Protein AF-A0A927Y9H2-F1 (afdb_monomer_lite)

Sequence (1113 aa):
MIDKRGEKRILAMLLTFVLLVSTLYVDALGSVAAELYHTDSFDGTDLGYEAEIQYNALVESADAGSNDGSDVGSNDGNDVSGSDISGNNQPLQEEAFLVKDSKGEVFGAYDNWDALVADFAVKGKVSKEYIISVLPSAVIGKTMPSQTAGLTLTAADKRQSVLNFAAATFNMTTPLVVDAGTLCVADTESAVNINTKGKQLTLIGVQKLGTLKGTSKGSLVVKGNVALQGHLQTFRNLTVAGTLQVGGNVSGITNLVMEKGTVYLTPGKKFTVTNVNTVAGGVLGFPTDGTTPVVKINGNVSGVLALKQFVQTKGNYVEREFAAGSKLLTASKATAEQFSLAGDKQVCYKKGSVFYVGAEVLELYKGEKHLGTYAQWNDLKTKINNLKDKTAGYRVVLLEDYVVNGALSMPAKGRYASLLLQNGKGSPVSLKATGNLSLTANLMLEPGIALEAKQISGAAWNLNLGDNGSVVATGNLTVKNLTLGKGAQVKAGGKLTVKSVLEAVGENELTLTYKKAAAIKDTIATDKINIKLVDKSGRRVKALTNTTVMSVTGSSYATQYCLLDDKDSELALYRKGSAIKVKGTVATPITLCYRDGEEKVSLGDYATLTDVKNEIARRKIGKGEYEVHVGEQVFVKGAFPLPKTGTYKSITFTGEKIRITGAMALTGDITVSNEIERIKSEQDVTSLPLTVKLSKYTLSLSQRGIKNLSIVTGVAGSGLTIGEGVQQNIEGNLKADALTLAGALQVKGDIAVIDIYPQAGNRLDYDLTRNITIKGSVYGAKNKLLLNPLRNGKSISYVEDMKVLPDAPKVVVSGLKLVQETEWVLYRESGAVRLGKALLTVFENTSDYSAVQGAEIKDNQRFARVSDAVEYVNALEGTDYVIRLDANISSTDSLKTPAKSKNVVICGATGERKELKFTGNIVVDEGSLHIRDIVLDNGKANGPGVILINGAQIHLCDVNVNTITAPAKTSVTLEGEVDINGSIAGACDMTLKENAVIRADNTITINSMTLHGASKGTAQLRLQVDKKMTINNAVSTPEEGQFIINRVDKNNELAELSKGTVMLTASCAQASQFKTNNIMPGTFREWFLIKNGSDIQTAEATQGDGEWSGDFL

Foldseek 3Di:
DDDDPPPPPVVVVVVVVVVVVVVVVPVPPPDDDDDDDDDDDDDDDDDDDDDDDDDDDDDDDDDDDDDDDDDDDDDDDDDDDDDDDDDDDDPPQPQFKWKAWPVRHTPDTHNAQVVVLVSLVPPAAQDIEMEIAGEPVYEHEQDDNQRYQEYEYAHNDQVQQEYEYCDLEHEDNHEYEYAGQEYAHPPPRAAHEYEDALHEYEYANHDGHEHYEYALNYEYHYHAAHEYCYEDYAYAEYEFPYEYEYNAEYDNYAEYEYNVGEYEDHAPHEYEYAEYEYDDEYEYEWEPDHHTYAAEHNYYYHAAYEYWYWYQDPNDTDTDFDDFFDWDYFAQHDAQRSYDYDDDFWGWHDDHRTIGIAGFFKWKDFVPDTDDTDRDPVSVLVSLQVQQDLDTEMEMEGAAAAEAEEEDDHRAASSYAEYEYHYPPPAAYEYEYAEEYEDRHEYEYAARYEYYHCEYHALPYEYEYAACYEYAHLEEYHHAEYEAHENYEYHHVYEAEYAEDEEHPYAYEYEYEPPHAYEYAYYPYPAAHEYFYAHNVRQGAADDFFDFRYFYNAQAAQRSYFYAHNVRDTFFWEDDHRTITTHDPPDFFKWKWKDDPPDIHTRGGYRAVLNVLVNLQRVQPLAIEMEIEDADEHEDEEERRHHAASSYAEYEYDYEEYEYAYEYEDRHEYEYQYEYFYDNDPPDPDGDAHEYEQEQYEYAYAHEEYPNDAYYHYDHNGEYHYHAPYEYEHNEEAAGAEYEFNEEYEYEYEYHYAEYEYDAPYEYEYAQVYEYHHNHEYDDQPHEYHYHYPDADHDYDYDDDYDYDPRHDPHDDPHDDDDDDDDDDDDDDDDDDDDDDDDDDDDDDDPQPPFDPDDPDDPPEDEAEDAEDVSVLVQQPDAHYEYEYAAAYADADEAERPPHHAEYEYEYRPPAAHEHEYCHEHEYAEHEYEYESYEYHNPDPPDDRENHYHQYEYEYENYEEAEYEYEANYEYEYYAEYEHAEEYHYAYEYEYEFNYEYEYPEEYEYAEYEYDYDDDGADEYEYEAPYAYEHAEYYAYPDDYAYEYDYAYPVRDPDDDDDDEHEYEHDDDDPVRDDVVRYDYDPDPDYDHDYDDDDDDPPDPDDDDDDDDDDDD

pLDDT: mean 71.73, std 22.63, range [20.62, 97.19]

Structure (mmCIF, N/CA/C/O backbone):
data_AF-A0A927Y9H2-F1
#
_entry.id   AF-A0A927Y9H2-F1
#
loop_
_atom_site.group_PDB
_atom_site.id
_atom_site.type_symbol
_atom_site.label_atom_id
_atom_site.label_alt_id
_atom_site.label_comp_id
_atom_site.label_asym_id
_atom_site.label_entity_id
_atom_site.label_seq_id
_atom_site.pdbx_PDB_ins_code
_atom_site.Cartn_x
_atom_site.Cartn_y
_atom_site.Cartn_z
_atom_site.occupancy
_atom_site.B_iso_or_equiv
_atom_site.auth_seq_id
_atom_site.auth_comp_id
_atom_site.auth_asym_id
_atom_site.auth_atom_id
_atom_site.pdbx_PDB_model_num
ATOM 1 N N . MET A 1 1 ? -25.005 22.738 8.902 1.00 36.84 1 MET A N 1
ATOM 2 C CA . MET A 1 1 ? -25.697 23.803 8.147 1.00 36.84 1 MET A CA 1
ATOM 3 C C . MET A 1 1 ? -24.711 24.443 7.181 1.00 36.84 1 MET A C 1
ATOM 5 O O . MET A 1 1 ? -23.699 24.947 7.645 1.00 36.84 1 MET A O 1
ATOM 9 N N . ILE A 1 2 ? -25.024 24.338 5.884 1.00 26.27 2 ILE A N 1
ATOM 10 C CA . ILE A 1 2 ? -24.558 25.041 4.666 1.00 26.27 2 ILE A CA 1
ATOM 11 C C . ILE A 1 2 ? -24.379 23.995 3.550 1.00 26.27 2 ILE A C 1
ATOM 13 O O . ILE A 1 2 ? -23.548 23.093 3.627 1.00 26.27 2 ILE A O 1
ATOM 17 N N . ASP A 1 3 ? -25.276 24.109 2.575 1.00 32.53 3 ASP A N 1
ATOM 18 C CA . ASP A 1 3 ? -25.591 23.217 1.461 1.00 32.53 3 ASP A CA 1
ATOM 19 C C . ASP A 1 3 ? -24.650 23.458 0.258 1.00 32.53 3 ASP A C 1
ATOM 21 O O . ASP A 1 3 ? -24.336 24.602 -0.067 1.00 32.53 3 ASP A O 1
ATOM 25 N N . LYS A 1 4 ? -24.205 22.384 -0.413 1.00 30.19 4 LYS A N 1
ATOM 26 C CA . LYS A 1 4 ? -23.385 22.396 -1.646 1.00 30.19 4 LYS A CA 1
ATOM 27 C C . LYS A 1 4 ? -24.053 21.603 -2.784 1.00 30.19 4 LYS A C 1
ATOM 29 O O . LYS A 1 4 ? -23.428 20.772 -3.440 1.00 30.19 4 LYS A O 1
ATOM 34 N N . ARG A 1 5 ? -25.338 21.852 -3.053 1.00 33.84 5 ARG A N 1
ATOM 35 C CA . ARG A 1 5 ? -26.066 21.272 -4.207 1.00 33.84 5 ARG A CA 1
ATOM 36 C C . ARG A 1 5 ? -25.983 22.079 -5.518 1.00 33.84 5 ARG A C 1
ATOM 38 O O . ARG A 1 5 ? -26.632 21.705 -6.490 1.00 33.84 5 ARG A O 1
ATOM 45 N N . GLY A 1 6 ? -25.161 23.131 -5.596 1.00 31.02 6 GLY A N 1
ATOM 46 C CA . GLY A 1 6 ? -25.098 24.029 -6.765 1.00 31.02 6 GLY A CA 1
ATOM 47 C C . GLY A 1 6 ? -24.154 23.639 -7.917 1.00 31.02 6 GLY A C 1
ATOM 48 O O . GLY A 1 6 ? -24.419 24.000 -9.058 1.00 31.02 6 GLY A O 1
ATOM 49 N N . GLU A 1 7 ? -23.075 22.883 -7.682 1.00 39.00 7 GLU A N 1
ATOM 50 C CA . GLU A 1 7 ? -21.991 22.755 -8.686 1.00 39.00 7 GLU A CA 1
ATOM 51 C C . GLU A 1 7 ? -22.162 21.601 -9.694 1.00 39.00 7 GLU A C 1
ATOM 53 O O . GLU A 1 7 ? -21.552 21.610 -10.762 1.00 39.00 7 GLU A O 1
ATOM 58 N N . LYS A 1 8 ? -23.041 20.622 -9.431 1.00 37.59 8 LYS A N 1
ATOM 59 C CA . LYS A 1 8 ? -23.188 19.441 -10.311 1.00 37.59 8 LYS A CA 1
ATOM 60 C C . LYS A 1 8 ? -23.998 19.678 -11.592 1.00 37.59 8 LYS A C 1
ATOM 62 O O . LYS A 1 8 ? -23.889 18.878 -12.516 1.00 37.59 8 LYS A O 1
ATOM 67 N N . ARG A 1 9 ? -24.788 20.756 -11.692 1.00 39.62 9 ARG A N 1
ATOM 68 C CA . ARG A 1 9 ? -25.607 21.026 -12.894 1.00 39.62 9 ARG A CA 1
ATOM 69 C C . ARG A 1 9 ? -24.862 21.790 -13.993 1.00 39.62 9 ARG A C 1
ATOM 71 O O . ARG A 1 9 ? -25.154 21.575 -15.162 1.00 39.62 9 ARG A O 1
ATOM 78 N N . ILE A 1 10 ? -23.854 22.591 -13.642 1.00 40.62 10 ILE A N 1
ATOM 79 C CA . ILE A 1 10 ? -23.069 23.363 -14.622 1.00 40.62 10 ILE A CA 1
ATOM 80 C C . ILE A 1 10 ? -22.034 22.468 -15.326 1.00 40.62 10 ILE A C 1
ATOM 82 O O . ILE A 1 10 ? -21.845 22.581 -16.535 1.00 40.62 10 ILE A O 1
ATOM 86 N N . LEU A 1 11 ? -21.443 21.498 -14.614 1.00 38.59 11 LEU A N 1
ATOM 87 C CA . LEU A 1 11 ? -20.470 20.568 -15.201 1.00 38.59 11 LEU A CA 1
ATOM 88 C C . LEU A 1 11 ? -21.120 19.553 -16.162 1.00 38.59 11 LEU A C 1
ATOM 90 O O . LEU A 1 11 ? -20.528 19.205 -17.179 1.00 38.59 11 LEU A O 1
ATOM 94 N N . ALA A 1 12 ? -22.360 19.130 -15.888 1.00 39.66 12 ALA A N 1
ATOM 95 C CA . ALA A 1 12 ? -23.117 18.250 -16.781 1.00 39.66 12 ALA A CA 1
ATOM 96 C C . ALA A 1 12 ? -23.566 18.968 -18.070 1.00 39.66 12 ALA A C 1
ATOM 98 O O . ALA A 1 12 ? -23.536 18.368 -19.144 1.00 39.66 12 ALA A O 1
ATOM 99 N N . MET A 1 13 ? -23.914 20.260 -17.998 1.00 38.69 13 MET A N 1
ATOM 100 C CA . MET A 1 13 ? -24.241 21.057 -19.190 1.00 38.69 13 MET A CA 1
ATOM 101 C C . MET A 1 13 ? -23.013 21.330 -20.071 1.00 38.69 13 MET A C 1
ATOM 103 O O . MET A 1 13 ? -23.125 21.217 -21.290 1.00 38.69 13 MET A O 1
ATOM 107 N N . LEU A 1 14 ? -21.834 21.596 -19.489 1.00 38.66 14 LEU A N 1
ATOM 108 C CA . LEU A 1 14 ? -20.603 21.783 -20.272 1.00 38.66 14 LEU A CA 1
ATOM 109 C C . LEU A 1 14 ? -20.135 20.487 -20.954 1.00 38.66 14 LEU A C 1
ATOM 111 O O . LEU A 1 14 ? -19.710 20.524 -22.106 1.00 38.66 14 LEU A O 1
ATOM 115 N N . LEU A 1 15 ? -20.256 19.339 -20.279 1.00 38.66 15 LEU A N 1
ATOM 116 C CA . LEU A 1 15 ? -19.861 18.048 -20.851 1.00 38.66 15 LEU A CA 1
ATOM 117 C C . LEU A 1 15 ? -20.797 17.618 -21.993 1.00 38.66 15 LEU A C 1
ATOM 119 O O . LEU A 1 15 ? -20.340 17.055 -22.984 1.00 38.66 15 LEU A O 1
ATOM 123 N N . THR A 1 16 ? -22.087 17.956 -21.895 1.00 46.56 16 THR A N 1
ATOM 124 C CA . THR A 1 16 ? -23.072 17.678 -22.953 1.00 46.56 16 THR A CA 1
ATOM 125 C C . THR A 1 16 ? -22.865 18.588 -24.170 1.00 46.56 16 THR A C 1
ATOM 127 O O . THR A 1 16 ? -23.016 18.130 -25.297 1.00 46.56 16 THR A O 1
ATOM 130 N N . PHE A 1 17 ? -22.442 19.844 -23.976 1.00 42.09 17 PHE A N 1
ATOM 131 C CA . PHE A 1 17 ? -22.153 20.770 -25.080 1.00 42.09 17 PHE A CA 1
ATOM 132 C C . PHE A 1 17 ? -20.857 20.407 -25.831 1.00 42.09 17 PHE A C 1
ATOM 134 O O . PHE A 1 17 ? -20.809 20.497 -27.054 1.00 42.09 17 PHE A O 1
ATOM 141 N N . VAL A 1 18 ? -19.826 19.919 -25.127 1.00 44.91 18 VAL A N 1
ATOM 142 C CA . VAL A 1 18 ? -18.568 19.457 -25.749 1.00 44.91 18 VAL A CA 1
ATOM 143 C C . VAL A 1 18 ? -18.756 18.135 -26.504 1.00 44.91 18 VAL A C 1
ATOM 145 O O . VAL A 1 18 ? -18.180 17.967 -27.580 1.00 44.91 18 VAL A O 1
ATOM 148 N N . LEU A 1 19 ? -19.606 17.232 -26.001 1.00 40.00 19 LEU A N 1
ATOM 149 C CA . LEU A 1 19 ? -19.974 15.999 -26.707 1.00 40.00 19 LEU A CA 1
ATOM 150 C C . LEU A 1 19 ? -20.841 16.271 -27.948 1.00 40.00 19 LEU A C 1
ATOM 152 O O . LEU A 1 19 ? -20.621 15.630 -28.969 1.00 40.00 19 LEU A O 1
ATOM 156 N N . LEU A 1 20 ? -21.741 17.265 -27.918 1.00 37.44 20 LEU A N 1
ATOM 157 C CA . LEU A 1 20 ? -22.569 17.609 -29.085 1.00 37.44 20 LEU A CA 1
ATOM 158 C C . LEU A 1 20 ? -21.749 18.209 -30.244 1.00 37.44 20 LEU A C 1
ATOM 160 O O . LEU A 1 20 ? -22.023 17.923 -31.408 1.00 37.44 20 LEU A O 1
ATOM 164 N N . VAL A 1 21 ? -20.727 19.018 -29.933 1.00 41.31 21 VAL A N 1
ATOM 165 C CA . VAL A 1 21 ? -19.861 19.664 -30.941 1.00 41.31 21 VAL A CA 1
ATOM 166 C C . VAL A 1 21 ? -18.861 18.677 -31.558 1.00 41.31 21 VAL A C 1
ATOM 168 O O . VAL A 1 21 ? -18.471 18.846 -32.710 1.00 41.31 21 VAL A O 1
ATOM 171 N N . SER A 1 22 ? -18.487 17.610 -30.845 1.00 37.72 22 SER A N 1
ATOM 172 C CA . SER A 1 22 ? -17.569 16.586 -31.366 1.00 37.72 22 SER A CA 1
ATOM 173 C C . SER A 1 22 ? -18.262 15.527 -32.233 1.00 37.72 22 SER A C 1
ATOM 175 O O . SER A 1 22 ? -17.639 15.021 -33.161 1.00 37.72 22 SER A O 1
ATOM 177 N N . THR A 1 23 ? -19.558 15.261 -32.034 1.00 37.62 23 THR A N 1
ATOM 178 C CA . THR A 1 23 ? -20.344 14.401 -32.943 1.00 37.62 23 THR A CA 1
ATOM 179 C C . THR A 1 23 ? -20.756 15.091 -34.248 1.00 37.62 23 THR A C 1
ATOM 181 O O . THR A 1 23 ? -20.861 14.427 -35.270 1.00 37.62 23 THR A O 1
ATOM 184 N N . LEU A 1 24 ? -20.912 16.421 -34.268 1.00 34.28 24 LEU A N 1
ATOM 185 C CA . LEU A 1 24 ? -21.293 17.168 -35.481 1.00 34.28 24 LEU A CA 1
ATOM 186 C C . LEU A 1 24 ? -20.142 17.387 -36.483 1.00 34.28 24 LEU A C 1
ATOM 188 O O . LEU A 1 24 ? -20.400 17.775 -37.618 1.00 34.28 24 LEU A O 1
ATOM 192 N N . TYR A 1 25 ? -18.889 17.120 -36.098 1.00 32.78 25 TYR A N 1
ATOM 193 C CA . TYR A 1 25 ? -17.721 17.279 -36.979 1.00 32.78 25 TYR A CA 1
ATOM 194 C C . TYR A 1 25 ? -17.286 15.974 -37.670 1.00 32.78 25 TYR A C 1
ATOM 196 O O . TYR A 1 25 ? -16.453 16.006 -38.572 1.00 32.78 25 TYR A O 1
ATOM 204 N N . VAL A 1 26 ? -17.846 14.826 -37.266 1.00 35.38 26 VAL A N 1
ATOM 205 C CA . VAL A 1 26 ? -17.457 13.500 -37.784 1.00 35.38 26 VAL A CA 1
ATOM 206 C C . VAL A 1 26 ? -18.399 12.999 -38.892 1.00 35.38 26 VAL A C 1
ATOM 208 O O . VAL A 1 26 ? -17.961 12.237 -39.747 1.00 35.38 26 VAL A O 1
ATOM 211 N N . ASP A 1 27 ? -19.627 13.517 -38.989 1.00 31.12 27 ASP A N 1
ATOM 212 C CA . ASP A 1 27 ? -20.599 13.092 -40.014 1.00 31.12 27 ASP A CA 1
ATOM 213 C C . ASP A 1 27 ? -20.517 13.864 -41.352 1.00 31.12 27 ASP A C 1
ATOM 215 O O . ASP A 1 27 ? -21.240 13.546 -42.292 1.00 31.12 27 ASP A O 1
ATOM 219 N N . ALA A 1 28 ? -19.614 14.845 -41.494 1.00 33.25 28 ALA A N 1
ATOM 220 C CA . ALA A 1 28 ? -19.503 15.667 -42.711 1.00 33.25 28 ALA A CA 1
ATOM 221 C C . ALA A 1 28 ? -18.365 15.273 -43.682 1.00 33.25 28 ALA A C 1
ATOM 223 O O . ALA A 1 28 ? -18.209 15.918 -44.715 1.00 33.25 28 ALA A O 1
ATOM 224 N N . LEU A 1 29 ? -17.569 14.233 -43.396 1.00 30.78 29 LEU A N 1
ATOM 225 C CA . LEU A 1 29 ? -16.436 13.827 -44.258 1.00 30.78 29 LEU A CA 1
ATOM 226 C C . LEU A 1 29 ? -16.431 12.336 -44.642 1.00 30.78 29 LEU A C 1
ATOM 228 O O . LEU A 1 29 ? -15.417 11.805 -45.086 1.00 30.78 29 LEU A O 1
ATOM 232 N N . GLY A 1 30 ? -17.570 11.659 -44.497 1.00 33.06 30 GLY A N 1
ATOM 233 C CA . GLY A 1 30 ? -17.701 10.215 -44.694 1.00 33.06 30 GLY A CA 1
ATOM 234 C C . GLY A 1 30 ? -18.578 9.784 -45.870 1.00 33.06 30 GLY A C 1
ATOM 235 O O . GLY A 1 30 ? -19.312 8.818 -45.718 1.00 33.06 30 GLY A O 1
ATOM 236 N N . SER A 1 31 ? -18.553 10.455 -47.026 1.00 34.91 31 SER A N 1
ATOM 237 C CA . SER A 1 31 ? -19.076 9.868 -48.274 1.00 34.91 31 SER A CA 1
ATOM 238 C C . SER A 1 31 ? -18.602 10.641 -49.504 1.00 34.91 31 SER A C 1
ATOM 240 O O . SER A 1 31 ? -18.616 11.867 -49.467 1.00 34.91 31 SER A O 1
ATOM 242 N N . VAL A 1 32 ? -18.314 9.913 -50.595 1.00 28.62 32 VAL A N 1
ATOM 243 C CA . VAL A 1 32 ? -17.767 10.350 -51.903 1.00 28.62 32 VAL A CA 1
ATOM 244 C C . VAL A 1 32 ? -16.226 10.451 -51.859 1.00 28.62 32 VAL A C 1
ATOM 246 O O . VAL A 1 32 ? -15.690 11.302 -51.174 1.00 28.62 32 VAL A O 1
ATOM 249 N N . ALA A 1 33 ? -15.407 9.608 -52.491 1.00 26.55 33 ALA A N 1
ATOM 250 C CA . ALA A 1 33 ? -15.571 8.845 -53.718 1.00 26.55 33 ALA A CA 1
ATOM 251 C C . ALA A 1 33 ? -14.697 7.575 -53.709 1.00 26.55 33 ALA A C 1
ATOM 253 O O . ALA A 1 33 ? -13.504 7.622 -53.413 1.00 26.55 33 ALA A O 1
ATOM 254 N N . ALA A 1 34 ? -15.289 6.459 -54.123 1.00 30.33 34 ALA A N 1
ATOM 255 C CA . ALA A 1 34 ? -14.589 5.396 -54.823 1.00 30.33 34 ALA A CA 1
ATOM 256 C C . ALA A 1 34 ? -15.122 5.427 -56.256 1.00 30.33 34 ALA A C 1
ATOM 258 O O . ALA A 1 34 ? -16.246 4.998 -56.469 1.00 30.33 34 ALA A O 1
ATOM 259 N N . GLU A 1 35 ? -14.363 6.028 -57.171 1.00 33.25 35 GLU A N 1
ATOM 260 C CA . GLU A 1 35 ? -14.368 5.811 -58.627 1.00 33.25 35 GLU A CA 1
ATOM 261 C C . GLU A 1 35 ? -13.618 6.972 -59.282 1.00 33.25 35 GLU A C 1
ATOM 263 O O . GLU A 1 35 ? -14.121 8.088 -59.313 1.00 33.25 35 GLU A O 1
ATOM 268 N N . LEU A 1 36 ? -12.399 6.707 -59.759 1.00 25.34 36 LEU A N 1
ATOM 269 C CA . LEU A 1 36 ? -11.876 7.159 -61.055 1.00 25.34 36 LEU A CA 1
ATOM 270 C C . LEU A 1 36 ? -10.395 6.776 -61.157 1.00 25.34 36 LEU A C 1
ATOM 272 O O . LEU A 1 36 ? -9.512 7.372 -60.546 1.00 25.34 36 LEU A O 1
ATOM 276 N N . TYR A 1 37 ? -10.147 5.737 -61.951 1.00 29.45 37 TYR A N 1
ATOM 277 C CA . TYR A 1 37 ? -8.882 5.546 -62.645 1.00 29.45 37 TYR A CA 1
ATOM 278 C C . TYR A 1 37 ? -8.672 6.737 -63.587 1.00 29.45 37 TYR A C 1
ATOM 280 O O . TYR A 1 37 ? -9.511 6.953 -64.455 1.00 29.45 37 TYR A O 1
ATOM 288 N N . HIS A 1 38 ? -7.560 7.458 -63.464 1.00 24.91 38 HIS A N 1
ATOM 289 C CA . HIS A 1 38 ? -6.623 7.661 -64.570 1.00 24.91 38 HIS A CA 1
ATOM 290 C C . HIS A 1 38 ? -5.370 8.415 -64.109 1.00 24.91 38 HIS A C 1
ATOM 292 O O . HIS A 1 38 ? -5.404 9.277 -63.238 1.00 24.91 38 HIS A O 1
ATOM 298 N N . THR A 1 39 ? -4.266 7.984 -64.707 1.00 36.88 39 THR A N 1
ATOM 299 C CA . THR A 1 39 ? -2.958 8.625 -64.847 1.00 36.88 39 THR A CA 1
ATOM 300 C C . THR A 1 39 ? -3.011 10.150 -64.895 1.00 36.88 39 THR A C 1
ATOM 302 O O . THR A 1 39 ? -3.759 10.682 -65.702 1.00 36.88 39 THR A O 1
ATOM 305 N N . ASP A 1 40 ? -2.175 10.822 -64.101 1.00 25.27 40 ASP A N 1
ATOM 306 C CA . ASP A 1 40 ? -1.190 11.769 -64.631 1.00 25.27 40 ASP A CA 1
ATOM 307 C C . ASP A 1 40 ? -0.178 12.190 -63.557 1.00 25.27 40 ASP A C 1
ATOM 309 O O . ASP A 1 40 ? -0.492 12.436 -62.392 1.00 25.27 40 ASP A O 1
ATOM 313 N N . SER A 1 41 ? 1.078 12.196 -63.988 1.00 35.88 41 SER A N 1
ATOM 314 C CA . SER A 1 41 ? 2.240 12.800 -63.348 1.00 35.88 41 SER A CA 1
ATOM 315 C C . SER A 1 41 ? 2.042 14.302 -63.179 1.00 35.88 41 SER A C 1
ATOM 317 O O . SER A 1 41 ? 1.680 14.932 -64.162 1.00 35.88 41 SER A O 1
ATOM 319 N N . PHE A 1 42 ? 2.374 14.891 -62.027 1.00 24.55 42 PHE A N 1
ATOM 320 C CA . PHE A 1 42 ? 2.952 16.239 -61.986 1.00 24.55 42 PHE A CA 1
ATOM 321 C C . PHE A 1 42 ? 3.619 16.551 -60.637 1.00 24.55 42 PHE A C 1
ATOM 323 O O . PHE A 1 42 ? 3.271 15.995 -59.595 1.00 24.55 42 PHE A O 1
ATOM 330 N N . ASP A 1 43 ? 4.619 17.421 -60.753 1.00 31.64 43 ASP A N 1
ATOM 331 C CA . ASP A 1 43 ? 5.633 17.884 -59.811 1.00 31.64 43 ASP A CA 1
ATOM 332 C C . ASP A 1 43 ? 5.168 18.346 -58.426 1.00 31.64 43 ASP A C 1
ATOM 334 O O . ASP A 1 43 ? 4.136 18.991 -58.252 1.00 31.64 43 ASP A O 1
ATOM 338 N N . GLY A 1 44 ? 6.046 18.108 -57.446 1.00 24.95 44 GLY A N 1
ATOM 339 C CA . GLY A 1 44 ? 5.993 18.697 -56.112 1.00 24.95 44 GLY A CA 1
ATOM 340 C C . GLY A 1 44 ? 7.277 19.462 -55.799 1.00 24.95 44 GLY A C 1
ATOM 341 O O . GLY A 1 44 ? 8.243 18.888 -55.297 1.00 24.95 44 GLY A O 1
ATOM 342 N N . THR A 1 45 ? 7.265 20.762 -56.075 1.00 27.03 45 THR A N 1
ATOM 343 C CA . THR A 1 45 ? 8.171 21.756 -55.491 1.00 27.03 45 THR A CA 1
ATOM 344 C C . THR A 1 45 ? 7.741 22.148 -54.073 1.00 27.03 45 THR A C 1
ATOM 346 O O . THR A 1 45 ? 6.558 22.379 -53.830 1.00 27.03 45 THR A O 1
ATOM 349 N N . ASP A 1 46 ? 8.765 22.359 -53.232 1.00 29.12 46 ASP A N 1
ATOM 350 C CA . ASP A 1 46 ? 8.871 23.329 -52.121 1.00 29.12 46 ASP A CA 1
ATOM 351 C C . ASP A 1 46 ? 8.234 22.973 -50.748 1.00 29.12 46 ASP A C 1
ATOM 353 O O . ASP A 1 46 ? 7.127 22.461 -50.667 1.00 29.12 46 ASP A O 1
ATOM 357 N N . LEU A 1 47 ? 8.868 23.161 -49.573 1.00 27.56 47 LEU A N 1
ATOM 358 C CA . LEU A 1 47 ? 9.834 24.179 -49.120 1.00 27.56 47 LEU A CA 1
ATOM 359 C C . LEU A 1 47 ? 10.817 23.644 -48.054 1.00 27.56 47 LEU A C 1
ATOM 361 O O . LEU A 1 47 ? 10.434 22.895 -47.152 1.00 27.56 47 LEU A O 1
ATOM 365 N N . GLY A 1 48 ? 12.053 24.154 -48.063 1.00 24.55 48 GLY A N 1
ATOM 366 C CA . GLY A 1 48 ? 13.012 23.989 -46.965 1.00 24.55 48 GLY A CA 1
ATOM 367 C C . GLY A 1 48 ? 14.323 24.750 -47.171 1.00 24.55 48 GLY A C 1
ATOM 368 O O . GLY A 1 48 ? 15.335 24.139 -47.486 1.00 24.55 48 GLY A O 1
ATOM 369 N N . TYR A 1 49 ? 14.274 26.073 -46.985 1.00 27.52 49 TYR A N 1
ATOM 370 C CA . TYR A 1 49 ? 15.378 27.045 -46.996 1.00 27.52 49 TYR A CA 1
ATOM 371 C C . TYR A 1 49 ? 16.739 26.534 -46.479 1.00 27.52 49 TYR A C 1
ATOM 373 O O . TYR A 1 49 ? 16.890 26.315 -45.279 1.00 27.52 49 TYR A O 1
ATOM 381 N N . GLU A 1 50 ? 17.759 26.551 -47.340 1.00 27.12 50 GLU A N 1
ATOM 382 C CA . GLU A 1 50 ? 19.114 27.003 -46.996 1.00 27.12 50 GLU A CA 1
ATOM 383 C C . GLU A 1 50 ? 19.657 27.841 -48.162 1.00 27.12 50 GLU A C 1
ATOM 385 O O . GLU A 1 50 ? 19.499 27.499 -49.331 1.00 27.12 50 GLU A O 1
ATOM 390 N N . ALA A 1 51 ? 20.221 29.003 -47.833 1.00 29.58 51 ALA A N 1
ATOM 391 C CA . ALA A 1 51 ? 20.746 29.959 -48.793 1.00 29.58 51 ALA A CA 1
ATOM 392 C C . ALA A 1 51 ? 22.061 29.440 -49.389 1.00 29.58 51 ALA A C 1
ATOM 394 O O . ALA A 1 51 ? 23.089 29.438 -48.712 1.00 29.58 51 ALA A O 1
ATOM 395 N N . GLU A 1 52 ? 22.031 29.047 -50.660 1.00 26.55 52 GLU A N 1
ATOM 396 C CA . GLU A 1 52 ? 23.223 28.743 -51.444 1.00 26.55 52 GLU A CA 1
ATOM 397 C C . GLU A 1 52 ? 23.382 29.798 -52.548 1.00 26.55 52 GLU A C 1
ATOM 399 O O . GLU A 1 52 ? 22.447 30.144 -53.272 1.00 26.55 52 GLU A O 1
ATOM 404 N N . ILE A 1 53 ? 24.574 30.386 -52.599 1.00 28.52 53 ILE A N 1
ATOM 405 C CA . ILE A 1 53 ? 24.959 31.471 -53.499 1.00 28.52 53 ILE A CA 1
ATOM 406 C C . ILE A 1 53 ? 24.958 30.928 -54.935 1.00 28.52 53 ILE A C 1
ATOM 408 O O . ILE A 1 53 ? 25.803 30.109 -55.289 1.00 28.52 53 ILE A O 1
ATOM 412 N N . GLN A 1 54 ? 24.018 31.389 -55.765 1.00 24.98 54 GLN A N 1
ATOM 413 C CA . GLN A 1 54 ? 23.970 31.067 -57.191 1.00 24.98 54 GLN A CA 1
ATOM 414 C C . GLN A 1 54 ? 25.107 31.763 -57.952 1.00 24.98 54 GLN A C 1
ATOM 416 O O . GLN A 1 54 ? 25.225 32.989 -57.935 1.00 24.98 54 GLN A O 1
ATOM 421 N N . TYR A 1 55 ? 25.900 30.974 -58.676 1.00 25.78 55 TYR A N 1
ATOM 422 C CA . TYR A 1 55 ? 26.690 31.439 -59.813 1.00 25.78 55 TYR A CA 1
ATOM 423 C C . TYR A 1 55 ? 26.009 30.914 -61.082 1.00 25.78 55 TYR A C 1
ATOM 425 O O . TYR A 1 55 ? 25.892 29.704 -61.275 1.00 25.78 55 TYR A O 1
ATOM 433 N N . ASN A 1 56 ? 25.509 31.832 -61.908 1.00 28.33 56 ASN A N 1
ATOM 434 C CA . ASN A 1 56 ? 24.861 31.538 -63.183 1.00 28.33 56 ASN A CA 1
ATOM 435 C C . ASN A 1 56 ? 25.856 30.943 -64.187 1.00 28.33 56 ASN A C 1
ATOM 437 O O . ASN A 1 56 ? 26.903 31.535 -64.445 1.00 28.33 56 ASN A O 1
ATOM 441 N N . ALA A 1 57 ? 25.467 29.848 -64.837 1.00 29.22 57 ALA A N 1
ATOM 442 C CA . ALA A 1 57 ? 25.927 29.509 -66.179 1.00 29.22 57 ALA A CA 1
ATOM 443 C C . ALA A 1 57 ? 24.801 28.766 -66.912 1.00 29.22 57 ALA A C 1
ATOM 445 O O . ALA A 1 57 ? 24.495 27.613 -66.613 1.00 29.22 57 ALA A O 1
ATOM 446 N N . LEU A 1 58 ? 24.169 29.483 -67.841 1.00 28.05 58 LEU A N 1
ATOM 447 C CA . LEU A 1 58 ? 23.271 28.960 -68.865 1.00 28.05 58 LEU A CA 1
ATOM 448 C C . LEU A 1 58 ? 24.018 27.961 -69.755 1.00 28.05 58 LEU A C 1
ATOM 450 O O . LEU A 1 58 ? 25.038 28.323 -70.337 1.00 28.05 58 LEU A O 1
ATOM 454 N N . VAL A 1 59 ? 23.459 26.764 -69.927 1.00 26.95 59 VAL A N 1
ATOM 455 C CA . VAL A 1 59 ? 23.631 25.958 -71.142 1.00 26.95 59 VAL A CA 1
ATOM 456 C C . VAL A 1 59 ? 22.289 25.290 -71.434 1.00 26.95 59 VAL A C 1
ATOM 458 O O . VAL A 1 59 ? 21.871 24.378 -70.724 1.00 26.95 59 VAL A O 1
ATOM 461 N N . GLU A 1 60 ? 21.606 25.782 -72.464 1.00 28.17 60 GLU A N 1
ATOM 462 C CA . GLU A 1 60 ? 20.500 25.090 -73.123 1.00 28.17 60 GLU A CA 1
ATOM 463 C C . GLU A 1 60 ? 21.061 23.889 -73.897 1.00 28.17 60 GLU A C 1
ATOM 465 O O . GLU A 1 60 ? 22.002 24.026 -74.679 1.00 28.17 60 GLU A O 1
ATOM 470 N N . SER A 1 61 ? 20.476 22.707 -73.705 1.00 28.28 61 SER A N 1
ATOM 471 C CA . SER A 1 61 ? 20.596 21.596 -74.648 1.00 28.28 61 SER A CA 1
ATOM 472 C C . SER A 1 61 ? 19.195 21.227 -75.115 1.00 28.28 61 SER A C 1
ATOM 474 O O . SER A 1 61 ? 18.411 20.684 -74.336 1.00 28.28 61 SER A O 1
ATOM 476 N N . ALA A 1 62 ? 18.891 21.565 -76.367 1.00 30.12 62 ALA A N 1
ATOM 477 C CA . ALA A 1 62 ? 17.697 21.126 -77.070 1.00 30.12 62 ALA A CA 1
ATOM 478 C C . ALA A 1 62 ? 17.810 19.628 -77.384 1.00 30.12 62 ALA A C 1
ATOM 480 O O . ALA A 1 62 ? 18.806 19.185 -77.960 1.00 30.12 62 ALA A O 1
ATOM 481 N N . ASP A 1 63 ? 16.786 18.877 -76.990 1.00 30.14 63 ASP A N 1
ATOM 482 C CA . ASP A 1 63 ? 16.593 17.478 -77.354 1.00 30.14 63 ASP A CA 1
ATOM 483 C C . ASP A 1 63 ? 15.683 17.380 -78.584 1.00 30.14 63 ASP A C 1
ATOM 485 O O . ASP A 1 63 ? 14.784 18.197 -78.798 1.00 30.14 63 ASP A O 1
ATOM 489 N N . ALA A 1 64 ? 15.959 16.369 -79.401 1.00 33.06 64 ALA A N 1
ATOM 490 C CA . ALA A 1 64 ? 15.299 16.089 -80.664 1.00 33.06 64 ALA A CA 1
ATOM 491 C C . ALA A 1 64 ? 13.842 15.625 -80.483 1.00 33.06 64 ALA A C 1
ATOM 493 O O . ALA A 1 64 ? 13.539 14.791 -79.632 1.00 33.06 64 ALA A O 1
ATOM 494 N N . GLY A 1 65 ? 12.957 16.095 -81.364 1.00 29.20 65 GLY A N 1
ATOM 495 C CA . GLY A 1 65 ? 11.580 15.624 -81.477 1.00 29.20 65 GLY A CA 1
ATOM 496 C C . GLY A 1 65 ? 11.019 15.877 -82.875 1.00 29.20 65 GLY A C 1
ATOM 497 O O . GLY A 1 65 ? 10.915 17.012 -83.322 1.00 29.20 65 GLY A O 1
ATOM 498 N N . SER A 1 66 ? 10.694 14.784 -83.556 1.00 31.05 66 SER A N 1
ATOM 499 C CA . SER A 1 66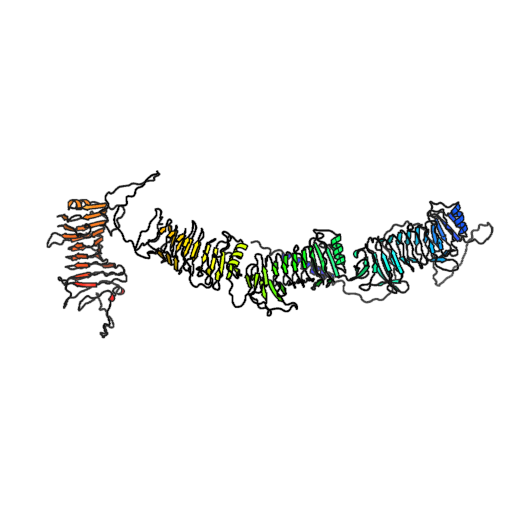 ? 10.048 14.658 -84.864 1.00 31.05 66 SER A CA 1
ATOM 500 C C . SER A 1 66 ? 8.660 15.311 -84.954 1.00 31.05 66 SER A C 1
ATOM 502 O O . SER A 1 66 ? 7.848 15.088 -84.059 1.00 31.05 66 SER A O 1
ATOM 504 N N . ASN A 1 67 ? 8.322 15.972 -86.068 1.00 29.81 67 ASN A N 1
ATOM 505 C CA . ASN A 1 67 ? 7.412 15.436 -87.100 1.00 29.81 67 ASN A CA 1
ATOM 506 C C . ASN A 1 67 ? 7.097 16.466 -88.200 1.00 29.81 67 ASN A C 1
ATOM 508 O O . ASN A 1 67 ? 6.969 17.654 -87.934 1.00 29.81 67 ASN A O 1
ATOM 512 N N . ASP A 1 68 ? 6.969 15.922 -89.413 1.00 32.59 68 ASP A N 1
ATOM 513 C CA . ASP A 1 68 ? 6.178 16.325 -90.583 1.00 32.59 68 ASP A CA 1
ATOM 514 C C . ASP A 1 68 ? 5.606 17.747 -90.704 1.00 32.59 68 ASP A C 1
ATOM 516 O O . ASP A 1 68 ? 4.798 18.197 -89.897 1.00 32.59 68 ASP A O 1
ATOM 520 N N . GLY A 1 69 ? 5.812 18.312 -91.900 1.00 29.58 69 GLY A N 1
ATOM 521 C CA . GLY A 1 69 ? 4.670 18.811 -92.666 1.00 29.58 69 GLY A CA 1
ATOM 522 C C . GLY A 1 69 ? 4.772 20.227 -93.227 1.00 29.58 69 GLY A C 1
ATOM 523 O O . GLY A 1 69 ? 4.394 21.190 -92.575 1.00 29.58 69 GLY A O 1
ATOM 524 N N . SER A 1 70 ? 5.080 20.278 -94.524 1.00 31.12 70 SER A N 1
ATOM 525 C CA . SER A 1 70 ? 4.638 21.258 -95.533 1.00 31.12 70 SER A CA 1
ATOM 526 C C . SER A 1 70 ? 5.305 22.640 -95.669 1.00 31.12 70 SER A C 1
ATOM 528 O O . SER A 1 70 ? 5.392 23.441 -94.749 1.00 31.12 70 SER A O 1
ATOM 530 N N . ASP A 1 71 ? 5.629 22.873 -96.945 1.00 32.19 71 ASP A N 1
ATOM 531 C CA . ASP A 1 71 ? 5.640 24.108 -97.731 1.00 32.19 71 ASP A CA 1
ATOM 532 C C . ASP A 1 71 ? 6.858 25.052 -97.782 1.00 32.19 71 ASP A C 1
ATOM 534 O O . ASP A 1 71 ? 7.083 25.917 -96.947 1.00 32.19 71 ASP A O 1
ATOM 538 N N . VAL A 1 72 ? 7.594 24.871 -98.893 1.00 35.81 72 VAL A N 1
ATOM 539 C CA . VAL A 1 72 ? 7.920 25.850 -99.952 1.00 35.81 72 VAL A CA 1
ATOM 540 C C . VAL A 1 72 ? 8.247 27.282 -99.510 1.00 35.81 72 VAL A C 1
ATOM 542 O O . VAL A 1 72 ? 7.368 28.066 -99.169 1.00 35.81 72 VAL A O 1
ATOM 545 N N . GLY A 1 73 ? 9.500 27.689 -99.729 1.00 30.62 73 GLY A N 1
ATOM 546 C CA . GLY A 1 73 ? 9.863 29.105 -99.749 1.00 30.62 73 GLY A CA 1
ATOM 547 C C . GLY A 1 73 ? 11.363 29.336 -99.823 1.00 30.62 73 GLY A C 1
ATOM 548 O O . GLY A 1 73 ? 12.062 29.258 -98.825 1.00 30.62 73 GLY A O 1
ATOM 549 N N . SER A 1 74 ? 11.839 29.592 -101.032 1.00 36.12 74 SER A N 1
ATOM 550 C CA . SER A 1 74 ? 13.208 29.909 -101.421 1.00 36.12 74 SER A CA 1
ATOM 551 C C . SER A 1 74 ? 13.727 31.265 -100.915 1.00 36.12 74 SER A C 1
ATOM 553 O O . SER A 1 74 ? 12.943 32.165 -100.627 1.00 36.12 74 SER A O 1
ATOM 555 N N . ASN A 1 75 ? 15.052 31.401 -101.034 1.00 32.66 75 ASN A N 1
ATOM 556 C CA . ASN A 1 75 ? 15.856 32.602 -101.302 1.00 32.66 75 ASN A CA 1
ATOM 557 C C . ASN A 1 75 ? 16.697 33.221 -100.172 1.00 32.66 75 ASN A C 1
ATOM 559 O O . ASN A 1 75 ? 16.203 33.829 -99.230 1.00 32.66 75 ASN A O 1
ATOM 563 N N . ASP A 1 76 ? 18.001 33.122 -100.448 1.00 33.09 76 ASP A N 1
ATOM 564 C CA . ASP A 1 76 ? 18.978 34.206 -100.551 1.00 33.09 76 ASP A CA 1
ATOM 565 C C . ASP A 1 76 ? 19.408 34.967 -99.295 1.00 33.09 76 ASP A C 1
ATOM 567 O O . ASP A 1 76 ? 18.684 35.784 -98.737 1.00 33.09 76 ASP A O 1
ATOM 571 N N . GLY A 1 77 ? 20.718 34.891 -99.048 1.00 30.36 77 GLY A N 1
ATOM 572 C CA . GLY A 1 77 ? 21.515 36.098 -99.257 1.00 30.36 77 GLY A CA 1
ATOM 573 C C . GLY A 1 77 ? 22.456 36.500 -98.125 1.00 30.36 77 GLY A C 1
ATOM 574 O O . GLY A 1 77 ? 22.018 36.807 -97.024 1.00 30.36 77 GLY A O 1
ATOM 575 N N . ASN A 1 78 ? 23.728 36.641 -98.515 1.00 35.56 78 ASN A N 1
ATOM 576 C CA . ASN A 1 78 ? 24.817 37.420 -97.909 1.00 35.56 78 ASN A CA 1
ATOM 577 C C . ASN A 1 78 ? 25.405 36.886 -96.594 1.00 35.56 78 ASN A C 1
ATOM 579 O O . ASN A 1 78 ? 24.780 36.942 -95.545 1.00 35.56 78 ASN A O 1
ATOM 583 N N . ASP A 1 79 ? 26.612 36.319 -96.555 1.00 35.72 79 ASP A N 1
ATOM 584 C CA . ASP A 1 79 ? 27.900 36.729 -97.149 1.00 35.72 79 ASP A CA 1
ATOM 585 C C . ASP A 1 79 ? 28.400 38.092 -96.638 1.00 35.72 79 ASP A C 1
ATOM 587 O O . ASP A 1 79 ? 27.989 39.140 -97.130 1.00 35.72 79 ASP A O 1
ATOM 591 N N . VAL A 1 80 ? 29.305 38.047 -95.649 1.00 37.31 80 VAL A N 1
ATOM 592 C CA . VAL A 1 80 ? 30.378 39.033 -95.427 1.00 37.31 80 VAL A CA 1
ATOM 593 C C . VAL A 1 80 ? 31.620 38.291 -94.908 1.00 37.31 80 VAL A C 1
ATOM 595 O O . VAL A 1 80 ? 31.811 38.081 -93.714 1.00 37.31 80 VAL A O 1
ATOM 598 N N . SER A 1 81 ? 32.419 37.832 -95.870 1.00 34.69 81 SER A N 1
ATOM 599 C CA . SER A 1 81 ? 33.873 38.020 -96.030 1.00 34.69 81 SER A CA 1
ATOM 600 C C . SER A 1 81 ? 34.745 38.525 -94.861 1.00 34.69 81 SER A C 1
ATOM 602 O O . SER A 1 81 ? 34.487 39.585 -94.290 1.00 34.69 81 SER A O 1
ATOM 604 N N . GLY A 1 82 ? 35.916 37.887 -94.709 1.00 31.59 82 GLY A N 1
ATOM 605 C CA . GLY A 1 82 ? 37.140 38.484 -94.142 1.00 31.59 82 GLY A CA 1
ATOM 606 C C . GLY A 1 82 ? 38.020 37.473 -93.392 1.00 31.59 82 GLY A C 1
ATOM 607 O O . GLY A 1 82 ? 37.969 37.413 -92.173 1.00 31.59 82 GLY A O 1
ATOM 608 N N . SER A 1 83 ? 38.634 36.501 -94.076 1.00 30.95 83 SER A N 1
ATOM 609 C CA . SER A 1 83 ? 40.022 36.523 -94.597 1.00 30.95 83 SER A CA 1
ATOM 610 C C . SER A 1 83 ? 41.132 36.233 -93.565 1.00 30.95 83 SER A C 1
ATOM 612 O O . SER A 1 83 ? 41.479 37.086 -92.754 1.00 30.95 83 SER A O 1
ATOM 614 N N . ASP A 1 84 ? 41.703 35.031 -93.719 1.00 32.50 84 ASP A N 1
ATOM 615 C CA . ASP A 1 84 ? 43.107 34.612 -93.566 1.00 32.50 84 ASP A CA 1
ATOM 616 C C . ASP A 1 84 ? 43.907 34.937 -92.296 1.00 32.50 84 ASP A C 1
ATOM 618 O O . ASP A 1 84 ? 44.467 36.021 -92.174 1.00 32.50 84 ASP A O 1
ATOM 622 N N . ILE A 1 85 ? 44.175 33.889 -91.495 1.00 36.19 85 ILE A N 1
ATOM 623 C CA . ILE A 1 85 ? 45.553 33.425 -91.228 1.00 36.19 85 ILE A CA 1
ATOM 624 C C . ILE A 1 85 ? 45.571 31.886 -91.241 1.00 36.19 85 ILE A C 1
ATOM 626 O O . ILE A 1 85 ? 45.041 31.223 -90.352 1.00 36.19 85 ILE A O 1
ATOM 630 N N . SER A 1 86 ? 46.224 31.319 -92.253 1.00 40.31 86 SER A N 1
ATOM 631 C CA . SER A 1 86 ? 46.636 29.918 -92.321 1.00 40.31 86 SER A CA 1
ATOM 632 C C . SER A 1 86 ? 47.745 29.618 -91.304 1.00 40.31 86 SER A C 1
ATOM 634 O O . SER A 1 86 ? 48.777 30.293 -91.313 1.00 40.31 86 SER A O 1
ATOM 636 N N . GLY A 1 87 ? 47.597 28.563 -90.500 1.00 31.80 87 GLY A N 1
ATOM 637 C CA . GLY A 1 87 ? 48.687 28.061 -89.661 1.00 31.80 87 GLY A CA 1
ATOM 638 C C . GLY A 1 87 ? 48.358 26.757 -88.935 1.00 31.80 87 GLY A C 1
ATOM 639 O O . GLY A 1 87 ? 47.739 26.783 -87.884 1.00 31.80 87 GLY A O 1
ATOM 640 N N . ASN A 1 88 ? 48.833 25.638 -89.491 1.00 33.38 88 ASN A N 1
ATOM 641 C CA . ASN A 1 88 ? 49.022 24.322 -88.862 1.00 33.38 88 ASN A CA 1
ATOM 642 C C . ASN A 1 88 ? 47.832 23.671 -88.128 1.00 33.38 88 ASN A C 1
ATOM 644 O O . ASN A 1 88 ? 47.705 23.746 -86.910 1.00 33.38 88 ASN A O 1
ATOM 648 N N . ASN A 1 89 ? 47.091 22.836 -88.864 1.00 36.91 89 ASN A N 1
ATOM 649 C CA . ASN A 1 89 ? 46.390 21.687 -88.288 1.00 36.91 89 ASN A CA 1
ATOM 650 C C . ASN A 1 89 ? 47.414 20.671 -87.741 1.00 36.91 89 ASN A C 1
ATOM 652 O O . ASN A 1 89 ? 47.886 19.797 -88.469 1.00 36.91 89 ASN A O 1
ATOM 656 N N . GLN A 1 90 ? 47.737 20.766 -86.452 1.00 36.50 90 GLN A N 1
ATOM 657 C CA . GLN A 1 90 ? 47.944 19.573 -85.629 1.00 36.50 90 GLN A CA 1
ATOM 658 C C . GLN A 1 90 ? 46.624 19.265 -84.912 1.00 36.50 90 GLN A C 1
ATOM 660 O O . GLN A 1 90 ? 45.918 20.204 -84.544 1.00 36.50 90 GLN A O 1
ATOM 665 N N . PRO A 1 91 ? 46.245 17.987 -84.733 1.00 34.44 91 PRO A N 1
ATOM 666 C CA . PRO A 1 91 ? 45.051 17.664 -83.966 1.00 34.44 91 PRO A CA 1
ATOM 667 C C . PRO A 1 91 ? 45.233 18.210 -82.545 1.00 34.44 91 PRO A C 1
ATOM 669 O O . PRO A 1 91 ? 46.246 17.925 -81.907 1.00 34.44 91 PRO A O 1
ATOM 672 N N . LEU A 1 92 ? 44.280 19.019 -82.076 1.00 38.09 92 LEU A N 1
ATOM 673 C CA . LEU A 1 92 ? 44.198 19.451 -80.682 1.00 38.09 92 LEU A CA 1
ATOM 674 C C . LEU A 1 92 ? 44.239 18.193 -79.801 1.00 38.09 92 LEU A C 1
ATOM 676 O O . LEU A 1 92 ? 43.329 17.367 -79.863 1.00 38.09 92 LEU A O 1
ATOM 680 N N . GLN A 1 93 ? 45.316 18.012 -79.033 1.00 46.12 93 GLN A N 1
ATOM 681 C CA . GLN A 1 93 ? 45.328 17.053 -77.933 1.00 46.12 93 GLN A CA 1
ATOM 682 C C . GLN A 1 93 ? 44.275 17.527 -76.928 1.00 46.12 93 GLN A C 1
ATOM 684 O O . GLN A 1 93 ? 44.364 18.641 -76.421 1.00 46.12 93 GLN A O 1
ATOM 689 N N . GLU A 1 94 ? 43.243 16.722 -76.680 1.00 57.66 94 GLU A N 1
ATOM 690 C CA . GLU A 1 94 ? 42.321 16.980 -75.574 1.00 57.66 94 GLU A CA 1
ATOM 691 C C . GLU A 1 94 ? 43.097 16.833 -74.254 1.00 57.66 94 GLU A C 1
ATOM 693 O O . GLU A 1 94 ? 43.511 15.733 -73.884 1.00 57.66 94 GLU A O 1
ATOM 698 N N . GLU A 1 95 ? 43.338 17.949 -73.561 1.00 73.50 95 GLU A N 1
ATOM 699 C CA . GLU A 1 95 ? 44.087 17.995 -72.300 1.00 73.50 95 GLU A CA 1
ATOM 700 C C . GLU A 1 95 ? 43.355 17.197 -71.204 1.00 73.50 95 GLU A C 1
ATOM 702 O O . GLU A 1 95 ? 42.287 17.589 -70.737 1.00 73.50 95 GLU A O 1
ATOM 707 N N . ALA A 1 96 ? 43.943 16.085 -70.756 1.00 82.00 96 ALA A N 1
ATOM 708 C CA . ALA A 1 96 ? 43.308 15.085 -69.887 1.00 82.00 96 ALA A CA 1
ATOM 709 C C . ALA A 1 96 ? 42.833 15.595 -68.502 1.00 82.00 96 ALA A C 1
ATOM 711 O O . ALA A 1 96 ? 41.910 15.019 -67.909 1.00 82.00 96 ALA A O 1
ATOM 712 N N . PHE A 1 97 ? 43.457 16.650 -67.966 1.00 89.50 97 PHE A N 1
ATOM 713 C CA . PHE A 1 97 ? 43.163 17.217 -66.646 1.00 89.50 97 PHE A CA 1
ATOM 714 C C . PHE A 1 97 ? 43.087 18.743 -66.689 1.00 89.50 97 PHE A C 1
ATOM 716 O O . PHE A 1 97 ? 44.078 19.399 -67.004 1.00 89.50 97 PHE A O 1
ATOM 723 N N . LEU A 1 98 ? 41.965 19.312 -66.243 1.00 89.81 98 LEU A N 1
ATOM 724 C CA . LEU A 1 98 ? 41.796 20.757 -66.077 1.00 89.81 98 LEU A CA 1
ATOM 725 C C . LEU A 1 98 ? 41.827 21.132 -64.593 1.00 89.81 98 LEU A C 1
ATOM 727 O O . LEU A 1 98 ? 41.005 20.650 -63.811 1.00 89.81 98 LEU A O 1
ATOM 731 N N . VAL A 1 99 ? 42.740 22.024 -64.202 1.00 91.69 99 VAL A N 1
ATOM 732 C CA . VAL A 1 99 ? 42.917 22.441 -62.806 1.00 91.69 99 VAL A CA 1
ATOM 733 C C . VAL A 1 99 ? 42.532 23.901 -62.626 1.00 91.69 99 VAL A C 1
ATOM 735 O O . VAL A 1 99 ? 43.079 24.796 -63.272 1.00 91.69 99 VAL A O 1
ATOM 738 N N . LYS A 1 100 ? 41.629 24.152 -61.682 1.00 90.88 100 LYS A N 1
ATOM 739 C CA . LYS A 1 100 ? 41.265 25.491 -61.210 1.00 90.88 100 LYS A CA 1
ATOM 740 C C . LYS A 1 100 ? 41.528 25.594 -59.718 1.00 90.88 100 LYS A C 1
ATOM 742 O O . LYS A 1 100 ? 41.504 24.587 -59.015 1.00 90.88 100 LYS A O 1
ATOM 747 N N . ASP A 1 101 ? 41.785 26.785 -59.206 1.00 88.38 101 ASP A N 1
ATOM 748 C CA . ASP A 1 101 ? 41.727 26.997 -57.765 1.00 88.38 101 ASP A CA 1
ATOM 749 C C . ASP A 1 101 ? 40.269 27.106 -57.277 1.00 88.38 101 ASP A C 1
ATOM 751 O O . ASP A 1 101 ? 39.325 27.180 -58.065 1.00 88.38 101 ASP A O 1
ATOM 755 N N . SER A 1 102 ? 40.074 27.101 -55.959 1.00 79.62 102 SER A N 1
ATOM 756 C CA . SER A 1 102 ? 38.748 27.248 -55.328 1.00 79.62 102 SER A CA 1
ATOM 757 C C . SER A 1 102 ? 37.959 28.514 -55.716 1.00 79.62 102 SER A C 1
ATOM 759 O O . SER A 1 102 ? 36.760 28.570 -55.454 1.00 79.62 102 SER A O 1
ATOM 761 N N . LYS A 1 103 ? 38.590 29.522 -56.335 1.00 84.31 103 LYS A N 1
ATOM 762 C CA . LYS A 1 103 ? 37.930 30.740 -56.839 1.00 84.31 103 LYS A CA 1
ATOM 763 C C . LYS A 1 103 ? 37.604 30.663 -58.333 1.00 84.31 103 LYS A C 1
ATOM 765 O O . LYS A 1 103 ? 37.037 31.607 -58.874 1.00 84.31 103 LYS A O 1
ATOM 770 N N . GLY A 1 104 ? 37.950 29.557 -58.990 1.00 81.31 104 GLY A N 1
ATOM 771 C CA . GLY A 1 104 ? 37.742 29.343 -60.418 1.00 81.31 104 GLY A CA 1
ATOM 772 C C . GLY A 1 104 ? 38.885 29.843 -61.305 1.00 81.31 104 GLY A C 1
ATOM 773 O O . GLY A 1 104 ? 38.771 29.718 -62.525 1.00 81.31 104 GLY A O 1
ATOM 774 N N . GLU A 1 105 ? 39.984 30.361 -60.738 1.00 87.31 105 GLU A N 1
ATOM 775 C CA . GLU A 1 105 ? 41.157 30.770 -61.521 1.00 87.31 105 GLU A CA 1
ATOM 776 C C . GLU A 1 105 ? 41.857 29.528 -62.086 1.00 87.31 105 GLU A C 1
ATOM 778 O O . GLU A 1 105 ? 42.154 28.586 -61.349 1.00 87.31 105 GLU A O 1
ATOM 783 N N . VAL A 1 106 ? 42.131 29.515 -63.393 1.00 87.62 106 VAL A N 1
ATOM 784 C CA . VAL A 1 106 ? 42.816 28.392 -64.048 1.00 87.62 106 VAL A CA 1
ATOM 785 C C . VAL A 1 106 ? 44.256 28.305 -63.538 1.00 87.62 106 VAL A C 1
ATOM 787 O O . VAL A 1 106 ? 45.029 29.252 -63.657 1.00 87.62 106 VAL A O 1
ATOM 790 N N . PHE A 1 107 ? 44.610 27.157 -62.961 1.00 87.75 107 PHE A N 1
ATOM 791 C CA . PHE A 1 107 ? 45.972 26.835 -62.531 1.00 87.75 107 PHE A CA 1
ATOM 792 C C . PHE A 1 107 ? 46.794 26.258 -63.688 1.00 87.75 107 PHE A C 1
ATOM 794 O O . PHE A 1 107 ? 47.969 26.583 -63.832 1.00 87.75 107 PHE A O 1
ATOM 801 N N . GLY A 1 108 ? 46.155 25.439 -64.523 1.00 89.19 108 GLY A N 1
ATOM 802 C CA . GLY A 1 108 ? 46.756 24.833 -65.702 1.00 89.19 108 GLY A CA 1
ATOM 803 C C . GLY A 1 108 ? 45.890 23.707 -66.251 1.00 89.19 108 GLY A C 1
ATOM 804 O O . GLY A 1 108 ? 44.922 23.281 -65.611 1.00 89.19 108 GLY A O 1
ATOM 805 N N . ALA A 1 109 ? 46.264 23.224 -67.426 1.00 89.12 109 ALA A N 1
ATOM 806 C CA . ALA A 1 109 ? 45.713 22.028 -68.028 1.00 89.12 109 ALA A CA 1
ATOM 807 C C . ALA A 1 109 ? 46.859 21.111 -68.469 1.00 89.12 109 ALA A C 1
ATOM 809 O O . ALA A 1 109 ? 47.963 21.583 -68.755 1.00 89.12 109 ALA A O 1
ATOM 810 N N . TYR A 1 110 ? 46.641 19.800 -68.379 1.00 91.50 110 TYR A N 1
ATOM 811 C CA . TYR A 1 110 ? 47.721 18.817 -68.446 1.00 91.50 110 TYR A CA 1
ATOM 812 C C . TYR A 1 110 ? 47.279 17.545 -69.170 1.00 91.50 110 TYR A C 1
ATOM 814 O O . TYR A 1 110 ? 46.235 16.979 -68.850 1.00 91.50 110 TYR A O 1
ATOM 822 N N . ASP A 1 111 ? 48.135 17.031 -70.054 1.00 86.75 111 ASP A N 1
ATOM 823 C CA . ASP A 1 111 ? 47.880 15.794 -70.813 1.00 86.75 111 ASP A CA 1
ATOM 824 C C . ASP A 1 111 ? 48.018 14.520 -69.972 1.00 86.75 111 ASP A C 1
ATOM 826 O O . ASP A 1 111 ? 47.494 13.464 -70.320 1.00 86.75 111 ASP A O 1
ATOM 830 N N . ASN A 1 112 ? 48.763 14.581 -68.866 1.00 89.12 112 ASN A N 1
ATOM 831 C CA . ASN A 1 112 ? 48.981 13.440 -67.983 1.00 89.12 112 ASN A CA 1
ATOM 832 C C . ASN A 1 112 ? 49.168 13.863 -66.519 1.00 89.12 112 ASN A C 1
ATOM 834 O O . ASN A 1 112 ? 49.533 14.998 -66.205 1.00 89.12 112 ASN A O 1
ATOM 838 N N . TRP A 1 113 ? 48.927 12.915 -65.612 1.00 91.44 113 TRP A N 1
ATOM 839 C CA . TRP A 1 113 ? 48.937 13.159 -64.170 1.00 91.44 113 TRP A CA 1
ATOM 840 C C . TRP A 1 113 ? 50.321 13.527 -63.618 1.00 91.44 113 TRP A C 1
ATOM 842 O O . TRP A 1 113 ? 50.419 14.344 -62.705 1.00 91.44 113 TRP A O 1
ATOM 852 N N . ASP A 1 114 ? 51.398 12.955 -64.160 1.00 90.12 114 ASP A N 1
ATOM 853 C CA . ASP A 1 114 ? 52.753 13.212 -63.659 1.00 90.12 114 ASP A CA 1
ATOM 854 C C . ASP A 1 114 ? 53.206 14.648 -63.970 1.00 90.12 114 ASP A C 1
ATOM 856 O O . ASP A 1 114 ? 53.825 15.290 -63.117 1.00 90.12 114 ASP A O 1
ATOM 860 N N . ALA A 1 115 ? 52.822 15.191 -65.132 1.00 90.25 115 ALA A N 1
ATOM 861 C CA . ALA A 1 115 ? 53.034 16.597 -65.479 1.00 90.25 115 ALA A CA 1
ATOM 862 C C . ALA A 1 115 ? 52.286 17.543 -64.524 1.00 90.25 115 ALA A C 1
ATOM 864 O O . ALA A 1 115 ? 52.876 18.501 -64.020 1.00 90.25 115 ALA A O 1
ATOM 865 N N . LEU A 1 116 ? 51.025 17.226 -64.200 1.00 92.06 116 LEU A N 1
ATOM 866 C CA . LEU A 1 116 ? 50.242 17.960 -63.200 1.00 92.06 116 LEU A CA 1
ATOM 867 C C . LEU A 1 116 ? 50.942 17.944 -61.834 1.00 92.06 116 LEU A C 1
ATOM 869 O O . LEU A 1 116 ? 51.126 18.989 -61.210 1.00 92.06 116 LEU A O 1
ATOM 873 N N . VAL A 1 117 ? 51.365 16.770 -61.356 1.00 90.81 117 VAL A N 1
ATOM 874 C CA . VAL A 1 117 ? 52.034 16.626 -60.050 1.00 90.81 117 VAL A CA 1
ATOM 875 C C . VAL A 1 117 ? 53.354 17.400 -60.007 1.00 90.81 117 VAL A C 1
ATOM 877 O O . VAL A 1 117 ? 53.643 18.044 -58.993 1.00 90.81 117 VAL A O 1
ATOM 880 N N . ALA A 1 118 ? 54.141 17.363 -61.087 1.00 90.19 118 ALA A N 1
ATOM 881 C CA . ALA A 1 118 ? 55.389 18.112 -61.198 1.00 90.19 118 ALA A CA 1
ATOM 882 C C . ALA A 1 118 ? 55.150 19.629 -61.128 1.00 90.19 118 ALA A C 1
ATOM 884 O O . ALA A 1 118 ? 55.863 20.324 -60.402 1.00 90.19 118 ALA A O 1
ATOM 885 N N . ASP A 1 119 ? 54.114 20.142 -61.798 1.00 89.62 119 ASP A N 1
ATOM 886 C CA . ASP A 1 119 ? 53.805 21.574 -61.773 1.00 89.62 119 ASP A CA 1
ATOM 887 C C . ASP A 1 119 ? 53.271 22.024 -60.404 1.00 89.62 119 ASP A C 1
ATOM 889 O O . ASP A 1 119 ? 53.657 23.078 -59.899 1.00 89.62 119 ASP A O 1
ATOM 893 N N . PHE A 1 120 ? 52.491 21.185 -59.712 1.00 90.75 120 PHE A N 1
ATOM 894 C CA . PHE A 1 120 ? 52.131 21.426 -58.309 1.00 90.75 120 PHE A CA 1
ATOM 895 C C . PHE A 1 120 ? 53.350 21.467 -57.381 1.00 90.75 120 PHE A C 1
ATOM 897 O O . PHE A 1 120 ? 53.342 22.229 -56.417 1.00 90.75 120 PHE A O 1
ATOM 904 N N . ALA A 1 121 ? 54.399 20.681 -57.639 1.00 88.25 121 ALA A N 1
ATOM 905 C CA . ALA A 1 121 ? 55.614 20.708 -56.824 1.00 88.25 121 ALA A CA 1
ATOM 906 C C . ALA A 1 121 ? 56.401 22.027 -56.958 1.00 88.25 121 ALA A C 1
ATOM 908 O O . ALA A 1 121 ? 57.142 22.379 -56.039 1.00 88.25 121 ALA A O 1
ATOM 909 N N . VAL A 1 122 ? 56.229 22.750 -58.071 1.00 87.50 122 VAL A N 1
ATOM 910 C CA . VAL A 1 122 ? 56.928 24.013 -58.364 1.00 87.50 122 VAL A CA 1
ATOM 911 C C . VAL A 1 122 ? 56.050 25.237 -58.088 1.00 87.50 122 VAL A C 1
ATOM 913 O O . VAL A 1 122 ? 56.513 26.202 -57.483 1.00 87.50 122 VAL A O 1
ATOM 916 N N . LYS A 1 123 ? 54.790 25.216 -58.537 1.00 87.19 123 LYS A N 1
ATOM 917 C CA . LYS A 1 123 ? 53.866 26.365 -58.534 1.00 87.19 123 LYS A CA 1
ATOM 918 C C . LYS A 1 123 ? 52.723 26.247 -57.522 1.00 87.19 123 LYS A C 1
ATOM 920 O O . LYS A 1 123 ? 51.987 27.218 -57.321 1.00 87.19 123 LYS A O 1
ATOM 925 N N . GLY A 1 124 ? 52.537 25.076 -56.910 1.00 84.19 124 GLY A N 1
ATOM 926 C CA . GLY A 1 124 ? 51.481 24.842 -55.928 1.00 84.19 124 GLY A CA 1
ATOM 927 C C . GLY A 1 124 ? 51.614 25.746 -54.701 1.00 84.19 124 GLY A C 1
ATOM 928 O O . GLY A 1 124 ? 52.701 26.190 -54.332 1.00 84.19 124 GLY A O 1
ATOM 929 N N . LYS A 1 125 ? 50.487 26.046 -54.049 1.00 85.75 125 LYS A N 1
ATOM 930 C CA . LYS A 1 125 ? 50.461 26.821 -52.802 1.00 85.75 125 LYS A CA 1
ATOM 931 C C . LYS A 1 125 ? 49.755 26.033 -51.711 1.00 85.75 125 LYS A C 1
ATOM 933 O O . LYS A 1 125 ? 48.559 25.777 -51.798 1.00 85.75 125 LYS A O 1
ATOM 938 N N . VAL A 1 126 ? 50.469 25.749 -50.620 1.00 83.56 126 VAL A N 1
ATOM 939 C CA . VAL A 1 126 ? 49.956 25.029 -49.434 1.00 83.56 126 VAL A CA 1
ATOM 940 C C . VAL A 1 126 ? 48.764 25.699 -48.739 1.00 83.56 126 VAL A C 1
ATOM 942 O O . VAL A 1 126 ? 48.118 25.065 -47.915 1.00 83.56 126 VAL A O 1
ATOM 945 N N . SER A 1 127 ? 48.467 26.964 -49.053 1.00 84.69 127 SER A N 1
ATOM 946 C CA . SER A 1 127 ? 47.309 27.712 -48.549 1.00 84.69 127 SER A CA 1
ATOM 947 C C . SER A 1 127 ? 46.101 27.719 -49.491 1.00 84.69 127 SER A C 1
ATOM 949 O O . SER A 1 127 ? 45.052 28.224 -49.102 1.00 84.69 127 SER A O 1
ATOM 951 N N . LYS A 1 128 ? 46.230 27.199 -50.720 1.00 87.38 128 LYS A N 1
ATOM 952 C CA . LYS A 1 128 ? 45.152 27.164 -51.718 1.00 87.38 128 LYS A CA 1
ATOM 953 C C . LYS A 1 128 ? 44.594 25.752 -51.888 1.00 87.38 128 LYS A C 1
ATOM 955 O O . LYS A 1 128 ? 45.346 24.773 -51.893 1.00 87.38 128 LYS A O 1
ATOM 960 N N . GLU A 1 129 ? 43.282 25.674 -52.072 1.00 91.50 129 GLU A N 1
ATOM 961 C CA . GLU A 1 129 ? 42.568 24.478 -52.521 1.00 91.50 129 GLU A CA 1
ATOM 962 C C . GLU A 1 129 ? 42.375 24.517 -54.039 1.00 91.50 129 GLU A C 1
ATOM 964 O O . GLU A 1 129 ? 42.192 25.597 -54.614 1.00 91.50 129 GLU A O 1
ATOM 969 N N . TYR A 1 130 ? 42.400 23.346 -54.674 1.00 92.12 130 TYR A N 1
ATOM 970 C CA . TYR A 1 130 ? 42.273 23.212 -56.125 1.00 92.12 130 TYR A CA 1
ATOM 971 C C . TYR A 1 130 ? 41.225 22.169 -56.511 1.00 92.12 130 TYR A C 1
ATOM 973 O O . TYR A 1 130 ? 41.047 21.163 -55.826 1.00 92.12 130 TYR A O 1
ATOM 981 N N . ILE A 1 131 ? 40.556 22.407 -57.633 1.00 91.81 131 ILE A N 1
ATOM 982 C CA . ILE A 1 131 ? 39.572 21.536 -58.266 1.00 91.81 131 ILE A CA 1
ATOM 983 C C . ILE A 1 131 ? 40.193 21.000 -59.554 1.00 91.81 131 ILE A C 1
ATOM 985 O O . ILE A 1 131 ? 40.596 21.773 -60.421 1.00 91.81 131 ILE A O 1
ATOM 989 N N . ILE A 1 132 ? 40.265 19.680 -59.674 1.00 92.19 132 ILE A N 1
ATOM 990 C CA . ILE A 1 132 ? 40.768 18.961 -60.840 1.00 92.19 132 ILE A CA 1
ATOM 991 C C . ILE A 1 132 ? 39.569 18.291 -61.507 1.00 92.19 132 ILE A C 1
ATOM 993 O O . ILE A 1 132 ? 38.974 17.367 -60.946 1.00 92.19 132 ILE A O 1
ATOM 997 N N . SER A 1 133 ? 39.220 18.773 -62.695 1.00 89.75 133 SER A N 1
ATOM 998 C CA . SER A 1 133 ? 38.241 18.135 -63.574 1.00 89.75 133 SER A CA 1
ATOM 999 C C . SER A 1 133 ? 38.962 17.108 -64.445 1.00 89.75 133 SER A C 1
ATOM 1001 O O . SER A 1 133 ? 39.951 17.439 -65.100 1.00 89.75 133 SER A O 1
ATOM 1003 N N . VAL A 1 134 ? 38.495 15.863 -64.410 1.00 89.31 134 VAL A N 1
ATOM 1004 C CA . VAL A 1 134 ? 39.152 14.698 -65.021 1.00 89.31 134 VAL A CA 1
ATOM 1005 C C . VAL A 1 134 ? 38.327 14.215 -66.215 1.00 89.31 134 VAL A C 1
ATOM 1007 O O . VAL A 1 134 ? 37.145 13.913 -66.045 1.00 89.31 134 VAL A O 1
ATOM 1010 N N . LEU A 1 135 ? 38.922 14.147 -67.410 1.00 85.12 135 LEU A N 1
ATOM 1011 C CA . LEU A 1 135 ? 38.230 13.681 -68.622 1.00 85.12 135 LEU A CA 1
ATOM 1012 C C . LEU A 1 135 ? 38.062 12.142 -68.661 1.00 85.12 135 LEU A C 1
ATOM 1014 O O . LEU A 1 135 ? 38.846 11.432 -68.028 1.00 85.12 135 LEU A O 1
ATOM 1018 N N . PRO A 1 136 ? 37.085 11.598 -69.424 1.00 74.75 136 PRO A N 1
ATOM 1019 C CA . PRO A 1 136 ? 36.702 10.173 -69.405 1.00 74.75 136 PRO A CA 1
ATOM 1020 C C . PRO A 1 136 ? 37.777 9.117 -69.737 1.00 74.75 136 PRO A C 1
ATOM 1022 O O . PRO A 1 136 ? 37.580 7.933 -69.467 1.00 74.75 136 PRO A O 1
ATOM 1025 N N . SER A 1 137 ? 38.928 9.510 -70.279 1.00 77.88 137 SER A N 1
ATOM 1026 C CA . SER A 1 137 ? 40.066 8.631 -70.604 1.00 77.88 137 SER A CA 1
ATOM 1027 C C . SER A 1 137 ? 41.292 8.859 -69.709 1.00 77.88 137 SER A C 1
ATOM 1029 O O . SER A 1 137 ? 42.282 8.130 -69.800 1.00 77.88 137 SER A O 1
ATOM 1031 N N . ALA A 1 138 ? 41.239 9.860 -68.831 1.00 87.06 138 ALA A N 1
ATOM 1032 C CA . ALA A 1 138 ? 42.372 10.287 -68.032 1.00 87.06 138 ALA A CA 1
ATOM 1033 C C . ALA A 1 138 ? 42.634 9.321 -66.863 1.00 87.06 138 ALA A C 1
ATOM 1035 O O . ALA A 1 138 ? 41.719 8.901 -66.150 1.00 87.06 138 ALA A O 1
ATOM 1036 N N . VAL A 1 139 ? 43.909 8.983 -66.643 1.00 88.81 139 VAL A N 1
ATOM 1037 C CA . VAL A 1 139 ? 44.333 8.066 -65.574 1.00 88.81 139 VAL A CA 1
ATOM 1038 C C . VAL A 1 139 ? 45.045 8.834 -64.465 1.00 88.81 139 VAL A C 1
ATOM 1040 O O . VAL A 1 139 ? 46.119 9.400 -64.663 1.00 88.81 139 VAL A O 1
ATOM 1043 N N . ILE A 1 140 ? 44.467 8.813 -63.265 1.00 90.50 140 ILE A N 1
ATOM 1044 C CA . ILE A 1 140 ? 45.042 9.387 -62.048 1.00 90.50 140 ILE A CA 1
ATOM 1045 C C . ILE A 1 140 ? 46.222 8.520 -61.598 1.00 90.50 140 ILE A C 1
ATOM 1047 O O . ILE A 1 140 ? 46.078 7.327 -61.317 1.00 90.50 140 ILE A O 1
ATOM 1051 N N . GLY A 1 141 ? 47.404 9.123 -61.516 1.00 86.94 141 GLY A N 1
ATOM 1052 C CA . GLY A 1 141 ? 48.644 8.448 -61.152 1.00 86.94 141 GLY A CA 1
ATOM 1053 C C . GLY A 1 141 ? 48.747 8.068 -59.670 1.00 86.94 141 GLY A C 1
ATOM 1054 O O . GLY A 1 141 ? 47.849 8.270 -58.852 1.00 86.94 141 GLY A O 1
ATOM 1055 N N . LYS A 1 142 ? 49.893 7.482 -59.303 1.00 82.56 142 LYS A N 1
ATOM 1056 C CA . LYS A 1 142 ? 50.134 6.926 -57.955 1.00 82.56 142 LYS A CA 1
ATOM 1057 C C . LYS A 1 142 ? 50.471 7.985 -56.903 1.00 82.56 142 LYS A C 1
ATOM 1059 O O . LYS A 1 142 ? 50.249 7.755 -55.713 1.00 82.56 142 LYS A O 1
ATOM 1064 N N . THR A 1 143 ? 51.038 9.110 -57.333 1.00 85.62 143 THR A N 1
ATOM 1065 C CA . THR A 1 143 ? 51.554 10.170 -56.459 1.00 85.62 143 THR A CA 1
ATOM 1066 C C . THR A 1 143 ? 50.593 11.348 -56.451 1.00 85.62 143 THR A C 1
ATOM 1068 O O . THR A 1 143 ? 50.252 11.864 -57.505 1.00 85.62 143 THR A O 1
ATOM 1071 N N . MET A 1 144 ? 50.164 11.793 -55.270 1.00 85.81 144 MET A N 1
ATOM 1072 C CA . MET A 1 144 ? 49.281 12.954 -55.133 1.00 85.81 144 MET A CA 1
ATOM 1073 C C . MET A 1 144 ? 50.055 14.276 -55.118 1.00 85.81 144 MET A C 1
ATOM 1075 O O . MET A 1 144 ? 51.109 14.335 -54.470 1.00 85.81 144 MET A O 1
ATOM 1079 N N . PRO A 1 145 ? 49.504 15.357 -55.703 1.00 87.31 145 PRO A N 1
ATOM 1080 C CA . PRO A 1 145 ? 50.021 16.700 -55.485 1.00 87.31 145 PRO A CA 1
ATOM 1081 C C . PRO A 1 145 ? 50.083 17.022 -53.986 1.00 87.31 145 PRO A C 1
ATOM 1083 O O . PRO A 1 145 ? 49.136 16.772 -53.238 1.00 87.31 145 PRO A O 1
ATOM 1086 N N . SER A 1 146 ? 51.227 17.527 -53.525 1.00 78.88 146 SER A N 1
ATOM 1087 C CA . SER A 1 146 ? 51.521 17.693 -52.094 1.00 78.88 146 SER A CA 1
ATOM 1088 C C . SER A 1 146 ? 51.586 19.152 -51.629 1.00 78.88 146 SER A C 1
ATOM 1090 O O . SER A 1 146 ? 51.373 19.406 -50.444 1.00 78.88 146 SER A O 1
ATOM 1092 N N . GLN A 1 147 ? 51.817 20.120 -52.525 1.00 86.25 147 GLN A N 1
ATOM 1093 C CA . GLN A 1 147 ? 51.847 21.553 -52.196 1.00 86.25 147 GLN A CA 1
ATOM 1094 C C . GLN A 1 147 ? 50.473 22.221 -52.359 1.00 86.25 147 GLN A C 1
ATOM 1096 O O . GLN A 1 147 ? 50.268 23.085 -53.209 1.00 86.25 147 GLN A O 1
ATOM 1101 N N . THR A 1 148 ? 49.505 21.810 -51.542 1.00 86.62 148 THR A N 1
ATOM 1102 C CA . THR A 1 148 ? 48.136 22.352 -51.560 1.00 86.62 148 THR A CA 1
ATOM 1103 C C . THR A 1 148 ? 47.442 22.166 -50.212 1.00 86.62 148 THR A C 1
ATOM 1105 O O . THR A 1 148 ? 47.735 21.203 -49.499 1.00 86.62 148 THR A O 1
ATOM 1108 N N . ALA A 1 149 ? 46.519 23.073 -49.876 1.00 86.19 149 ALA A N 1
ATOM 1109 C CA . ALA A 1 149 ? 45.643 22.953 -48.712 1.00 86.19 149 ALA A CA 1
ATOM 1110 C C . ALA A 1 149 ? 44.622 21.807 -48.853 1.00 86.19 149 ALA A C 1
ATOM 1112 O O . ALA A 1 149 ? 44.209 21.238 -47.842 1.00 86.19 149 ALA A O 1
ATOM 1113 N N . GLY A 1 150 ? 44.253 21.441 -50.086 1.00 91.00 150 GLY A N 1
ATOM 1114 C CA . GLY A 1 150 ? 43.275 20.398 -50.375 1.00 91.00 150 GLY A CA 1
ATOM 1115 C C . GLY A 1 150 ? 42.962 20.282 -51.867 1.00 91.00 150 GLY A C 1
ATOM 1116 O O . GLY A 1 150 ? 43.141 21.228 -52.635 1.00 91.00 150 GLY A O 1
ATOM 1117 N N . LEU A 1 151 ? 42.494 19.107 -52.277 1.00 93.31 151 LEU A N 1
ATOM 1118 C CA . LEU A 1 151 ? 42.147 18.806 -53.664 1.00 93.31 151 LEU A CA 1
ATOM 1119 C C . LEU A 1 151 ? 40.695 18.358 -53.776 1.00 93.31 151 LEU A C 1
ATOM 1121 O O . LEU A 1 151 ? 40.219 17.599 -52.936 1.00 93.31 151 LEU A O 1
ATOM 1125 N N . THR A 1 152 ? 40.029 18.756 -54.851 1.00 92.31 152 THR A N 1
ATOM 1126 C CA . THR A 1 152 ? 38.748 18.196 -55.283 1.00 92.31 152 THR A CA 1
ATOM 1127 C C . THR A 1 152 ? 38.953 17.489 -56.611 1.00 92.31 152 THR A C 1
ATOM 1129 O O . THR A 1 152 ? 39.429 18.106 -57.557 1.00 92.31 152 THR A O 1
ATOM 1132 N N . LEU A 1 153 ? 38.610 16.207 -56.687 1.00 91.81 153 LEU A N 1
ATOM 1133 C CA . LEU A 1 153 ? 38.566 15.448 -57.933 1.00 91.81 153 LEU A CA 1
ATOM 1134 C C . LEU A 1 153 ? 37.114 15.341 -58.376 1.00 91.81 153 LEU A C 1
ATOM 1136 O O . LEU A 1 153 ? 36.283 14.833 -57.619 1.00 91.81 153 LEU A O 1
ATOM 1140 N N . THR A 1 154 ? 36.827 15.795 -59.590 1.00 88.88 154 THR A N 1
ATOM 1141 C CA . THR A 1 154 ? 35.498 15.702 -60.193 1.00 88.88 154 THR A CA 1
ATOM 1142 C C . THR A 1 154 ? 35.603 15.187 -61.624 1.00 88.88 154 THR A C 1
ATOM 1144 O O . THR A 1 154 ? 36.584 15.466 -62.316 1.00 88.88 154 THR A O 1
ATOM 1147 N N . ALA A 1 155 ? 34.628 14.397 -62.067 1.00 83.06 155 ALA A N 1
ATOM 1148 C CA . ALA A 1 155 ? 34.542 14.006 -63.470 1.00 83.06 155 ALA A CA 1
ATOM 1149 C C . ALA A 1 155 ? 34.149 15.231 -64.312 1.00 83.06 155 ALA A C 1
ATOM 1151 O O . ALA A 1 155 ? 33.230 15.965 -63.950 1.00 83.06 155 ALA A O 1
ATOM 1152 N N . ALA A 1 156 ? 34.849 15.461 -65.423 1.00 77.62 156 ALA A N 1
ATOM 1153 C CA . ALA A 1 156 ? 34.579 16.592 -66.309 1.00 77.62 156 ALA A CA 1
ATOM 1154 C C . ALA A 1 156 ? 33.189 16.487 -66.965 1.00 77.62 156 ALA A C 1
ATOM 1156 O O . ALA A 1 156 ? 32.503 17.497 -67.109 1.00 77.62 156 ALA A O 1
ATOM 1157 N N . ASP A 1 157 ? 32.752 15.266 -67.292 1.00 71.94 157 ASP A N 1
ATOM 1158 C CA . ASP A 1 157 ? 31.377 14.972 -67.692 1.00 71.94 157 ASP A CA 1
ATOM 1159 C C . ASP A 1 157 ? 30.608 14.337 -66.526 1.00 71.94 157 ASP A C 1
ATOM 1161 O O . ASP A 1 157 ? 30.873 13.208 -66.112 1.00 71.94 157 ASP A O 1
ATOM 1165 N N . LYS A 1 158 ? 29.595 15.043 -66.016 1.00 65.31 158 LYS A N 1
ATOM 1166 C CA . LYS A 1 158 ? 28.724 14.528 -64.949 1.00 65.31 158 LYS A CA 1
ATOM 1167 C C . LYS A 1 158 ? 27.876 13.324 -65.393 1.00 65.31 158 LYS A C 1
ATOM 1169 O O . LYS A 1 158 ? 27.374 12.606 -64.528 1.00 65.31 158 LYS A O 1
ATOM 1174 N N . ARG A 1 159 ? 27.722 13.081 -66.704 1.00 56.69 159 ARG A N 1
ATOM 1175 C CA . ARG A 1 159 ? 27.034 11.905 -67.273 1.00 56.69 159 ARG A CA 1
ATOM 1176 C C . ARG A 1 159 ? 27.924 10.654 -67.264 1.00 56.69 159 ARG A C 1
ATOM 1178 O O . ARG A 1 159 ? 27.396 9.548 -67.169 1.00 56.69 159 ARG A O 1
ATOM 1185 N N . GLN A 1 160 ? 29.252 10.812 -67.280 1.00 58.41 160 GLN A N 1
ATOM 1186 C CA . GLN A 1 160 ? 30.237 9.729 -67.164 1.00 58.41 160 GLN A CA 1
ATOM 1187 C C . GLN A 1 160 ? 31.029 9.856 -65.859 1.00 58.41 160 GLN A C 1
ATOM 1189 O O . GLN A 1 160 ? 32.099 10.446 -65.773 1.00 58.41 160 GLN A O 1
ATOM 1194 N N . SER A 1 161 ? 30.488 9.263 -64.802 1.00 72.62 161 SER A N 1
ATOM 1195 C CA . SER A 1 161 ? 30.909 9.505 -63.422 1.00 72.62 161 SER A CA 1
ATOM 1196 C C . SER A 1 161 ? 32.103 8.649 -62.947 1.00 72.62 161 SER A C 1
ATOM 1198 O O . SER A 1 161 ? 32.232 8.394 -61.748 1.00 72.62 161 SER A O 1
ATOM 1200 N N . VAL A 1 162 ? 32.972 8.179 -63.853 1.00 83.00 162 VAL A N 1
ATOM 1201 C CA . VAL A 1 162 ? 34.071 7.238 -63.546 1.00 83.00 162 VAL A CA 1
ATOM 1202 C C . VAL A 1 162 ? 35.421 7.956 -63.461 1.00 83.00 162 VAL A C 1
ATOM 1204 O O . VAL A 1 162 ? 35.828 8.625 -64.402 1.00 83.00 162 VAL A O 1
ATOM 1207 N N . LEU A 1 163 ? 36.156 7.765 -62.361 1.00 88.94 163 LEU A N 1
ATOM 1208 C CA . LEU A 1 163 ? 37.562 8.166 -62.237 1.00 88.94 163 LEU A CA 1
ATOM 1209 C C . LEU A 1 163 ? 38.472 6.931 -62.263 1.00 88.94 163 LEU A C 1
ATOM 1211 O O . LEU A 1 163 ? 38.332 6.034 -61.422 1.00 88.94 163 LEU A O 1
ATOM 1215 N N . ASN A 1 164 ? 39.422 6.910 -63.200 1.00 88.50 164 ASN A N 1
ATOM 1216 C CA . ASN A 1 164 ? 40.370 5.811 -63.388 1.00 88.50 164 ASN A CA 1
ATOM 1217 C C . ASN A 1 164 ? 41.690 6.088 -62.661 1.00 88.50 164 ASN A C 1
ATOM 1219 O O . ASN A 1 164 ? 42.292 7.142 -62.834 1.00 88.50 164 ASN A O 1
ATOM 1223 N N . PHE A 1 165 ? 42.166 5.131 -61.867 1.00 91.00 165 PHE A N 1
ATOM 1224 C CA . PHE A 1 165 ? 43.413 5.216 -61.107 1.00 91.00 165 PHE A CA 1
ATOM 1225 C C . PHE A 1 165 ? 44.429 4.181 -61.598 1.00 91.00 165 PHE A C 1
ATOM 1227 O O . PHE A 1 165 ? 44.102 3.010 -61.780 1.00 91.00 165 PHE A O 1
ATOM 1234 N N . ALA A 1 166 ? 45.698 4.573 -61.701 1.00 89.31 166 ALA A N 1
ATOM 1235 C CA . ALA A 1 166 ? 46.808 3.702 -62.103 1.00 89.31 166 ALA A CA 1
ATOM 1236 C C . ALA A 1 166 ? 47.184 2.634 -61.051 1.00 89.31 166 ALA A C 1
ATOM 1238 O O . ALA A 1 166 ? 48.084 1.821 -61.273 1.00 89.31 166 ALA A O 1
ATOM 1239 N N . ALA A 1 167 ? 46.581 2.662 -59.857 1.00 86.75 167 ALA A N 1
ATOM 1240 C CA . ALA A 1 167 ? 46.884 1.722 -58.784 1.00 86.75 167 ALA A CA 1
ATOM 1241 C C . ALA A 1 167 ? 45.648 1.304 -57.989 1.00 86.75 167 ALA A C 1
ATOM 1243 O O . ALA A 1 167 ? 44.783 2.110 -57.661 1.00 86.75 167 ALA A O 1
ATOM 1244 N N . ALA A 1 168 ? 45.657 0.042 -57.553 1.00 86.94 168 ALA A N 1
ATOM 1245 C CA . ALA A 1 168 ? 44.645 -0.531 -56.669 1.00 86.94 168 ALA A CA 1
ATOM 1246 C C . ALA A 1 168 ? 44.625 0.062 -55.256 1.00 86.94 168 ALA A C 1
ATOM 1248 O O . ALA A 1 168 ? 43.682 -0.178 -54.504 1.00 86.94 168 ALA A O 1
ATOM 1249 N N . THR A 1 169 ? 45.662 0.796 -54.850 1.00 88.81 169 THR A N 1
ATOM 1250 C CA . THR A 1 169 ? 45.681 1.536 -53.586 1.00 88.81 169 THR A CA 1
ATOM 1251 C C . THR A 1 169 ? 46.229 2.931 -53.806 1.00 88.81 169 THR A C 1
ATOM 1253 O O . THR A 1 169 ? 47.323 3.103 -54.337 1.00 88.81 169 THR A O 1
ATOM 1256 N N . PHE A 1 170 ? 45.490 3.908 -53.307 1.00 88.38 170 PHE A N 1
ATOM 1257 C CA . PHE A 1 170 ? 45.783 5.320 -53.412 1.00 88.38 170 PHE A CA 1
ATOM 1258 C C . PHE A 1 170 ? 46.104 5.905 -52.033 1.00 88.38 170 PHE A C 1
ATOM 1260 O O . PHE A 1 170 ? 45.335 5.733 -51.086 1.00 88.38 170 PHE A O 1
ATOM 1267 N N . ASN A 1 171 ? 47.254 6.571 -51.891 1.00 90.81 171 ASN A N 1
ATOM 1268 C CA . ASN A 1 171 ? 47.684 7.174 -50.625 1.00 90.81 171 ASN A CA 1
ATOM 1269 C C . ASN A 1 171 ? 47.556 8.700 -50.688 1.00 90.81 171 ASN A C 1
ATOM 1271 O O . ASN A 1 171 ? 48.169 9.340 -51.537 1.00 90.81 171 ASN A O 1
ATOM 1275 N N . MET A 1 172 ? 46.818 9.285 -49.747 1.00 91.38 172 MET A N 1
ATOM 1276 C CA . MET A 1 172 ? 46.626 10.735 -49.683 1.00 91.38 172 MET A CA 1
ATOM 1277 C C . MET A 1 172 ? 47.816 11.434 -49.014 1.00 91.38 172 MET A C 1
ATOM 1279 O O . MET A 1 172 ? 48.302 11.002 -47.966 1.00 91.38 172 MET A O 1
ATOM 1283 N N . THR A 1 173 ? 48.245 12.557 -49.589 1.00 89.12 173 THR A N 1
ATOM 1284 C CA . THR A 1 173 ? 49.257 13.476 -49.031 1.00 89.12 173 THR A CA 1
ATOM 1285 C C . THR A 1 173 ? 48.628 14.768 -48.489 1.00 89.12 173 THR A C 1
ATOM 1287 O O . THR A 1 173 ? 49.168 15.385 -47.566 1.00 89.12 173 THR A O 1
ATOM 1290 N N . THR A 1 174 ? 47.442 15.125 -48.984 1.00 90.25 174 THR A N 1
ATOM 1291 C CA . THR A 1 174 ? 46.659 16.326 -48.655 1.00 90.25 174 THR A CA 1
ATOM 1292 C C . THR A 1 174 ? 45.168 15.961 -48.478 1.00 90.25 174 THR A C 1
ATO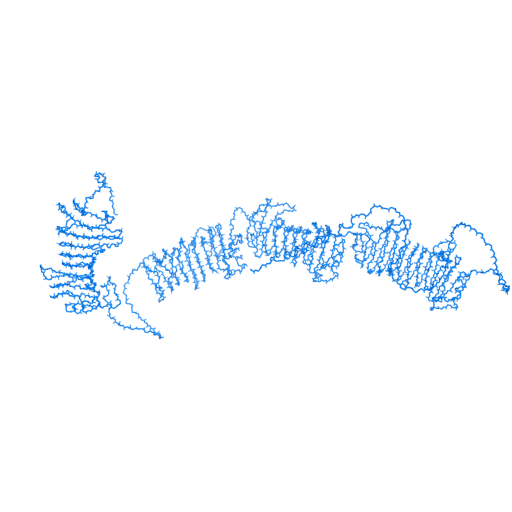M 1294 O O . THR A 1 174 ? 44.789 14.847 -48.862 1.00 90.25 174 THR A O 1
ATOM 1297 N N . PRO A 1 175 ? 44.319 16.787 -47.829 1.00 94.00 175 PRO A N 1
ATOM 1298 C CA . PRO A 1 175 ? 42.871 16.578 -47.815 1.00 94.00 175 PRO A CA 1
ATOM 1299 C C . PRO A 1 175 ? 42.273 16.434 -49.220 1.00 94.00 175 PRO A C 1
ATOM 1301 O O . PRO A 1 175 ? 42.747 17.060 -50.165 1.00 94.00 175 PRO A O 1
ATOM 1304 N N . LEU A 1 176 ? 41.238 15.604 -49.351 1.00 93.88 176 LEU A N 1
ATOM 1305 C CA . LEU A 1 176 ? 40.642 15.260 -50.641 1.00 93.88 176 LEU A CA 1
ATOM 1306 C C . LEU A 1 176 ? 39.117 15.294 -50.584 1.00 93.88 176 LEU A C 1
ATOM 1308 O O . LEU A 1 176 ? 38.519 14.709 -49.682 1.00 93.88 176 LEU A O 1
ATOM 1312 N N . VAL A 1 177 ? 38.502 15.899 -51.590 1.00 94.31 177 VAL A N 1
ATOM 1313 C CA . VAL A 1 177 ? 37.094 15.739 -51.946 1.00 94.31 177 VAL A CA 1
ATOM 1314 C C . VAL A 1 177 ? 37.038 14.925 -53.233 1.00 94.31 177 VAL A C 1
ATOM 1316 O O . VAL A 1 177 ? 37.757 15.219 -54.184 1.00 94.31 177 VAL A O 1
ATOM 1319 N N . VAL A 1 178 ? 36.214 13.885 -53.261 1.00 92.44 178 VAL A N 1
ATOM 1320 C CA . VAL A 1 178 ? 35.942 13.109 -54.472 1.00 92.44 178 VAL A CA 1
ATOM 1321 C C . VAL A 1 178 ? 34.462 13.224 -54.773 1.00 92.44 178 VAL A C 1
ATOM 1323 O O . VAL A 1 178 ? 33.636 12.758 -53.985 1.00 92.44 178 VAL A O 1
ATOM 1326 N N . ASP A 1 179 ? 34.163 13.848 -55.902 1.00 88.62 179 ASP A N 1
ATOM 1327 C CA . ASP A 1 179 ? 32.821 14.001 -56.446 1.00 88.62 179 ASP A CA 1
ATOM 1328 C C . ASP A 1 179 ? 32.743 13.247 -57.774 1.00 88.62 179 ASP A C 1
ATOM 1330 O O . ASP A 1 179 ? 33.017 13.777 -58.853 1.00 88.62 179 ASP A O 1
ATOM 1334 N N . ALA A 1 180 ? 32.491 11.946 -57.657 1.00 79.12 180 ALA A N 1
ATOM 1335 C CA . ALA A 1 180 ? 32.421 11.016 -58.772 1.00 79.12 180 ALA A CA 1
ATOM 1336 C C . ALA A 1 180 ? 31.499 9.856 -58.404 1.00 79.12 180 ALA A C 1
ATOM 1338 O O . ALA A 1 180 ? 31.389 9.478 -57.242 1.00 79.12 180 ALA A O 1
ATOM 1339 N N . GLY A 1 181 ? 30.869 9.243 -59.398 1.00 74.50 181 GLY A N 1
ATOM 1340 C CA . GLY A 1 181 ? 29.980 8.103 -59.191 1.00 74.50 181 GLY A CA 1
ATOM 1341 C C . GLY A 1 181 ? 30.735 6.793 -58.980 1.00 74.50 181 GLY A C 1
ATOM 1342 O O . GLY A 1 181 ? 30.302 5.956 -58.197 1.00 74.50 181 GLY A O 1
ATOM 1343 N N . THR A 1 182 ? 31.887 6.596 -59.621 1.00 83.44 182 THR A N 1
ATOM 1344 C CA . THR A 1 182 ? 32.609 5.314 -59.644 1.00 83.44 182 THR A CA 1
ATOM 1345 C C . THR A 1 182 ? 34.122 5.538 -59.613 1.00 83.44 182 THR A C 1
ATOM 1347 O O . THR A 1 182 ? 34.639 6.331 -60.391 1.00 83.44 182 THR A O 1
ATOM 1350 N N . LEU A 1 183 ? 34.856 4.808 -58.763 1.00 87.62 183 LEU A N 1
ATOM 1351 C CA . LEU A 1 183 ? 36.327 4.820 -58.736 1.00 87.62 183 LEU A CA 1
ATOM 1352 C C . LEU A 1 183 ? 36.868 3.446 -59.136 1.00 87.62 183 LEU A C 1
ATOM 1354 O O . LEU A 1 183 ? 36.633 2.453 -58.437 1.00 87.62 183 LEU A O 1
ATOM 1358 N N . CYS A 1 184 ? 37.609 3.385 -60.240 1.00 86.81 184 CYS A N 1
ATOM 1359 C CA . CYS A 1 184 ? 38.142 2.136 -60.781 1.00 86.81 184 CYS A CA 1
ATOM 1360 C C . CYS A 1 184 ? 39.657 2.176 -60.950 1.00 86.81 184 CYS A C 1
ATOM 1362 O O . CYS A 1 184 ? 40.261 3.224 -61.156 1.00 86.81 184 CYS A O 1
ATOM 1364 N N . VAL A 1 185 ? 40.275 1.006 -60.862 1.00 86.31 185 VAL A N 1
ATOM 1365 C CA . VAL A 1 185 ? 41.647 0.789 -61.308 1.00 86.31 185 VAL A CA 1
ATOM 1366 C C . VAL A 1 185 ? 41.619 0.644 -62.824 1.00 86.31 185 VAL A C 1
ATOM 1368 O O . VAL A 1 185 ? 40.833 -0.157 -63.339 1.00 86.31 185 VAL A O 1
ATOM 1371 N N . ALA A 1 186 ? 42.472 1.399 -63.516 1.00 81.75 186 ALA A N 1
ATOM 1372 C CA . ALA A 1 186 ? 42.638 1.295 -64.962 1.00 81.75 186 ALA A CA 1
ATOM 1373 C C . ALA A 1 186 ? 42.882 -0.171 -65.377 1.00 81.75 186 ALA A C 1
ATOM 1375 O O . ALA A 1 186 ? 43.443 -0.959 -64.609 1.00 81.75 186 ALA A O 1
ATOM 1376 N N . ASP A 1 187 ? 42.392 -0.547 -66.557 1.00 80.19 187 ASP A N 1
ATOM 1377 C CA . ASP A 1 187 ? 42.555 -1.863 -67.201 1.00 80.19 187 ASP A CA 1
ATOM 1378 C C . ASP A 1 187 ? 41.899 -3.074 -66.506 1.00 80.19 187 ASP A C 1
ATOM 1380 O O . ASP A 1 187 ? 41.776 -4.137 -67.109 1.00 80.19 187 ASP A O 1
ATOM 1384 N N . THR A 1 188 ? 41.459 -2.949 -65.249 1.00 81.12 188 THR A N 1
ATOM 1385 C CA . THR A 1 188 ? 40.878 -4.068 -64.473 1.00 81.12 188 THR A CA 1
ATOM 1386 C C . THR A 1 188 ? 39.468 -3.801 -63.966 1.00 81.12 188 THR A C 1
ATOM 1388 O O . THR A 1 188 ? 38.850 -4.701 -63.396 1.00 81.12 188 THR A O 1
ATOM 1391 N N . GLU A 1 189 ? 38.997 -2.554 -64.072 1.00 78.00 189 GLU A N 1
ATOM 1392 C CA . GLU A 1 189 ? 37.723 -2.065 -63.526 1.00 78.00 189 GLU A CA 1
ATOM 1393 C C . GLU A 1 189 ? 37.495 -2.419 -62.041 1.00 78.00 189 GLU A C 1
ATOM 1395 O O . GLU A 1 189 ? 36.372 -2.386 -61.528 1.00 78.00 189 GLU A O 1
ATOM 1400 N N . SER A 1 190 ? 38.553 -2.769 -61.309 1.00 86.44 190 SER A N 1
ATOM 1401 C CA . SER A 1 190 ? 38.473 -3.148 -59.900 1.00 86.44 190 SER A CA 1
ATOM 1402 C C . SER A 1 190 ? 38.301 -1.910 -59.025 1.00 86.44 190 SER A C 1
ATOM 1404 O O . SER A 1 190 ? 38.759 -0.827 -59.375 1.00 86.44 190 SER A O 1
ATOM 1406 N N . ALA A 1 191 ? 37.652 -2.040 -57.867 1.00 88.06 191 ALA A N 1
ATOM 1407 C CA . ALA A 1 191 ? 37.463 -0.900 -56.975 1.00 88.06 191 ALA A CA 1
ATOM 1408 C C . ALA A 1 191 ? 38.788 -0.442 -56.334 1.00 88.06 191 ALA A C 1
ATOM 1410 O O . ALA A 1 191 ? 39.599 -1.255 -55.884 1.00 88.06 191 ALA A O 1
ATOM 1411 N N . VAL A 1 192 ? 38.991 0.873 -56.250 1.00 90.81 192 VAL A N 1
ATOM 1412 C CA . VAL A 1 192 ? 40.217 1.478 -55.699 1.00 90.81 192 VAL A CA 1
ATOM 1413 C C . VAL A 1 192 ? 40.202 1.439 -54.170 1.00 90.81 192 VAL A C 1
ATOM 1415 O O . VAL A 1 192 ? 39.196 1.767 -53.554 1.00 90.81 192 VAL A O 1
ATOM 1418 N N . ASN A 1 193 ? 41.307 1.082 -53.515 1.00 91.62 193 ASN A N 1
ATOM 1419 C CA . ASN A 1 193 ? 41.454 1.262 -52.066 1.00 91.62 193 ASN A CA 1
ATOM 1420 C C . ASN A 1 193 ? 42.041 2.647 -51.765 1.00 91.62 193 ASN A C 1
ATOM 1422 O O . ASN A 1 193 ? 42.979 3.068 -52.436 1.00 91.62 193 ASN A O 1
ATOM 1426 N N . ILE A 1 194 ? 41.576 3.333 -50.721 1.00 92.31 194 ILE A N 1
ATOM 1427 C CA . ILE A 1 194 ? 42.135 4.632 -50.311 1.00 92.31 194 ILE A CA 1
ATOM 1428 C C . ILE A 1 194 ? 42.735 4.523 -48.910 1.00 92.31 194 ILE A C 1
ATOM 1430 O O . ILE A 1 194 ? 42.105 4.033 -47.972 1.00 92.31 194 ILE A O 1
ATOM 1434 N N . ASN A 1 195 ? 43.956 5.026 -48.756 1.00 93.25 195 ASN A N 1
ATOM 1435 C CA . ASN A 1 195 ? 44.603 5.245 -47.474 1.00 93.25 195 ASN A CA 1
ATOM 1436 C C . ASN A 1 195 ? 44.756 6.746 -47.222 1.00 93.25 195 ASN A C 1
ATOM 1438 O O . ASN A 1 195 ? 45.575 7.409 -47.860 1.00 93.25 195 ASN A O 1
ATOM 1442 N N . THR A 1 196 ? 44.004 7.282 -46.261 1.00 93.25 196 THR A N 1
ATOM 1443 C CA . THR A 1 196 ? 43.977 8.733 -46.033 1.00 93.25 196 THR A CA 1
ATOM 1444 C C . THR A 1 196 ? 45.210 9.257 -45.311 1.00 93.25 196 THR A C 1
ATOM 1446 O O . THR A 1 196 ? 45.405 10.467 -45.241 1.00 93.25 196 THR A O 1
ATOM 1449 N N . LYS A 1 197 ? 46.029 8.376 -44.712 1.00 91.31 197 LYS A N 1
ATOM 1450 C CA . LYS A 1 197 ? 47.217 8.753 -43.919 1.00 91.31 197 LYS A CA 1
ATOM 1451 C C . LYS A 1 197 ? 46.931 9.837 -42.860 1.00 91.31 197 LYS A C 1
ATOM 1453 O O . LYS A 1 197 ? 47.820 10.581 -42.458 1.00 91.31 197 LYS A O 1
ATOM 1458 N N . GLY A 1 198 ? 45.692 9.901 -42.362 1.00 89.31 198 GLY A N 1
ATOM 1459 C CA . GLY A 1 198 ? 45.249 10.869 -41.353 1.00 89.31 198 GLY A CA 1
ATOM 1460 C C . GLY A 1 198 ? 44.777 12.214 -41.899 1.00 89.31 198 GLY A C 1
ATOM 1461 O O . GLY A 1 198 ? 44.460 13.092 -41.103 1.00 89.31 198 GLY A O 1
ATOM 1462 N N . LYS A 1 199 ? 44.705 12.375 -43.222 1.00 92.81 199 LYS A N 1
ATOM 1463 C CA . LYS A 1 199 ? 44.081 13.521 -43.887 1.00 92.81 199 LYS A CA 1
ATOM 1464 C C . LYS A 1 199 ? 42.558 13.359 -43.929 1.00 92.81 199 LYS A C 1
ATOM 1466 O O . LYS A 1 199 ? 42.036 12.258 -43.723 1.00 92.81 199 LYS A O 1
ATOM 1471 N N . GLN A 1 200 ? 41.856 14.468 -44.152 1.00 94.62 200 GLN A N 1
ATOM 1472 C CA . GLN A 1 200 ? 40.406 14.471 -44.323 1.00 94.62 200 GLN A CA 1
ATOM 1473 C C . GLN A 1 200 ? 40.037 13.993 -45.728 1.00 94.62 200 GLN A C 1
ATOM 1475 O O . GLN A 1 200 ? 40.642 14.438 -46.700 1.00 94.62 200 GLN A O 1
ATOM 1480 N N . LEU A 1 201 ? 39.045 13.109 -45.815 1.00 95.88 201 LEU A N 1
ATOM 1481 C CA . LEU A 1 201 ? 38.437 12.668 -47.066 1.00 95.88 201 LEU A CA 1
ATOM 1482 C C . LEU A 1 201 ? 36.947 13.018 -47.052 1.00 95.88 201 LEU A C 1
ATOM 1484 O O . LEU A 1 201 ? 36.254 12.686 -46.091 1.00 95.88 201 LEU A O 1
ATOM 1488 N N . THR A 1 202 ? 36.460 13.634 -48.120 1.00 95.94 202 THR A N 1
ATOM 1489 C CA . THR A 1 202 ? 35.035 13.843 -48.380 1.00 95.94 202 THR A CA 1
ATOM 1490 C C . THR A 1 202 ? 34.652 13.056 -49.625 1.00 95.94 202 THR A C 1
ATOM 1492 O O . THR A 1 202 ? 35.285 13.206 -50.664 1.00 95.94 202 THR A O 1
ATOM 1495 N N . LEU A 1 203 ? 33.631 12.212 -49.520 1.00 94.69 203 LEU A N 1
ATOM 1496 C CA . LEU A 1 203 ? 33.079 11.448 -50.637 1.00 94.69 203 LEU A CA 1
ATOM 1497 C C . LEU A 1 203 ? 31.681 11.971 -50.944 1.00 94.69 203 LEU A C 1
ATOM 1499 O O . LEU A 1 203 ? 30.856 12.069 -50.032 1.00 94.69 203 LEU A O 1
ATOM 1503 N N . ILE A 1 204 ? 31.431 12.283 -52.211 1.00 91.88 204 ILE A N 1
ATOM 1504 C CA . ILE A 1 204 ? 30.149 12.771 -52.711 1.00 91.88 204 ILE A CA 1
ATOM 1505 C C . ILE A 1 204 ? 29.682 11.801 -53.799 1.00 91.88 204 ILE A C 1
ATOM 1507 O O . ILE A 1 204 ? 30.335 11.664 -54.826 1.00 91.88 204 ILE A O 1
ATOM 1511 N N . GLY A 1 205 ? 28.605 11.055 -53.533 1.00 87.12 205 GLY A N 1
ATOM 1512 C CA . GLY A 1 205 ? 27.960 10.197 -54.542 1.00 87.12 205 GLY A CA 1
ATOM 1513 C C . GLY A 1 205 ? 28.758 8.978 -55.042 1.00 87.12 205 GLY A C 1
ATOM 1514 O O . GLY A 1 205 ? 28.369 8.381 -56.041 1.00 87.12 205 GLY A O 1
ATOM 1515 N N . VAL A 1 206 ? 29.846 8.587 -54.368 1.00 89.88 206 VAL A N 1
ATOM 1516 C CA . VAL A 1 206 ? 30.752 7.502 -54.798 1.00 89.88 206 VAL A CA 1
ATOM 1517 C C . VAL A 1 206 ? 30.167 6.103 -54.555 1.00 89.88 206 VAL A C 1
ATOM 1519 O O . VAL A 1 206 ? 30.227 5.578 -53.446 1.00 89.88 206 VAL A O 1
ATOM 1522 N N . GLN A 1 207 ? 29.684 5.437 -55.600 1.00 86.25 207 GLN A N 1
ATOM 1523 C CA . GLN A 1 207 ? 28.993 4.139 -55.542 1.00 86.25 207 GLN A CA 1
ATOM 1524 C C . GLN A 1 207 ? 29.903 2.907 -55.704 1.00 86.25 207 GLN A C 1
ATOM 1526 O O . GLN A 1 207 ? 29.476 1.782 -55.438 1.00 86.25 207 GLN A O 1
ATOM 1531 N N . LYS A 1 208 ? 31.161 3.083 -56.122 1.00 88.12 208 LYS A N 1
ATOM 1532 C CA . LYS A 1 208 ? 32.138 1.987 -56.239 1.00 88.12 208 LYS A CA 1
ATOM 1533 C C . LYS A 1 208 ? 33.492 2.418 -55.695 1.00 88.12 208 LYS A C 1
ATOM 1535 O O . LYS A 1 208 ? 34.230 3.147 -56.350 1.00 88.12 208 LYS A O 1
ATOM 1540 N N . LEU A 1 209 ? 33.814 1.949 -54.493 1.00 89.50 209 LEU A N 1
ATOM 1541 C CA . LEU A 1 209 ? 35.098 2.169 -53.829 1.00 89.50 209 LEU A CA 1
ATOM 1542 C C . LEU A 1 209 ? 35.485 0.913 -53.032 1.00 89.50 209 LEU A C 1
ATOM 1544 O O . LEU A 1 209 ? 34.624 0.200 -52.529 1.00 89.50 209 LEU A O 1
ATOM 1548 N N . GLY A 1 210 ? 36.776 0.600 -52.955 1.00 90.81 210 GLY A N 1
ATOM 1549 C CA . GLY A 1 210 ? 37.307 -0.579 -52.271 1.00 90.81 210 GLY A CA 1
ATOM 1550 C C . GLY A 1 210 ? 37.345 -0.410 -50.750 1.00 90.81 210 GLY A C 1
ATOM 1551 O O . GLY A 1 210 ? 36.400 0.054 -50.115 1.00 90.81 210 GLY A O 1
ATOM 1552 N N . THR A 1 211 ? 38.445 -0.827 -50.129 1.00 93.38 211 THR A N 1
ATOM 1553 C CA . THR A 1 211 ? 38.721 -0.600 -48.706 1.00 93.38 211 THR A CA 1
ATOM 1554 C C . THR A 1 211 ? 39.189 0.830 -48.474 1.00 93.38 211 THR A C 1
ATOM 1556 O O . THR A 1 211 ? 40.105 1.319 -49.136 1.00 93.38 211 THR A O 1
ATOM 1559 N N . LEU A 1 212 ? 38.611 1.471 -47.463 1.00 94.88 212 LEU A N 1
ATOM 1560 C CA . LEU A 1 212 ? 38.999 2.792 -47.002 1.00 94.88 212 LEU A CA 1
ATOM 1561 C C . LEU A 1 212 ? 39.657 2.694 -45.622 1.00 94.88 212 LEU A C 1
ATOM 1563 O O . LEU A 1 212 ? 39.048 2.250 -44.643 1.00 94.88 212 LEU A O 1
ATOM 1567 N N . LYS A 1 213 ? 40.915 3.128 -45.543 1.00 94.38 213 LYS A N 1
ATOM 1568 C CA . LYS A 1 213 ? 41.734 3.086 -44.331 1.00 94.38 213 LYS A CA 1
ATOM 1569 C C . LYS A 1 213 ? 42.206 4.484 -43.951 1.00 94.38 213 LYS A C 1
ATOM 1571 O O . LYS A 1 213 ? 42.882 5.150 -44.728 1.00 94.38 213 LYS A O 1
ATOM 1576 N N . GLY A 1 214 ? 41.891 4.915 -42.740 1.00 92.56 214 GLY A N 1
ATOM 1577 C CA . GLY A 1 214 ? 42.378 6.164 -42.175 1.00 92.56 214 GLY A CA 1
ATOM 1578 C C . GLY A 1 214 ? 43.371 5.953 -41.036 1.00 92.56 214 GLY A C 1
ATOM 1579 O O . GLY A 1 214 ? 44.081 4.947 -40.944 1.00 92.56 214 GLY A O 1
ATOM 1580 N N . THR A 1 215 ? 43.417 6.941 -40.146 1.00 91.12 215 THR A N 1
ATOM 1581 C CA . THR A 1 215 ? 44.138 6.882 -38.871 1.00 91.12 215 THR A CA 1
ATOM 1582 C C . THR A 1 215 ? 43.264 7.462 -37.762 1.00 91.12 215 THR A C 1
ATOM 1584 O O . THR A 1 215 ? 42.252 8.113 -38.021 1.00 91.12 215 THR A O 1
ATOM 1587 N N . SER A 1 216 ? 43.675 7.294 -36.504 1.00 89.62 216 SER A N 1
ATOM 1588 C CA . SER A 1 216 ? 42.972 7.850 -35.337 1.00 89.62 216 SER A CA 1
ATOM 1589 C C . SER A 1 216 ? 42.933 9.385 -35.289 1.00 89.62 216 SER A C 1
ATOM 1591 O O . SER A 1 216 ? 42.324 9.944 -34.378 1.00 89.62 216 SER A O 1
ATOM 1593 N N . LYS A 1 217 ? 43.574 10.068 -36.248 1.00 88.19 217 LYS A N 1
ATOM 1594 C CA . LYS A 1 217 ? 43.535 11.525 -36.435 1.00 88.19 217 LYS A CA 1
ATOM 1595 C C . LYS A 1 217 ? 42.724 11.959 -37.665 1.00 88.19 217 LYS A C 1
ATOM 1597 O O . LYS A 1 217 ? 42.379 13.130 -37.745 1.00 88.19 217 LYS A O 1
ATOM 1602 N N . GLY A 1 218 ? 42.433 11.042 -38.592 1.00 89.94 218 GLY A N 1
ATOM 1603 C CA . GLY A 1 218 ? 41.746 11.347 -39.850 1.00 89.94 218 GLY A CA 1
ATOM 1604 C C . GLY A 1 218 ? 40.234 11.510 -39.697 1.00 89.94 218 GLY A C 1
ATOM 1605 O O . GLY A 1 218 ? 39.637 10.991 -38.748 1.00 89.94 218 GLY A O 1
ATOM 1606 N N . SER A 1 219 ? 39.625 12.184 -40.671 1.00 95.31 219 SER A N 1
ATOM 1607 C CA . SER A 1 219 ? 38.177 12.403 -40.758 1.00 95.31 219 SER A CA 1
ATOM 1608 C C . SER A 1 219 ? 37.647 11.927 -42.110 1.00 95.31 219 SER A C 1
ATOM 1610 O O . SER A 1 219 ? 38.294 12.153 -43.131 1.00 95.31 219 SER A O 1
ATOM 1612 N N . LEU A 1 220 ? 36.479 11.291 -42.107 1.00 97.00 220 LEU A N 1
ATOM 1613 C CA . LEU A 1 220 ? 35.721 10.934 -43.305 1.00 97.00 220 LEU A CA 1
ATOM 1614 C C . LEU A 1 220 ? 34.376 11.657 -43.277 1.00 97.00 220 LEU A C 1
ATOM 1616 O O . LEU A 1 220 ? 33.669 11.580 -42.275 1.00 97.00 220 LEU A O 1
ATOM 1620 N N . VAL A 1 221 ? 34.024 12.320 -44.373 1.00 96.25 221 VAL A N 1
ATOM 1621 C CA . VAL A 1 221 ? 32.715 12.940 -44.587 1.00 96.25 221 VAL A CA 1
ATOM 1622 C C . VAL A 1 221 ? 32.050 12.263 -45.781 1.00 96.25 221 VAL A C 1
ATOM 1624 O O . VAL A 1 221 ? 32.647 12.159 -46.848 1.00 96.25 221 VAL A O 1
ATOM 1627 N N . VAL A 1 222 ? 30.824 11.788 -45.598 1.00 95.50 222 VAL A N 1
ATOM 1628 C CA . VAL A 1 222 ? 30.021 11.129 -46.632 1.00 95.50 222 VAL A CA 1
ATOM 1629 C C . VAL A 1 222 ? 28.813 12.000 -46.946 1.00 95.50 222 VAL A C 1
ATOM 1631 O O . VAL A 1 222 ? 28.002 12.264 -46.057 1.00 95.50 222 VAL A O 1
ATOM 1634 N N . LYS A 1 223 ? 28.695 12.421 -48.207 1.00 92.00 223 LYS A N 1
ATOM 1635 C CA . LYS A 1 223 ? 27.558 13.165 -48.759 1.00 92.00 223 LYS A CA 1
ATOM 1636 C C . LYS A 1 223 ? 26.978 12.398 -49.955 1.00 92.00 223 LYS A C 1
ATOM 1638 O O . LYS A 1 223 ? 27.710 11.747 -50.698 1.00 92.00 223 LYS A O 1
ATOM 1643 N N . GLY A 1 224 ? 25.662 12.459 -50.146 1.00 87.69 224 GLY A N 1
ATOM 1644 C CA . GLY A 1 224 ? 24.984 11.661 -51.177 1.00 87.69 224 GLY A CA 1
ATOM 1645 C C . GLY A 1 224 ? 25.091 10.148 -50.931 1.00 87.69 224 GLY A C 1
ATOM 1646 O O . GLY A 1 224 ? 25.325 9.710 -49.805 1.00 87.69 224 GLY A O 1
ATOM 1647 N N . ASN A 1 225 ? 24.897 9.342 -51.976 1.00 88.88 225 ASN A N 1
ATOM 1648 C CA . ASN A 1 225 ? 24.926 7.880 -51.877 1.00 88.88 225 ASN A CA 1
ATOM 1649 C C . ASN A 1 225 ? 26.345 7.340 -52.078 1.00 88.88 225 ASN A C 1
ATOM 1651 O O . ASN A 1 225 ? 26.858 7.368 -53.193 1.00 88.88 225 ASN A O 1
ATOM 1655 N N . VAL A 1 226 ? 26.958 6.826 -51.010 1.00 91.38 226 VAL A N 1
ATOM 1656 C CA . VAL A 1 226 ? 28.303 6.244 -51.034 1.00 91.38 226 VAL A CA 1
ATOM 1657 C C . VAL A 1 226 ? 28.270 4.753 -50.704 1.00 91.38 226 VAL A C 1
ATOM 1659 O O . VAL A 1 226 ? 27.708 4.342 -49.685 1.00 91.38 226 VAL A O 1
ATOM 1662 N N . ALA A 1 227 ? 28.931 3.937 -51.526 1.00 90.50 227 ALA A N 1
ATOM 1663 C CA . ALA A 1 227 ? 29.054 2.498 -51.327 1.00 90.50 227 ALA A CA 1
ATOM 1664 C C . ALA A 1 227 ? 30.517 2.024 -51.404 1.00 90.50 227 ALA A C 1
ATOM 1666 O O . ALA A 1 227 ? 31.224 2.187 -52.400 1.00 90.50 227 ALA A O 1
ATOM 1667 N N . LEU A 1 228 ? 30.959 1.399 -50.313 1.00 91.75 228 LEU A N 1
ATOM 1668 C CA . LEU A 1 228 ? 32.247 0.727 -50.176 1.00 91.75 228 LEU A CA 1
ATOM 1669 C C . LEU A 1 228 ? 32.047 -0.777 -50.382 1.00 91.75 228 LEU A C 1
ATOM 1671 O O . LEU A 1 228 ? 31.247 -1.391 -49.683 1.00 91.75 228 LEU A O 1
ATOM 1675 N N . GLN A 1 229 ? 32.809 -1.407 -51.267 1.00 89.69 229 GLN A N 1
ATOM 1676 C CA . GLN A 1 229 ? 32.852 -2.864 -51.431 1.00 89.69 229 GLN A CA 1
ATOM 1677 C C . GLN A 1 229 ? 33.735 -3.530 -50.361 1.00 89.69 229 GLN A C 1
ATOM 1679 O O . GLN A 1 229 ? 33.511 -4.680 -49.985 1.00 89.69 229 GLN A O 1
ATOM 1684 N N . GLY A 1 230 ? 34.737 -2.799 -49.856 1.00 90.06 230 GLY A N 1
ATOM 1685 C CA . GLY A 1 230 ? 35.718 -3.282 -48.885 1.00 90.06 230 GLY A CA 1
ATOM 1686 C C . GLY A 1 230 ? 35.424 -2.892 -47.434 1.00 90.06 230 GLY A C 1
ATOM 1687 O O . GLY A 1 230 ? 34.284 -2.673 -47.025 1.00 90.06 230 GLY A O 1
ATOM 1688 N N . HIS A 1 231 ? 36.481 -2.832 -46.621 1.00 94.00 231 HIS A N 1
ATOM 1689 C CA . HIS A 1 231 ? 36.394 -2.449 -45.209 1.00 94.00 231 HIS A CA 1
ATOM 1690 C C . HIS A 1 231 ? 36.416 -0.930 -45.010 1.00 94.00 231 HIS A C 1
ATOM 1692 O O . HIS A 1 231 ? 37.054 -0.212 -45.775 1.00 94.00 231 HIS A O 1
ATOM 1698 N N . LEU A 1 232 ? 35.820 -0.460 -43.911 1.00 96.12 232 LEU A N 1
ATOM 1699 C CA . LEU A 1 232 ? 36.015 0.901 -43.410 1.00 96.12 232 LEU A CA 1
ATOM 1700 C C . LEU A 1 232 ? 36.782 0.853 -42.086 1.00 96.12 232 LEU A C 1
ATOM 1702 O O . LEU A 1 232 ? 36.288 0.325 -41.083 1.00 96.12 232 LEU A O 1
ATOM 1706 N N . GLN A 1 233 ? 38.010 1.368 -42.088 1.00 93.75 233 GLN A N 1
ATOM 1707 C CA . GLN A 1 233 ? 38.953 1.176 -40.988 1.00 93.75 233 GLN A CA 1
ATOM 1708 C C . GLN A 1 233 ? 39.546 2.491 -40.487 1.00 93.75 233 GLN A C 1
ATOM 1710 O O . GLN A 1 233 ? 40.189 3.216 -41.238 1.00 93.75 233 GLN A O 1
ATOM 1715 N N . THR A 1 234 ? 39.423 2.710 -39.178 1.00 92.06 234 THR A N 1
ATOM 1716 C CA . THR A 1 234 ? 40.176 3.690 -38.382 1.00 92.06 234 THR A CA 1
ATOM 1717 C C . THR A 1 234 ? 39.989 5.149 -38.803 1.00 92.06 234 THR A C 1
ATOM 1719 O O . THR A 1 234 ? 40.739 5.669 -39.620 1.00 92.06 234 THR A O 1
ATOM 1722 N N . PHE A 1 235 ? 39.057 5.845 -38.154 1.00 95.69 235 PHE A N 1
ATOM 1723 C CA . PHE A 1 235 ? 38.864 7.291 -38.299 1.00 95.69 235 PHE A CA 1
ATOM 1724 C C . PHE A 1 235 ? 38.557 7.912 -36.940 1.00 95.69 235 PHE A C 1
ATOM 1726 O O . PHE A 1 235 ? 37.855 7.313 -36.120 1.00 95.69 235 PHE A O 1
ATOM 1733 N N . ARG A 1 236 ? 39.042 9.134 -36.696 1.00 94.75 236 ARG A N 1
ATOM 1734 C CA . ARG A 1 236 ? 38.598 9.909 -35.533 1.00 94.75 236 ARG A CA 1
ATOM 1735 C C . ARG A 1 236 ? 37.121 10.243 -35.676 1.00 94.75 236 ARG A C 1
ATOM 1737 O O . ARG A 1 236 ? 36.348 9.972 -34.765 1.00 94.75 236 ARG A O 1
ATOM 1744 N N . ASN A 1 237 ? 36.757 10.817 -36.815 1.00 94.94 237 ASN A N 1
ATOM 1745 C CA . ASN A 1 237 ? 35.404 11.264 -37.098 1.00 94.94 237 ASN A CA 1
ATOM 1746 C C . ASN A 1 237 ? 34.932 10.651 -38.416 1.00 94.94 237 ASN A C 1
ATOM 1748 O O . ASN A 1 237 ? 35.646 10.700 -39.417 1.00 94.94 237 ASN A O 1
ATOM 1752 N N . LEU A 1 238 ? 33.736 10.084 -38.391 1.00 96.50 238 LEU A N 1
ATOM 1753 C CA . LEU A 1 238 ? 32.967 9.681 -39.556 1.00 96.50 238 LEU A CA 1
ATOM 1754 C C . LEU A 1 238 ? 31.676 10.491 -39.538 1.00 96.50 238 LEU A C 1
ATOM 1756 O O . LEU A 1 238 ? 30.815 10.216 -38.707 1.00 96.50 238 LEU A O 1
ATOM 1760 N N . THR A 1 239 ? 31.556 11.473 -40.421 1.00 96.25 239 THR A N 1
ATOM 1761 C CA . THR A 1 239 ? 30.334 12.258 -40.601 1.00 96.25 239 THR A CA 1
ATOM 1762 C C . THR A 1 239 ? 29.550 11.700 -41.778 1.00 96.25 239 THR A C 1
ATOM 1764 O O . THR A 1 239 ? 30.093 11.571 -42.874 1.00 96.25 239 THR A O 1
ATOM 1767 N N . VAL A 1 240 ? 28.281 11.364 -41.559 1.00 96.38 240 VAL A N 1
ATOM 1768 C CA . VAL A 1 240 ? 27.377 10.846 -42.590 1.00 96.38 240 VAL A CA 1
ATOM 1769 C C . VAL A 1 240 ? 26.206 11.813 -42.739 1.00 96.38 240 VAL A C 1
ATOM 1771 O O . VAL A 1 240 ? 25.367 11.916 -41.842 1.00 96.38 240 VAL A O 1
ATOM 1774 N N . ALA A 1 241 ? 26.172 12.498 -43.880 1.00 92.62 241 ALA A N 1
ATOM 1775 C CA . ALA A 1 241 ? 25.134 13.442 -44.298 1.00 92.62 241 ALA A CA 1
ATOM 1776 C C . ALA A 1 241 ? 24.365 12.950 -45.546 1.00 92.62 241 ALA A C 1
ATOM 1778 O O . ALA A 1 241 ? 23.709 13.717 -46.241 1.00 92.62 241 ALA A O 1
ATOM 1779 N N . GLY A 1 242 ? 24.482 11.659 -45.862 1.00 90.31 242 GLY A N 1
ATOM 1780 C CA . GLY A 1 242 ? 23.812 10.985 -46.972 1.00 90.31 242 GLY A CA 1
ATOM 1781 C C . GLY A 1 242 ? 23.639 9.500 -46.661 1.00 90.31 242 GLY A C 1
ATOM 1782 O O . GLY A 1 242 ? 23.410 9.136 -45.508 1.00 90.31 242 GLY A O 1
ATOM 1783 N N . THR A 1 243 ? 23.806 8.633 -47.652 1.00 91.31 243 THR A N 1
ATOM 1784 C CA . THR A 1 243 ? 23.762 7.179 -47.462 1.00 91.31 243 THR A CA 1
ATOM 1785 C C . THR A 1 243 ? 25.168 6.597 -47.473 1.00 91.31 243 THR A C 1
ATOM 1787 O O . THR A 1 243 ? 25.951 6.888 -48.372 1.00 91.31 243 THR A O 1
ATOM 1790 N N . LEU A 1 244 ? 25.480 5.725 -46.515 1.00 94.19 244 LEU A N 1
ATOM 1791 C CA . LEU A 1 244 ? 26.710 4.936 -46.504 1.00 94.19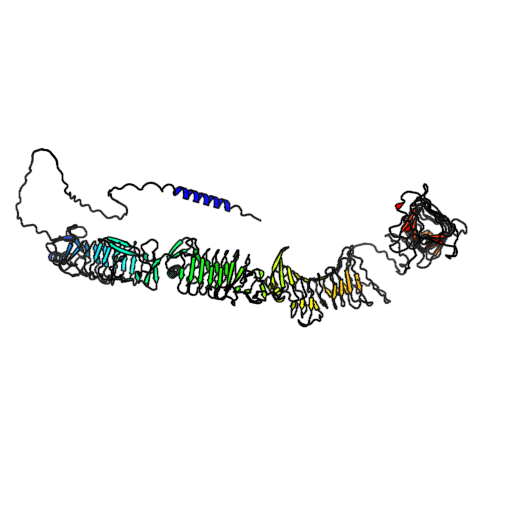 244 LEU A CA 1
ATOM 1792 C C . LEU A 1 244 ? 26.392 3.440 -46.458 1.00 94.19 244 LEU A C 1
ATOM 1794 O O . LEU A 1 244 ? 25.786 2.961 -45.498 1.00 94.19 244 LEU A O 1
ATOM 1798 N N . GLN A 1 245 ? 26.882 2.691 -47.442 1.00 92.00 245 GLN A N 1
ATOM 1799 C CA . GLN A 1 245 ? 26.885 1.229 -47.442 1.00 92.00 245 GLN A CA 1
ATOM 1800 C C . GLN A 1 245 ? 28.324 0.706 -47.398 1.00 92.00 245 GLN A C 1
ATOM 1802 O O . GLN A 1 245 ? 29.194 1.206 -48.108 1.00 92.00 245 GLN A O 1
ATOM 1807 N N . VAL A 1 246 ? 28.592 -0.305 -46.564 1.00 91.81 246 VAL A N 1
ATOM 1808 C CA . VAL A 1 246 ? 29.935 -0.899 -46.426 1.00 91.81 246 VAL A CA 1
ATOM 1809 C C . VAL A 1 246 ? 29.866 -2.416 -46.535 1.00 91.81 246 VAL A C 1
ATOM 1811 O O . VAL A 1 246 ? 29.399 -3.078 -45.613 1.00 91.81 246 VAL A O 1
ATOM 1814 N N . GLY A 1 247 ? 30.356 -2.980 -47.636 1.00 87.25 247 GLY A N 1
ATOM 1815 C CA . GLY A 1 247 ? 30.366 -4.419 -47.913 1.00 87.25 247 GLY A CA 1
ATOM 1816 C C . GLY A 1 247 ? 31.240 -5.231 -46.948 1.00 87.25 247 GLY A C 1
ATOM 1817 O O . GLY A 1 247 ? 30.980 -6.411 -46.703 1.00 87.25 247 GLY A O 1
ATOM 1818 N N . GLY A 1 248 ? 32.258 -4.610 -46.348 1.00 90.81 248 GLY A N 1
ATOM 1819 C CA . GLY A 1 248 ? 33.111 -5.200 -45.319 1.00 90.81 248 GLY A CA 1
ATOM 1820 C C . GLY A 1 248 ? 32.777 -4.768 -43.883 1.00 90.81 248 GLY A C 1
ATOM 1821 O O . GLY A 1 248 ? 31.790 -4.107 -43.590 1.00 90.81 248 GLY A O 1
ATOM 1822 N N . ASN A 1 249 ? 33.642 -5.156 -42.943 1.00 95.62 249 ASN A N 1
ATOM 1823 C CA . ASN A 1 249 ? 33.576 -4.689 -41.551 1.00 95.62 249 ASN A CA 1
ATOM 1824 C C . ASN A 1 249 ? 33.860 -3.180 -41.415 1.00 95.62 249 ASN A C 1
ATOM 1826 O O . ASN A 1 249 ? 34.783 -2.667 -42.055 1.00 95.62 249 ASN A O 1
ATOM 1830 N N . VAL A 1 250 ? 33.159 -2.531 -40.480 1.00 96.75 250 VAL A N 1
ATOM 1831 C CA . VAL A 1 250 ? 33.429 -1.169 -39.993 1.00 96.75 250 VAL A CA 1
ATOM 1832 C C . VAL A 1 250 ? 34.067 -1.254 -38.607 1.00 96.75 250 VAL A C 1
ATOM 1834 O O . VAL A 1 250 ? 33.489 -1.838 -37.685 1.00 96.75 250 VAL A O 1
ATOM 1837 N N . SER A 1 251 ? 35.267 -0.694 -38.438 1.00 94.88 251 SER A N 1
ATOM 1838 C CA . SER A 1 251 ? 35.993 -0.751 -37.159 1.00 94.88 251 SER A CA 1
ATOM 1839 C C . SER A 1 251 ? 36.960 0.417 -36.962 1.00 94.88 251 SER A C 1
ATOM 1841 O O . SER A 1 251 ? 37.406 1.044 -37.919 1.00 94.88 251 SER A O 1
ATOM 1843 N N . GLY A 1 252 ? 37.302 0.711 -35.704 1.00 92.19 252 GLY A N 1
ATOM 1844 C CA . GLY A 1 252 ? 38.260 1.771 -35.364 1.00 92.19 252 GLY A CA 1
ATOM 1845 C C . GLY A 1 252 ? 37.716 3.197 -35.517 1.00 92.19 252 GLY A C 1
ATOM 1846 O O . GLY A 1 252 ? 38.500 4.140 -35.544 1.00 92.19 252 GLY A O 1
ATOM 1847 N N . ILE A 1 253 ? 36.396 3.368 -35.629 1.00 96.88 253 ILE A N 1
ATOM 1848 C CA . ILE A 1 253 ? 35.756 4.686 -35.698 1.00 96.88 253 ILE A CA 1
ATOM 1849 C C . ILE A 1 253 ? 35.547 5.224 -34.278 1.00 96.88 253 ILE A C 1
ATOM 1851 O O . ILE A 1 253 ? 34.860 4.595 -33.465 1.00 96.88 253 ILE A O 1
ATOM 1855 N N . THR A 1 254 ? 36.132 6.381 -33.963 1.00 96.56 254 THR A N 1
ATOM 1856 C CA . THR A 1 254 ? 35.985 6.999 -32.635 1.00 96.56 254 THR A CA 1
ATOM 1857 C C . THR A 1 254 ? 34.647 7.721 -32.503 1.00 96.56 254 THR A C 1
ATOM 1859 O O . THR A 1 254 ? 33.912 7.443 -31.562 1.00 96.56 254 THR A O 1
ATOM 1862 N N . ASN A 1 255 ? 34.288 8.594 -33.440 1.00 96.19 255 ASN A N 1
ATOM 1863 C CA . ASN A 1 255 ? 33.025 9.327 -33.423 1.00 96.19 255 ASN A CA 1
ATOM 1864 C C . ASN A 1 255 ? 32.289 9.117 -34.746 1.00 96.19 255 ASN A C 1
ATOM 1866 O O . ASN A 1 255 ? 32.776 9.538 -35.793 1.00 96.19 255 ASN A O 1
ATOM 1870 N N . LEU A 1 256 ? 31.121 8.485 -34.688 1.00 96.69 256 LEU A N 1
ATOM 1871 C CA . LEU A 1 256 ? 30.144 8.500 -35.769 1.00 96.69 256 LEU A CA 1
ATOM 1872 C C . LEU A 1 256 ? 29.212 9.694 -35.553 1.00 96.69 256 LEU A C 1
ATOM 1874 O O . LEU A 1 256 ? 28.535 9.760 -34.529 1.00 96.69 256 LEU A O 1
ATOM 1878 N N . VAL A 1 257 ? 29.184 10.624 -36.497 1.00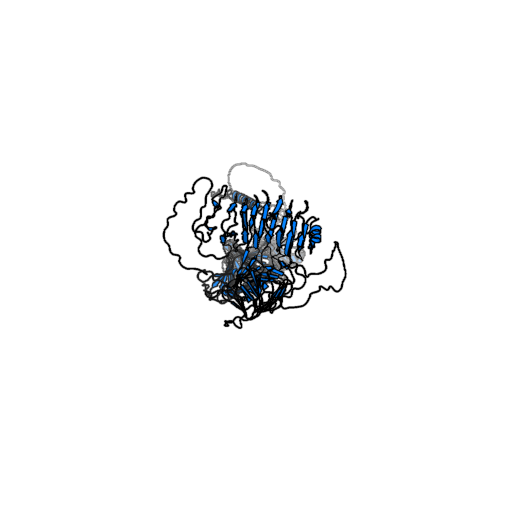 95.31 257 VAL A N 1
ATOM 1879 C CA . VAL A 1 257 ? 28.315 11.801 -36.496 1.00 95.31 257 VAL A CA 1
ATOM 1880 C C . VAL A 1 257 ? 27.290 11.629 -37.612 1.00 95.31 257 VAL A C 1
ATOM 1882 O O . VAL A 1 257 ? 27.657 11.463 -38.771 1.00 95.31 257 VAL A O 1
ATOM 1885 N N . MET A 1 258 ? 26.009 11.630 -37.256 1.00 93.69 258 MET A N 1
ATOM 1886 C CA . MET A 1 258 ? 24.900 11.445 -38.190 1.00 93.69 258 MET A CA 1
ATOM 1887 C C . MET A 1 258 ? 24.145 12.769 -38.352 1.00 93.69 258 MET A C 1
ATOM 1889 O O . MET A 1 258 ? 23.470 13.229 -37.423 1.00 93.69 258 MET A O 1
ATOM 1893 N N . GLU A 1 259 ? 24.242 13.355 -39.542 1.00 91.31 259 GLU A N 1
ATOM 1894 C CA . GLU A 1 259 ? 23.611 14.618 -39.940 1.00 91.31 259 GLU A CA 1
ATOM 1895 C C . GLU A 1 259 ? 22.498 14.306 -40.950 1.00 91.31 259 GLU A C 1
ATOM 1897 O O . GLU A 1 259 ? 22.681 14.457 -42.149 1.00 91.31 259 GLU A O 1
ATOM 1902 N N . LYS A 1 260 ? 21.368 13.753 -40.477 1.00 86.50 260 LYS A N 1
ATOM 1903 C CA . LYS A 1 260 ? 20.294 13.162 -41.318 1.00 86.50 260 LYS A CA 1
ATOM 1904 C C . LYS A 1 260 ? 20.737 11.968 -42.187 1.00 86.50 260 LYS A C 1
ATOM 1906 O O . LYS A 1 260 ? 19.980 11.492 -43.025 1.00 86.50 260 LYS A O 1
ATOM 1911 N N . GLY A 1 261 ? 21.955 11.465 -41.981 1.00 91.12 261 GLY A N 1
ATOM 1912 C CA . GLY A 1 261 ? 22.501 10.349 -42.744 1.00 91.12 261 GLY A CA 1
ATOM 1913 C C . GLY A 1 261 ? 21.958 8.974 -42.348 1.00 91.12 261 GLY A C 1
ATOM 1914 O O . GLY A 1 261 ? 21.544 8.740 -41.207 1.00 91.12 261 GLY A O 1
ATOM 1915 N N . THR A 1 262 ? 22.038 8.042 -43.298 1.00 93.00 262 THR A N 1
ATOM 1916 C CA . THR A 1 262 ? 21.687 6.626 -43.138 1.00 93.00 262 THR A CA 1
ATOM 1917 C C . THR A 1 262 ? 22.910 5.745 -43.366 1.00 93.00 262 THR A C 1
ATOM 1919 O O . THR A 1 262 ? 23.613 5.882 -44.366 1.00 93.00 262 THR A O 1
ATOM 1922 N N . VAL A 1 263 ? 23.158 4.802 -42.458 1.00 94.56 263 VAL A N 1
ATOM 1923 C CA . VAL A 1 263 ? 24.187 3.766 -42.627 1.00 94.56 263 VAL A CA 1
ATOM 1924 C C . VAL A 1 263 ? 23.507 2.410 -42.779 1.00 94.56 263 VAL A C 1
ATOM 1926 O O . VAL A 1 263 ? 22.887 1.927 -41.831 1.00 94.56 263 VAL A O 1
ATOM 1929 N N . TYR A 1 264 ? 23.648 1.780 -43.945 1.00 91.69 264 TYR A N 1
ATOM 1930 C CA . TYR A 1 264 ? 23.147 0.427 -44.191 1.00 91.69 264 TYR A CA 1
ATOM 1931 C C . TYR A 1 264 ? 24.189 -0.612 -43.776 1.00 91.69 264 TYR A C 1
ATOM 1933 O O . TYR A 1 264 ? 25.332 -0.617 -44.244 1.00 91.69 264 TYR A O 1
ATOM 1941 N N . LEU A 1 265 ? 23.786 -1.498 -42.870 1.00 92.31 265 LEU A N 1
ATOM 1942 C CA . LEU A 1 265 ? 24.610 -2.587 -42.373 1.00 92.31 265 LEU A CA 1
ATOM 1943 C C . LEU A 1 265 ? 24.591 -3.767 -43.343 1.00 92.31 265 LEU A C 1
ATOM 1945 O O . LEU A 1 265 ? 23.539 -4.181 -43.822 1.00 92.31 265 LEU A O 1
ATOM 1949 N N . THR A 1 266 ? 25.757 -4.370 -43.560 1.00 89.81 266 THR A N 1
ATOM 1950 C CA . THR A 1 266 ? 25.883 -5.543 -44.431 1.00 89.81 266 THR A CA 1
ATOM 1951 C C . THR A 1 266 ? 25.699 -6.846 -43.642 1.00 89.81 266 THR A C 1
ATOM 1953 O O . THR A 1 266 ? 26.315 -6.995 -42.576 1.00 89.81 266 THR A O 1
ATOM 1956 N N . PRO A 1 267 ? 24.911 -7.817 -44.153 1.00 90.12 267 PRO A N 1
ATOM 1957 C CA . PRO A 1 267 ? 24.713 -9.115 -43.510 1.00 90.12 267 PRO A CA 1
ATOM 1958 C C . PRO A 1 267 ? 26.028 -9.812 -43.128 1.00 90.12 267 PRO A C 1
ATOM 1960 O O . PRO A 1 267 ? 26.994 -9.857 -43.892 1.00 90.12 267 PRO A O 1
ATOM 1963 N N . GLY A 1 268 ? 26.080 -10.353 -41.911 1.00 88.69 268 GLY A N 1
ATOM 1964 C CA . GLY A 1 268 ? 27.211 -11.110 -41.368 1.00 88.69 268 GLY A CA 1
ATOM 1965 C C . GLY A 1 268 ? 28.466 -10.286 -41.058 1.00 88.69 268 GLY A C 1
ATOM 1966 O O . GLY A 1 268 ? 29.471 -10.855 -40.623 1.00 88.69 268 GLY A O 1
ATOM 1967 N N . LYS A 1 269 ? 28.449 -8.962 -41.261 1.00 93.88 269 LYS A N 1
ATOM 1968 C CA . LYS A 1 269 ? 29.604 -8.088 -41.003 1.00 93.88 269 LYS A CA 1
ATOM 1969 C C . LYS A 1 269 ? 29.541 -7.438 -39.621 1.00 93.88 269 LYS A C 1
ATOM 1971 O O . LYS A 1 269 ? 28.490 -7.330 -38.984 1.00 93.88 269 LYS A O 1
ATOM 1976 N N . LYS A 1 270 ? 30.712 -7.024 -39.130 1.00 95.62 270 LYS A N 1
ATOM 1977 C CA . LYS A 1 270 ? 30.866 -6.309 -37.857 1.00 95.62 270 LYS A CA 1
ATOM 1978 C C . LYS A 1 270 ? 30.781 -4.806 -38.085 1.00 95.62 270 LYS A C 1
ATOM 1980 O O . LYS A 1 270 ? 31.485 -4.274 -38.941 1.00 95.62 270 LYS A O 1
ATOM 1985 N N . PHE A 1 271 ? 30.009 -4.132 -37.242 1.00 97.06 271 PHE A N 1
ATOM 1986 C CA . PHE A 1 271 ? 29.952 -2.678 -37.164 1.00 97.06 271 PHE A CA 1
ATOM 1987 C C . PHE A 1 271 ? 30.335 -2.236 -35.755 1.00 97.06 271 PHE A C 1
ATOM 1989 O O . PHE A 1 271 ? 29.611 -2.495 -34.793 1.00 97.06 271 PHE A O 1
ATOM 1996 N N . THR A 1 272 ? 31.513 -1.631 -35.598 1.00 96.69 272 THR A N 1
ATOM 1997 C CA . THR A 1 272 ? 32.018 -1.188 -34.294 1.00 96.69 272 THR A CA 1
ATOM 1998 C C . THR A 1 272 ? 32.463 0.265 -34.328 1.00 96.69 272 THR A C 1
ATOM 2000 O O . THR A 1 272 ? 33.405 0.622 -35.037 1.00 96.69 272 THR A O 1
ATOM 2003 N N . VAL A 1 273 ? 31.830 1.071 -33.478 1.00 97.00 273 VAL A N 1
ATOM 2004 C CA . VAL A 1 273 ? 32.149 2.488 -33.262 1.00 97.00 273 VAL A CA 1
ATOM 2005 C C . VAL A 1 273 ? 32.313 2.768 -31.765 1.00 97.00 273 VAL A C 1
ATOM 2007 O O . VAL A 1 273 ? 31.846 1.996 -30.919 1.00 97.00 273 VAL A O 1
ATOM 2010 N N . THR A 1 274 ? 33.005 3.850 -31.407 1.00 96.94 274 THR A N 1
ATOM 2011 C CA . THR A 1 274 ? 33.113 4.262 -30.000 1.00 96.94 274 THR A CA 1
ATOM 2012 C C . THR A 1 274 ? 31.920 5.123 -29.609 1.00 96.94 274 THR A C 1
ATOM 2014 O O . THR A 1 274 ? 31.075 4.640 -28.867 1.00 96.94 274 THR A O 1
ATOM 2017 N N . ASN A 1 275 ? 31.789 6.338 -30.130 1.00 96.81 275 ASN A N 1
ATOM 2018 C CA . ASN A 1 275 ? 30.672 7.231 -29.834 1.00 96.81 275 ASN A CA 1
ATOM 2019 C C . ASN A 1 275 ? 29.766 7.399 -31.055 1.00 96.81 275 ASN A C 1
ATOM 2021 O O . ASN A 1 275 ? 30.248 7.375 -32.189 1.00 96.81 275 ASN A O 1
ATOM 2025 N N . VAL A 1 276 ? 28.477 7.619 -30.810 1.00 96.69 276 VAL A N 1
ATOM 2026 C CA . VAL A 1 276 ? 27.502 8.016 -31.832 1.00 96.69 276 VAL A CA 1
ATOM 2027 C C . VAL A 1 276 ? 26.882 9.344 -31.425 1.00 96.69 276 VAL A C 1
ATOM 2029 O O . VAL A 1 276 ? 26.371 9.463 -30.315 1.00 96.69 276 VAL A O 1
ATOM 2032 N N . ASN A 1 277 ? 26.909 10.323 -32.321 1.00 94.88 277 ASN A N 1
ATOM 2033 C CA . ASN A 1 277 ? 26.240 11.602 -32.155 1.00 94.88 277 ASN A CA 1
ATOM 2034 C C . ASN A 1 277 ? 25.227 11.801 -33.281 1.00 94.88 277 ASN A C 1
ATOM 2036 O O . ASN A 1 277 ? 25.591 11.764 -34.454 1.00 94.88 277 ASN A O 1
ATOM 2040 N N . THR A 1 278 ? 23.964 12.005 -32.926 1.00 91.94 278 THR A N 1
ATOM 2041 C CA . THR A 1 278 ? 22.872 12.239 -33.876 1.00 91.94 278 THR A CA 1
ATOM 2042 C C . THR A 1 278 ? 22.399 13.682 -33.736 1.00 91.94 278 THR A C 1
ATOM 2044 O O . THR A 1 278 ? 21.945 14.083 -32.667 1.00 91.94 278 THR A O 1
ATOM 2047 N N . VAL A 1 279 ? 22.552 14.477 -34.800 1.00 78.69 279 VAL A N 1
ATOM 2048 C CA . VAL A 1 279 ? 22.283 15.929 -34.757 1.00 78.69 279 VAL A CA 1
ATOM 2049 C C . VAL A 1 279 ? 20.913 16.276 -35.360 1.00 78.69 279 VAL A C 1
ATOM 2051 O O . VAL A 1 279 ? 20.349 17.308 -35.022 1.00 78.69 279 VAL A O 1
ATOM 2054 N N . ALA A 1 280 ? 20.323 15.394 -36.181 1.00 68.94 280 ALA A N 1
ATOM 2055 C CA . ALA A 1 280 ? 19.022 15.631 -36.821 1.00 68.94 280 ALA A CA 1
ATOM 2056 C C . ALA A 1 280 ? 18.332 14.343 -37.342 1.00 68.94 280 ALA A C 1
ATOM 2058 O O . ALA A 1 280 ? 17.824 14.326 -38.454 1.00 68.94 280 ALA A O 1
ATOM 2059 N N . GLY A 1 281 ? 18.326 13.245 -36.574 1.00 75.06 281 GLY A N 1
ATOM 2060 C CA . GLY A 1 281 ? 17.605 12.012 -36.958 1.00 75.06 281 GLY A CA 1
ATOM 2061 C C . GLY A 1 281 ? 18.402 11.044 -37.845 1.00 75.06 281 GLY A C 1
ATOM 2062 O O . GLY A 1 281 ? 18.014 10.749 -38.968 1.00 75.06 281 GLY A O 1
ATOM 2063 N N . GLY A 1 282 ? 19.527 10.535 -37.334 1.00 91.19 282 GLY A N 1
ATOM 2064 C CA . GLY A 1 282 ? 20.333 9.527 -38.034 1.00 91.19 282 GLY A CA 1
ATOM 2065 C C . GLY A 1 282 ? 19.704 8.133 -38.020 1.00 91.19 282 GLY A C 1
ATOM 2066 O O . GLY A 1 282 ? 19.077 7.753 -37.028 1.00 91.19 282 GLY A O 1
ATOM 2067 N N . VAL A 1 283 ? 19.935 7.355 -39.081 1.00 92.94 283 VAL A N 1
ATOM 2068 C CA . VAL A 1 283 ? 19.390 5.997 -39.242 1.00 92.94 283 VAL A CA 1
ATOM 2069 C C . VAL A 1 283 ? 20.504 4.955 -39.327 1.00 92.94 283 VAL A C 1
ATOM 2071 O O . VAL A 1 283 ? 21.462 5.097 -40.089 1.00 92.94 283 VAL A O 1
ATOM 2074 N N . LEU A 1 284 ? 20.347 3.861 -38.584 1.00 94.00 284 LEU A N 1
ATOM 2075 C CA . LEU A 1 284 ? 21.097 2.624 -38.775 1.00 94.00 284 LEU A CA 1
ATOM 2076 C C . LEU A 1 284 ? 20.166 1.557 -39.367 1.00 94.00 284 LEU A C 1
ATOM 2078 O O . LEU A 1 284 ? 19.232 1.101 -38.705 1.00 94.00 284 LEU A O 1
ATOM 2082 N N . GLY A 1 285 ? 20.419 1.181 -40.619 1.00 92.38 285 GLY A N 1
ATOM 2083 C CA . GLY A 1 285 ? 19.612 0.223 -41.366 1.00 92.38 285 GLY A CA 1
ATOM 2084 C C . GLY A 1 285 ? 20.115 -1.207 -41.212 1.00 92.38 285 GLY A C 1
ATOM 2085 O O . GLY A 1 285 ? 21.244 -1.514 -41.587 1.00 92.38 285 GLY A O 1
ATOM 2086 N N . PHE A 1 286 ? 19.273 -2.089 -40.684 1.00 92.38 286 PHE A N 1
ATOM 2087 C CA . PHE A 1 286 ? 19.522 -3.520 -40.547 1.00 92.38 286 PHE A CA 1
ATOM 2088 C C . PHE A 1 286 ? 18.947 -4.277 -41.748 1.00 92.38 286 PHE A C 1
ATOM 2090 O O . PHE A 1 286 ? 17.818 -4.000 -42.148 1.00 92.38 286 PHE A O 1
ATOM 2097 N N . PRO A 1 287 ? 19.667 -5.260 -42.306 1.00 89.94 287 PRO A N 1
ATOM 2098 C CA . PRO A 1 287 ? 19.131 -6.097 -43.370 1.00 89.94 287 PRO A CA 1
ATOM 2099 C C . PRO A 1 287 ? 18.101 -7.098 -42.820 1.00 89.94 287 PRO A C 1
ATOM 2101 O O . PRO A 1 287 ? 18.229 -7.581 -41.692 1.00 89.94 287 PRO A O 1
ATOM 2104 N N . THR A 1 288 ? 17.087 -7.420 -43.626 1.00 84.12 288 THR A N 1
ATOM 2105 C CA . THR A 1 288 ? 16.107 -8.486 -43.336 1.00 84.12 288 THR A CA 1
ATOM 2106 C C . THR A 1 288 ? 16.668 -9.865 -43.675 1.00 84.12 288 THR A C 1
ATOM 2108 O O . THR A 1 288 ? 16.443 -10.817 -42.932 1.00 84.12 288 THR A O 1
ATOM 2111 N N . ASP A 1 289 ? 17.462 -9.947 -44.744 1.00 75.62 289 ASP A N 1
ATOM 2112 C CA . ASP A 1 289 ? 17.977 -11.205 -45.277 1.00 75.62 289 ASP A CA 1
ATOM 2113 C C . ASP A 1 289 ? 19.437 -11.455 -44.876 1.00 75.62 289 ASP A C 1
ATOM 2115 O O . ASP A 1 289 ? 20.258 -10.538 -44.754 1.00 75.62 289 ASP A O 1
ATOM 2119 N N . GLY A 1 290 ? 19.777 -12.734 -44.712 1.00 76.50 290 GLY A N 1
ATOM 2120 C CA . GLY A 1 290 ? 21.120 -13.187 -44.356 1.00 76.50 290 GLY A CA 1
ATOM 2121 C C . GLY A 1 290 ? 21.429 -13.126 -42.857 1.00 76.50 290 GLY A C 1
ATOM 2122 O O . GLY A 1 290 ? 20.561 -12.968 -42.001 1.00 76.50 290 GLY A O 1
ATOM 2123 N N . THR A 1 291 ? 22.702 -13.314 -42.512 1.00 81.69 291 THR A N 1
ATOM 2124 C CA . THR A 1 291 ? 23.144 -13.358 -41.111 1.00 81.69 291 THR A CA 1
ATOM 2125 C C . THR A 1 291 ? 23.047 -11.975 -40.464 1.00 81.69 291 THR A C 1
ATOM 2127 O O . THR A 1 291 ? 23.575 -11.002 -41.001 1.00 81.69 291 THR A O 1
ATOM 2130 N N . THR A 1 292 ? 22.449 -11.873 -39.273 1.00 84.12 292 THR A N 1
ATOM 2131 C CA . THR A 1 292 ? 22.335 -10.598 -38.545 1.00 84.12 292 THR A CA 1
ATOM 2132 C C . THR A 1 292 ? 23.715 -9.962 -38.305 1.00 84.12 292 THR A C 1
ATOM 2134 O O . THR A 1 292 ? 24.627 -10.644 -37.820 1.00 84.12 292 THR A O 1
ATOM 2137 N N . PRO A 1 293 ? 23.906 -8.666 -38.615 1.00 90.00 293 PRO A N 1
ATOM 2138 C CA . PRO A 1 293 ? 25.171 -7.982 -38.371 1.00 90.00 293 PRO A CA 1
ATOM 2139 C C . PRO A 1 293 ? 25.481 -7.873 -36.871 1.00 90.00 293 PRO A C 1
ATOM 2141 O O . PRO A 1 293 ? 24.594 -7.760 -36.024 1.00 90.00 293 PRO A O 1
ATOM 2144 N N . VAL A 1 294 ? 26.772 -7.857 -36.526 1.00 93.00 294 VAL A N 1
ATOM 2145 C CA . VAL A 1 294 ? 27.219 -7.666 -35.137 1.00 93.00 294 VAL A CA 1
ATOM 2146 C C . VAL A 1 294 ? 27.519 -6.190 -34.902 1.00 93.00 294 VAL A C 1
ATOM 2148 O O . VAL A 1 294 ? 28.580 -5.697 -35.291 1.00 93.00 294 VAL A O 1
ATOM 2151 N N . VAL A 1 295 ? 26.597 -5.498 -34.231 1.00 96.75 295 VAL A N 1
ATOM 2152 C CA . VAL A 1 295 ? 26.680 -4.055 -33.960 1.00 96.75 295 VAL A CA 1
ATOM 2153 C C . VAL A 1 295 ? 27.138 -3.783 -32.525 1.00 96.75 295 VAL A C 1
ATOM 2155 O O . VAL A 1 295 ? 26.544 -4.277 -31.558 1.00 96.75 295 VAL A O 1
ATOM 2158 N N . LYS A 1 296 ? 28.188 -2.967 -32.368 1.00 97.12 296 LYS A N 1
ATOM 2159 C CA . LYS A 1 296 ? 28.747 -2.575 -31.066 1.00 97.12 296 LYS A CA 1
ATOM 2160 C C . LYS A 1 296 ? 29.069 -1.079 -31.000 1.00 97.12 296 LYS A C 1
ATOM 2162 O O . LYS A 1 296 ? 29.819 -0.564 -31.827 1.00 97.12 296 LYS A O 1
ATOM 2167 N N . ILE A 1 297 ? 28.573 -0.419 -29.956 1.00 97.19 297 ILE A N 1
ATOM 2168 C CA . ILE A 1 297 ? 28.891 0.968 -29.595 1.00 97.19 297 ILE A CA 1
ATOM 2169 C C . ILE A 1 297 ? 29.591 0.940 -28.229 1.00 97.19 297 ILE A C 1
ATOM 2171 O O . ILE A 1 297 ? 28.999 0.546 -27.224 1.00 97.19 297 ILE A O 1
ATOM 2175 N N . ASN A 1 298 ? 30.880 1.286 -28.180 1.00 95.00 298 ASN A N 1
ATOM 2176 C CA . ASN A 1 298 ? 31.688 1.136 -26.955 1.00 95.00 298 ASN A CA 1
ATOM 2177 C C . ASN A 1 298 ? 31.545 2.308 -25.961 1.00 95.00 298 ASN A C 1
ATOM 2179 O O . ASN A 1 298 ? 31.834 2.163 -24.772 1.00 95.00 298 ASN A O 1
ATOM 2183 N N . GLY A 1 299 ? 31.165 3.476 -26.461 1.00 94.25 299 GLY A N 1
ATOM 2184 C CA . GLY A 1 299 ? 31.125 4.757 -25.772 1.00 94.25 299 GLY A CA 1
ATOM 2185 C C . GLY A 1 299 ? 29.707 5.309 -25.671 1.00 94.25 299 GLY A C 1
ATOM 2186 O O . GLY A 1 299 ? 28.755 4.558 -25.462 1.00 94.25 299 GLY A O 1
ATOM 2187 N N . ASN A 1 300 ? 29.583 6.632 -25.746 1.00 94.56 300 ASN A N 1
ATOM 2188 C CA . ASN A 1 300 ? 28.317 7.325 -25.521 1.00 94.56 300 ASN A CA 1
ATOM 2189 C C . ASN A 1 300 ? 27.485 7.407 -26.807 1.00 94.56 300 ASN A C 1
ATOM 2191 O O . ASN A 1 300 ? 28.032 7.508 -27.905 1.00 94.56 300 ASN A O 1
ATOM 2195 N N . VAL A 1 301 ? 26.164 7.420 -26.642 1.00 94.94 301 VAL A N 1
ATOM 2196 C CA . VAL A 1 301 ? 25.209 7.824 -27.680 1.00 94.94 301 VAL A CA 1
ATOM 2197 C C . VAL A 1 301 ? 24.641 9.179 -27.264 1.00 94.94 301 VAL A C 1
ATOM 2199 O O . VAL A 1 301 ? 24.303 9.353 -26.093 1.00 94.94 301 VAL A O 1
ATOM 2202 N N . SER A 1 302 ? 24.575 10.145 -28.175 1.00 92.50 302 SER A N 1
ATOM 2203 C CA . SER A 1 302 ? 23.910 11.437 -27.974 1.00 92.50 302 SER A CA 1
ATOM 2204 C C . SER A 1 302 ? 22.845 11.670 -29.045 1.00 92.50 302 SER A C 1
ATOM 2206 O O . SER A 1 302 ? 23.049 11.352 -30.219 1.00 92.50 302 SER A O 1
ATOM 2208 N N . GLY A 1 303 ? 21.703 12.212 -28.616 1.00 90.88 303 GLY A N 1
ATOM 2209 C CA . GLY A 1 303 ? 20.472 12.263 -29.409 1.00 90.88 303 GLY A CA 1
ATOM 2210 C C . GLY A 1 303 ? 19.766 10.902 -29.499 1.00 90.88 303 GLY A C 1
ATOM 2211 O O . GLY A 1 303 ? 20.031 10.011 -28.685 1.00 90.88 303 GLY A O 1
ATOM 2212 N N . VAL A 1 304 ? 18.854 10.770 -30.465 1.00 91.56 304 VAL A N 1
ATOM 2213 C CA . VAL A 1 304 ? 18.088 9.546 -30.742 1.00 91.56 304 VAL A CA 1
ATOM 2214 C C . VAL A 1 304 ? 18.540 8.972 -32.085 1.00 91.56 304 VAL A C 1
ATOM 2216 O O . VAL A 1 304 ? 18.440 9.636 -33.116 1.00 91.56 304 VAL A O 1
ATOM 2219 N N . LEU A 1 305 ? 19.039 7.734 -32.066 1.00 93.69 305 LEU A N 1
ATOM 2220 C CA . LEU A 1 305 ? 19.416 6.981 -33.260 1.00 93.69 305 LEU A CA 1
ATOM 2221 C C . LEU A 1 305 ? 18.252 6.085 -33.693 1.00 93.69 305 LEU A C 1
ATOM 2223 O O . LEU A 1 305 ? 17.874 5.172 -32.960 1.00 93.69 305 LEU A O 1
ATOM 2227 N N . ALA A 1 306 ? 17.724 6.308 -34.892 1.00 92.94 306 ALA A N 1
ATOM 2228 C CA . ALA A 1 306 ? 16.692 5.450 -35.451 1.00 92.94 306 ALA A CA 1
ATOM 2229 C C . ALA A 1 306 ? 17.303 4.133 -35.936 1.00 92.94 306 ALA A C 1
ATOM 2231 O O . ALA A 1 306 ? 18.290 4.118 -36.674 1.00 92.94 306 ALA A O 1
ATOM 2232 N N . LEU A 1 307 ? 16.715 3.018 -35.522 1.00 93.88 307 LEU A N 1
ATOM 2233 C CA . LEU A 1 307 ? 17.067 1.683 -35.980 1.00 93.88 307 LEU A CA 1
ATOM 2234 C C . LEU A 1 307 ? 15.917 1.191 -36.850 1.00 93.88 307 LEU A C 1
ATOM 2236 O O . LEU A 1 307 ? 14.773 1.129 -36.403 1.00 93.88 307 LEU A O 1
ATOM 2240 N N . LYS A 1 308 ? 16.225 0.852 -38.096 1.00 91.75 308 LYS A N 1
ATOM 2241 C CA . LYS A 1 308 ? 15.226 0.444 -39.084 1.00 91.75 308 LYS A CA 1
ATOM 2242 C C . LYS A 1 308 ? 15.623 -0.887 -39.690 1.00 91.75 308 LYS A C 1
ATOM 2244 O O . LYS A 1 308 ? 16.809 -1.096 -39.942 1.00 91.75 308 LYS A O 1
ATOM 2249 N N . GLN A 1 309 ? 14.667 -1.780 -39.915 1.00 90.19 309 GLN A N 1
ATOM 2250 C CA . GLN A 1 309 ? 14.911 -2.988 -40.693 1.00 90.19 309 GLN A CA 1
ATOM 2251 C C . GLN A 1 309 ? 14.521 -2.728 -42.145 1.00 90.19 309 GLN A C 1
ATOM 2253 O O . GLN A 1 309 ? 13.520 -2.070 -42.410 1.00 90.19 309 GLN A O 1
ATOM 2258 N N . PHE A 1 310 ? 15.315 -3.229 -43.085 1.00 87.44 310 PHE A N 1
ATOM 2259 C CA . PHE A 1 310 ? 15.087 -3.034 -44.507 1.00 87.44 310 PHE A CA 1
ATOM 2260 C C . PHE A 1 310 ? 15.214 -4.338 -45.282 1.00 87.44 310 PHE A C 1
ATOM 2262 O O . PHE A 1 310 ? 16.079 -5.172 -44.996 1.00 87.44 310 PHE A O 1
ATOM 2269 N N . VAL A 1 311 ? 14.382 -4.493 -46.305 1.00 82.94 311 VAL A N 1
ATOM 2270 C CA . VAL A 1 311 ? 14.539 -5.506 -47.353 1.00 82.94 311 VAL A CA 1
ATOM 2271 C C . VAL A 1 311 ? 14.948 -4.808 -48.646 1.00 82.94 311 VAL A C 1
ATOM 2273 O O . VAL A 1 311 ? 14.364 -3.787 -49.017 1.00 82.94 311 VAL A O 1
ATOM 2276 N N . GLN A 1 312 ? 15.968 -5.332 -49.323 1.00 73.88 312 GLN A N 1
ATOM 2277 C CA . GLN A 1 312 ? 16.408 -4.785 -50.602 1.00 73.88 312 GLN A CA 1
ATOM 2278 C C . GLN A 1 312 ? 15.622 -5.460 -51.731 1.00 73.88 312 GLN A C 1
ATOM 2280 O O . GLN A 1 312 ? 15.759 -6.657 -51.960 1.00 73.88 312 GLN A O 1
ATOM 2285 N N . THR A 1 313 ? 14.797 -4.699 -52.447 1.00 67.69 313 THR A N 1
ATOM 2286 C CA . THR A 1 313 ? 13.991 -5.191 -53.576 1.00 67.69 313 THR A CA 1
ATOM 2287 C C . THR A 1 313 ? 14.326 -4.379 -54.822 1.00 67.69 313 THR A C 1
ATOM 2289 O O . THR A 1 313 ? 14.076 -3.177 -54.855 1.00 67.69 313 THR A O 1
ATOM 2292 N N . LYS A 1 314 ? 14.906 -5.016 -55.852 1.00 66.38 314 LYS A N 1
ATOM 2293 C CA . LYS A 1 314 ? 15.292 -4.370 -57.130 1.00 66.38 314 LYS A CA 1
ATOM 2294 C C . LYS A 1 314 ? 16.109 -3.069 -56.955 1.00 66.38 314 LYS A C 1
ATOM 2296 O O . LYS A 1 314 ? 15.885 -2.095 -57.659 1.00 66.38 314 LYS A O 1
ATOM 2301 N N . GLY A 1 315 ? 17.032 -3.043 -55.991 1.00 64.19 315 GLY A N 1
ATOM 2302 C CA . GLY A 1 315 ? 17.875 -1.872 -55.701 1.00 64.19 315 GLY A CA 1
ATOM 2303 C C . GLY A 1 315 ? 17.288 -0.865 -54.703 1.00 64.19 315 GLY A C 1
ATOM 2304 O O . GLY A 1 315 ? 18.043 -0.050 -54.183 1.00 64.19 315 GLY A O 1
ATOM 2305 N N . ASN A 1 316 ? 16.003 -0.973 -54.349 1.00 68.12 316 ASN A N 1
ATOM 2306 C CA . ASN A 1 316 ? 15.343 -0.100 -53.372 1.00 68.12 316 ASN A CA 1
ATOM 2307 C C . ASN A 1 316 ? 15.282 -0.739 -51.978 1.00 68.12 316 ASN A C 1
ATOM 2309 O O . ASN A 1 316 ? 15.076 -1.947 -51.851 1.00 68.12 316 ASN A O 1
ATOM 2313 N N . TYR A 1 317 ? 15.419 0.078 -50.930 1.00 73.56 317 TYR A N 1
ATOM 2314 C CA . TYR A 1 317 ? 15.262 -0.347 -49.538 1.00 73.56 317 TYR A CA 1
ATOM 2315 C C . TYR A 1 317 ? 13.829 -0.092 -49.072 1.00 73.56 317 TYR A C 1
ATOM 2317 O O . TYR A 1 317 ? 13.381 1.050 -49.027 1.00 73.56 317 TYR A O 1
ATOM 2325 N N . VAL A 1 318 ? 13.116 -1.158 -48.711 1.00 82.62 318 VAL A N 1
ATOM 2326 C CA . VAL A 1 318 ? 11.763 -1.074 -48.149 1.00 82.62 318 VAL A CA 1
ATOM 2327 C C . VAL A 1 318 ? 11.830 -1.355 -46.655 1.00 82.62 318 VAL A C 1
ATOM 2329 O O . VAL A 1 318 ? 12.393 -2.369 -46.242 1.00 82.62 318 VAL A O 1
ATOM 2332 N N . GLU A 1 319 ? 11.265 -0.459 -45.852 1.00 86.25 319 GLU A N 1
ATOM 2333 C CA . GLU A 1 319 ? 11.235 -0.567 -44.392 1.00 86.25 319 GLU A CA 1
ATOM 2334 C C . GLU A 1 319 ? 10.328 -1.720 -43.927 1.00 86.25 319 GLU A C 1
ATOM 2336 O O . GLU A 1 319 ? 9.295 -2.038 -44.535 1.00 86.25 319 GLU A O 1
ATOM 2341 N N . ARG A 1 320 ? 10.752 -2.384 -42.853 1.00 86.81 320 ARG A N 1
ATOM 2342 C CA . ARG A 1 320 ? 10.059 -3.490 -42.194 1.00 86.81 320 ARG A CA 1
ATOM 2343 C C . ARG A 1 320 ? 10.155 -3.326 -40.682 1.00 86.81 320 ARG A C 1
ATOM 2345 O O . ARG A 1 320 ? 11.118 -2.761 -40.162 1.00 86.81 320 ARG A O 1
ATOM 2352 N N . GLU A 1 321 ? 9.155 -3.852 -39.992 1.00 87.44 321 GLU A N 1
ATOM 2353 C CA . GLU A 1 321 ? 9.189 -3.990 -38.542 1.00 87.44 321 GLU A CA 1
ATOM 2354 C C . GLU A 1 321 ? 10.129 -5.120 -38.132 1.00 87.44 321 GLU A C 1
ATOM 2356 O O . GLU A 1 321 ? 10.212 -6.151 -38.804 1.00 87.44 321 GLU A O 1
ATOM 2361 N N . PHE A 1 322 ? 10.788 -4.955 -36.987 1.00 90.19 322 PHE A N 1
ATOM 2362 C CA . PHE A 1 322 ? 11.578 -6.037 -36.422 1.00 90.19 322 PHE A CA 1
ATOM 2363 C C . PHE A 1 322 ? 10.683 -7.102 -35.789 1.00 90.19 322 PHE A C 1
ATOM 2365 O O . PHE A 1 322 ? 9.637 -6.801 -35.218 1.00 90.19 322 PHE A O 1
ATOM 2372 N N . ALA A 1 323 ? 11.134 -8.356 -35.786 1.00 88.44 323 ALA A N 1
ATOM 2373 C CA . ALA A 1 323 ? 10.486 -9.381 -34.977 1.00 88.44 323 ALA A CA 1
ATOM 2374 C C . ALA A 1 323 ? 10.644 -9.076 -33.472 1.00 88.44 323 ALA A C 1
ATOM 2376 O O . ALA A 1 323 ? 11.699 -8.632 -33.002 1.00 88.44 323 ALA A O 1
ATOM 2377 N N . ALA A 1 324 ? 9.598 -9.346 -32.687 1.00 88.06 324 ALA A N 1
ATOM 2378 C CA . ALA A 1 324 ? 9.642 -9.164 -31.238 1.00 88.06 324 ALA A CA 1
ATOM 2379 C C . ALA A 1 324 ? 10.764 -10.013 -30.608 1.00 88.06 324 ALA A C 1
ATOM 2381 O O . ALA A 1 324 ? 10.937 -11.191 -30.921 1.00 88.06 324 ALA A O 1
ATOM 2382 N N . GLY A 1 325 ? 11.545 -9.412 -29.710 1.00 89.38 325 GLY A N 1
ATOM 2383 C CA . GLY A 1 325 ? 12.688 -10.052 -29.059 1.00 89.38 325 GLY A CA 1
ATOM 2384 C C . GLY A 1 325 ? 13.972 -10.098 -29.897 1.00 89.38 325 GLY A C 1
ATOM 2385 O O . GLY A 1 325 ? 14.980 -10.617 -29.408 1.00 89.38 325 GLY A O 1
ATOM 2386 N N . SER A 1 326 ? 13.995 -9.547 -31.118 1.00 91.12 326 SER A N 1
ATOM 2387 C CA . SER A 1 326 ? 15.215 -9.470 -31.930 1.00 91.12 326 SER A CA 1
ATOM 2388 C C . SER A 1 326 ? 16.321 -8.686 -31.223 1.00 91.12 326 SER A C 1
ATOM 2390 O O . SER A 1 326 ? 16.095 -7.608 -30.675 1.00 91.12 326 SER A O 1
ATOM 2392 N N . LYS A 1 327 ? 17.546 -9.223 -31.253 1.00 92.94 327 LYS A N 1
ATOM 2393 C CA . LYS A 1 327 ? 18.753 -8.546 -30.764 1.00 92.94 327 LYS A CA 1
ATOM 2394 C C . LYS A 1 327 ? 19.231 -7.528 -31.798 1.00 92.94 327 LYS A C 1
ATOM 2396 O O . LYS A 1 327 ? 19.520 -7.906 -32.928 1.00 92.94 327 LYS A O 1
ATOM 2401 N N . LEU A 1 328 ? 19.413 -6.280 -31.377 1.00 93.62 328 LEU A N 1
ATOM 2402 C CA . LEU A 1 328 ? 19.806 -5.179 -32.260 1.00 93.62 328 LEU A CA 1
ATOM 2403 C C . LEU A 1 328 ? 21.304 -4.879 -32.161 1.00 93.62 328 LEU A C 1
ATOM 2405 O O . LEU A 1 328 ? 22.060 -5.035 -33.116 1.00 93.62 328 LEU A O 1
ATOM 2409 N N . LEU A 1 329 ? 21.760 -4.456 -30.980 1.00 96.06 329 LEU A N 1
ATOM 2410 C CA . LEU A 1 329 ? 23.127 -3.973 -30.780 1.00 96.06 329 LEU A CA 1
ATOM 2411 C C . LEU A 1 329 ? 23.601 -4.135 -29.337 1.00 96.06 329 LEU A C 1
ATOM 2413 O O . LEU A 1 329 ? 22.826 -4.436 -28.429 1.00 96.06 329 LEU A O 1
ATOM 2417 N N . THR A 1 330 ? 24.900 -3.927 -29.118 1.00 96.81 330 THR A N 1
ATOM 2418 C CA . THR A 1 330 ? 25.496 -3.845 -27.775 1.00 96.81 330 THR A CA 1
ATOM 2419 C C . THR A 1 330 ? 26.015 -2.434 -27.502 1.00 96.81 330 THR A C 1
ATOM 2421 O O . THR A 1 330 ? 26.900 -1.971 -28.219 1.00 96.81 330 THR A O 1
ATOM 2424 N N . ALA A 1 331 ? 25.518 -1.779 -26.447 1.00 95.94 331 ALA A N 1
ATOM 2425 C CA . ALA A 1 331 ? 26.005 -0.485 -25.966 1.00 95.94 331 ALA A CA 1
ATOM 2426 C C . ALA A 1 331 ? 25.902 -0.370 -24.430 1.00 95.94 331 ALA A C 1
ATOM 2428 O O . ALA A 1 331 ? 24.825 -0.286 -23.842 1.00 95.94 331 ALA A O 1
ATOM 2429 N N . SER A 1 332 ? 27.034 -0.369 -23.727 1.00 90.62 332 SER A N 1
ATOM 2430 C CA . SER A 1 332 ? 27.021 -0.394 -22.253 1.00 90.62 332 SER A CA 1
ATOM 2431 C C . SER A 1 332 ? 26.551 0.927 -21.637 1.00 90.62 332 SER A C 1
ATOM 2433 O O . SER A 1 332 ? 25.825 0.907 -20.641 1.00 90.62 332 SER A O 1
ATOM 2435 N N . LYS A 1 333 ? 26.908 2.062 -22.251 1.00 92.06 333 LYS A N 1
ATOM 2436 C CA . LYS A 1 333 ? 26.647 3.414 -21.725 1.00 92.06 333 LYS A CA 1
ATOM 2437 C C . LYS A 1 333 ? 25.348 4.060 -22.216 1.00 92.06 333 LYS A C 1
ATOM 2439 O O . LYS A 1 333 ? 24.990 5.111 -21.701 1.00 92.06 333 LYS A O 1
ATOM 2444 N N . ALA A 1 334 ? 24.649 3.446 -23.170 1.00 91.94 334 ALA A N 1
ATOM 2445 C CA . ALA A 1 334 ? 23.403 3.986 -23.712 1.00 91.94 334 ALA A CA 1
ATOM 2446 C C . ALA A 1 334 ? 22.168 3.557 -22.899 1.00 91.94 334 ALA A C 1
ATOM 2448 O O . ALA A 1 334 ? 22.203 2.537 -22.199 1.00 91.94 334 ALA A O 1
ATOM 2449 N N . THR A 1 335 ? 21.068 4.297 -23.016 1.00 90.81 335 THR A N 1
ATOM 2450 C CA . THR A 1 335 ? 19.734 3.917 -22.516 1.00 90.81 335 THR A CA 1
ATOM 2451 C C . THR A 1 335 ? 18.793 3.590 -23.676 1.00 90.81 335 THR A C 1
ATOM 2453 O O . THR A 1 335 ? 19.049 3.970 -24.813 1.00 90.81 335 THR A O 1
ATOM 2456 N N . ALA A 1 336 ? 17.710 2.861 -23.392 1.00 90.44 336 ALA A N 1
ATOM 2457 C CA . ALA A 1 336 ? 16.726 2.450 -24.399 1.00 90.44 336 ALA A CA 1
ATOM 2458 C C . ALA A 1 336 ? 16.136 3.634 -25.182 1.00 90.44 336 ALA A C 1
ATOM 2460 O O . ALA A 1 336 ? 16.038 3.571 -26.398 1.00 90.44 336 ALA A O 1
ATOM 2461 N N . GLU A 1 337 ? 15.862 4.743 -24.493 1.00 87.69 337 GLU A N 1
ATOM 2462 C CA . GLU A 1 337 ? 15.295 5.983 -25.052 1.00 87.69 337 GLU A CA 1
ATOM 2463 C C . GLU A 1 337 ? 16.180 6.665 -26.111 1.00 87.69 337 GLU A C 1
ATOM 2465 O O . GLU A 1 337 ? 15.729 7.568 -26.805 1.00 87.69 337 GLU A O 1
ATOM 2470 N N . GLN A 1 338 ? 17.452 6.272 -26.225 1.00 91.88 338 GLN A N 1
ATOM 2471 C CA . GLN A 1 338 ? 18.375 6.811 -27.230 1.00 91.88 338 GLN A CA 1
ATOM 2472 C C . GLN A 1 338 ? 18.277 6.075 -28.569 1.00 91.88 338 GLN A C 1
ATOM 2474 O O . GLN A 1 338 ? 19.014 6.398 -29.501 1.00 91.88 338 GLN A O 1
ATOM 2479 N N . PHE A 1 339 ? 17.385 5.089 -28.658 1.00 93.06 339 PHE A N 1
ATOM 2480 C CA . PHE A 1 339 ? 17.107 4.328 -29.861 1.00 93.06 339 PHE A CA 1
ATOM 2481 C C . PHE A 1 339 ? 15.606 4.348 -30.137 1.00 93.06 339 PHE A C 1
ATOM 2483 O O . PHE A 1 339 ? 14.818 3.962 -29.275 1.00 93.06 339 PHE A O 1
ATOM 2490 N N . SER A 1 340 ? 15.218 4.762 -31.339 1.00 91.31 340 SER A N 1
ATOM 2491 C CA . SER A 1 340 ? 13.849 4.600 -31.834 1.00 91.31 340 SER A CA 1
ATOM 2492 C C . SER A 1 340 ? 13.786 3.435 -32.816 1.00 91.31 340 SER A C 1
ATOM 2494 O O . SER A 1 340 ? 14.769 3.143 -33.500 1.00 91.31 340 SER A O 1
ATOM 2496 N N . LEU A 1 341 ? 12.646 2.751 -32.859 1.00 91.50 341 LEU A N 1
ATOM 2497 C CA . LEU A 1 341 ? 12.368 1.688 -33.821 1.00 91.50 341 LEU A CA 1
ATOM 2498 C C . LEU A 1 341 ? 11.339 2.168 -34.843 1.00 91.50 341 LEU A C 1
ATOM 2500 O O . LEU A 1 341 ? 10.581 3.099 -34.584 1.00 91.50 341 LEU A O 1
ATOM 2504 N N . ALA A 1 342 ? 11.346 1.527 -36.004 1.00 76.44 342 ALA A N 1
ATOM 2505 C CA . ALA A 1 342 ? 10.294 1.631 -37.003 1.00 76.44 342 ALA A CA 1
ATOM 2506 C C . ALA A 1 342 ? 9.059 0.808 -36.598 1.00 76.44 342 ALA A C 1
ATOM 2508 O O . ALA A 1 342 ? 9.224 -0.333 -36.168 1.00 76.44 342 ALA A O 1
ATOM 2509 N N . GLY A 1 343 ? 7.851 1.348 -36.798 1.00 70.88 343 GLY A N 1
ATOM 2510 C CA . GLY A 1 343 ? 6.573 0.663 -36.539 1.00 70.88 343 GLY A CA 1
ATOM 2511 C C . GLY A 1 343 ? 5.806 1.214 -35.331 1.00 70.88 343 GLY A C 1
ATOM 2512 O O . GLY A 1 343 ? 6.405 1.660 -34.353 1.00 70.88 343 GLY A O 1
ATOM 2513 N N . ASP A 1 344 ? 4.472 1.163 -35.387 1.00 69.38 344 ASP A N 1
ATOM 2514 C CA . ASP A 1 344 ? 3.576 1.952 -34.517 1.00 69.38 344 ASP A CA 1
ATOM 2515 C C . ASP A 1 344 ? 3.497 1.479 -33.053 1.00 69.38 344 ASP A C 1
ATOM 2517 O O . ASP A 1 344 ? 2.792 2.092 -32.255 1.00 69.38 344 ASP A O 1
ATOM 2521 N N . LYS A 1 345 ? 4.177 0.384 -32.676 1.00 82.69 345 LYS A N 1
ATOM 2522 C CA . LYS A 1 345 ? 4.111 -0.208 -31.318 1.00 82.69 345 LYS A CA 1
ATOM 2523 C C . LYS A 1 345 ? 5.412 -0.879 -30.861 1.00 82.69 345 LYS A C 1
ATOM 2525 O O . LYS A 1 345 ? 5.384 -1.802 -30.038 1.00 82.69 345 LYS A O 1
ATOM 2530 N N . GLN A 1 346 ? 6.553 -0.475 -31.425 1.00 90.31 346 GLN A N 1
ATOM 2531 C CA . GLN A 1 346 ? 7.852 -1.080 -31.123 1.00 90.31 346 GLN A CA 1
ATOM 2532 C C . GLN A 1 346 ? 8.745 -0.134 -30.326 1.00 90.31 346 GLN A C 1
ATOM 2534 O O . GLN A 1 346 ? 9.053 0.976 -30.749 1.00 90.31 346 GLN A O 1
ATOM 2539 N N . VAL A 1 347 ? 9.261 -0.623 -29.199 1.00 93.19 347 VAL A N 1
ATOM 2540 C CA . VAL A 1 347 ? 10.239 0.103 -28.385 1.00 93.19 347 VAL A CA 1
ATOM 2541 C C . VAL A 1 347 ? 11.476 -0.740 -28.124 1.00 93.19 347 VAL A C 1
ATOM 2543 O O . VAL A 1 347 ? 11.447 -1.970 -28.051 1.00 93.19 347 VAL A O 1
ATOM 2546 N N . CYS A 1 348 ? 12.603 -0.058 -27.969 1.00 93.06 348 CYS A N 1
ATOM 2547 C CA . CYS A 1 348 ? 13.856 -0.691 -27.600 1.00 93.06 348 CYS A CA 1
ATOM 2548 C C . CYS A 1 348 ? 13.870 -0.983 -26.089 1.00 93.06 348 CYS A C 1
ATOM 2550 O O . CYS A 1 348 ? 13.406 -0.166 -25.295 1.00 93.06 348 CYS A O 1
ATOM 2552 N N . TYR A 1 349 ? 14.435 -2.113 -25.659 1.00 93.69 349 TYR A N 1
ATOM 2553 C CA . TYR A 1 349 ? 14.713 -2.368 -24.240 1.00 93.69 349 TYR A CA 1
ATOM 2554 C C . TYR A 1 349 ? 16.094 -2.965 -24.017 1.00 93.69 349 TYR A C 1
ATOM 2556 O O . TYR A 1 349 ? 16.678 -3.611 -24.894 1.00 93.69 349 TYR A O 1
ATOM 2564 N N . LYS A 1 350 ? 16.629 -2.757 -22.811 1.00 92.31 350 LYS A N 1
ATOM 2565 C CA . LYS A 1 350 ? 18.010 -3.118 -22.474 1.00 92.31 350 LYS A CA 1
ATOM 2566 C C . LYS A 1 350 ? 18.075 -4.314 -21.519 1.00 92.31 350 LYS A C 1
ATOM 2568 O O . LYS A 1 350 ? 17.477 -4.317 -20.446 1.00 92.31 350 LYS A O 1
ATOM 2573 N N . LYS A 1 351 ? 18.899 -5.314 -21.854 1.00 90.06 351 LYS A N 1
ATOM 2574 C CA . LYS A 1 351 ? 19.278 -6.427 -20.961 1.00 90.06 351 LYS A CA 1
ATOM 2575 C C . LYS A 1 351 ? 20.800 -6.515 -20.858 1.00 90.06 351 LYS A C 1
ATOM 2577 O O . LYS A 1 351 ? 21.486 -6.948 -21.786 1.00 90.06 351 LYS A O 1
ATOM 2582 N N . GLY A 1 352 ? 21.343 -6.096 -19.715 1.00 89.19 352 GLY A N 1
ATOM 2583 C CA . GLY A 1 352 ? 22.790 -5.934 -19.554 1.00 89.19 352 GLY A CA 1
ATOM 2584 C C . GLY A 1 352 ? 23.299 -4.836 -20.488 1.00 89.19 352 GLY A C 1
ATOM 2585 O O . GLY A 1 352 ? 22.826 -3.712 -20.405 1.00 89.19 352 GLY A O 1
ATOM 2586 N N . SER A 1 353 ? 24.223 -5.156 -21.392 1.00 92.56 353 SER A N 1
ATOM 2587 C CA . SER A 1 353 ? 24.721 -4.214 -22.413 1.00 92.56 353 SER A CA 1
ATOM 2588 C C . SER A 1 353 ? 24.042 -4.371 -23.776 1.00 92.56 353 SER A C 1
ATOM 2590 O O . SER A 1 353 ? 24.460 -3.714 -24.723 1.00 92.56 353 SER A O 1
ATOM 2592 N N . VAL A 1 354 ? 23.059 -5.264 -23.907 1.00 95.00 354 VAL A N 1
ATOM 2593 C CA . VAL A 1 354 ? 22.451 -5.635 -25.193 1.00 95.00 354 VAL A CA 1
ATOM 2594 C C . VAL A 1 354 ? 21.046 -5.049 -25.304 1.00 95.00 354 VAL A C 1
ATOM 2596 O O . VAL A 1 354 ? 20.298 -5.063 -24.326 1.00 95.00 354 VAL A O 1
ATOM 2599 N N . PHE A 1 355 ? 20.705 -4.562 -26.493 1.00 95.00 355 PHE A N 1
ATOM 2600 C CA . PHE A 1 355 ? 19.408 -3.981 -26.822 1.00 95.00 355 PHE A CA 1
ATOM 2601 C C . PHE A 1 355 ? 18.581 -4.916 -27.692 1.00 95.00 355 PHE A C 1
ATOM 2603 O O . PHE A 1 355 ? 19.117 -5.582 -28.585 1.00 95.00 355 PHE A O 1
ATOM 2610 N N . TYR A 1 356 ? 17.285 -4.938 -27.411 1.00 94.56 356 TYR A N 1
ATOM 2611 C CA . TYR A 1 356 ? 16.305 -5.812 -28.031 1.00 94.56 356 TYR A CA 1
ATOM 2612 C C . TYR A 1 356 ? 15.044 -5.038 -28.405 1.00 94.56 356 TYR A C 1
ATOM 2614 O O . TYR A 1 356 ? 14.792 -3.955 -27.876 1.00 94.56 356 TYR A O 1
ATOM 2622 N N . VAL A 1 357 ? 14.249 -5.634 -29.285 1.00 93.56 357 VAL A N 1
ATOM 2623 C CA . VAL A 1 357 ? 12.934 -5.141 -29.707 1.00 93.56 357 VAL A CA 1
ATOM 2624 C C . VAL A 1 357 ? 11.863 -5.663 -28.758 1.00 93.56 357 VAL A C 1
ATOM 2626 O O . VAL A 1 357 ? 11.786 -6.872 -28.537 1.00 93.56 357 VAL A O 1
ATOM 2629 N N . GLY A 1 358 ? 11.026 -4.786 -28.214 1.00 92.25 358 GLY A N 1
ATOM 2630 C CA . GLY A 1 358 ? 9.882 -5.148 -27.378 1.00 92.25 358 GLY A CA 1
ATOM 2631 C C . GLY A 1 358 ? 8.624 -4.365 -27.742 1.00 92.25 358 GLY A C 1
ATOM 2632 O O . GLY A 1 358 ? 8.681 -3.391 -28.487 1.00 92.25 358 GLY A O 1
ATOM 2633 N N . ALA A 1 359 ? 7.495 -4.811 -27.197 1.00 90.88 359 ALA A N 1
ATOM 2634 C CA . ALA A 1 359 ? 6.214 -4.130 -27.328 1.00 90.88 359 ALA A CA 1
ATOM 2635 C C . ALA A 1 359 ? 6.046 -3.044 -26.257 1.00 90.88 359 ALA A C 1
ATOM 2637 O O . ALA A 1 359 ? 6.608 -3.133 -25.162 1.00 90.88 359 ALA A O 1
ATOM 2638 N N . GLU A 1 360 ? 5.242 -2.036 -26.563 1.00 90.94 360 GLU A N 1
ATOM 2639 C CA . GLU A 1 360 ? 4.821 -1.009 -25.614 1.00 90.94 360 GLU A CA 1
ATOM 2640 C C . GLU A 1 360 ? 3.872 -1.589 -24.560 1.00 90.94 360 GLU A C 1
ATOM 2642 O O . GLU A 1 360 ? 2.729 -1.921 -24.857 1.00 90.94 360 GLU A O 1
ATOM 2647 N N . VAL A 1 361 ? 4.336 -1.716 -23.314 1.00 91.81 361 VAL A N 1
ATOM 2648 C CA . VAL A 1 361 ? 3.522 -2.285 -22.218 1.00 91.81 361 VAL A CA 1
ATOM 2649 C C . VAL A 1 361 ? 3.379 -1.350 -21.017 1.00 91.81 361 VAL A C 1
ATOM 2651 O O . VAL A 1 361 ? 2.504 -1.552 -20.174 1.00 91.81 361 VAL A O 1
ATOM 2654 N N . LEU A 1 362 ? 4.229 -0.325 -20.926 1.00 94.19 362 LEU A N 1
ATOM 2655 C CA . LEU A 1 362 ? 4.275 0.626 -19.820 1.00 94.19 362 LEU A CA 1
ATOM 2656 C C . LEU A 1 362 ? 4.458 2.046 -20.350 1.00 94.19 362 LEU A C 1
ATOM 2658 O O . LEU A 1 362 ? 5.375 2.287 -21.132 1.00 94.19 362 LEU A O 1
ATOM 2662 N N . GLU A 1 363 ? 3.706 2.999 -19.820 1.00 94.75 363 GLU A N 1
ATOM 2663 C CA . GLU A 1 363 ? 3.960 4.427 -20.036 1.00 94.75 363 GLU A CA 1
ATOM 2664 C C . GLU A 1 363 ? 4.265 5.115 -18.709 1.00 94.75 363 GLU A C 1
ATOM 2666 O O . GLU A 1 363 ? 3.721 4.759 -17.658 1.00 94.75 363 GLU A O 1
ATOM 2671 N N . LEU A 1 364 ? 5.144 6.115 -18.743 1.00 96.38 364 LEU A N 1
ATOM 2672 C CA . LEU A 1 364 ? 5.518 6.898 -17.571 1.00 96.38 364 LEU A CA 1
ATOM 2673 C C . LEU A 1 364 ? 5.107 8.356 -17.737 1.00 96.38 364 LEU A C 1
ATOM 2675 O O . LEU A 1 364 ? 5.482 9.020 -18.702 1.00 96.38 364 LEU A O 1
ATOM 2679 N N . TYR A 1 365 ? 4.460 8.890 -16.707 1.00 96.25 365 TYR A N 1
ATOM 2680 C CA . TYR A 1 365 ? 4.060 10.285 -16.620 1.00 96.25 365 TYR A CA 1
ATOM 2681 C C . TYR A 1 365 ? 4.534 10.931 -15.317 1.00 96.25 365 TYR A C 1
ATOM 2683 O O . TYR A 1 365 ? 4.658 10.286 -14.268 1.00 96.25 365 TYR A O 1
ATOM 2691 N N . LYS A 1 366 ? 4.761 12.246 -15.377 1.00 94.62 366 LYS A N 1
ATOM 2692 C CA . LYS A 1 366 ? 4.930 13.128 -14.215 1.00 94.62 366 LYS A CA 1
ATOM 2693 C C . LYS A 1 366 ? 3.902 14.255 -14.314 1.00 94.62 366 LYS A C 1
ATOM 2695 O O . LYS A 1 366 ? 4.076 15.174 -15.114 1.00 94.62 366 LYS A O 1
ATOM 2700 N N . GLY A 1 367 ? 2.841 14.185 -13.509 1.00 88.38 367 GLY A N 1
ATOM 2701 C CA . GLY A 1 367 ? 1.627 14.966 -13.780 1.00 88.38 367 GLY A CA 1
ATOM 2702 C C . GLY A 1 367 ? 1.069 14.575 -15.151 1.00 88.38 367 GLY A C 1
ATOM 2703 O O . GLY A 1 367 ? 1.032 13.391 -15.466 1.00 88.38 367 GLY A O 1
ATOM 2704 N N . GLU A 1 368 ? 0.753 15.557 -15.995 1.00 88.50 368 GLU A N 1
ATOM 2705 C CA . GLU A 1 368 ? 0.319 15.311 -17.382 1.00 88.50 368 GLU A CA 1
ATOM 2706 C C . GLU A 1 368 ? 1.469 15.177 -18.388 1.00 88.50 368 GLU A C 1
ATOM 2708 O O . GLU A 1 368 ? 1.259 14.870 -19.559 1.00 88.50 368 GLU A O 1
ATOM 2713 N N . LYS A 1 369 ? 2.720 15.375 -17.956 1.00 94.50 369 LYS A N 1
ATOM 2714 C CA . LYS A 1 369 ? 3.869 15.268 -18.854 1.00 94.50 369 LYS A CA 1
ATOM 2715 C C . LYS A 1 369 ? 4.218 13.803 -19.110 1.00 94.50 369 LYS A C 1
ATOM 2717 O O . LYS A 1 369 ? 4.699 13.127 -18.197 1.00 94.50 369 LYS A O 1
ATOM 2722 N N . HIS A 1 370 ? 4.069 13.359 -20.358 1.00 94.12 370 HIS A N 1
ATOM 2723 C CA . HIS A 1 370 ? 4.588 12.076 -20.829 1.00 94.12 370 HIS A CA 1
ATOM 2724 C C . HIS A 1 370 ? 6.127 12.068 -20.793 1.00 94.12 370 HIS A C 1
ATOM 2726 O O . HIS A 1 370 ? 6.780 13.016 -21.240 1.00 94.12 370 HIS A O 1
ATOM 2732 N N . LEU A 1 371 ? 6.713 11.023 -20.208 1.00 92.69 371 LEU A N 1
ATOM 2733 C CA . LEU A 1 371 ? 8.162 10.868 -20.042 1.00 92.69 371 LEU A CA 1
ATOM 2734 C C . LEU A 1 371 ? 8.760 9.747 -20.896 1.00 92.69 371 LEU A C 1
ATOM 2736 O O . LEU A 1 371 ? 9.979 9.765 -21.091 1.00 92.69 371 LEU A O 1
ATOM 2740 N N . GLY A 1 372 ? 7.939 8.814 -21.382 1.00 91.25 372 GLY A N 1
ATOM 2741 C CA . GLY A 1 372 ? 8.353 7.742 -22.281 1.00 91.25 372 GLY A CA 1
ATOM 2742 C C . GLY A 1 372 ? 7.494 6.483 -22.168 1.00 91.25 372 GLY A C 1
ATOM 2743 O O . GLY A 1 372 ? 6.822 6.259 -21.155 1.00 91.25 372 GLY A O 1
ATOM 2744 N N . THR A 1 373 ? 7.616 5.644 -23.195 1.00 92.56 373 THR A N 1
ATOM 2745 C CA . THR A 1 373 ? 6.992 4.322 -23.317 1.00 92.56 373 THR A CA 1
ATOM 2746 C C . THR A 1 373 ? 8.063 3.237 -23.215 1.00 92.56 373 THR A C 1
ATOM 2748 O O . THR A 1 373 ? 9.175 3.397 -23.725 1.00 92.56 373 THR A O 1
ATOM 2751 N N . TYR A 1 374 ? 7.767 2.137 -22.524 1.00 93.31 374 TYR A N 1
ATOM 2752 C CA . TYR A 1 374 ? 8.751 1.122 -22.155 1.00 93.31 374 TYR A CA 1
ATOM 2753 C C . TYR A 1 374 ? 8.219 -0.299 -22.344 1.00 93.31 374 TYR A C 1
ATOM 2755 O O . TYR A 1 374 ? 7.093 -0.618 -21.966 1.00 93.31 374 TYR A O 1
ATOM 2763 N N . ALA A 1 375 ? 9.098 -1.188 -22.815 1.00 91.94 375 ALA A N 1
ATOM 2764 C CA . ALA A 1 375 ? 8.848 -2.630 -22.821 1.00 91.94 375 ALA A CA 1
ATOM 2765 C C . ALA A 1 375 ? 9.211 -3.320 -21.493 1.00 91.94 375 ALA A C 1
ATOM 2767 O O . ALA A 1 375 ? 8.861 -4.478 -21.271 1.00 91.94 375 ALA A O 1
ATOM 2768 N N . GLN A 1 376 ? 9.988 -2.656 -20.626 1.00 91.44 376 GLN A N 1
ATOM 2769 C CA . GLN A 1 376 ? 10.526 -3.245 -19.399 1.00 91.44 376 GLN A CA 1
ATOM 2770 C C . GLN A 1 376 ? 10.508 -2.265 -18.220 1.00 91.44 376 GLN A C 1
ATOM 2772 O O . GLN A 1 376 ? 11.001 -1.140 -18.304 1.00 91.44 376 GLN A O 1
ATOM 2777 N N . TRP A 1 377 ? 10.073 -2.751 -17.055 1.00 92.81 377 TRP A N 1
ATOM 2778 C CA . TRP A 1 377 ? 10.063 -2.003 -15.792 1.00 92.81 377 TRP A CA 1
ATOM 2779 C C . TRP A 1 377 ? 11.437 -1.450 -15.396 1.00 92.81 377 TRP A C 1
ATOM 2781 O O . TRP A 1 377 ? 11.542 -0.380 -14.800 1.00 92.81 377 TRP A O 1
ATOM 2791 N N . ASN A 1 378 ? 12.520 -2.170 -15.705 1.00 90.94 378 ASN A N 1
ATOM 2792 C CA . ASN A 1 378 ? 13.871 -1.738 -15.342 1.00 90.94 378 ASN A CA 1
ATOM 2793 C C . ASN A 1 378 ? 14.308 -0.456 -16.065 1.00 90.94 378 ASN A C 1
ATOM 2795 O O . ASN A 1 378 ? 15.035 0.344 -15.466 1.00 90.94 378 ASN A O 1
ATOM 2799 N N . ASP A 1 379 ? 13.854 -0.244 -17.298 1.00 90.94 379 ASP A N 1
ATOM 2800 C CA . ASP A 1 379 ? 14.167 0.958 -18.069 1.00 90.94 379 ASP A CA 1
ATOM 2801 C C . ASP A 1 379 ? 13.380 2.158 -17.513 1.00 90.94 379 ASP A C 1
ATOM 2803 O O . ASP A 1 379 ? 13.987 3.171 -17.149 1.00 90.94 379 ASP A O 1
ATOM 2807 N N . LEU A 1 380 ? 12.077 1.983 -17.254 1.00 93.56 380 LEU A N 1
ATOM 2808 C CA . LEU A 1 380 ? 11.226 2.963 -16.559 1.00 93.56 380 LEU A CA 1
ATOM 2809 C C . LEU A 1 380 ? 11.796 3.349 -15.183 1.00 93.56 380 LEU A C 1
ATOM 2811 O O . LEU A 1 380 ? 11.940 4.525 -14.840 1.00 93.56 380 LEU A O 1
ATOM 2815 N N . LYS A 1 381 ? 12.195 2.357 -14.382 1.00 93.38 381 LYS A N 1
ATOM 2816 C CA . LYS A 1 381 ? 12.832 2.563 -13.072 1.00 93.38 381 LYS A CA 1
ATOM 2817 C C . LYS A 1 381 ? 14.110 3.395 -13.187 1.00 93.38 381 LYS A C 1
ATOM 2819 O O . LYS A 1 381 ? 14.377 4.250 -12.338 1.00 93.38 381 LYS A O 1
ATOM 2824 N N . THR A 1 382 ? 14.918 3.131 -14.213 1.00 91.12 382 THR A N 1
ATOM 2825 C CA . THR A 1 382 ? 16.161 3.869 -14.472 1.00 91.12 382 THR A CA 1
ATOM 2826 C C . THR A 1 382 ? 15.863 5.328 -14.808 1.00 91.12 382 THR A C 1
ATOM 2828 O O . THR A 1 382 ? 16.522 6.211 -14.254 1.00 91.12 382 THR A O 1
ATOM 2831 N N . LYS A 1 383 ? 14.818 5.596 -15.604 1.00 92.25 383 LYS A N 1
ATOM 2832 C CA . LYS A 1 383 ? 14.347 6.959 -15.882 1.00 92.25 383 LYS A CA 1
ATOM 2833 C C . LYS A 1 383 ? 14.000 7.716 -14.602 1.00 92.25 383 LYS A C 1
ATOM 2835 O O . LYS A 1 383 ? 14.577 8.776 -14.357 1.00 92.25 383 LYS A O 1
ATOM 2840 N N . ILE A 1 384 ? 13.138 7.156 -13.748 1.00 94.31 384 ILE A N 1
ATOM 2841 C CA . ILE A 1 384 ? 12.741 7.794 -12.476 1.00 94.31 384 ILE A CA 1
ATOM 2842 C C . ILE A 1 384 ? 13.971 8.072 -11.597 1.00 94.31 384 ILE A C 1
ATOM 2844 O O . ILE A 1 384 ? 14.140 9.171 -11.064 1.00 94.31 384 ILE A O 1
ATOM 2848 N N . ASN A 1 385 ? 14.883 7.102 -11.483 1.00 93.62 385 ASN A N 1
ATOM 2849 C CA . ASN A 1 385 ? 16.103 7.260 -10.689 1.00 93.62 385 ASN A CA 1
ATOM 2850 C C . ASN A 1 385 ? 17.014 8.385 -11.197 1.00 93.62 385 ASN A C 1
ATOM 2852 O O . ASN A 1 385 ? 17.651 9.055 -10.375 1.00 93.62 385 ASN A O 1
ATOM 2856 N N . ASN A 1 386 ? 17.082 8.594 -12.513 1.00 91.25 386 ASN A N 1
ATOM 2857 C CA . ASN A 1 386 ? 17.909 9.627 -13.136 1.00 91.25 386 ASN A CA 1
ATOM 2858 C C . ASN A 1 386 ? 17.325 11.035 -12.969 1.00 91.25 386 ASN A C 1
ATOM 2860 O O . ASN A 1 386 ? 18.100 11.980 -12.836 1.00 91.25 386 ASN A O 1
ATOM 2864 N N . LEU A 1 387 ? 15.996 11.169 -12.898 1.00 91.56 387 LEU A N 1
ATOM 2865 C CA . LEU A 1 387 ? 15.324 12.458 -12.680 1.00 91.56 387 LEU A CA 1
ATOM 2866 C C . LEU A 1 387 ? 15.571 13.038 -11.279 1.00 91.56 387 LEU A C 1
ATOM 2868 O O . LEU A 1 387 ? 15.617 14.254 -11.130 1.00 91.56 387 LEU A O 1
ATOM 2872 N N . LYS A 1 388 ? 15.766 12.183 -10.262 1.00 88.88 388 LYS A N 1
ATOM 2873 C CA . LYS A 1 388 ? 16.132 12.578 -8.881 1.00 88.88 388 LYS A CA 1
ATOM 2874 C C . LYS A 1 388 ? 15.166 13.570 -8.205 1.00 88.88 388 LYS A C 1
ATOM 2876 O O . LYS A 1 388 ? 15.570 14.295 -7.298 1.00 88.88 388 LYS A O 1
ATOM 2881 N N . ASP A 1 389 ? 13.892 13.575 -8.585 1.00 91.88 389 ASP A N 1
ATOM 2882 C CA . ASP A 1 389 ? 12.889 14.481 -8.016 1.00 91.88 389 ASP A CA 1
ATOM 2883 C C . ASP A 1 389 ? 12.157 13.846 -6.827 1.00 91.88 389 ASP A C 1
ATOM 2885 O O . ASP A 1 389 ? 11.147 13.163 -6.983 1.00 91.88 389 ASP A O 1
ATOM 2889 N N . LYS A 1 390 ? 12.659 14.107 -5.616 1.00 91.38 390 LYS A N 1
ATOM 2890 C CA . LYS A 1 390 ? 12.127 13.548 -4.362 1.00 91.38 390 LYS A CA 1
ATOM 2891 C C . LYS A 1 390 ? 10.691 13.968 -4.025 1.00 91.38 390 LYS A C 1
ATOM 2893 O O . LYS A 1 390 ? 10.091 13.337 -3.161 1.00 91.38 390 LYS A O 1
ATOM 2898 N N . THR A 1 391 ? 10.167 15.028 -4.642 1.00 91.88 391 THR A N 1
ATOM 2899 C CA . THR A 1 391 ? 8.818 15.551 -4.365 1.00 91.88 391 THR A CA 1
ATOM 2900 C C . THR A 1 391 ? 7.783 15.106 -5.392 1.00 91.88 391 THR A C 1
ATOM 2902 O O . THR A 1 391 ? 6.588 15.222 -5.139 1.00 91.88 391 THR A O 1
ATOM 2905 N N . ALA A 1 392 ? 8.219 14.571 -6.533 1.00 93.38 392 ALA A N 1
ATOM 2906 C CA . ALA A 1 392 ? 7.324 14.166 -7.606 1.00 93.38 392 ALA A CA 1
ATOM 2907 C C . ALA A 1 392 ? 6.573 12.862 -7.304 1.00 93.38 392 ALA A C 1
ATOM 2909 O O . ALA A 1 392 ? 7.166 11.862 -6.887 1.00 93.38 392 ALA A O 1
ATOM 2910 N N . GLY A 1 393 ? 5.273 12.865 -7.602 1.00 94.62 393 GLY A N 1
ATOM 2911 C CA . GLY A 1 393 ? 4.507 11.652 -7.863 1.00 94.62 393 GLY A CA 1
ATOM 2912 C C . GLY A 1 393 ? 4.631 11.262 -9.336 1.00 94.62 393 GLY A C 1
ATOM 2913 O O . GLY A 1 393 ? 4.539 12.126 -10.211 1.00 94.62 393 GLY A O 1
ATOM 2914 N N . TYR A 1 394 ? 4.849 9.978 -9.603 1.00 97.12 394 TYR A N 1
ATOM 2915 C CA . TYR A 1 394 ? 4.882 9.431 -10.960 1.00 97.12 394 TYR A CA 1
ATOM 2916 C C . TYR A 1 394 ? 3.676 8.530 -11.191 1.00 97.12 394 TYR A C 1
ATOM 2918 O O . TYR A 1 394 ? 3.288 7.770 -10.303 1.00 97.12 394 TYR A O 1
ATOM 2926 N N . ARG A 1 395 ? 3.116 8.602 -12.395 1.00 96.19 395 ARG A N 1
ATOM 2927 C CA . ARG A 1 395 ? 2.009 7.763 -12.855 1.00 96.19 395 ARG A CA 1
ATOM 2928 C C . ARG A 1 395 ? 2.554 6.783 -13.883 1.00 96.19 395 ARG A C 1
ATOM 2930 O O . ARG A 1 395 ? 3.203 7.197 -14.839 1.00 96.19 395 ARG A O 1
ATOM 2937 N N . VAL A 1 396 ? 2.357 5.496 -13.633 1.00 96.81 396 VAL A N 1
ATOM 2938 C CA . VAL A 1 396 ? 2.738 4.402 -14.524 1.00 96.81 396 VAL A CA 1
ATOM 2939 C C . VAL A 1 396 ? 1.459 3.799 -15.065 1.00 96.81 396 VAL A C 1
ATOM 2941 O O . VAL A 1 396 ? 0.666 3.257 -14.296 1.00 96.81 396 VAL A O 1
ATOM 2944 N N . VAL A 1 397 ? 1.265 3.908 -16.371 1.00 95.12 397 VAL A N 1
ATOM 2945 C CA . VAL A 1 397 ? 0.118 3.317 -17.053 1.00 95.12 397 VAL A CA 1
ATOM 2946 C C . VAL A 1 397 ? 0.521 1.923 -17.518 1.00 95.12 397 VAL A C 1
ATOM 2948 O O . VAL A 1 397 ? 1.507 1.761 -18.236 1.00 95.12 397 VAL A O 1
ATOM 2951 N N . LEU A 1 398 ? -0.215 0.915 -17.060 1.00 94.50 398 LEU A N 1
ATOM 2952 C CA . LEU A 1 398 ? -0.114 -0.461 -17.530 1.00 94.50 398 LEU A CA 1
ATOM 2953 C C . LEU A 1 398 ? -1.017 -0.596 -18.758 1.00 94.50 398 LEU A C 1
ATOM 2955 O O . LEU A 1 398 ? -2.239 -0.476 -18.645 1.00 94.50 398 LEU A O 1
ATOM 2959 N N . LEU A 1 399 ? -0.414 -0.816 -19.926 1.00 91.44 399 LEU A N 1
ATOM 2960 C CA . LEU A 1 399 ? -1.156 -1.008 -21.177 1.00 91.44 399 LEU A CA 1
ATOM 2961 C C . LEU A 1 399 ? -1.668 -2.447 -21.318 1.00 91.44 399 LEU A C 1
ATOM 2963 O O . LEU A 1 399 ? -2.625 -2.694 -22.051 1.00 91.44 399 LEU A O 1
ATOM 2967 N N . GLU A 1 400 ? -1.022 -3.395 -20.637 1.00 89.19 400 GLU A N 1
ATOM 2968 C CA . GLU A 1 400 ? -1.277 -4.838 -20.678 1.00 89.19 400 GLU A CA 1
ATOM 2969 C C . GLU A 1 400 ? -0.902 -5.469 -19.328 1.00 89.19 400 GLU A C 1
ATOM 2971 O O . GLU A 1 400 ? -0.266 -4.821 -18.488 1.00 89.19 400 GLU A O 1
ATOM 2976 N N . ASP A 1 401 ? -1.246 -6.744 -19.128 1.00 91.44 401 ASP A N 1
ATOM 2977 C CA . ASP A 1 401 ? -0.717 -7.526 -18.010 1.00 91.44 401 ASP A CA 1
ATOM 2978 C C . ASP A 1 401 ? 0.814 -7.579 -18.070 1.00 91.44 401 ASP A C 1
ATOM 2980 O O . ASP A 1 401 ? 1.408 -7.986 -19.071 1.00 91.44 401 ASP A O 1
ATOM 2984 N N . TYR A 1 402 ? 1.471 -7.202 -16.975 1.00 92.94 402 TYR A N 1
ATOM 2985 C CA . TYR A 1 402 ? 2.922 -7.102 -16.925 1.00 92.94 402 TYR A CA 1
ATOM 2986 C C . TYR A 1 402 ? 3.521 -8.016 -15.856 1.00 92.94 402 TYR A C 1
ATOM 2988 O O . TYR A 1 402 ? 3.252 -7.890 -14.657 1.00 92.94 402 TYR A O 1
ATOM 2996 N N . VAL A 1 403 ? 4.401 -8.924 -16.292 1.00 93.25 403 VAL A N 1
ATOM 2997 C CA . VAL A 1 403 ? 5.047 -9.917 -15.427 1.00 93.25 403 VAL A CA 1
ATOM 2998 C C . VAL A 1 403 ? 6.543 -9.641 -15.287 1.00 93.25 403 VAL A C 1
ATOM 3000 O O . VAL A 1 403 ? 7.299 -9.614 -16.256 1.00 93.25 403 VAL A O 1
ATOM 3003 N N . VAL A 1 404 ? 7.002 -9.517 -14.043 1.00 91.94 404 VAL A N 1
ATOM 3004 C CA . VAL A 1 404 ? 8.415 -9.477 -13.669 1.00 91.94 404 VAL A CA 1
ATOM 3005 C C . VAL A 1 404 ? 8.869 -10.849 -13.184 1.00 91.94 404 VAL A C 1
ATOM 3007 O O . VAL A 1 404 ? 8.452 -11.343 -12.133 1.00 91.94 404 VAL A O 1
ATOM 3010 N N . ASN A 1 405 ? 9.802 -11.434 -13.933 1.00 88.75 405 ASN A N 1
ATOM 3011 C CA . ASN A 1 405 ? 10.519 -12.640 -13.535 1.00 88.75 405 ASN A CA 1
ATOM 3012 C C . ASN A 1 405 ? 11.564 -12.297 -12.462 1.00 88.75 405 ASN A C 1
ATOM 3014 O O . ASN A 1 405 ? 12.659 -11.825 -12.766 1.00 88.75 405 ASN A O 1
ATOM 3018 N N . GLY A 1 406 ? 11.216 -12.532 -11.198 1.00 91.69 406 GLY A N 1
ATOM 3019 C CA . GLY A 1 406 ? 12.033 -12.230 -10.027 1.00 91.69 406 GLY A CA 1
ATOM 3020 C C . GLY A 1 406 ? 11.447 -11.107 -9.172 1.00 91.69 406 GLY A C 1
ATOM 3021 O O . GLY A 1 406 ? 10.243 -10.854 -9.171 1.00 91.69 406 GLY A O 1
ATOM 3022 N N . ALA A 1 407 ? 12.300 -10.465 -8.373 1.00 92.56 407 ALA A N 1
ATOM 3023 C CA . ALA A 1 407 ? 11.881 -9.382 -7.488 1.00 92.56 407 ALA A CA 1
ATOM 3024 C C . ALA A 1 407 ? 11.518 -8.113 -8.279 1.00 92.56 407 ALA A C 1
ATOM 3026 O O . ALA A 1 407 ? 12.291 -7.661 -9.128 1.00 92.56 407 ALA A O 1
ATOM 3027 N N . LEU A 1 408 ? 10.381 -7.496 -7.948 1.00 94.81 408 LEU A N 1
ATOM 3028 C CA . LEU A 1 408 ? 10.003 -6.190 -8.482 1.00 94.81 408 LEU A CA 1
ATOM 3029 C C . LEU A 1 408 ? 10.719 -5.098 -7.684 1.00 94.81 408 LEU A C 1
ATOM 3031 O O . LEU A 1 408 ? 10.367 -4.769 -6.551 1.00 94.81 408 LEU A O 1
ATOM 3035 N N . SER A 1 409 ? 11.762 -4.537 -8.290 1.00 93.25 409 SER A N 1
ATOM 3036 C CA . SER A 1 409 ? 12.510 -3.418 -7.724 1.00 93.25 409 SER A CA 1
ATOM 3037 C C . SER A 1 409 ? 11.793 -2.107 -8.038 1.00 93.25 409 SER A C 1
ATOM 3039 O O . SER A 1 409 ? 11.794 -1.662 -9.183 1.00 93.25 409 SER A O 1
ATOM 3041 N N . MET A 1 410 ? 11.260 -1.443 -7.016 1.00 94.81 410 MET A N 1
ATOM 3042 C CA . MET A 1 410 ? 10.803 -0.053 -7.123 1.00 94.81 410 MET A CA 1
ATOM 3043 C C . MET A 1 410 ? 11.989 0.901 -7.388 1.00 94.81 410 MET A C 1
ATOM 3045 O O . MET A 1 410 ? 13.146 0.516 -7.151 1.00 94.81 410 MET A O 1
ATOM 3049 N N . PRO A 1 411 ? 11.750 2.137 -7.871 1.00 95.12 411 PRO A N 1
ATOM 3050 C CA . PRO A 1 411 ? 12.783 3.172 -7.917 1.00 95.12 411 PRO A CA 1
ATOM 3051 C C . PRO A 1 411 ? 13.397 3.420 -6.531 1.00 95.12 411 PRO A C 1
ATOM 3053 O O . PRO A 1 411 ? 12.820 3.079 -5.497 1.00 95.12 411 PRO A O 1
ATOM 3056 N N . ALA A 1 412 ? 14.606 3.971 -6.478 1.00 93.62 412 ALA A N 1
ATOM 3057 C CA . ALA A 1 412 ? 15.341 4.109 -5.228 1.00 93.62 412 ALA A CA 1
ATOM 3058 C C . ALA A 1 412 ? 14.631 5.072 -4.261 1.00 93.62 412 ALA A C 1
ATOM 3060 O O . ALA A 1 412 ? 14.115 6.122 -4.654 1.00 93.62 412 ALA A O 1
ATOM 3061 N N . LYS A 1 413 ? 14.639 4.723 -2.969 1.00 92.94 413 LYS A N 1
ATOM 3062 C CA . LYS A 1 413 ? 14.065 5.551 -1.901 1.00 92.94 413 LYS A CA 1
ATOM 3063 C C . LYS A 1 413 ? 14.638 6.971 -1.957 1.00 92.94 413 LYS A C 1
ATOM 3065 O O . LYS A 1 413 ? 15.846 7.152 -2.090 1.00 92.94 413 LYS A O 1
ATOM 3070 N N . GLY A 1 414 ? 13.765 7.970 -1.825 1.00 90.38 414 GLY A N 1
ATOM 3071 C CA . GLY A 1 414 ? 14.147 9.386 -1.846 1.00 90.38 414 GLY A CA 1
ATOM 3072 C C . GLY A 1 414 ? 14.401 9.963 -3.243 1.00 90.38 414 GLY A C 1
ATOM 3073 O O . GLY A 1 414 ? 14.855 11.099 -3.339 1.00 90.38 414 GLY A O 1
ATOM 3074 N N . ARG A 1 415 ? 14.119 9.214 -4.320 1.00 92.19 415 ARG A N 1
ATOM 3075 C CA . ARG A 1 415 ? 14.147 9.721 -5.707 1.00 92.19 415 ARG A CA 1
ATOM 3076 C C . ARG A 1 415 ? 12.780 10.164 -6.234 1.00 92.19 415 ARG A C 1
ATOM 3078 O O . ARG A 1 415 ? 12.731 10.706 -7.329 1.00 92.19 415 ARG A O 1
ATOM 3085 N N . TYR A 1 416 ? 11.716 9.894 -5.478 1.00 95.31 416 TYR A N 1
ATOM 3086 C CA . TYR A 1 416 ? 10.319 10.175 -5.802 1.00 95.31 416 TYR A CA 1
ATOM 3087 C C . TYR A 1 416 ? 9.459 10.113 -4.527 1.00 95.31 416 TYR A C 1
ATOM 3089 O O . TYR A 1 416 ? 9.881 9.509 -3.534 1.00 95.31 416 TYR A O 1
ATOM 3097 N N . ALA A 1 417 ? 8.279 10.738 -4.547 1.00 91.62 417 ALA A N 1
ATOM 3098 C CA . ALA A 1 417 ? 7.361 10.816 -3.407 1.00 91.62 417 ALA A CA 1
ATOM 3099 C C . ALA A 1 417 ? 6.287 9.715 -3.418 1.00 91.62 417 ALA A C 1
ATOM 3101 O O . ALA A 1 417 ? 5.945 9.167 -2.365 1.00 91.62 417 ALA A O 1
ATOM 3102 N N . SER A 1 418 ? 5.756 9.380 -4.596 1.00 95.56 418 SER A N 1
ATOM 3103 C CA . SER A 1 418 ? 4.710 8.365 -4.766 1.00 95.56 418 SER A CA 1
ATOM 3104 C C . SER A 1 418 ? 4.713 7.755 -6.167 1.00 95.56 418 SER A C 1
ATOM 3106 O O . SER A 1 418 ? 5.179 8.371 -7.128 1.00 95.56 418 SER A O 1
ATOM 3108 N N . LEU A 1 419 ? 4.188 6.533 -6.270 1.00 96.50 419 LEU A N 1
ATOM 3109 C CA . LEU A 1 419 ? 3.890 5.873 -7.537 1.00 96.50 419 LEU A CA 1
ATOM 3110 C C . LEU A 1 419 ? 2.391 5.581 -7.617 1.00 96.50 419 LEU A C 1
ATOM 3112 O O . LEU A 1 419 ? 1.835 4.993 -6.688 1.00 96.50 419 LEU A O 1
ATOM 3116 N N . LEU A 1 420 ? 1.769 5.974 -8.719 1.00 95.56 420 LEU A N 1
ATOM 3117 C CA . LEU A 1 420 ? 0.405 5.621 -9.091 1.00 95.56 420 LEU A CA 1
ATOM 3118 C C . LEU A 1 420 ? 0.466 4.595 -10.222 1.00 95.56 420 LEU A C 1
ATOM 3120 O O . LEU A 1 420 ? 1.100 4.867 -11.237 1.00 95.56 420 LEU A O 1
ATOM 3124 N N . LEU A 1 421 ? -0.164 3.436 -10.049 1.00 95.56 421 LEU A N 1
ATOM 3125 C CA . LEU A 1 421 ? -0.391 2.477 -11.126 1.00 95.56 421 LEU A CA 1
ATOM 3126 C C . LEU A 1 421 ? -1.790 2.699 -11.684 1.00 95.56 421 LEU A C 1
ATOM 3128 O O . LEU A 1 421 ? -2.761 2.618 -10.935 1.00 95.56 421 LEU A O 1
ATOM 3132 N N . GLN A 1 422 ? -1.862 2.978 -12.978 1.00 93.00 422 GLN A N 1
ATOM 3133 C CA . GLN A 1 422 ? -3.085 3.268 -13.711 1.00 93.00 422 GLN A CA 1
ATOM 3134 C C . GLN A 1 422 ? -3.321 2.211 -14.786 1.00 93.00 422 GLN A C 1
ATOM 3136 O O . GLN A 1 422 ? -2.383 1.646 -15.349 1.00 93.00 422 GLN A O 1
ATOM 3141 N N . ASN A 1 423 ? -4.592 1.957 -15.060 1.00 89.56 423 ASN A N 1
ATOM 3142 C CA . ASN A 1 423 ? -5.034 1.096 -16.138 1.00 89.56 423 ASN A CA 1
ATOM 3143 C C . ASN A 1 423 ? -5.149 1.902 -17.441 1.00 89.56 423 ASN A C 1
ATOM 3145 O O . ASN A 1 423 ? -5.911 2.864 -17.492 1.00 89.56 423 ASN A O 1
ATOM 3149 N N . GLY A 1 424 ? -4.422 1.504 -18.488 1.00 81.12 424 GLY A N 1
ATOM 3150 C CA . GLY A 1 424 ? -4.410 2.216 -19.769 1.00 81.12 424 GLY A CA 1
ATOM 3151 C C . GLY A 1 424 ? -5.553 1.884 -20.731 1.00 81.12 424 GLY A C 1
ATOM 3152 O O . GLY A 1 424 ? -5.772 2.638 -21.672 1.00 81.12 424 GLY A O 1
ATOM 3153 N N . LYS A 1 425 ? -6.283 0.775 -20.535 1.00 73.38 425 LYS A N 1
ATOM 3154 C CA . LYS A 1 425 ? -7.261 0.264 -21.525 1.00 73.38 425 LYS A CA 1
ATOM 3155 C C . LYS A 1 425 ? -8.688 0.097 -20.988 1.00 73.38 425 LYS A C 1
ATOM 3157 O O . LYS A 1 425 ? -9.525 -0.508 -21.651 1.00 73.38 425 LYS A O 1
ATOM 3162 N N . GLY A 1 426 ? -8.978 0.570 -19.774 1.00 67.50 426 GLY A N 1
ATOM 3163 C CA . GLY A 1 426 ? -10.307 0.464 -19.146 1.00 67.50 426 GLY A CA 1
ATOM 3164 C C . GLY A 1 426 ? -10.732 -0.954 -18.719 1.00 67.50 426 GLY A C 1
ATOM 3165 O O . GLY A 1 426 ? -11.712 -1.097 -17.995 1.00 67.50 426 GLY A O 1
ATOM 3166 N N . SER A 1 427 ? -9.986 -1.997 -19.101 1.00 75.44 427 SER A N 1
ATOM 3167 C CA . SER A 1 427 ? -10.162 -3.390 -18.649 1.00 75.44 427 SER A CA 1
ATOM 3168 C C . SER A 1 427 ? -9.156 -3.724 -17.547 1.00 75.44 427 SER A C 1
ATOM 3170 O O . SER A 1 427 ? -8.024 -3.270 -17.672 1.00 75.44 427 SER A O 1
ATOM 3172 N N . PRO A 1 428 ? -9.501 -4.474 -16.485 1.00 83.25 428 PRO A N 1
ATOM 3173 C CA . PRO A 1 428 ? -8.576 -4.765 -15.386 1.00 83.25 428 PRO A CA 1
ATOM 3174 C C . PRO A 1 428 ? -7.227 -5.316 -15.868 1.00 83.25 428 PRO A C 1
ATOM 3176 O O . PRO A 1 428 ? -7.199 -6.214 -16.707 1.00 83.25 428 PRO A O 1
ATOM 3179 N N . VAL A 1 429 ? -6.125 -4.796 -15.323 1.00 90.62 429 VAL A N 1
ATOM 3180 C CA . VAL A 1 429 ? -4.754 -5.225 -15.657 1.00 90.62 429 VAL A CA 1
ATOM 3181 C C . VAL A 1 429 ? -3.975 -5.577 -14.396 1.00 90.62 429 VAL A C 1
ATOM 3183 O O . VAL A 1 429 ? -4.245 -5.070 -13.300 1.00 90.62 429 VAL A O 1
ATOM 3186 N N . SER A 1 430 ? -2.983 -6.449 -14.549 1.00 92.06 430 SER A N 1
ATOM 3187 C CA . SER A 1 430 ? -2.179 -6.976 -13.456 1.00 92.06 430 SER A CA 1
ATOM 3188 C C . SER A 1 430 ? -0.692 -6.638 -13.579 1.00 92.06 430 SER A C 1
ATOM 3190 O O . SER A 1 430 ? -0.086 -6.699 -14.646 1.00 92.06 430 SER A O 1
ATOM 3192 N N . LEU A 1 431 ? -0.082 -6.311 -12.440 1.00 95.25 431 LEU A N 1
ATOM 3193 C CA . LEU A 1 431 ? 1.361 -6.244 -12.248 1.00 95.25 431 LEU A CA 1
ATOM 3194 C C . LEU A 1 431 ? 1.786 -7.405 -11.348 1.00 95.25 431 LEU A C 1
ATOM 3196 O O . LEU A 1 431 ? 1.537 -7.397 -10.140 1.00 95.25 431 LEU A O 1
ATOM 3200 N N . LYS A 1 432 ? 2.457 -8.399 -11.929 1.00 95.38 432 LYS A N 1
ATOM 3201 C CA . LYS A 1 432 ? 2.859 -9.622 -11.229 1.00 95.38 432 LYS A CA 1
ATOM 3202 C C . LYS A 1 432 ? 4.368 -9.724 -11.094 1.00 95.38 432 LYS A C 1
ATOM 3204 O O . LYS A 1 432 ? 5.096 -9.630 -12.073 1.00 95.38 432 LYS A O 1
ATOM 3209 N N . ALA A 1 433 ? 4.851 -10.000 -9.891 1.00 95.31 433 ALA A N 1
ATOM 3210 C CA . ALA A 1 433 ? 6.248 -10.295 -9.607 1.00 95.31 433 ALA A CA 1
ATOM 3211 C C . ALA A 1 433 ? 6.378 -11.707 -9.029 1.00 95.31 433 ALA A C 1
ATOM 3213 O O . ALA A 1 433 ? 5.777 -12.025 -8.003 1.00 95.31 433 ALA A O 1
ATOM 3214 N N . THR A 1 434 ? 7.199 -12.567 -9.636 1.00 93.00 434 THR A N 1
ATOM 3215 C CA . THR A 1 434 ? 7.417 -13.924 -9.090 1.00 93.00 434 THR A CA 1
ATOM 3216 C C . THR A 1 434 ? 8.286 -13.922 -7.822 1.00 93.00 434 THR A C 1
ATOM 3218 O O . THR A 1 434 ? 8.306 -14.895 -7.064 1.00 93.00 434 THR A O 1
ATOM 3221 N N . GLY A 1 435 ? 8.996 -12.821 -7.559 1.00 94.50 435 GLY A N 1
ATOM 3222 C CA . GLY A 1 435 ? 9.790 -12.576 -6.356 1.00 94.50 435 GLY A CA 1
ATOM 3223 C C . GLY A 1 435 ? 9.171 -11.547 -5.403 1.00 94.50 435 GLY A C 1
ATOM 3224 O O . GLY A 1 435 ? 7.976 -11.264 -5.427 1.00 94.50 435 GLY A O 1
ATOM 3225 N N . ASN A 1 436 ? 10.001 -11.007 -4.510 1.00 96.00 436 ASN A N 1
ATOM 3226 C CA . ASN A 1 436 ? 9.568 -10.042 -3.497 1.00 96.00 436 ASN A CA 1
ATOM 3227 C C . ASN A 1 436 ? 9.415 -8.625 -4.084 1.00 96.00 436 ASN A C 1
ATOM 3229 O O . ASN A 1 436 ? 10.113 -8.259 -5.029 1.00 96.00 436 ASN A O 1
ATOM 3233 N N . LEU A 1 437 ? 8.568 -7.815 -3.453 1.00 96.31 437 LEU A N 1
ATOM 3234 C CA . LEU A 1 437 ? 8.415 -6.380 -3.669 1.00 96.31 437 LEU A CA 1
ATOM 3235 C C . LEU A 1 437 ? 8.740 -5.632 -2.369 1.00 96.31 437 LEU A C 1
ATOM 3237 O O . LEU A 1 437 ? 8.166 -5.899 -1.309 1.00 96.31 437 LEU A O 1
ATOM 3241 N N . SER A 1 438 ? 9.637 -4.655 -2.462 1.00 95.56 438 SER A N 1
ATOM 3242 C CA . SER A 1 438 ? 9.926 -3.718 -1.375 1.00 95.56 438 SER A CA 1
ATOM 3243 C C . SER A 1 438 ? 9.519 -2.312 -1.793 1.00 95.56 438 SER A C 1
ATOM 3245 O O . SER A 1 438 ? 10.073 -1.757 -2.742 1.00 95.56 438 SER A O 1
ATOM 3247 N N . LEU A 1 439 ? 8.556 -1.731 -1.080 1.00 95.88 439 LEU A N 1
ATOM 3248 C CA . LEU A 1 439 ? 8.115 -0.360 -1.288 1.00 95.88 439 LEU A CA 1
ATOM 3249 C C . LEU A 1 439 ? 9.204 0.610 -0.817 1.00 95.88 439 LEU A C 1
ATOM 3251 O O . LEU A 1 439 ? 9.742 0.497 0.289 1.00 95.88 439 LEU A O 1
ATOM 3255 N N . THR A 1 440 ? 9.513 1.588 -1.659 1.00 95.75 440 THR A N 1
ATOM 3256 C CA . THR A 1 440 ? 10.502 2.650 -1.405 1.00 95.75 440 THR A CA 1
ATOM 3257 C C . THR A 1 440 ? 9.874 4.046 -1.353 1.00 95.75 440 THR A C 1
ATOM 3259 O O . THR A 1 440 ? 10.583 5.004 -1.040 1.00 95.75 440 THR A O 1
ATOM 3262 N N . ALA A 1 441 ? 8.565 4.133 -1.603 1.00 95.50 441 ALA A N 1
ATOM 3263 C CA . ALA A 1 441 ? 7.691 5.293 -1.450 1.00 95.50 441 ALA A CA 1
ATOM 3264 C C . ALA A 1 441 ? 6.227 4.817 -1.309 1.00 95.50 441 ALA A C 1
ATOM 3266 O O . ALA A 1 441 ? 5.968 3.610 -1.331 1.00 95.50 441 ALA A O 1
ATOM 3267 N N . ASN A 1 442 ? 5.273 5.747 -1.197 1.00 94.88 442 ASN A N 1
ATOM 3268 C CA . ASN A 1 442 ? 3.844 5.411 -1.221 1.00 94.88 442 ASN A CA 1
ATOM 3269 C C . ASN A 1 442 ? 3.444 4.818 -2.582 1.00 94.88 442 ASN A C 1
ATOM 3271 O O . ASN A 1 442 ? 3.881 5.318 -3.622 1.00 94.88 442 ASN A O 1
ATOM 3275 N N . LEU A 1 443 ? 2.600 3.786 -2.565 1.00 96.25 443 LEU A N 1
ATOM 3276 C CA . LEU A 1 443 ? 2.068 3.134 -3.761 1.00 96.25 443 LEU A CA 1
ATOM 3277 C C . LEU A 1 443 ? 0.545 3.260 -3.783 1.00 96.25 443 LEU A C 1
ATOM 3279 O O . LEU A 1 443 ? -0.121 2.963 -2.792 1.00 96.25 443 LEU A O 1
ATOM 3283 N N . MET A 1 444 ? 0.010 3.688 -4.917 1.00 94.75 444 MET A N 1
ATOM 3284 C CA . MET A 1 444 ? -1.418 3.805 -5.167 1.00 94.75 444 MET A CA 1
ATOM 3285 C C . MET A 1 444 ? -1.775 3.009 -6.415 1.00 94.75 444 MET A C 1
ATOM 3287 O O . MET A 1 444 ? -1.069 3.083 -7.417 1.00 94.75 444 MET A O 1
ATOM 3291 N N . LEU A 1 445 ? -2.841 2.228 -6.324 1.00 94.69 445 LEU A N 1
ATOM 3292 C CA . LEU A 1 445 ? -3.401 1.442 -7.412 1.00 94.69 445 LEU A CA 1
ATOM 3293 C C . LEU A 1 445 ? -4.732 2.086 -7.798 1.00 94.69 445 LEU A C 1
ATOM 3295 O O . LEU A 1 445 ? -5.581 2.265 -6.927 1.00 94.69 445 LEU A O 1
ATOM 3299 N N . GLU A 1 446 ? -4.912 2.461 -9.058 1.00 91.06 446 GLU A N 1
ATOM 3300 C CA . GLU A 1 446 ? -6.214 2.903 -9.566 1.00 91.06 446 GLU A CA 1
ATOM 3301 C C . GLU A 1 446 ? -7.238 1.757 -9.606 1.00 91.06 446 GLU A C 1
ATOM 3303 O O . GLU A 1 446 ? -6.868 0.588 -9.422 1.00 91.06 446 GLU A O 1
ATOM 3308 N N . PRO A 1 447 ? -8.530 2.072 -9.831 1.00 87.81 447 PRO A N 1
ATOM 3309 C CA . PRO A 1 447 ? -9.554 1.051 -9.946 1.00 87.81 447 PRO A CA 1
ATOM 3310 C C . PRO A 1 447 ? -9.212 -0.055 -10.954 1.00 87.81 447 PRO A C 1
ATOM 3312 O O . PRO A 1 447 ? -8.741 0.208 -12.061 1.00 87.81 447 PRO A O 1
ATOM 3315 N N . GLY A 1 448 ? -9.458 -1.307 -10.564 1.00 83.75 448 GLY A N 1
ATOM 3316 C CA . GLY A 1 448 ? -9.237 -2.481 -11.417 1.00 83.75 448 GLY A CA 1
ATOM 3317 C C . GLY A 1 448 ? -7.773 -2.897 -11.628 1.00 83.75 448 GLY A C 1
ATOM 3318 O O . GLY A 1 448 ? -7.504 -3.701 -12.518 1.00 83.75 448 GLY A O 1
ATOM 3319 N N . ILE A 1 449 ? -6.822 -2.388 -10.836 1.00 92.69 449 ILE A N 1
ATOM 3320 C CA . ILE A 1 449 ? -5.426 -2.853 -10.855 1.00 92.69 449 ILE A CA 1
ATOM 3321 C C . ILE A 1 449 ? -5.213 -4.011 -9.873 1.00 92.69 449 ILE A C 1
ATOM 3323 O O . ILE A 1 449 ? -5.510 -3.893 -8.680 1.00 92.69 449 ILE A O 1
ATOM 3327 N N . ALA A 1 450 ? -4.611 -5.103 -10.352 1.00 93.06 450 ALA A N 1
ATOM 3328 C CA . ALA A 1 450 ? -4.166 -6.223 -9.523 1.00 93.06 450 ALA A CA 1
ATOM 3329 C C . ALA A 1 450 ? -2.637 -6.223 -9.343 1.00 93.06 450 ALA A C 1
ATOM 3331 O O . ALA A 1 450 ? -1.885 -6.233 -10.310 1.00 93.06 450 ALA A O 1
ATOM 3332 N N . LEU A 1 451 ? -2.151 -6.257 -8.103 1.00 95.75 451 LEU A N 1
ATOM 3333 C CA . LEU A 1 451 ? -0.731 -6.359 -7.766 1.00 95.75 451 LEU A CA 1
ATOM 3334 C C . LEU A 1 451 ? -0.442 -7.702 -7.093 1.00 95.75 451 LEU A C 1
ATOM 3336 O O . LEU A 1 451 ? -0.905 -7.953 -5.982 1.00 95.75 451 LEU A O 1
ATOM 3340 N N . GLU A 1 452 ? 0.387 -8.539 -7.713 1.00 95.56 452 GLU A N 1
ATOM 3341 C CA . GLU A 1 452 ? 0.799 -9.830 -7.154 1.00 95.56 452 GLU A CA 1
ATOM 3342 C C . GLU A 1 452 ? 2.311 -9.867 -6.901 1.00 95.56 452 GLU A C 1
ATOM 3344 O O . GLU A 1 452 ? 3.109 -9.526 -7.772 1.00 95.56 452 GLU A O 1
ATOM 3349 N N . ALA A 1 453 ? 2.727 -10.313 -5.714 1.00 96.25 453 ALA A N 1
ATOM 3350 C CA . ALA A 1 453 ? 4.132 -10.552 -5.392 1.00 96.25 453 ALA A CA 1
ATOM 3351 C C . ALA A 1 453 ? 4.309 -11.708 -4.398 1.00 96.25 453 ALA A C 1
ATOM 3353 O O . ALA A 1 453 ? 3.405 -12.054 -3.633 1.00 96.25 453 ALA A O 1
ATOM 3354 N N . LYS A 1 454 ? 5.520 -12.273 -4.318 1.00 92.88 454 LYS A N 1
ATOM 3355 C CA . LYS A 1 454 ? 5.834 -13.297 -3.308 1.00 92.88 454 LYS A CA 1
ATOM 3356 C C . LYS A 1 454 ? 5.730 -12.748 -1.886 1.00 92.88 454 LYS A C 1
ATOM 3358 O O . LYS A 1 454 ? 5.220 -13.406 -0.988 1.00 92.88 454 LYS A O 1
ATOM 3363 N N . GLN A 1 455 ? 6.245 -11.549 -1.653 1.00 92.75 455 GLN A N 1
ATOM 3364 C CA . GLN A 1 455 ? 6.138 -10.816 -0.391 1.00 92.75 455 GLN A CA 1
ATOM 3365 C C . GLN A 1 455 ? 6.087 -9.331 -0.711 1.00 92.75 455 GLN A C 1
ATOM 3367 O O . GLN A 1 455 ? 6.761 -8.898 -1.642 1.00 92.75 455 GLN A O 1
ATOM 3372 N N . ILE A 1 456 ? 5.350 -8.557 0.078 1.00 94.81 456 ILE A N 1
ATOM 3373 C CA . ILE A 1 456 ? 5.298 -7.100 -0.047 1.00 94.81 456 ILE A CA 1
ATOM 3374 C C . ILE A 1 456 ? 5.743 -6.500 1.284 1.00 94.81 456 ILE A C 1
ATOM 3376 O O . ILE A 1 456 ? 5.143 -6.763 2.328 1.00 94.81 456 ILE A O 1
ATOM 3380 N N . SER A 1 457 ? 6.810 -5.703 1.257 1.00 93.56 457 SER A N 1
ATOM 3381 C CA . SER A 1 457 ? 7.384 -5.076 2.450 1.00 93.56 457 SER A CA 1
ATOM 3382 C C . SER A 1 457 ? 7.498 -3.561 2.294 1.00 93.56 457 SER A C 1
ATOM 3384 O O . SER A 1 457 ? 7.977 -3.057 1.287 1.00 93.56 457 SER A O 1
ATOM 3386 N N . GLY A 1 458 ? 7.036 -2.814 3.293 1.00 89.19 458 GLY A N 1
ATOM 3387 C CA . GLY A 1 458 ? 6.882 -1.366 3.193 1.00 89.19 458 GLY A CA 1
ATOM 3388 C C . GLY A 1 458 ? 6.376 -0.729 4.482 1.00 89.19 458 GLY A C 1
ATOM 3389 O O . GLY A 1 458 ? 5.500 0.122 4.435 1.00 89.19 458 GLY A O 1
ATOM 3390 N N . ALA A 1 459 ? 6.908 -1.117 5.646 1.00 85.94 459 ALA A N 1
ATOM 3391 C CA . ALA A 1 459 ? 6.422 -0.663 6.960 1.00 85.94 459 ALA A CA 1
ATOM 3392 C C . ALA A 1 459 ? 6.417 0.871 7.171 1.00 85.94 459 ALA A C 1
ATOM 3394 O O . ALA A 1 459 ? 5.790 1.358 8.111 1.00 85.94 459 ALA A O 1
ATOM 3395 N N . ALA A 1 460 ? 7.122 1.627 6.322 1.00 88.81 460 ALA A N 1
ATOM 3396 C CA . ALA A 1 460 ? 7.163 3.090 6.328 1.00 88.81 460 ALA A CA 1
ATOM 3397 C C . ALA A 1 460 ? 6.197 3.749 5.322 1.00 88.81 460 ALA A C 1
ATOM 3399 O O . ALA A 1 460 ? 6.019 4.965 5.375 1.00 88.81 460 ALA A O 1
ATOM 3400 N N . TRP A 1 461 ? 5.574 2.969 4.437 1.00 93.19 461 TRP A N 1
ATOM 3401 C CA . TRP A 1 461 ? 4.874 3.454 3.250 1.00 93.19 461 TRP A CA 1
ATOM 3402 C C . TRP A 1 461 ? 3.412 3.042 3.222 1.00 93.19 461 TRP A C 1
ATOM 3404 O O . TRP A 1 461 ? 3.042 1.976 3.720 1.00 93.19 461 TRP A O 1
ATOM 3414 N N . ASN A 1 462 ? 2.592 3.903 2.634 1.00 91.12 462 ASN A N 1
ATOM 3415 C CA . ASN A 1 462 ? 1.176 3.639 2.446 1.00 91.12 462 ASN A CA 1
ATOM 3416 C C . ASN A 1 462 ? 0.962 2.819 1.170 1.00 91.12 462 ASN A C 1
ATOM 3418 O O . ASN A 1 462 ? 1.672 3.015 0.177 1.00 91.12 462 ASN A O 1
ATOM 3422 N N . LEU A 1 463 ? -0.029 1.935 1.214 1.00 93.69 463 LEU A N 1
ATOM 3423 C CA . LEU A 1 463 ? -0.542 1.202 0.068 1.00 93.69 463 LEU A CA 1
ATOM 3424 C C . LEU A 1 463 ? -2.032 1.514 -0.067 1.00 93.69 463 LEU A C 1
ATOM 3426 O O . LEU A 1 463 ? -2.812 1.198 0.829 1.00 93.69 463 LEU A O 1
ATOM 3430 N N . ASN A 1 464 ? -2.402 2.153 -1.170 1.00 91.81 464 ASN A N 1
ATOM 3431 C CA . ASN A 1 464 ? -3.772 2.572 -1.438 1.00 91.81 464 ASN A CA 1
ATOM 3432 C C . ASN A 1 464 ? -4.318 1.769 -2.616 1.00 91.81 464 ASN A C 1
ATOM 3434 O O . ASN A 1 464 ? -3.696 1.752 -3.677 1.00 91.81 464 ASN A O 1
ATOM 3438 N N . LEU A 1 465 ? -5.456 1.113 -2.421 1.00 91.50 465 LEU A N 1
ATOM 3439 C CA . LEU A 1 465 ? -6.170 0.384 -3.461 1.00 91.50 465 LEU A CA 1
ATOM 3440 C C . LEU A 1 465 ? -7.399 1.206 -3.843 1.00 91.50 465 LEU A C 1
ATOM 3442 O O . LEU A 1 465 ? -8.192 1.539 -2.967 1.00 91.50 465 LEU A O 1
ATOM 3446 N N . GLY A 1 466 ? -7.550 1.531 -5.124 1.00 84.62 466 GLY A N 1
ATOM 3447 C CA . GLY A 1 466 ? -8.795 2.056 -5.677 1.00 84.62 466 GLY A CA 1
ATOM 3448 C C . GLY A 1 466 ? -9.886 0.986 -5.740 1.00 84.62 466 GLY A C 1
ATOM 3449 O O . GLY A 1 466 ? -9.685 -0.159 -5.326 1.00 84.62 466 GLY A O 1
ATOM 3450 N N . ASP A 1 467 ? -11.045 1.359 -6.272 1.00 82.75 467 ASP A N 1
ATOM 3451 C CA . ASP A 1 467 ? -12.206 0.472 -6.371 1.00 82.75 467 ASP A CA 1
ATOM 3452 C C . ASP A 1 467 ? -11.890 -0.808 -7.164 1.00 82.75 467 ASP A C 1
ATOM 3454 O O . ASP A 1 467 ? -11.282 -0.772 -8.233 1.00 82.75 467 ASP A O 1
ATOM 3458 N N . ASN A 1 468 ? -12.293 -1.966 -6.644 1.00 82.12 468 ASN A N 1
ATOM 3459 C CA . ASN A 1 468 ? -11.975 -3.289 -7.194 1.00 82.12 468 ASN A CA 1
ATOM 3460 C C . ASN A 1 468 ? -10.463 -3.552 -7.377 1.00 82.12 468 ASN A C 1
ATOM 3462 O O . ASN A 1 468 ? -10.073 -4.455 -8.119 1.00 82.12 468 ASN A O 1
ATOM 3466 N N . GLY A 1 469 ? -9.593 -2.769 -6.730 1.00 86.25 469 GLY A N 1
ATOM 3467 C CA . GLY A 1 469 ? -8.158 -3.021 -6.707 1.00 86.25 469 GLY A CA 1
ATOM 3468 C C . GLY A 1 469 ? -7.845 -4.294 -5.920 1.00 86.25 469 GLY A C 1
ATOM 3469 O O . GLY A 1 469 ? -8.492 -4.590 -4.915 1.00 86.25 469 GLY A O 1
ATOM 3470 N N . SER A 1 470 ? -6.835 -5.049 -6.345 1.00 90.50 470 SER A N 1
ATOM 3471 C CA . SER A 1 470 ? -6.451 -6.300 -5.684 1.00 90.50 470 SER A CA 1
ATOM 3472 C C . SER A 1 470 ? -4.966 -6.328 -5.356 1.00 90.50 470 SER A C 1
ATOM 3474 O O . SER A 1 470 ? -4.127 -5.952 -6.171 1.00 90.50 470 SER A O 1
ATOM 3476 N N . VAL A 1 471 ? -4.617 -6.790 -4.158 1.00 93.81 471 VAL A N 1
ATOM 3477 C CA . VAL A 1 471 ? -3.231 -7.044 -3.755 1.00 93.81 471 VAL A CA 1
ATOM 3478 C C . VAL A 1 471 ? -3.108 -8.470 -3.248 1.00 93.81 471 VAL A C 1
ATOM 3480 O O . VAL A 1 471 ? -3.737 -8.852 -2.262 1.00 93.81 471 VAL A O 1
ATOM 3483 N N . VAL A 1 472 ? -2.223 -9.244 -3.869 1.00 91.81 472 VAL A N 1
ATOM 3484 C CA . VAL A 1 472 ? -1.928 -10.626 -3.499 1.00 91.81 472 VAL A CA 1
ATOM 3485 C C . VAL A 1 472 ? -0.454 -10.751 -3.126 1.00 91.81 472 VAL A C 1
ATOM 3487 O O . VAL A 1 472 ? 0.435 -10.711 -3.972 1.00 91.81 472 VAL A O 1
ATOM 3490 N N . ALA A 1 473 ? -0.180 -10.953 -1.840 1.00 91.38 473 ALA A N 1
ATOM 3491 C CA . ALA A 1 473 ? 1.126 -11.374 -1.352 1.00 91.38 473 ALA A CA 1
ATOM 3492 C C . ALA A 1 473 ? 1.073 -12.868 -1.011 1.00 91.38 473 ALA A C 1
ATOM 3494 O O . ALA A 1 473 ? 0.390 -13.251 -0.063 1.00 91.38 473 ALA A O 1
ATOM 3495 N N . THR A 1 474 ? 1.799 -13.741 -1.718 1.00 86.19 474 THR A N 1
ATOM 3496 C CA . THR A 1 474 ? 1.782 -15.191 -1.398 1.00 86.19 474 THR A CA 1
ATOM 3497 C C . THR A 1 474 ? 2.466 -15.514 -0.057 1.00 86.19 474 THR A C 1
ATOM 3499 O O . THR A 1 474 ? 2.274 -16.581 0.525 1.00 86.19 474 THR A O 1
ATOM 3502 N N . GLY A 1 475 ? 3.269 -14.584 0.453 1.00 87.12 475 GLY A N 1
ATOM 3503 C CA . GLY A 1 475 ? 3.896 -14.564 1.767 1.00 87.12 475 GLY A CA 1
ATOM 3504 C C . GLY A 1 475 ? 3.416 -13.364 2.585 1.00 87.12 475 GLY A C 1
ATOM 3505 O O . GLY A 1 475 ? 2.223 -13.087 2.661 1.00 87.12 475 GLY A O 1
ATOM 3506 N N . ASN A 1 476 ? 4.330 -12.676 3.270 1.00 86.12 476 ASN A N 1
ATOM 3507 C CA . ASN A 1 476 ? 3.959 -11.568 4.155 1.00 86.12 476 ASN A CA 1
ATOM 3508 C C . ASN A 1 476 ? 3.578 -10.308 3.362 1.00 86.12 476 ASN A C 1
ATOM 3510 O O . ASN A 1 476 ? 4.234 -9.979 2.372 1.00 86.12 476 ASN A O 1
ATOM 3514 N N . LEU A 1 477 ? 2.583 -9.575 3.867 1.00 90.06 477 LEU A N 1
ATOM 3515 C CA . LEU A 1 477 ? 2.250 -8.211 3.452 1.00 90.06 477 LEU A CA 1
ATOM 3516 C C . LEU A 1 477 ? 2.468 -7.289 4.652 1.00 90.06 477 LEU A C 1
ATOM 3518 O O . LEU A 1 477 ? 1.809 -7.430 5.679 1.00 90.06 477 LEU A O 1
ATOM 3522 N N . THR A 1 478 ? 3.431 -6.377 4.557 1.00 89.56 478 THR A N 1
ATOM 3523 C CA . THR A 1 478 ? 3.744 -5.401 5.609 1.00 89.56 478 THR A CA 1
ATOM 3524 C C . THR A 1 478 ? 3.740 -3.999 5.026 1.00 89.56 478 THR A C 1
ATOM 3526 O O . THR A 1 478 ? 4.628 -3.680 4.242 1.00 89.56 478 THR A O 1
ATOM 3529 N N . VAL A 1 479 ? 2.804 -3.149 5.443 1.00 89.94 479 VAL A N 1
ATOM 3530 C CA . VAL A 1 479 ? 2.728 -1.737 5.025 1.00 89.94 479 VAL A CA 1
ATOM 3531 C C . VAL A 1 479 ? 2.455 -0.831 6.226 1.00 89.94 479 VAL A C 1
ATOM 3533 O O . VAL A 1 479 ? 2.045 -1.306 7.286 1.00 89.94 479 VAL A O 1
ATOM 3536 N N . LYS A 1 480 ? 2.727 0.473 6.105 1.00 86.88 480 LYS A N 1
ATOM 3537 C CA . LYS A 1 480 ? 2.399 1.444 7.158 1.00 86.88 480 LYS A CA 1
ATOM 3538 C C . LYS A 1 480 ? 0.887 1.573 7.258 1.00 86.88 480 LYS A C 1
ATOM 3540 O O . LYS A 1 480 ? 0.305 1.110 8.229 1.00 86.88 480 LYS A O 1
ATOM 3545 N N . ASN A 1 481 ? 0.263 2.140 6.236 1.00 82.94 481 ASN A N 1
ATOM 3546 C CA . ASN A 1 481 ? -1.179 2.313 6.183 1.00 82.94 481 ASN A CA 1
ATOM 3547 C C . ASN A 1 481 ? -1.733 1.599 4.954 1.00 82.94 481 ASN A C 1
ATOM 3549 O O . ASN A 1 481 ? -1.072 1.575 3.913 1.00 82.94 481 ASN A O 1
ATOM 3553 N N . LEU A 1 482 ? -2.925 1.033 5.098 1.00 84.56 482 LEU A N 1
ATOM 3554 C CA . LEU A 1 482 ? -3.677 0.406 4.022 1.00 84.56 482 LEU A CA 1
ATOM 3555 C C . LEU A 1 482 ? -4.984 1.182 3.829 1.00 84.56 482 LEU A C 1
ATOM 3557 O O . LEU A 1 482 ? -5.699 1.421 4.802 1.00 84.56 482 LEU A O 1
ATOM 3561 N N . THR A 1 483 ? -5.269 1.574 2.594 1.00 82.25 483 THR A N 1
ATOM 3562 C CA . THR A 1 483 ? -6.514 2.258 2.211 1.00 82.25 483 THR A CA 1
ATOM 3563 C C . THR A 1 483 ? -7.225 1.399 1.177 1.00 82.25 483 THR A C 1
ATOM 3565 O O . THR A 1 483 ? -6.570 0.944 0.235 1.00 82.25 483 THR A O 1
ATOM 3568 N N . LEU A 1 484 ? -8.519 1.148 1.371 1.00 79.44 484 LEU A N 1
ATOM 3569 C CA . LEU A 1 484 ? -9.316 0.227 0.562 1.00 79.44 484 LEU A CA 1
ATOM 3570 C C . LEU A 1 484 ? -10.509 0.966 -0.063 1.00 79.44 484 LEU A C 1
ATOM 3572 O O . LEU A 1 484 ? -11.434 1.373 0.641 1.00 79.44 484 LEU A O 1
ATOM 3576 N N . GLY A 1 485 ? -10.468 1.143 -1.384 1.00 71.81 485 GLY A N 1
ATOM 3577 C CA . GLY A 1 485 ? -11.616 1.557 -2.191 1.00 71.81 485 GLY A CA 1
ATOM 3578 C C . GLY A 1 485 ? -12.677 0.458 -2.271 1.00 71.81 485 GLY A C 1
ATOM 3579 O O . GLY A 1 485 ? -12.449 -0.673 -1.850 1.00 71.81 485 GLY A O 1
ATOM 3580 N N . LYS A 1 486 ? -13.846 0.768 -2.827 1.00 72.88 486 LYS A N 1
ATOM 3581 C CA . LYS A 1 486 ? -14.996 -0.144 -2.846 1.00 72.88 486 LYS A CA 1
ATOM 3582 C C . LYS A 1 486 ? -14.674 -1.452 -3.565 1.00 72.88 486 LYS A C 1
ATOM 3584 O O . LYS A 1 486 ? -14.220 -1.431 -4.703 1.00 72.88 486 LYS A O 1
ATOM 3589 N N . GLY A 1 487 ? -14.943 -2.593 -2.926 1.00 72.19 487 GLY A N 1
ATOM 3590 C CA . GLY A 1 487 ? -14.683 -3.911 -3.517 1.00 72.19 487 GLY A CA 1
ATOM 3591 C C . GLY A 1 487 ? -13.202 -4.296 -3.562 1.00 72.19 487 GLY A C 1
ATOM 3592 O O . GLY A 1 487 ? -12.850 -5.264 -4.239 1.00 72.19 487 GLY A O 1
ATOM 3593 N N . ALA A 1 488 ? -12.316 -3.557 -2.883 1.00 79.88 488 ALA A N 1
ATOM 3594 C CA . ALA A 1 488 ? -10.897 -3.877 -2.872 1.00 79.88 488 ALA A CA 1
ATOM 3595 C C . ALA A 1 488 ? -10.621 -5.203 -2.143 1.00 79.88 488 ALA A C 1
ATOM 3597 O O . ALA A 1 488 ? -11.248 -5.548 -1.134 1.00 79.88 488 ALA A O 1
ATOM 3598 N N . GLN A 1 489 ? -9.633 -5.940 -2.650 1.00 82.94 489 GLN A N 1
ATOM 3599 C CA . GLN A 1 489 ? -9.265 -7.260 -2.150 1.00 82.94 489 GLN A CA 1
ATOM 3600 C C . GLN A 1 489 ? -7.806 -7.296 -1.711 1.00 82.94 489 GLN A C 1
ATOM 3602 O O . GLN A 1 489 ? -6.898 -6.916 -2.450 1.00 82.94 489 GLN A O 1
ATOM 3607 N N . VAL A 1 490 ? -7.553 -7.817 -0.511 1.00 86.50 490 VAL A N 1
ATOM 3608 C CA . VAL A 1 490 ? -6.189 -8.030 -0.016 1.00 86.50 490 VAL A CA 1
ATOM 3609 C C . VAL A 1 490 ? -6.019 -9.468 0.438 1.00 86.50 490 VAL A C 1
ATOM 3611 O O . VAL A 1 490 ? -6.663 -9.920 1.384 1.00 86.50 490 VAL A O 1
ATOM 3614 N N . LYS A 1 491 ? -5.095 -10.183 -0.204 1.00 84.25 491 LYS A N 1
ATOM 3615 C CA . LYS A 1 491 ? -4.722 -11.557 0.130 1.00 84.25 491 LYS A CA 1
ATOM 3616 C C . LYS A 1 491 ? -3.292 -11.615 0.649 1.00 84.25 491 LYS A C 1
ATOM 3618 O O . LYS A 1 491 ? -2.352 -11.252 -0.054 1.00 84.25 491 LYS A O 1
ATOM 3623 N N . ALA A 1 492 ? -3.119 -12.132 1.863 1.00 82.69 492 ALA A N 1
ATOM 3624 C CA . ALA A 1 492 ? -1.806 -12.416 2.440 1.00 82.69 492 ALA A CA 1
ATOM 3625 C C . ALA A 1 492 ? -1.677 -13.915 2.756 1.00 82.69 492 ALA A C 1
ATOM 3627 O O . ALA A 1 492 ? -2.344 -14.447 3.646 1.00 82.69 492 ALA A O 1
ATOM 3628 N N . GLY A 1 493 ? -0.787 -14.604 2.040 1.00 70.06 493 GLY A N 1
ATOM 3629 C CA . GLY A 1 493 ? -0.451 -16.009 2.285 1.00 70.06 493 GLY A CA 1
ATOM 3630 C C . GLY A 1 493 ? 0.401 -16.219 3.543 1.00 70.06 493 GLY A C 1
ATOM 3631 O O . GLY A 1 493 ? 0.486 -17.317 4.099 1.00 70.06 493 GLY A O 1
ATOM 3632 N N . GLY A 1 494 ? 1.052 -15.153 4.004 1.00 76.38 494 GLY A N 1
ATOM 3633 C CA . GLY A 1 494 ? 1.846 -15.022 5.220 1.00 76.38 494 GLY A CA 1
ATOM 3634 C C . GLY A 1 494 ? 1.137 -14.213 6.306 1.00 76.38 494 GLY A C 1
ATOM 3635 O O . GLY A 1 494 ? -0.062 -14.338 6.517 1.00 76.38 494 GLY A O 1
ATOM 3636 N N . LYS A 1 495 ? 1.904 -13.398 7.030 1.00 75.88 495 LYS A N 1
ATOM 3637 C CA . LYS A 1 495 ? 1.381 -12.433 8.000 1.00 75.88 495 LYS A CA 1
ATOM 3638 C C . LYS A 1 495 ? 1.001 -11.132 7.287 1.00 75.88 495 LYS A C 1
ATOM 3640 O O . LYS A 1 495 ? 1.833 -10.574 6.570 1.00 75.88 495 LYS A O 1
ATOM 3645 N N . LEU A 1 496 ? -0.200 -10.622 7.551 1.00 81.44 496 LEU A N 1
ATOM 3646 C CA . LEU A 1 496 ? -0.570 -9.236 7.259 1.00 81.44 496 LEU A CA 1
ATOM 3647 C C . LEU A 1 496 ? -0.168 -8.350 8.442 1.00 81.44 496 LEU A C 1
ATOM 3649 O O . LEU A 1 496 ? -0.569 -8.618 9.572 1.00 81.44 496 LEU A O 1
ATOM 3653 N N . THR A 1 497 ? 0.620 -7.306 8.204 1.00 79.00 497 THR A N 1
ATOM 3654 C CA . THR A 1 497 ? 0.996 -6.316 9.221 1.00 79.00 497 THR A CA 1
ATOM 3655 C C . THR A 1 497 ? 0.724 -4.916 8.695 1.00 79.00 497 THR A C 1
ATOM 3657 O O . THR A 1 497 ? 1.372 -4.477 7.746 1.00 79.00 497 THR A O 1
ATOM 3660 N N . VAL A 1 498 ? -0.206 -4.211 9.335 1.00 78.44 498 VAL A N 1
ATOM 3661 C CA . VAL A 1 498 ? -0.575 -2.832 8.996 1.00 78.44 498 VAL A CA 1
ATOM 3662 C C . VAL A 1 498 ? -0.623 -1.979 10.264 1.00 78.44 498 VAL A C 1
ATOM 3664 O O . VAL A 1 498 ? -1.101 -2.417 11.313 1.00 78.44 498 VAL A O 1
ATOM 3667 N N . LYS A 1 499 ? -0.088 -0.753 10.209 1.00 71.88 499 LYS A N 1
ATOM 3668 C CA . LYS A 1 499 ? -0.211 0.205 11.318 1.00 71.88 499 LYS A CA 1
ATOM 3669 C C . LYS A 1 499 ? -1.653 0.690 11.405 1.00 71.88 499 LYS A C 1
ATOM 3671 O O . LYS A 1 499 ? -2.233 0.588 12.476 1.00 71.88 499 LYS A O 1
ATOM 3676 N N . SER A 1 500 ? -2.236 1.159 10.311 1.00 65.81 500 SER A N 1
ATOM 3677 C CA . SER A 1 500 ? -3.652 1.519 10.297 1.00 65.81 500 SER A CA 1
ATOM 3678 C C . SER A 1 500 ? -4.339 1.169 8.986 1.00 65.81 500 SER A C 1
ATOM 3680 O O . SER A 1 500 ? -3.739 1.308 7.919 1.00 65.81 500 SER A O 1
ATOM 3682 N N . VAL A 1 501 ? -5.600 0.753 9.076 1.00 68.00 501 VAL A N 1
ATOM 3683 C CA . VAL A 1 501 ? -6.533 0.765 7.944 1.00 68.00 501 VAL A CA 1
ATOM 3684 C C . VAL A 1 501 ? -7.279 2.094 8.019 1.00 68.00 501 VAL A C 1
ATOM 3686 O O . VAL A 1 501 ? -7.999 2.331 8.991 1.00 68.00 501 VAL A O 1
ATOM 3689 N N . LEU A 1 502 ? -6.972 3.004 7.091 1.00 51.00 502 LEU A N 1
ATOM 3690 C CA . LEU A 1 502 ? -7.379 4.411 7.200 1.00 51.00 502 LEU A CA 1
ATOM 3691 C C . LEU A 1 502 ? -8.813 4.646 6.737 1.00 51.00 502 LEU A C 1
ATOM 3693 O O . LEU A 1 502 ? -9.522 5.375 7.413 1.00 51.00 502 LEU A O 1
ATOM 3697 N N . GLU A 1 503 ? -9.220 4.025 5.631 1.00 58.00 503 GLU A N 1
ATOM 3698 C CA . GLU A 1 503 ? -10.566 4.129 5.064 1.00 58.00 503 GLU A CA 1
ATOM 3699 C C . GLU A 1 503 ? -10.880 2.811 4.341 1.00 58.00 503 GLU A C 1
ATOM 3701 O O . GLU A 1 503 ? -10.036 2.284 3.606 1.00 58.00 503 GLU A O 1
ATOM 3706 N N . ALA A 1 504 ? -12.063 2.260 4.606 1.00 54.47 504 ALA A N 1
ATOM 3707 C CA . ALA A 1 504 ? -12.639 1.116 3.910 1.00 54.47 504 ALA A CA 1
ATOM 3708 C C . ALA A 1 504 ? -14.088 1.486 3.587 1.00 54.47 504 ALA A C 1
ATOM 3710 O O . ALA A 1 504 ? -14.898 1.625 4.503 1.00 54.47 504 ALA A O 1
ATOM 3711 N N . VAL A 1 505 ? -14.373 1.720 2.306 1.00 43.16 505 VAL A N 1
ATOM 3712 C CA . VAL A 1 505 ? -15.696 2.149 1.827 1.00 43.16 505 VAL A CA 1
ATOM 3713 C C . VAL A 1 505 ? -16.377 0.962 1.149 1.00 43.16 505 VAL A C 1
ATOM 3715 O O . VAL A 1 505 ? -15.808 0.387 0.224 1.00 43.16 505 VAL A O 1
ATOM 3718 N N . GLY A 1 506 ? -17.576 0.574 1.587 1.00 47.84 506 GLY A N 1
ATOM 3719 C CA . GLY A 1 506 ? -18.331 -0.554 1.031 1.00 47.84 506 GLY A CA 1
ATOM 3720 C C . GLY A 1 506 ? -17.786 -1.943 1.398 1.00 47.84 506 GLY A C 1
ATOM 3721 O O . GLY A 1 506 ? -16.962 -2.103 2.300 1.00 47.84 506 GLY A O 1
ATOM 3722 N N . GLU A 1 507 ? -18.262 -2.974 0.693 1.00 56.84 507 GLU A N 1
ATOM 3723 C CA . GLU A 1 507 ? -17.879 -4.372 0.935 1.00 56.84 507 GLU A CA 1
ATOM 3724 C C . GLU A 1 507 ? -16.414 -4.621 0.542 1.00 56.84 507 GLU A C 1
ATOM 3726 O O . GLU A 1 507 ? -16.079 -4.761 -0.632 1.00 56.84 507 GLU A O 1
ATOM 3731 N N . ASN A 1 508 ? -15.530 -4.659 1.539 1.00 55.16 508 ASN A N 1
ATOM 3732 C CA . ASN A 1 508 ? -14.096 -4.899 1.371 1.00 55.16 508 ASN A CA 1
ATOM 3733 C C . ASN A 1 508 ? -13.710 -6.282 1.889 1.00 55.16 508 ASN A C 1
ATOM 3735 O O . ASN A 1 508 ? -14.222 -6.717 2.924 1.00 55.16 508 ASN A O 1
ATOM 3739 N N . GLU A 1 509 ? -12.769 -6.949 1.216 1.00 65.56 509 GLU A N 1
ATOM 3740 C CA . GLU A 1 509 ? -12.392 -8.326 1.542 1.00 65.56 509 GLU A CA 1
ATOM 3741 C C . GLU A 1 509 ? -10.913 -8.471 1.918 1.00 65.56 509 GLU A C 1
ATOM 3743 O O . GLU A 1 509 ? -9.995 -8.218 1.132 1.00 65.56 509 GLU A O 1
ATOM 3748 N N . LEU A 1 510 ? -10.683 -8.979 3.127 1.00 66.38 510 LEU A N 1
ATOM 3749 C CA . LEU A 1 510 ? -9.386 -9.417 3.612 1.00 66.38 510 LEU A CA 1
ATOM 3750 C C . LEU A 1 510 ? -9.319 -10.949 3.626 1.00 66.38 510 LEU A C 1
ATOM 3752 O O . LEU A 1 510 ? -9.871 -11.600 4.512 1.00 66.38 510 LEU A O 1
ATOM 3756 N N . THR A 1 511 ? -8.581 -11.536 2.688 1.00 61.16 511 THR A N 1
ATOM 3757 C CA . THR A 1 511 ? -8.328 -12.981 2.668 1.00 61.16 511 THR A CA 1
ATOM 3758 C C . THR A 1 511 ? -7.016 -13.313 3.384 1.00 61.16 511 THR A C 1
ATOM 3760 O O . THR A 1 511 ? -5.920 -12.948 2.946 1.00 61.16 511 THR A O 1
ATOM 3763 N N . LEU A 1 512 ? -7.110 -14.065 4.480 1.00 58.66 512 LEU A N 1
ATOM 3764 C CA . LEU A 1 512 ? -5.973 -14.525 5.280 1.00 58.66 512 LEU A CA 1
ATOM 3765 C C . LEU A 1 512 ? -5.806 -16.043 5.154 1.00 58.66 512 LEU A C 1
ATOM 3767 O O . LEU A 1 512 ? -6.778 -16.796 5.193 1.00 58.66 512 LEU A O 1
ATOM 3771 N N . THR A 1 513 ? -4.564 -16.521 5.041 1.00 54.97 513 THR A N 1
ATOM 3772 C CA . THR A 1 513 ? -4.297 -17.971 5.074 1.00 54.97 513 THR A CA 1
ATOM 3773 C C . THR A 1 513 ? -4.303 -18.514 6.509 1.00 54.97 513 THR A C 1
ATOM 3775 O O . THR A 1 513 ? -3.651 -17.969 7.401 1.00 54.97 513 THR A O 1
ATOM 3778 N N . TYR A 1 514 ? -5.016 -19.619 6.726 1.00 33.34 514 TYR A N 1
ATOM 3779 C CA . TYR A 1 514 ? -5.272 -20.270 8.014 1.00 33.34 514 TYR A CA 1
ATOM 3780 C C . TYR A 1 514 ? -4.003 -20.533 8.847 1.00 33.34 514 TYR A C 1
ATOM 3782 O O . TYR A 1 514 ? -2.951 -20.894 8.314 1.00 33.34 514 TYR A O 1
ATOM 3790 N N . LYS A 1 515 ? -4.123 -20.385 10.179 1.00 39.34 515 LYS A N 1
ATOM 3791 C CA . LYS A 1 515 ? -3.047 -20.364 11.204 1.00 39.34 515 LYS A CA 1
ATOM 3792 C C . LYS A 1 515 ? -2.132 -19.128 11.212 1.00 39.34 515 LYS A C 1
ATOM 3794 O O . LYS A 1 515 ? -1.198 -19.089 12.014 1.00 39.34 515 LYS A O 1
ATOM 3799 N N . LYS A 1 516 ? -2.378 -18.107 10.384 1.00 56.44 516 LYS A N 1
ATOM 3800 C CA . LYS A 1 516 ? -1.613 -16.849 10.408 1.00 56.44 516 LYS A CA 1
ATOM 3801 C C . LYS A 1 516 ? -2.523 -15.681 10.774 1.00 56.44 516 LYS A C 1
ATOM 3803 O O . LYS A 1 516 ? -3.520 -15.433 10.112 1.00 56.44 516 LYS A O 1
ATOM 3808 N N . ALA A 1 517 ? -2.170 -14.973 11.845 1.00 52.41 517 ALA A N 1
ATOM 3809 C CA . ALA A 1 517 ? -2.934 -13.826 12.322 1.00 52.41 517 ALA A CA 1
ATOM 3810 C C . ALA A 1 517 ? -2.545 -12.545 11.569 1.00 52.41 517 ALA A C 1
ATOM 3812 O O . ALA A 1 517 ? -1.359 -12.299 11.320 1.00 52.41 517 ALA A O 1
ATOM 3813 N N . ALA A 1 518 ? -3.530 -11.698 11.270 1.00 58.53 518 ALA A N 1
ATOM 3814 C CA . ALA A 1 518 ? -3.280 -10.307 10.900 1.00 58.53 518 ALA A CA 1
ATOM 3815 C C . ALA A 1 518 ? -2.879 -9.491 12.139 1.00 58.53 518 ALA A C 1
ATOM 3817 O O . ALA A 1 518 ? -3.365 -9.747 13.237 1.00 58.53 518 ALA A O 1
ATOM 3818 N N . ALA A 1 519 ? -2.001 -8.504 11.979 1.00 55.00 519 ALA A N 1
ATOM 3819 C CA . ALA A 1 519 ? -1.672 -7.524 13.007 1.00 55.00 519 ALA A CA 1
ATOM 3820 C C . ALA A 1 519 ? -2.076 -6.132 12.511 1.00 55.00 519 ALA A C 1
ATOM 3822 O O . ALA A 1 519 ? -1.438 -5.599 11.602 1.00 55.00 519 ALA A O 1
ATOM 3823 N N . ILE A 1 520 ? -3.123 -5.566 13.110 1.00 59.69 520 ILE A N 1
ATOM 3824 C CA . ILE A 1 520 ? -3.670 -4.247 12.774 1.00 59.69 520 ILE A CA 1
ATOM 3825 C C . ILE A 1 520 ? -3.541 -3.361 14.009 1.00 59.69 520 ILE A C 1
ATOM 3827 O O . ILE A 1 520 ? -4.010 -3.742 15.078 1.00 59.69 520 ILE A O 1
ATOM 3831 N N . LYS A 1 521 ? -2.876 -2.199 13.931 1.00 55.12 521 LYS A N 1
ATOM 3832 C CA . LYS A 1 521 ? -2.824 -1.325 15.117 1.00 55.12 521 LYS A CA 1
ATOM 3833 C C . LYS A 1 521 ? -4.069 -0.464 15.243 1.00 55.12 521 LYS A C 1
ATOM 3835 O O . LYS A 1 521 ? -4.579 -0.413 16.343 1.00 55.12 521 LYS A O 1
ATOM 3840 N N . ASP A 1 522 ? -4.573 0.157 14.187 1.00 50.06 522 ASP A N 1
ATOM 3841 C CA . ASP A 1 522 ? -5.761 1.019 14.262 1.00 50.06 522 ASP A CA 1
ATOM 3842 C C . ASP A 1 522 ? -6.663 0.853 13.035 1.00 50.06 522 ASP A C 1
ATOM 3844 O O . ASP A 1 522 ? -6.172 0.538 11.951 1.00 50.06 522 ASP A O 1
ATOM 3848 N N . THR A 1 523 ? -7.967 1.068 13.194 1.00 55.09 523 THR A N 1
ATOM 3849 C CA . THR A 1 523 ? -8.955 0.936 12.109 1.00 55.09 523 THR A CA 1
ATOM 3850 C C . THR A 1 523 ? -9.990 2.033 12.271 1.00 55.09 523 THR A C 1
ATOM 3852 O O . THR A 1 523 ? -10.688 2.065 13.284 1.00 55.09 523 THR A O 1
ATOM 3855 N N . ILE A 1 524 ? -10.086 2.904 11.270 1.00 51.34 524 ILE A N 1
ATOM 3856 C CA . ILE A 1 524 ? -11.146 3.909 11.140 1.00 51.34 524 ILE A CA 1
ATOM 3857 C C . ILE A 1 524 ? -11.998 3.475 9.944 1.00 51.34 524 ILE A C 1
ATOM 3859 O O . ILE A 1 524 ? -11.990 4.093 8.889 1.00 51.34 524 ILE A O 1
ATOM 3863 N N . ALA A 1 525 ? -12.643 2.315 10.058 1.00 55.50 525 ALA A N 1
ATOM 3864 C CA . ALA A 1 525 ? -13.542 1.844 9.014 1.00 55.50 525 ALA A CA 1
ATOM 3865 C C . ALA A 1 525 ? -14.943 2.400 9.283 1.00 55.50 525 ALA A C 1
ATOM 3867 O O . ALA A 1 525 ? -15.430 2.310 10.414 1.00 55.50 525 ALA A O 1
ATOM 3868 N N . THR A 1 526 ? -15.556 2.990 8.258 1.00 51.34 526 THR A N 1
ATOM 3869 C CA . THR A 1 526 ? -16.967 3.400 8.271 1.00 51.34 526 THR A CA 1
ATOM 3870 C C . THR A 1 526 ? -17.894 2.196 8.106 1.00 51.34 526 THR A C 1
ATOM 3872 O O . THR A 1 526 ? -18.984 2.205 8.663 1.00 51.34 526 THR A O 1
ATOM 3875 N N . ASP A 1 527 ? -17.420 1.143 7.427 1.00 58.66 527 ASP A N 1
ATOM 3876 C CA . ASP A 1 527 ? -18.133 -0.115 7.180 1.00 58.66 527 ASP A CA 1
ATOM 3877 C C . ASP A 1 527 ? -17.401 -1.327 7.790 1.00 58.66 527 ASP A C 1
ATOM 3879 O O . ASP A 1 527 ? -16.210 -1.268 8.116 1.00 58.66 527 ASP A O 1
ATOM 3883 N N . LYS A 1 528 ? -18.102 -2.460 7.946 1.00 69.62 528 LYS A N 1
ATOM 3884 C CA . LYS A 1 528 ? -17.485 -3.719 8.403 1.00 69.62 528 LYS A CA 1
ATOM 3885 C C . LYS A 1 528 ? -16.453 -4.221 7.384 1.00 69.62 528 LYS A C 1
ATOM 3887 O O . LYS A 1 528 ? -16.720 -4.276 6.187 1.00 69.62 528 LYS A O 1
ATOM 3892 N N . ILE A 1 529 ? -15.298 -4.680 7.865 1.00 69.56 529 ILE A N 1
ATOM 3893 C CA . ILE A 1 529 ? -14.293 -5.366 7.039 1.00 69.56 529 ILE A CA 1
ATOM 3894 C C . ILE A 1 529 ? -14.606 -6.865 7.023 1.00 69.56 529 ILE A C 1
ATOM 3896 O O . ILE A 1 529 ? -14.565 -7.510 8.076 1.00 69.56 529 ILE A O 1
ATOM 3900 N N . ASN A 1 530 ? -14.853 -7.437 5.841 1.00 71.75 530 ASN A N 1
ATOM 3901 C CA . ASN A 1 530 ? -15.055 -8.877 5.698 1.00 71.75 530 ASN A CA 1
ATOM 3902 C C . ASN A 1 530 ? -13.704 -9.598 5.712 1.00 71.75 530 ASN A C 1
ATOM 3904 O O . ASN A 1 530 ? -12.805 -9.300 4.927 1.00 71.75 530 ASN A O 1
ATOM 3908 N N . ILE A 1 531 ? -13.557 -10.573 6.600 1.00 74.69 531 ILE A N 1
ATOM 3909 C CA . ILE A 1 531 ? -12.391 -11.439 6.719 1.00 74.69 531 ILE A CA 1
ATOM 3910 C C . ILE A 1 531 ? -12.788 -12.821 6.210 1.00 74.69 531 ILE A C 1
ATOM 3912 O O . ILE A 1 531 ? -13.748 -13.417 6.699 1.00 74.69 531 ILE A O 1
ATOM 3916 N N . LYS A 1 532 ? -12.010 -13.361 5.273 1.00 73.06 532 LYS A N 1
ATOM 3917 C CA . LYS A 1 532 ? -12.123 -14.752 4.823 1.00 73.06 532 LYS A CA 1
ATOM 3918 C C . LYS A 1 532 ? -10.871 -15.522 5.203 1.00 73.06 532 LYS A C 1
ATOM 3920 O O . LYS A 1 532 ? -9.748 -15.064 4.980 1.00 73.06 532 LYS A O 1
ATOM 3925 N N . LEU A 1 533 ? -11.059 -16.708 5.772 1.00 70.38 533 LEU A N 1
ATOM 3926 C CA . LEU A 1 533 ? -9.966 -17.631 6.062 1.00 70.38 533 LEU A CA 1
ATOM 3927 C C . LEU A 1 533 ? -9.914 -18.713 4.992 1.00 70.38 533 LEU A C 1
ATOM 3929 O O . LEU A 1 533 ? -10.904 -19.399 4.741 1.00 70.38 533 LEU A O 1
ATOM 3933 N N . VAL A 1 534 ? -8.742 -18.881 4.387 1.00 69.31 534 VAL A N 1
ATOM 3934 C CA . VAL A 1 534 ? -8.493 -19.897 3.357 1.00 69.31 534 VAL A CA 1
ATOM 3935 C C . VAL A 1 534 ? -7.307 -20.786 3.721 1.00 69.31 534 VAL A C 1
ATOM 3937 O O . VAL A 1 534 ? -6.417 -20.380 4.465 1.00 69.31 534 VAL A O 1
ATOM 3940 N N . ASP A 1 535 ? -7.257 -22.010 3.214 1.00 69.88 535 ASP A N 1
ATOM 3941 C CA . ASP A 1 535 ? -6.087 -22.879 3.310 1.00 69.88 535 ASP A CA 1
ATOM 3942 C C . ASP A 1 535 ? -5.001 -22.509 2.276 1.00 69.88 535 ASP A C 1
ATOM 3944 O O . ASP A 1 535 ? -5.115 -21.544 1.517 1.00 69.88 535 ASP A O 1
ATOM 3948 N N . LYS A 1 536 ? -3.913 -23.292 2.234 1.00 63.84 536 LYS A N 1
ATOM 3949 C CA . LYS A 1 536 ? -2.807 -23.087 1.277 1.00 63.84 536 LYS A CA 1
ATOM 3950 C C . LYS A 1 536 ? -3.225 -23.256 -0.190 1.00 63.84 536 LYS A C 1
ATOM 3952 O O . LYS A 1 536 ? -2.520 -22.758 -1.061 1.00 63.84 536 LYS A O 1
ATOM 3957 N N . SER A 1 537 ? -4.325 -23.960 -0.454 1.00 63.28 537 SER A N 1
ATOM 3958 C CA . SER A 1 537 ? -4.898 -24.147 -1.790 1.00 63.28 537 SER A CA 1
ATOM 3959 C C . SER A 1 537 ? -5.908 -23.056 -2.162 1.00 63.28 537 SER A C 1
ATOM 3961 O O . SER A 1 537 ? -6.427 -23.053 -3.272 1.00 63.28 537 SER A O 1
ATOM 3963 N N . GLY A 1 538 ? -6.164 -22.099 -1.260 1.00 61.56 538 GLY A N 1
ATOM 3964 C CA . GLY A 1 538 ? -7.142 -21.032 -1.460 1.00 61.56 538 GLY A CA 1
ATOM 3965 C C . GLY A 1 538 ? -8.585 -21.451 -1.178 1.00 61.56 538 GLY A C 1
ATOM 3966 O O . GLY A 1 538 ? -9.487 -20.653 -1.421 1.00 61.56 538 GLY A O 1
ATOM 3967 N N . ARG A 1 539 ? -8.821 -22.659 -0.652 1.00 69.00 539 ARG A N 1
ATOM 3968 C CA . ARG A 1 539 ? -10.159 -23.117 -0.256 1.00 69.00 539 ARG A CA 1
ATOM 3969 C C . ARG A 1 539 ? -10.522 -22.535 1.098 1.00 69.00 539 ARG A C 1
ATOM 3971 O O . ARG A 1 539 ? -9.668 -22.454 1.976 1.00 69.00 539 ARG A O 1
ATOM 3978 N N . ARG A 1 540 ? -11.780 -22.137 1.283 1.00 71.69 540 ARG A N 1
ATOM 3979 C CA . ARG A 1 540 ? -12.255 -21.615 2.568 1.00 71.69 540 ARG A CA 1
ATOM 3980 C C . ARG A 1 540 ? -12.133 -22.660 3.667 1.00 71.69 540 ARG A C 1
ATOM 3982 O O . ARG A 1 540 ? -12.278 -23.854 3.418 1.00 71.69 540 ARG A O 1
ATOM 3989 N N . VAL A 1 541 ? -11.885 -22.193 4.884 1.00 71.69 541 VAL A N 1
ATOM 3990 C CA . VAL A 1 541 ? -11.797 -23.061 6.056 1.00 71.69 541 VAL A CA 1
ATOM 3991 C C . VAL A 1 541 ? -12.628 -22.530 7.207 1.00 71.69 541 VAL A C 1
ATOM 3993 O O . VAL A 1 541 ? -12.591 -21.345 7.538 1.00 71.69 541 VAL A O 1
ATOM 3996 N N . LYS A 1 542 ? -13.321 -23.450 7.877 1.00 77.44 542 LYS A N 1
ATOM 3997 C CA . LYS A 1 542 ? -14.036 -23.155 9.111 1.00 77.44 542 LYS A CA 1
ATOM 3998 C C . LYS A 1 542 ? -13.049 -22.844 10.233 1.00 77.44 542 LYS A C 1
ATOM 4000 O O . LYS A 1 542 ? -12.174 -23.649 10.568 1.00 77.44 542 LYS A O 1
ATOM 4005 N N . ALA A 1 543 ? -13.187 -21.669 10.836 1.00 73.50 543 ALA A N 1
ATOM 4006 C CA . ALA A 1 543 ? -12.407 -21.317 12.010 1.00 73.50 543 ALA A CA 1
ATOM 4007 C C . ALA A 1 543 ? -12.925 -22.060 13.246 1.00 73.50 543 ALA A C 1
ATOM 4009 O O . ALA A 1 543 ? -14.126 -22.094 13.506 1.00 73.50 543 ALA A O 1
ATOM 4010 N N . LEU A 1 544 ? -12.014 -22.637 14.032 1.00 76.62 544 LEU A N 1
ATOM 4011 C CA . LEU A 1 544 ? -12.371 -23.256 15.308 1.00 76.62 544 LEU A CA 1
ATOM 4012 C C . LEU A 1 544 ? -12.638 -22.170 16.357 1.00 76.62 544 LEU A C 1
ATOM 4014 O O . LEU A 1 544 ? -12.024 -21.098 16.325 1.00 76.62 544 LEU A O 1
ATOM 4018 N N . THR A 1 545 ? -13.496 -22.460 17.332 1.00 79.94 545 THR A N 1
ATOM 4019 C CA . THR A 1 545 ? -13.712 -21.592 18.498 1.00 79.94 545 THR A CA 1
ATOM 4020 C C . THR A 1 545 ? -12.383 -21.220 19.168 1.00 79.94 545 THR A C 1
ATOM 4022 O O . THR A 1 545 ? -11.455 -22.025 19.218 1.00 79.94 545 THR A O 1
ATOM 4025 N N . ASN A 1 546 ? -12.275 -19.988 19.677 1.00 76.81 546 ASN A N 1
ATOM 4026 C CA . ASN A 1 546 ? -11.071 -19.416 20.300 1.00 76.81 546 ASN A CA 1
ATOM 4027 C C . ASN A 1 546 ? -9.855 -19.216 19.381 1.00 76.81 546 ASN A C 1
ATOM 4029 O O . ASN A 1 546 ? -8.814 -18.739 19.865 1.00 76.81 546 ASN A O 1
ATOM 4033 N N . THR A 1 547 ? -9.982 -19.498 18.080 1.00 79.31 547 THR A N 1
ATOM 4034 C CA . THR A 1 547 ? -8.951 -19.172 17.088 1.00 79.31 547 THR A CA 1
ATOM 4035 C C . THR A 1 547 ? -8.733 -17.665 17.058 1.00 79.31 547 THR A C 1
ATOM 4037 O O . THR A 1 547 ? -9.682 -16.899 16.893 1.00 79.31 547 THR A O 1
ATOM 4040 N N . THR A 1 548 ? -7.480 -17.232 17.210 1.00 79.00 548 THR A N 1
ATOM 4041 C CA . THR A 1 548 ? -7.096 -15.835 16.988 1.00 79.00 548 THR A CA 1
ATOM 4042 C C . THR A 1 548 ? -7.124 -15.550 15.492 1.00 79.00 548 THR A C 1
ATOM 4044 O O . THR A 1 548 ? -6.307 -16.085 14.745 1.00 79.00 548 THR A O 1
ATOM 4047 N N . VAL A 1 549 ? -8.049 -14.692 15.074 1.00 73.50 549 VAL A N 1
ATOM 4048 C CA . VAL A 1 549 ? -8.189 -14.237 13.683 1.00 73.50 549 VAL A CA 1
ATOM 4049 C C . VAL A 1 549 ? -7.205 -13.100 13.416 1.00 73.50 549 VAL A C 1
ATOM 4051 O O . VAL A 1 549 ? -6.515 -13.053 12.398 1.00 73.50 549 VAL A O 1
ATOM 4054 N N . MET A 1 550 ? -7.105 -12.189 14.383 1.00 76.19 550 MET A N 1
ATOM 4055 C CA . MET A 1 550 ? -6.342 -10.956 14.268 1.00 76.19 550 MET A CA 1
ATOM 4056 C C . MET A 1 550 ? -5.817 -10.521 15.636 1.00 76.19 550 MET A C 1
ATOM 4058 O O . MET A 1 550 ? -6.428 -10.786 16.668 1.00 76.19 550 MET A O 1
ATOM 4062 N N . SER A 1 551 ? -4.688 -9.823 15.646 1.00 75.19 551 SER A N 1
ATOM 4063 C CA . SER A 1 551 ? -4.210 -9.041 16.777 1.00 75.19 551 SER A CA 1
ATOM 4064 C C . SER A 1 551 ? -4.418 -7.550 16.503 1.00 75.19 551 SER A C 1
ATOM 4066 O O . SER A 1 551 ? -3.820 -7.002 15.580 1.00 75.19 551 SER A O 1
ATOM 4068 N N . VAL A 1 552 ? -5.245 -6.905 17.322 1.00 71.81 552 VAL A N 1
ATOM 4069 C CA . VAL A 1 552 ? -5.551 -5.477 17.326 1.00 71.81 552 VAL A CA 1
ATOM 4070 C C . VAL A 1 552 ? -4.917 -4.809 18.547 1.00 71.81 552 VAL A C 1
ATOM 4072 O O . VAL A 1 552 ? -5.213 -5.179 19.682 1.00 71.81 552 VAL A O 1
ATOM 4075 N N . THR A 1 553 ? -4.054 -3.807 18.359 1.00 66.12 553 THR A N 1
ATOM 4076 C CA . THR A 1 553 ? -3.402 -3.104 19.493 1.00 66.12 553 THR A CA 1
ATOM 4077 C C . THR A 1 553 ? -3.963 -1.714 19.803 1.00 66.12 553 THR A C 1
ATOM 4079 O O . THR A 1 553 ? -3.661 -1.179 20.864 1.00 66.12 553 THR A O 1
ATOM 4082 N N . GLY A 1 554 ? -4.759 -1.129 18.913 1.00 65.38 554 GLY A N 1
ATOM 4083 C CA . GLY A 1 554 ? -5.374 0.196 19.070 1.00 65.38 554 GLY A CA 1
ATOM 4084 C C . GLY A 1 554 ? -6.883 0.115 19.259 1.00 65.38 554 GLY A C 1
ATOM 4085 O O . GLY A 1 554 ? -7.365 -0.800 19.939 1.00 65.38 554 GLY A O 1
ATOM 4086 N N . SER A 1 555 ? -7.599 1.107 18.723 1.00 63.19 555 SER A N 1
ATOM 4087 C CA . SER A 1 555 ? -8.992 1.405 19.082 1.00 63.19 555 SER A CA 1
ATOM 4088 C C . SER A 1 555 ? -10.037 0.544 18.374 1.00 63.19 555 SER A C 1
ATOM 4090 O O . SER A 1 555 ? -11.217 0.671 18.675 1.00 63.19 555 SER A O 1
ATOM 4092 N N . SER A 1 556 ? -9.624 -0.344 17.464 1.00 67.75 556 SER A N 1
ATOM 4093 C CA . SER A 1 556 ? -10.553 -1.179 16.697 1.00 67.75 556 SER A CA 1
ATOM 4094 C C . SER A 1 556 ? -11.249 -2.214 17.573 1.00 67.75 556 SER A C 1
ATOM 4096 O O . SER A 1 556 ? -10.658 -2.729 18.519 1.00 67.75 556 SER A O 1
ATOM 4098 N N . TYR A 1 557 ? -12.484 -2.574 17.262 1.00 73.06 557 TYR A N 1
ATOM 4099 C CA . TYR A 1 557 ? -13.279 -3.473 18.099 1.00 73.06 557 TYR A CA 1
ATOM 4100 C C . TYR A 1 557 ? -13.972 -4.552 17.269 1.00 73.06 557 TYR A C 1
ATOM 4102 O O . TYR A 1 557 ? -14.022 -4.469 16.046 1.00 73.06 557 TYR A O 1
ATOM 4110 N N . ALA A 1 558 ? -14.429 -5.622 17.928 1.00 69.00 558 ALA A N 1
ATOM 4111 C CA . ALA A 1 558 ? -14.831 -6.856 17.251 1.00 69.00 558 ALA A CA 1
ATOM 4112 C C . ALA A 1 558 ? -15.937 -6.645 16.201 1.00 69.00 558 ALA A C 1
ATOM 4114 O O . ALA A 1 558 ? -15.896 -7.298 15.166 1.00 69.00 558 ALA A O 1
ATOM 4115 N N . THR A 1 559 ? -16.862 -5.703 16.417 1.00 73.75 559 THR A N 1
ATOM 4116 C CA . THR A 1 559 ? -17.979 -5.424 15.495 1.00 73.75 559 THR A CA 1
ATOM 4117 C C . THR A 1 559 ? -17.572 -4.707 14.207 1.00 73.75 559 THR A C 1
ATOM 4119 O O . THR A 1 559 ? -18.367 -4.682 13.274 1.00 73.75 559 THR A O 1
ATOM 4122 N N . GLN A 1 560 ? -16.345 -4.179 14.108 1.00 76.44 560 GLN A N 1
ATOM 4123 C CA . GLN A 1 560 ? -15.806 -3.628 12.853 1.00 76.44 560 GLN A CA 1
ATOM 4124 C C . GLN A 1 560 ? -15.350 -4.716 11.872 1.00 76.44 560 GLN A C 1
ATOM 4126 O O . GLN A 1 560 ? -14.974 -4.415 10.739 1.00 76.44 560 GLN A O 1
ATOM 4131 N N . TYR A 1 561 ? -15.351 -5.977 12.301 1.00 76.44 561 TYR A N 1
ATOM 4132 C CA . TYR A 1 561 ? -14.907 -7.108 11.504 1.00 76.44 561 TYR A CA 1
ATOM 4133 C C . TYR A 1 561 ? -16.040 -8.121 11.381 1.00 76.44 561 TYR A C 1
ATOM 4135 O O . TYR A 1 561 ? -16.695 -8.454 12.365 1.00 76.44 561 TYR A O 1
ATOM 4143 N N . CYS A 1 562 ? -16.230 -8.645 10.178 1.00 76.06 562 CYS A N 1
ATOM 4144 C CA . CYS A 1 562 ? -17.106 -9.775 9.909 1.00 76.06 562 CYS A CA 1
ATOM 4145 C C . CYS A 1 562 ? -16.214 -10.945 9.495 1.00 76.06 562 CYS A C 1
ATOM 4147 O O . CYS A 1 562 ? -15.480 -10.832 8.517 1.00 76.06 562 CYS A O 1
ATOM 4149 N N . LEU A 1 563 ? -16.206 -12.047 10.245 1.00 79.94 563 LEU A N 1
ATOM 4150 C CA . LEU A 1 563 ? -15.525 -13.265 9.804 1.00 79.94 563 LEU A CA 1
ATOM 4151 C C . LEU A 1 563 ? -16.546 -14.171 9.129 1.00 79.94 563 LEU A C 1
ATOM 4153 O O . LEU A 1 563 ? -17.489 -14.599 9.782 1.00 79.94 563 LEU A O 1
ATOM 4157 N N . LEU A 1 564 ? -16.322 -14.515 7.866 1.00 77.06 564 LEU A N 1
ATOM 4158 C CA . LEU A 1 564 ? -17.176 -15.457 7.147 1.00 77.06 564 LEU A CA 1
ATOM 4159 C C . LEU A 1 564 ? -16.615 -16.877 7.263 1.00 77.06 564 LEU A C 1
ATOM 4161 O O . LEU A 1 564 ? -15.401 -17.085 7.135 1.00 77.06 564 LEU A O 1
ATOM 4165 N N . ASP A 1 565 ? -17.488 -17.853 7.501 1.00 77.25 565 ASP A N 1
ATOM 4166 C CA . ASP A 1 565 ? -17.124 -19.268 7.470 1.00 77.25 565 ASP A CA 1
ATOM 4167 C C . ASP A 1 565 ? -17.053 -19.837 6.034 1.00 77.25 565 ASP A C 1
ATOM 4169 O O . ASP A 1 565 ? -17.069 -19.121 5.021 1.00 77.25 565 ASP A O 1
ATOM 4173 N N . ASP A 1 566 ? -16.911 -21.159 5.937 1.00 75.12 566 ASP A N 1
ATOM 4174 C CA . ASP A 1 566 ? -16.866 -21.897 4.677 1.00 75.12 566 ASP A CA 1
ATOM 4175 C C . ASP A 1 566 ? -18.189 -21.870 3.890 1.00 75.12 566 ASP A C 1
ATOM 4177 O O . ASP A 1 566 ? -18.180 -22.214 2.708 1.00 75.12 566 ASP A O 1
ATOM 4181 N N . LYS A 1 567 ? -19.285 -21.401 4.500 1.00 77.31 567 LYS A N 1
ATOM 4182 C CA . LYS A 1 567 ? -20.632 -21.289 3.920 1.00 77.31 567 LYS A CA 1
ATOM 4183 C C . LYS A 1 567 ? -21.145 -19.845 3.832 1.00 77.31 567 LYS A C 1
ATOM 4185 O O . LYS A 1 567 ? -22.351 -19.649 3.718 1.00 77.31 567 LYS A O 1
ATOM 4190 N N . ASP A 1 568 ? -20.264 -18.845 3.911 1.00 71.62 568 ASP A N 1
ATOM 4191 C CA . ASP A 1 568 ? -20.641 -17.418 3.904 1.00 71.62 568 ASP A CA 1
ATOM 4192 C C . ASP A 1 568 ? -21.527 -16.990 5.090 1.00 71.62 568 ASP A C 1
ATOM 4194 O O . ASP A 1 568 ? -22.187 -15.955 5.045 1.00 71.62 568 ASP A O 1
ATOM 4198 N N . SER A 1 569 ? -21.508 -17.745 6.191 1.00 76.06 569 SER A N 1
ATOM 4199 C CA . SER A 1 569 ? -22.189 -17.351 7.426 1.00 76.06 569 SER A CA 1
ATOM 4200 C C . SER A 1 569 ? -21.259 -16.508 8.306 1.00 76.06 569 SER A C 1
ATOM 4202 O O . SER A 1 569 ? -20.095 -16.863 8.513 1.00 76.06 569 SER A O 1
ATOM 4204 N N . GLU A 1 570 ? -21.765 -15.387 8.835 1.00 80.69 570 GLU A N 1
ATOM 4205 C CA . GLU A 1 570 ? -21.027 -14.529 9.773 1.00 80.69 570 GLU A CA 1
ATOM 4206 C C . GLU A 1 570 ? -20.797 -15.274 11.098 1.00 80.69 570 GLU A C 1
ATOM 4208 O O . GLU A 1 570 ? -21.728 -15.674 11.799 1.00 80.69 570 GLU A O 1
ATOM 4213 N N . LEU A 1 571 ? -19.527 -15.459 11.453 1.00 78.88 571 LEU A N 1
ATOM 4214 C CA . LEU A 1 571 ? -19.101 -15.960 12.749 1.00 78.88 571 LEU A CA 1
ATOM 4215 C C . LEU A 1 571 ? -18.970 -14.793 13.719 1.00 78.88 571 LEU A C 1
ATOM 4217 O O . LEU A 1 571 ? -18.263 -13.818 13.459 1.00 78.88 571 LEU A O 1
ATOM 4221 N N . ALA A 1 572 ? -19.585 -14.934 14.889 1.00 81.75 572 ALA A N 1
ATOM 4222 C CA . ALA A 1 572 ? -19.454 -13.936 15.934 1.00 81.75 572 ALA A CA 1
ATOM 4223 C C . ALA A 1 572 ? -18.000 -13.847 16.442 1.00 81.75 572 ALA A C 1
ATOM 4225 O O . ALA A 1 572 ? -17.293 -14.851 16.586 1.00 81.75 572 ALA A O 1
ATOM 4226 N N . LEU A 1 573 ? -17.551 -12.627 16.735 1.00 85.94 573 LEU A N 1
ATOM 4227 C CA . LEU A 1 573 ? -16.189 -12.324 17.170 1.00 85.94 573 LEU A CA 1
ATOM 4228 C C . LEU A 1 573 ? -16.197 -11.674 18.551 1.00 85.94 573 LEU A C 1
ATOM 4230 O O . LEU A 1 573 ? -17.098 -10.910 18.883 1.00 85.94 573 LEU A O 1
ATOM 4234 N N . TYR A 1 574 ? -15.159 -11.939 19.340 1.00 86.06 574 TYR A N 1
ATOM 4235 C CA . TYR A 1 574 ? -14.947 -11.281 20.628 1.00 86.06 574 TYR A CA 1
ATOM 4236 C C . TYR A 1 574 ? -13.482 -10.886 20.825 1.00 86.06 574 TYR A C 1
ATOM 4238 O O . TYR A 1 574 ? -12.567 -11.451 20.213 1.00 86.06 574 TYR A O 1
ATOM 4246 N N . ARG A 1 575 ? -13.240 -9.911 21.702 1.00 85.62 575 ARG A N 1
ATOM 4247 C CA . ARG A 1 575 ? -11.904 -9.406 22.018 1.00 85.62 575 ARG A CA 1
ATOM 4248 C C . ARG A 1 575 ? -11.369 -9.987 23.329 1.00 85.62 575 ARG A C 1
ATOM 4250 O O . ARG A 1 575 ? -12.038 -9.944 24.356 1.00 85.62 575 ARG A O 1
ATOM 4257 N N . LYS A 1 576 ? -10.125 -10.479 23.309 1.00 85.94 576 LYS A N 1
ATOM 4258 C CA . LYS A 1 576 ? -9.344 -10.911 24.485 1.00 85.94 576 LYS A CA 1
ATOM 4259 C C . LYS A 1 576 ? -7.963 -10.257 24.450 1.00 85.94 576 LYS A C 1
ATOM 4261 O O . LYS A 1 576 ? -7.106 -10.651 23.655 1.00 85.94 576 LYS A O 1
ATOM 4266 N N . GLY A 1 577 ? -7.734 -9.248 25.284 1.00 83.56 577 GLY A N 1
ATOM 4267 C CA . GLY A 1 577 ? -6.544 -8.403 25.240 1.00 83.56 577 GLY A CA 1
ATOM 4268 C C . GLY A 1 577 ? -6.378 -7.717 23.881 1.00 83.56 577 GLY A C 1
ATOM 4269 O O . GLY A 1 577 ? -7.233 -6.946 23.437 1.00 83.56 577 GLY A O 1
ATOM 4270 N N . SER A 1 578 ? -5.264 -7.999 23.206 1.00 80.88 578 SER A N 1
ATOM 4271 C CA . SER A 1 578 ? -5.014 -7.548 21.835 1.00 80.88 578 SER A CA 1
ATOM 4272 C C . SER A 1 578 ? -5.508 -8.526 20.769 1.00 80.88 578 SER A C 1
ATOM 4274 O O . SER A 1 578 ? -5.300 -8.260 19.601 1.00 80.88 578 SER A O 1
ATOM 4276 N N . ALA A 1 579 ? -6.131 -9.657 21.100 1.00 82.69 579 ALA A N 1
ATOM 4277 C CA . ALA A 1 579 ? -6.596 -10.628 20.107 1.00 82.69 579 ALA A CA 1
ATOM 4278 C C . ALA A 1 579 ? -8.098 -10.481 19.822 1.00 82.69 579 ALA A C 1
ATOM 4280 O O . ALA A 1 579 ? -8.893 -10.391 20.756 1.00 82.69 579 ALA A O 1
ATOM 4281 N N . ILE A 1 580 ? -8.480 -10.536 18.546 1.00 83.75 580 ILE A N 1
ATOM 4282 C CA . ILE A 1 580 ? -9.848 -10.799 18.088 1.00 83.75 580 ILE A CA 1
ATOM 4283 C C . ILE A 1 580 ? -9.960 -12.295 17.796 1.00 83.75 580 ILE A C 1
ATOM 4285 O O . ILE A 1 580 ? -9.129 -12.868 17.078 1.00 83.75 580 ILE A O 1
ATOM 4289 N N . LYS A 1 581 ? -10.960 -12.933 18.398 1.00 84.56 581 LYS A N 1
ATOM 4290 C CA . LYS A 1 581 ? -11.135 -14.383 18.410 1.00 84.56 581 LYS A CA 1
ATOM 4291 C C . LYS A 1 581 ? -12.523 -14.790 17.947 1.00 84.56 581 LYS A C 1
ATOM 4293 O O . LYS A 1 581 ? -13.487 -14.060 18.153 1.00 84.56 581 LYS A O 1
ATOM 4298 N N . VAL A 1 582 ? -12.603 -15.988 17.374 1.00 83.31 582 VAL A N 1
ATOM 4299 C CA . VAL A 1 582 ? -13.868 -16.605 16.955 1.00 83.31 582 VAL A CA 1
ATOM 4300 C C . VAL A 1 582 ? -14.650 -17.083 18.171 1.00 83.31 582 VAL A C 1
ATOM 4302 O O . VAL A 1 582 ? -14.142 -17.886 18.965 1.00 83.31 582 VAL A O 1
ATOM 4305 N N . LYS A 1 583 ? -15.880 -16.588 18.307 1.00 75.69 583 LYS A N 1
ATOM 4306 C CA . LYS A 1 583 ? -16.848 -17.011 19.320 1.00 75.69 583 LYS A CA 1
ATOM 4307 C C . LYS A 1 583 ? -17.411 -18.379 18.928 1.00 75.69 583 LYS A C 1
ATOM 4309 O O . LYS A 1 583 ? -17.672 -18.646 17.760 1.00 75.69 583 LYS A O 1
ATOM 4314 N N . GLY A 1 584 ? -17.524 -19.277 19.902 1.00 67.88 584 GLY A N 1
ATOM 4315 C CA . GLY A 1 584 ? -18.202 -20.563 19.729 1.00 67.88 584 GLY A CA 1
ATOM 4316 C C . GLY A 1 584 ? -19.635 -20.502 20.236 1.00 67.88 584 GLY A C 1
ATOM 4317 O O . GLY A 1 584 ? -20.062 -19.487 20.775 1.00 67.88 584 GLY A O 1
ATOM 4318 N N . THR A 1 585 ? -20.348 -21.618 20.131 1.00 53.91 585 THR A N 1
ATOM 4319 C CA . THR A 1 585 ? -21.744 -21.762 20.572 1.00 53.91 585 THR A CA 1
ATOM 4320 C C . THR A 1 585 ? -21.922 -21.791 22.102 1.00 53.91 585 THR A C 1
ATOM 4322 O O . THR A 1 585 ? -23.050 -21.861 22.562 1.00 53.91 585 THR A O 1
ATOM 4325 N N . VAL A 1 586 ? -20.840 -21.762 22.901 1.00 39.50 586 VAL A N 1
ATOM 4326 C CA . VAL A 1 586 ? -20.874 -22.103 24.347 1.00 39.50 586 VAL A CA 1
ATOM 4327 C C . VAL A 1 586 ? -20.173 -21.079 25.259 1.00 39.50 586 VAL A C 1
ATOM 4329 O O . VAL A 1 586 ? -19.670 -21.429 26.317 1.00 39.50 586 VAL A O 1
ATOM 4332 N N . ALA A 1 587 ? -20.070 -19.811 24.867 1.00 51.06 587 ALA A N 1
ATOM 4333 C CA . ALA A 1 587 ? -19.645 -18.771 25.811 1.00 51.06 587 ALA A CA 1
ATOM 4334 C C . ALA A 1 587 ? -20.257 -17.435 25.411 1.00 51.06 587 ALA A C 1
ATOM 4336 O O . ALA A 1 587 ? -19.959 -16.934 24.318 1.00 51.06 587 ALA A O 1
ATOM 4337 N N . THR A 1 588 ? -21.092 -16.852 26.274 1.00 62.25 588 THR A N 1
ATOM 4338 C CA . THR A 1 588 ? -21.528 -15.468 26.077 1.00 62.25 588 THR A CA 1
ATOM 4339 C C . THR A 1 588 ? -20.484 -14.505 26.669 1.00 62.25 588 THR A C 1
ATOM 4341 O O . THR A 1 588 ? -20.256 -14.475 27.873 1.00 62.25 588 THR A O 1
ATOM 4344 N N . PRO A 1 589 ? -19.761 -13.746 25.831 1.00 73.94 589 PRO A N 1
ATOM 4345 C CA . PRO A 1 589 ? -18.842 -12.701 26.261 1.00 73.94 589 PRO A CA 1
ATOM 4346 C C . PRO A 1 589 ? -19.603 -11.496 26.832 1.00 73.94 589 PRO A C 1
ATOM 4348 O O . PRO A 1 589 ? -20.812 -11.355 26.669 1.00 73.94 589 PRO A O 1
ATOM 4351 N N . ILE A 1 590 ? -18.859 -10.601 27.472 1.00 88.44 590 ILE A N 1
ATOM 4352 C CA . ILE A 1 590 ? -19.365 -9.348 28.029 1.00 88.44 590 ILE A CA 1
ATOM 4353 C C . ILE A 1 590 ? -19.491 -8.328 26.898 1.00 88.44 590 ILE A C 1
ATOM 4355 O O . ILE A 1 590 ? -18.492 -7.998 26.257 1.00 88.44 590 ILE A O 1
ATOM 4359 N N . THR A 1 591 ? -20.683 -7.794 26.669 1.00 90.38 591 THR A N 1
ATOM 4360 C CA . THR A 1 591 ? -20.907 -6.782 25.630 1.00 90.38 591 THR A CA 1
ATOM 4361 C C . THR A 1 591 ? -20.683 -5.385 26.205 1.00 90.38 591 THR A C 1
ATOM 4363 O O . THR A 1 591 ? -21.217 -5.043 27.261 1.00 90.38 591 THR A O 1
ATOM 4366 N N . LEU A 1 592 ? -19.898 -4.559 25.513 1.00 91.50 592 LEU A N 1
ATOM 4367 C CA . LEU A 1 592 ? -19.660 -3.161 25.878 1.00 91.50 592 LEU A CA 1
ATOM 4368 C C . LEU A 1 592 ? -20.356 -2.242 24.875 1.00 91.50 592 LEU A C 1
ATOM 4370 O O . LEU A 1 592 ? -20.155 -2.368 23.669 1.00 91.50 592 LEU A O 1
ATOM 4374 N N . CYS A 1 593 ? -21.105 -1.269 25.375 1.00 90.19 593 CYS A N 1
ATOM 4375 C CA . CYS A 1 593 ? -21.699 -0.200 24.584 1.00 90.19 593 CYS A CA 1
ATOM 4376 C C . CYS A 1 593 ? -21.225 1.169 25.080 1.00 90.19 593 CYS A C 1
ATOM 4378 O O . CYS A 1 593 ? -20.934 1.354 26.264 1.00 90.19 593 CYS A O 1
ATOM 4380 N N . TYR A 1 594 ? -21.165 2.128 24.165 1.00 88.75 594 TYR A N 1
ATOM 4381 C CA . TYR A 1 594 ? -20.938 3.540 24.441 1.00 88.75 594 TYR A CA 1
ATOM 4382 C C . TYR A 1 594 ? -22.203 4.319 24.090 1.00 88.75 594 TYR A C 1
ATOM 4384 O O . TYR A 1 594 ? -22.826 4.041 23.066 1.00 88.75 594 TYR A O 1
ATOM 4392 N N . ARG A 1 595 ? -22.587 5.264 24.945 1.00 84.00 595 ARG A N 1
ATOM 4393 C CA . ARG A 1 595 ? -23.726 6.147 24.713 1.00 84.00 595 ARG A CA 1
ATOM 4394 C C . ARG A 1 595 ? -23.227 7.509 24.227 1.00 84.00 595 ARG A C 1
ATOM 4396 O O . ARG A 1 595 ? -22.430 8.149 24.914 1.00 84.00 595 ARG A O 1
ATOM 4403 N N . ASP A 1 596 ? -23.702 7.927 23.057 1.00 74.50 596 ASP A N 1
ATOM 4404 C CA . ASP A 1 596 ? -23.473 9.254 22.481 1.00 74.50 596 ASP A CA 1
ATOM 4405 C C . ASP A 1 596 ? -24.810 10.003 22.389 1.00 74.50 596 ASP A C 1
ATOM 4407 O O . ASP A 1 596 ? -25.612 9.778 21.485 1.00 74.50 596 ASP A O 1
ATOM 4411 N N . GLY A 1 597 ? -25.113 10.833 23.391 1.00 76.00 597 GLY A N 1
ATOM 4412 C CA . GLY A 1 597 ? -26.451 11.417 23.533 1.00 76.00 597 GLY A CA 1
ATOM 4413 C C . GLY A 1 597 ? -27.509 10.340 23.807 1.00 76.00 597 GLY A C 1
ATOM 4414 O O . GLY A 1 597 ? -27.433 9.648 24.821 1.00 76.00 597 GLY A O 1
ATOM 4415 N N . GLU A 1 598 ? -28.492 10.201 22.916 1.00 71.94 598 GLU A N 1
ATOM 4416 C CA . GLU A 1 598 ? -29.518 9.147 22.997 1.00 71.94 598 GLU A CA 1
ATOM 4417 C C . GLU A 1 598 ? -29.110 7.848 22.280 1.00 71.94 598 GLU A C 1
ATOM 4419 O O . GLU A 1 598 ? -29.704 6.795 22.519 1.00 71.94 598 GLU A O 1
ATOM 4424 N N . GLU A 1 599 ? -28.081 7.883 21.427 1.00 78.44 599 GLU A N 1
ATOM 4425 C CA . GLU A 1 599 ? -27.697 6.740 20.602 1.00 78.44 599 GLU A CA 1
ATOM 4426 C C . GLU A 1 599 ? -26.764 5.784 21.363 1.00 78.44 599 GLU A C 1
ATOM 4428 O O . GLU A 1 599 ? -25.783 6.186 21.998 1.00 78.44 599 GLU A O 1
ATOM 4433 N N . LYS A 1 600 ? -27.067 4.482 21.299 1.00 83.00 600 LYS A N 1
ATOM 4434 C CA . LYS A 1 600 ? -26.259 3.415 21.903 1.00 83.00 600 LYS A CA 1
ATOM 4435 C C . LYS A 1 600 ? -25.447 2.711 20.820 1.00 83.00 600 LYS A C 1
ATOM 4437 O O . LYS A 1 600 ? -25.991 1.963 20.013 1.00 83.00 600 LYS A O 1
ATOM 4442 N N . VAL A 1 601 ? -24.130 2.887 20.852 1.00 82.56 601 VAL A N 1
ATOM 4443 C CA . VAL A 1 601 ? -23.192 2.273 19.905 1.00 82.56 601 VAL A CA 1
ATOM 4444 C C . VAL A 1 601 ? -22.546 1.042 20.540 1.00 82.56 601 VAL A C 1
ATOM 4446 O O . VAL A 1 601 ? -21.849 1.142 21.554 1.00 82.56 601 VAL A O 1
ATOM 4449 N N . SER A 1 602 ? -22.743 -0.135 19.941 1.00 85.38 602 SER A N 1
ATOM 4450 C CA . SER A 1 602 ? -22.077 -1.364 20.390 1.00 85.38 602 SER A CA 1
ATOM 4451 C C . SER A 1 602 ? -20.588 -1.338 20.040 1.00 85.38 602 SER A C 1
ATOM 4453 O O . SER A 1 602 ? -20.200 -1.282 18.872 1.00 85.38 602 SER A O 1
ATOM 4455 N N . LEU A 1 603 ? -19.743 -1.437 21.066 1.00 83.19 603 LEU A N 1
ATOM 4456 C CA . LEU A 1 603 ? -18.291 -1.584 20.943 1.00 83.19 603 LEU A CA 1
ATOM 4457 C C . LEU A 1 603 ? -17.872 -3.061 20.893 1.00 83.19 603 LEU A C 1
ATOM 4459 O O . LEU A 1 603 ? -16.682 -3.372 20.972 1.00 83.19 603 LEU A O 1
ATOM 4463 N N . GLY A 1 604 ? -18.844 -3.966 20.778 1.00 85.62 604 GLY A N 1
ATOM 4464 C CA . GLY A 1 604 ? -18.656 -5.399 20.633 1.00 85.62 604 GLY A CA 1
ATOM 4465 C C . GLY A 1 604 ? -18.467 -6.174 21.932 1.00 85.62 604 GLY A C 1
ATOM 4466 O O . GLY A 1 604 ? -18.663 -5.678 23.042 1.00 85.62 604 GLY A O 1
ATOM 4467 N N . ASP A 1 605 ? -18.088 -7.431 21.737 1.00 88.88 605 ASP A N 1
ATOM 4468 C CA . ASP A 1 605 ? -17.999 -8.460 22.763 1.00 88.88 605 ASP A CA 1
ATOM 4469 C C . ASP A 1 605 ? -16.564 -8.615 23.300 1.00 88.88 605 ASP A C 1
ATOM 4471 O O . ASP A 1 605 ? -15.591 -8.629 22.538 1.00 88.88 605 ASP A O 1
ATOM 4475 N N . TYR A 1 606 ? -16.423 -8.792 24.615 1.00 88.81 606 TYR A N 1
ATOM 4476 C CA . TYR A 1 606 ? -15.154 -8.875 25.344 1.00 88.81 606 TYR A CA 1
ATOM 4477 C C . TYR A 1 606 ? -15.097 -10.116 26.238 1.00 88.81 606 TYR A C 1
ATOM 4479 O O . TYR A 1 606 ? -16.076 -10.510 26.865 1.00 88.81 606 TYR A O 1
ATOM 4487 N N . ALA A 1 607 ? -13.919 -10.731 26.333 1.00 87.00 607 ALA A N 1
ATOM 4488 C CA . ALA A 1 607 ? -13.734 -11.980 27.069 1.00 87.00 607 ALA A CA 1
ATOM 4489 C C . ALA A 1 607 ? -13.806 -11.809 28.592 1.00 87.00 607 ALA A C 1
ATOM 4491 O O . ALA A 1 607 ? -14.179 -12.738 29.299 1.00 87.00 607 ALA A O 1
ATOM 4492 N N . THR A 1 608 ? -13.370 -10.656 29.106 1.00 88.81 608 THR A N 1
ATOM 4493 C CA . THR A 1 608 ? -13.271 -10.393 30.546 1.00 88.81 608 THR A CA 1
ATOM 4494 C C . THR A 1 608 ? -13.599 -8.936 30.865 1.00 88.81 608 THR A C 1
ATOM 4496 O O . THR A 1 608 ? -13.383 -8.044 30.043 1.00 88.81 608 THR A O 1
ATOM 4499 N N . LEU A 1 609 ? -14.033 -8.658 32.099 1.00 90.00 609 LEU A N 1
ATOM 4500 C CA . LEU A 1 609 ? -14.227 -7.280 32.571 1.00 90.00 609 LEU A CA 1
ATOM 4501 C C . LEU A 1 609 ? -12.907 -6.480 32.584 1.00 90.00 609 LEU A C 1
ATOM 4503 O O . LEU A 1 609 ? -12.910 -5.260 32.438 1.00 90.00 609 LEU A O 1
ATOM 4507 N N . THR A 1 610 ? -11.759 -7.157 32.687 1.00 89.94 610 THR A N 1
ATOM 4508 C CA . THR A 1 610 ? -10.437 -6.532 32.521 1.00 89.94 610 THR A CA 1
ATOM 4509 C C . THR A 1 610 ? -10.214 -6.042 31.088 1.00 89.94 610 THR A C 1
ATOM 4511 O O . THR A 1 610 ? -9.646 -4.967 30.891 1.00 89.94 610 THR A O 1
ATOM 4514 N N . ASP A 1 611 ? -10.678 -6.788 30.081 1.00 89.00 611 ASP A N 1
ATOM 4515 C CA . ASP A 1 611 ? -10.606 -6.360 28.681 1.00 89.00 611 ASP A CA 1
ATOM 4516 C C . ASP A 1 611 ? -11.496 -5.135 28.428 1.00 89.00 611 ASP A C 1
ATOM 4518 O O . ASP A 1 611 ? -11.036 -4.179 27.799 1.00 89.00 611 ASP A O 1
ATOM 4522 N N . VAL A 1 612 ? -12.705 -5.123 29.006 1.00 90.44 612 VAL A N 1
ATOM 4523 C CA . VAL A 1 612 ? -13.631 -3.974 28.993 1.00 90.44 612 VAL A CA 1
ATOM 4524 C C . VAL A 1 612 ? -12.991 -2.741 29.635 1.00 90.44 612 VAL A C 1
ATOM 4526 O O . VAL A 1 612 ? -12.924 -1.675 29.022 1.00 90.44 612 VAL A O 1
ATOM 4529 N N . LYS A 1 613 ? -12.426 -2.887 30.840 1.00 90.69 613 LYS A N 1
ATOM 4530 C CA . LYS A 1 613 ? -11.680 -1.822 31.528 1.00 90.69 613 LYS A CA 1
ATOM 4531 C C . LYS A 1 613 ? -10.579 -1.233 30.646 1.00 90.69 613 LYS A C 1
ATOM 4533 O O . LYS A 1 613 ? -10.415 -0.013 30.577 1.00 90.69 613 LYS A O 1
ATOM 4538 N N . ASN A 1 614 ? -9.796 -2.099 30.006 1.00 87.56 614 ASN A N 1
ATOM 4539 C CA . ASN A 1 614 ? -8.685 -1.685 29.158 1.00 87.56 614 ASN A CA 1
ATOM 4540 C C . ASN A 1 614 ? -9.163 -0.978 27.884 1.00 87.56 614 ASN A C 1
ATOM 4542 O O . ASN A 1 614 ? -8.425 -0.147 27.360 1.00 87.56 614 ASN A O 1
ATOM 4546 N N . GLU A 1 615 ? -10.346 -1.314 27.369 1.00 86.12 615 GLU A N 1
ATOM 4547 C CA . GLU A 1 615 ? -10.963 -0.627 26.232 1.00 86.12 615 GLU A CA 1
ATOM 4548 C C . GLU A 1 615 ? -11.410 0.788 26.607 1.00 86.12 615 GLU A C 1
ATOM 4550 O O . GLU A 1 615 ? -10.983 1.749 25.967 1.00 86.12 615 GLU A O 1
ATOM 4555 N N . ILE A 1 616 ? -12.176 0.939 27.693 1.00 87.19 616 ILE A N 1
ATOM 4556 C CA . ILE A 1 616 ? -12.633 2.257 28.165 1.00 87.19 616 ILE A CA 1
ATOM 4557 C C . ILE A 1 616 ? -11.428 3.174 28.434 1.00 87.19 616 ILE A C 1
ATOM 4559 O O . ILE A 1 616 ? -11.377 4.314 27.970 1.00 87.19 616 ILE A O 1
ATOM 4563 N N . ALA A 1 617 ? -10.390 2.650 29.097 1.00 84.69 617 ALA A N 1
ATOM 4564 C CA . ALA A 1 617 ? -9.162 3.400 29.359 1.00 84.69 617 ALA A CA 1
ATOM 4565 C C . ALA A 1 617 ? -8.401 3.805 28.079 1.00 84.69 617 ALA A C 1
ATOM 4567 O O . ALA A 1 617 ? -7.720 4.834 28.075 1.00 84.69 617 ALA A O 1
ATOM 4568 N N . ARG A 1 618 ? -8.492 3.013 26.999 1.00 79.19 618 ARG A N 1
ATOM 4569 C CA . ARG A 1 618 ? -7.848 3.310 25.708 1.00 79.19 618 ARG A CA 1
ATOM 4570 C C . ARG A 1 618 ? -8.553 4.433 24.948 1.00 79.19 618 ARG A C 1
ATOM 4572 O O . ARG A 1 618 ? -7.859 5.223 24.313 1.00 79.19 618 ARG A O 1
ATOM 4579 N N . ARG A 1 619 ? -9.882 4.539 25.046 1.00 76.69 619 ARG A N 1
ATOM 4580 C CA . ARG A 1 619 ? -10.676 5.556 24.330 1.00 76.69 619 ARG A CA 1
ATOM 4581 C C . ARG A 1 619 ? -10.474 6.976 24.843 1.00 76.69 619 ARG A C 1
ATOM 4583 O O . ARG A 1 619 ? -10.580 7.915 24.065 1.00 76.69 619 ARG A O 1
ATOM 4590 N N . LYS A 1 620 ? -10.162 7.142 26.134 1.00 71.88 620 LYS A N 1
ATOM 4591 C CA . LYS A 1 620 ? -9.934 8.452 26.780 1.00 71.88 620 LYS A CA 1
ATOM 4592 C C . LYS A 1 620 ? -11.076 9.465 26.576 1.00 71.88 620 LYS A C 1
ATOM 4594 O O . LYS A 1 620 ? -10.848 10.670 26.653 1.00 71.88 620 LYS A O 1
ATOM 4599 N N . ILE A 1 621 ? -12.304 8.996 26.360 1.00 74.19 621 ILE A N 1
ATOM 4600 C CA . ILE A 1 621 ? -13.485 9.862 26.296 1.00 74.19 621 ILE A CA 1
ATOM 4601 C C . ILE A 1 621 ? -13.887 10.170 27.741 1.00 74.19 621 ILE A C 1
ATOM 4603 O O . ILE A 1 621 ? -14.732 9.494 28.319 1.00 74.19 621 ILE A O 1
ATOM 4607 N N . GLY A 1 622 ? -13.243 11.173 28.345 1.00 64.94 622 GLY A N 1
ATOM 4608 C CA . GLY A 1 622 ? -13.390 11.492 29.773 1.00 64.94 622 GLY A CA 1
ATOM 4609 C C . GLY A 1 622 ? -14.816 11.840 30.218 1.00 64.94 622 GLY A C 1
ATOM 4610 O O . GLY A 1 622 ? -15.115 11.757 31.403 1.00 64.94 622 GLY A O 1
ATOM 4611 N N . LYS A 1 623 ? -15.707 12.183 29.278 1.00 74.50 623 LYS A N 1
ATOM 4612 C CA . LYS A 1 623 ? -17.141 12.422 29.518 1.00 74.50 623 LYS A CA 1
ATOM 4613 C C . LYS A 1 623 ? -18.050 11.270 29.068 1.00 74.50 623 LYS A C 1
ATOM 4615 O O . LYS A 1 623 ? -19.263 11.428 29.077 1.00 74.50 623 LYS A O 1
ATOM 4620 N N . GLY A 1 624 ? -17.478 10.144 28.650 1.00 82.69 624 GLY A N 1
ATOM 4621 C CA . GLY A 1 624 ? -18.226 9.048 28.048 1.00 82.69 624 GLY A CA 1
ATOM 4622 C C . GLY A 1 624 ? -19.065 8.272 29.055 1.00 82.69 624 GLY A C 1
ATOM 4623 O O . GLY A 1 624 ? -18.599 7.996 30.164 1.00 82.69 624 GLY A O 1
ATOM 4624 N N . GLU A 1 625 ? -20.273 7.901 28.646 1.00 91.31 625 GLU A N 1
ATOM 4625 C CA . GLU A 1 625 ? -21.177 7.025 29.388 1.00 91.31 625 GLU A CA 1
ATOM 4626 C C . GLU A 1 625 ? -21.144 5.636 28.747 1.00 91.31 625 GLU A C 1
ATOM 4628 O O . GLU A 1 625 ? -21.304 5.492 27.532 1.00 91.31 625 GLU A O 1
ATOM 4633 N N . TYR A 1 626 ? -20.887 4.608 29.552 1.00 93.44 626 TYR A N 1
ATOM 4634 C CA . TYR A 1 626 ? -20.729 3.241 29.062 1.00 93.44 626 TYR A CA 1
ATOM 4635 C C . TYR A 1 626 ? -21.760 2.312 29.685 1.00 93.44 626 TYR A C 1
ATOM 4637 O O . TYR A 1 626 ? -22.144 2.465 30.844 1.00 93.44 626 TYR A O 1
ATOM 4645 N N . GLU A 1 627 ? -22.154 1.297 28.930 1.00 93.88 627 GLU A N 1
ATOM 4646 C CA . GLU A 1 627 ? -23.000 0.214 29.416 1.00 93.88 627 GLU A CA 1
ATOM 4647 C C . GLU A 1 627 ? -22.296 -1.123 29.183 1.00 93.88 627 GLU A C 1
ATOM 4649 O O . GLU A 1 627 ? -21.805 -1.398 28.088 1.00 93.88 627 GLU A O 1
ATOM 4654 N N . VAL A 1 628 ? -22.222 -1.941 30.226 1.00 94.50 628 VAL A N 1
ATOM 4655 C CA . VAL A 1 628 ? -21.555 -3.239 30.236 1.00 94.50 628 VAL A CA 1
ATOM 4656 C C . VAL A 1 628 ? -22.600 -4.300 30.540 1.00 94.50 628 VAL A C 1
ATOM 4658 O O . VAL A 1 628 ? -23.065 -4.410 31.673 1.00 94.50 628 VAL A O 1
ATOM 4661 N N . HIS A 1 629 ? -22.953 -5.086 29.529 1.00 92.12 629 HIS A N 1
ATOM 4662 C CA . HIS A 1 629 ? -23.899 -6.182 29.665 1.00 92.12 629 HIS A CA 1
ATOM 4663 C C . HIS A 1 629 ? -23.161 -7.503 29.894 1.00 92.12 629 HIS A C 1
ATOM 4665 O O . HIS A 1 629 ? -22.315 -7.914 29.096 1.00 92.12 629 HIS A O 1
ATOM 4671 N N . VAL A 1 630 ? -23.483 -8.163 30.999 1.00 90.12 630 VAL A N 1
ATOM 4672 C CA . VAL A 1 630 ? -22.900 -9.432 31.433 1.00 90.12 630 VAL A CA 1
ATOM 4673 C C . VAL A 1 630 ? -23.944 -10.528 31.213 1.00 90.12 630 VAL A C 1
ATOM 4675 O O . VAL A 1 630 ? -24.860 -10.665 32.014 1.00 90.12 630 VAL A O 1
ATOM 4678 N N . GLY A 1 631 ? -23.841 -11.272 30.107 1.00 84.50 631 GLY A N 1
ATOM 4679 C CA . GLY A 1 631 ? -24.858 -12.266 29.722 1.00 84.50 631 GLY A CA 1
ATOM 4680 C C . GLY A 1 631 ? -24.874 -13.537 30.582 1.00 84.50 631 GLY A C 1
ATOM 4681 O O . GLY A 1 631 ? -25.923 -14.135 30.778 1.00 84.50 631 GLY A O 1
ATOM 4682 N N . GLU A 1 632 ? -23.726 -13.918 31.140 1.00 85.06 632 GLU A N 1
ATOM 4683 C CA . GLU A 1 632 ? -23.546 -15.078 32.021 1.00 85.06 632 GLU A CA 1
ATOM 4684 C C . GLU A 1 632 ? -22.748 -14.674 33.263 1.00 85.06 632 GLU A C 1
ATOM 4686 O O . GLU A 1 632 ? -22.099 -13.629 33.288 1.00 85.06 632 GLU A O 1
ATOM 4691 N N . GLN A 1 633 ? -22.757 -15.513 34.302 1.00 87.62 633 GLN A N 1
ATOM 4692 C CA . GLN A 1 633 ? -21.994 -15.252 35.520 1.00 87.62 633 GLN A CA 1
ATOM 4693 C C . GLN A 1 633 ? -20.493 -15.068 35.227 1.00 87.62 633 GLN A C 1
ATOM 4695 O O . GLN A 1 633 ? -19.844 -15.961 34.684 1.00 87.62 633 GLN A O 1
ATOM 4700 N N . VAL A 1 634 ? -19.908 -13.951 35.673 1.00 88.88 634 VAL A N 1
ATOM 4701 C CA . VAL A 1 634 ? -18.478 -13.644 35.474 1.00 88.88 634 VAL A CA 1
ATOM 4702 C C . VAL A 1 634 ? -17.719 -13.674 36.796 1.00 88.88 634 VAL A C 1
ATOM 4704 O O . VAL A 1 634 ? -18.127 -13.046 37.772 1.00 88.88 634 VAL A O 1
ATOM 4707 N N . PHE A 1 635 ? -16.560 -14.336 36.807 1.00 89.50 635 PHE A N 1
ATOM 4708 C CA . PHE A 1 635 ? -15.604 -14.301 37.914 1.00 89.50 635 PHE A CA 1
ATOM 4709 C C . PHE A 1 635 ? -14.409 -13.385 37.610 1.00 89.50 635 PHE A C 1
ATOM 4711 O O . PHE A 1 635 ? -13.796 -13.459 36.543 1.00 89.50 635 PHE A O 1
ATOM 4718 N N . VAL A 1 636 ? -14.033 -12.539 38.572 1.00 90.06 636 VAL A N 1
ATOM 4719 C CA . VAL A 1 636 ? -12.845 -11.681 38.502 1.00 90.06 636 VAL A CA 1
ATOM 4720 C C . VAL A 1 636 ? -11.969 -11.876 39.736 1.00 90.06 636 VAL A C 1
ATOM 4722 O O . VAL A 1 636 ? -12.344 -11.572 40.870 1.00 90.06 636 VAL A O 1
ATOM 4725 N N . LYS A 1 637 ? -10.732 -12.316 39.502 1.00 89.31 637 LYS A N 1
ATOM 4726 C CA . LYS A 1 637 ? -9.705 -12.391 40.542 1.00 89.31 637 LYS A CA 1
ATOM 4727 C C . LYS A 1 637 ? -9.170 -10.990 40.862 1.00 89.31 637 LYS A C 1
ATOM 4729 O O . LYS A 1 637 ? -8.589 -10.336 39.999 1.00 89.31 637 LYS A O 1
ATOM 4734 N N . GLY A 1 638 ? -9.296 -10.566 42.117 1.00 91.25 638 GLY A N 1
ATOM 4735 C CA . GLY A 1 638 ? -8.827 -9.274 42.618 1.00 91.25 638 GLY A CA 1
ATOM 4736 C C . GLY A 1 638 ? -9.941 -8.236 42.768 1.00 91.25 638 GLY A C 1
ATOM 4737 O O . GLY A 1 638 ? -11.113 -8.578 42.916 1.00 91.25 638 GLY A O 1
ATOM 4738 N N . ALA A 1 639 ? -9.553 -6.958 42.800 1.00 89.50 639 ALA A N 1
ATOM 4739 C CA . ALA A 1 639 ? -10.483 -5.837 42.929 1.00 89.50 639 ALA A CA 1
ATOM 4740 C C . ALA A 1 639 ? -11.384 -5.691 41.692 1.00 89.50 639 ALA A C 1
ATOM 4742 O O . ALA A 1 639 ? -10.982 -6.049 40.582 1.00 89.50 639 ALA A O 1
ATOM 4743 N N . PHE A 1 640 ? -12.575 -5.115 41.881 1.00 92.69 640 PHE A N 1
ATOM 4744 C CA . PHE A 1 640 ? -13.512 -4.873 40.782 1.00 92.69 640 PHE A CA 1
ATOM 4745 C C . PHE A 1 640 ? -12.846 -4.001 39.691 1.00 92.69 640 PHE A C 1
ATOM 4747 O O . PHE A 1 640 ? -12.296 -2.937 40.001 1.00 92.69 640 PHE A O 1
ATOM 4754 N N . PRO A 1 641 ? -12.831 -4.435 38.418 1.00 92.12 641 PRO A N 1
ATOM 4755 C CA . PRO A 1 641 ? -11.980 -3.840 37.395 1.00 92.12 641 PRO A CA 1
ATOM 4756 C C . PRO A 1 641 ? -12.616 -2.574 36.808 1.00 92.12 641 PRO A C 1
ATOM 4758 O O . PRO A 1 641 ? -13.190 -2.599 35.726 1.00 92.12 641 PRO A O 1
ATOM 4761 N N . LEU A 1 642 ? -12.445 -1.437 37.486 1.00 92.81 642 LEU A N 1
ATOM 4762 C CA . LEU A 1 642 ? -12.822 -0.129 36.940 1.00 92.81 642 LEU A CA 1
ATOM 4763 C C . LEU A 1 642 ? -11.651 0.566 36.215 1.00 92.81 642 LEU A C 1
ATOM 4765 O O . LEU A 1 642 ? -10.482 0.366 36.593 1.00 92.81 642 LEU A O 1
ATOM 4769 N N . PRO A 1 643 ? -11.930 1.379 35.174 1.00 91.69 643 PRO A N 1
ATOM 4770 C CA . PRO A 1 643 ? -10.941 2.251 34.533 1.00 91.69 643 PRO A CA 1
ATOM 4771 C C . PRO A 1 643 ? -10.353 3.285 35.504 1.00 91.69 643 PRO A C 1
ATOM 4773 O O . PRO A 1 643 ? -10.837 3.457 36.620 1.00 91.69 643 PRO A O 1
ATOM 4776 N N . LYS A 1 644 ? -9.286 3.988 35.107 1.00 89.38 644 LYS A N 1
ATOM 4777 C CA . LYS A 1 644 ? -8.698 5.043 35.953 1.00 89.38 644 LYS A CA 1
ATOM 4778 C C . LYS A 1 644 ? -9.643 6.244 36.066 1.00 89.38 644 LYS A C 1
ATOM 4780 O O . LYS A 1 644 ? -10.370 6.553 35.124 1.00 89.38 644 LYS A O 1
ATOM 4785 N N . THR A 1 645 ? -9.566 6.951 37.188 1.00 86.69 645 THR A N 1
ATOM 4786 C CA . THR A 1 645 ? -10.283 8.211 37.413 1.00 86.69 645 THR A CA 1
ATOM 4787 C C . THR A 1 645 ? -10.122 9.185 36.241 1.00 86.69 645 THR A C 1
ATOM 4789 O O . THR A 1 645 ? -9.006 9.381 35.760 1.00 86.69 645 THR A O 1
ATOM 4792 N N . GLY A 1 646 ? -11.231 9.782 35.787 1.00 83.19 646 GLY A N 1
ATOM 4793 C CA . GLY A 1 646 ? -11.261 10.777 34.705 1.00 83.19 646 GLY A CA 1
ATOM 4794 C C . GLY A 1 646 ? -11.259 10.208 33.279 1.00 83.19 646 GLY A C 1
ATOM 4795 O O . GLY A 1 646 ? -11.171 10.973 32.324 1.00 83.19 646 GLY A O 1
ATOM 4796 N N . THR A 1 647 ? -11.340 8.881 33.110 1.00 85.25 647 THR A N 1
ATOM 4797 C CA . THR A 1 647 ? -11.407 8.246 31.775 1.00 85.25 647 THR A CA 1
ATOM 4798 C C . THR A 1 647 ? -12.829 8.015 31.258 1.00 85.25 647 THR A C 1
ATOM 4800 O O . THR A 1 647 ? -12.988 7.688 30.086 1.00 85.25 647 THR A O 1
ATOM 4803 N N . TYR A 1 648 ? -13.838 8.198 32.110 1.00 90.38 648 TYR A N 1
ATOM 4804 C CA . TYR A 1 648 ? -15.262 8.047 31.816 1.00 90.38 648 TYR A CA 1
ATOM 4805 C C . TYR A 1 648 ? -16.084 8.926 32.771 1.00 90.38 648 TYR A C 1
ATOM 4807 O O . TYR A 1 648 ? -15.576 9.324 33.825 1.00 90.38 648 TYR A O 1
ATOM 4815 N N . LYS A 1 649 ? -17.343 9.194 32.408 1.00 88.38 649 LYS A N 1
ATOM 4816 C CA . LYS A 1 649 ? -18.336 9.856 33.265 1.00 88.38 649 LYS A CA 1
ATOM 4817 C C . LYS A 1 649 ? -19.053 8.830 34.141 1.00 88.38 649 LYS A C 1
ATOM 4819 O O . LYS A 1 649 ? -18.951 8.900 35.362 1.00 88.38 649 LYS A O 1
ATOM 4824 N N . SER A 1 650 ? -19.710 7.853 33.512 1.00 91.75 650 SER A N 1
ATOM 4825 C CA . SER A 1 650 ? -20.434 6.786 34.208 1.00 91.75 650 SER A CA 1
ATOM 4826 C C . SER A 1 650 ? -20.316 5.423 33.515 1.00 91.75 650 SER A C 1
ATOM 4828 O O . SER A 1 650 ? -20.064 5.344 32.309 1.00 91.75 650 SER A O 1
ATOM 4830 N N . ILE A 1 651 ? -20.472 4.341 34.285 1.00 94.69 651 ILE A N 1
ATOM 4831 C CA . ILE A 1 651 ? -20.606 2.973 33.761 1.00 94.69 651 ILE A CA 1
ATOM 4832 C C . ILE A 1 651 ? -21.839 2.321 34.380 1.00 94.69 651 ILE A C 1
ATOM 4834 O O . ILE A 1 651 ? -21.981 2.277 35.600 1.00 94.69 651 ILE A O 1
ATOM 4838 N N . THR A 1 652 ? -22.700 1.764 33.536 1.00 94.00 652 THR A N 1
ATOM 4839 C CA . THR A 1 652 ? -23.846 0.955 33.955 1.00 94.00 652 THR A CA 1
ATOM 4840 C C . THR A 1 652 ? -23.551 -0.515 33.703 1.00 94.00 652 THR A C 1
ATOM 4842 O O . THR A 1 652 ? -23.281 -0.896 32.568 1.00 94.00 652 THR A O 1
ATOM 4845 N N . PHE A 1 653 ? -23.604 -1.346 34.738 1.00 94.50 653 PHE A N 1
ATOM 4846 C CA . PHE A 1 653 ? -23.542 -2.799 34.614 1.00 94.50 653 PHE A CA 1
ATOM 4847 C C . PHE A 1 653 ? -24.969 -3.361 34.572 1.00 94.50 653 PHE A C 1
ATOM 4849 O O . PHE A 1 653 ? -25.795 -3.013 35.427 1.00 94.50 653 PHE A O 1
ATOM 4856 N N . THR A 1 654 ? -25.258 -4.219 33.586 1.00 92.19 654 THR A N 1
ATOM 4857 C CA . THR A 1 654 ? -26.533 -4.951 33.451 1.00 92.19 654 THR A CA 1
ATOM 4858 C C . THR A 1 654 ? -26.317 -6.451 33.217 1.00 92.19 654 THR A C 1
ATOM 4860 O O . THR A 1 654 ? -25.224 -6.873 32.829 1.00 92.19 654 THR A O 1
ATOM 4863 N N . GLY A 1 655 ? -27.345 -7.276 33.451 1.00 89.50 655 GLY A N 1
ATOM 4864 C CA . GLY A 1 655 ? -27.320 -8.728 33.209 1.00 89.50 655 GLY A CA 1
ATOM 4865 C C . GLY A 1 655 ? -27.154 -9.586 34.472 1.00 89.50 655 GLY A C 1
ATOM 4866 O O . GLY A 1 655 ? -27.725 -9.284 35.520 1.00 89.50 655 GLY A O 1
ATOM 4867 N N . GLU A 1 656 ? -26.376 -10.663 34.368 1.00 89.38 656 GLU A N 1
ATOM 4868 C CA . GLU A 1 656 ? -26.238 -11.721 35.379 1.00 89.38 656 GLU A CA 1
ATOM 4869 C C . GLU A 1 656 ? -25.205 -11.426 36.485 1.00 89.38 656 GLU A C 1
ATOM 4871 O O . GLU A 1 656 ? -24.685 -10.323 36.616 1.00 89.38 656 GLU A O 1
ATOM 4876 N N . LYS A 1 657 ? -24.918 -12.401 37.351 1.00 89.94 657 LYS A N 1
ATOM 4877 C CA . LYS A 1 657 ? -24.063 -12.240 38.540 1.00 89.94 657 LYS A CA 1
ATOM 4878 C C . LYS A 1 657 ? -22.584 -11.925 38.222 1.00 89.94 657 LYS A C 1
ATOM 4880 O O . LYS A 1 657 ? -21.944 -12.605 37.422 1.00 89.94 657 LYS A O 1
ATOM 4885 N N . ILE A 1 658 ? -21.989 -10.973 38.950 1.00 92.38 658 ILE A N 1
ATOM 4886 C CA . ILE A 1 658 ? -20.544 -10.677 38.935 1.00 92.38 658 ILE A CA 1
ATOM 4887 C C . ILE A 1 658 ? -19.919 -11.074 40.278 1.00 92.38 658 ILE A C 1
ATOM 4889 O O . ILE A 1 658 ? -20.310 -10.583 41.338 1.00 92.38 658 ILE A O 1
ATOM 4893 N N . ARG A 1 659 ? -18.897 -11.932 40.241 1.00 92.12 659 ARG A N 1
ATOM 4894 C CA . ARG A 1 659 ? -18.187 -12.431 41.425 1.00 92.12 659 ARG A CA 1
ATOM 4895 C C . ARG A 1 659 ? -16.761 -11.892 41.464 1.00 92.12 659 ARG A C 1
ATOM 4897 O O . ARG A 1 659 ? -16.011 -12.069 40.507 1.00 92.12 659 ARG A O 1
ATOM 4904 N N . ILE A 1 660 ? -16.360 -11.271 42.570 1.00 94.06 660 ILE A N 1
ATOM 4905 C CA . ILE A 1 660 ? -15.012 -10.702 42.766 1.00 94.06 660 ILE A CA 1
ATOM 4906 C C . ILE A 1 660 ? -14.321 -11.302 43.992 1.00 94.06 660 ILE A C 1
ATOM 4908 O O . ILE A 1 660 ? -14.994 -11.752 44.910 1.00 94.06 660 ILE A O 1
ATOM 4912 N N . THR A 1 661 ? -12.986 -11.277 44.068 1.00 92.56 661 THR A N 1
ATOM 4913 C CA . THR A 1 661 ? -12.276 -11.692 45.304 1.00 92.56 661 THR A CA 1
ATOM 4914 C C . THR A 1 661 ? -11.782 -10.534 46.175 1.00 92.56 661 THR A C 1
ATOM 4916 O O . THR A 1 661 ? -11.569 -10.686 47.383 1.00 92.56 661 THR A O 1
ATOM 4919 N N . GLY A 1 662 ? -11.621 -9.350 45.584 1.00 90.12 662 GLY A N 1
ATOM 4920 C CA . GLY A 1 662 ? -11.158 -8.135 46.249 1.00 90.12 662 GLY A CA 1
ATOM 4921 C C . GLY A 1 662 ? -12.279 -7.179 46.659 1.00 90.12 662 GLY A C 1
ATOM 4922 O O . GLY A 1 662 ? -13.458 -7.517 46.652 1.00 90.12 662 GLY A O 1
ATOM 4923 N N . ALA A 1 663 ? -11.878 -5.962 47.028 1.00 88.94 663 ALA A N 1
ATOM 4924 C CA . ALA A 1 663 ? -12.789 -4.857 47.310 1.00 88.94 663 ALA A CA 1
ATOM 4925 C C . ALA A 1 663 ? -13.238 -4.142 46.022 1.00 88.94 663 ALA A C 1
ATOM 4927 O O . ALA A 1 663 ? -12.626 -4.294 44.958 1.00 88.94 663 ALA A O 1
ATOM 4928 N N . MET A 1 664 ? -14.272 -3.309 46.140 1.00 94.19 664 MET A N 1
ATOM 4929 C CA . MET A 1 664 ? -14.724 -2.405 45.084 1.00 94.19 664 MET A CA 1
ATOM 4930 C C . MET A 1 664 ? -14.357 -0.966 45.462 1.00 94.19 664 MET A C 1
ATOM 4932 O O . MET A 1 664 ? -14.646 -0.515 46.567 1.00 94.19 664 MET A O 1
ATOM 4936 N N . ALA A 1 665 ? -13.697 -0.239 44.564 1.00 94.00 665 ALA A N 1
ATOM 4937 C CA . ALA A 1 665 ? -13.362 1.170 44.759 1.00 94.00 665 ALA A CA 1
ATOM 4938 C C . ALA A 1 665 ? -13.722 1.947 43.495 1.00 94.00 665 ALA A C 1
ATOM 4940 O O . ALA A 1 665 ? -13.208 1.629 42.422 1.00 94.00 665 ALA A O 1
ATOM 4941 N N . LEU A 1 666 ? -14.613 2.926 43.627 1.00 94.69 666 LEU A N 1
ATOM 4942 C CA . LEU A 1 666 ? -15.140 3.699 42.511 1.00 94.69 666 LEU A CA 1
ATOM 4943 C C . LEU A 1 666 ? -14.107 4.689 41.972 1.00 94.69 666 LEU A C 1
ATOM 4945 O O . LEU A 1 666 ? -13.369 5.330 42.720 1.00 94.69 666 LEU A O 1
ATOM 4949 N N . THR A 1 667 ? -14.087 4.832 40.650 1.00 92.56 667 THR A N 1
ATOM 4950 C CA . THR A 1 667 ? -13.243 5.796 39.923 1.00 92.56 667 THR A CA 1
ATOM 4951 C C . THR A 1 667 ? -14.054 6.749 39.036 1.00 92.56 667 THR A C 1
ATOM 4953 O O . THR A 1 667 ? -13.475 7.574 38.331 1.00 92.56 667 THR A O 1
ATOM 4956 N N . GLY A 1 668 ? -15.377 6.637 39.095 1.00 91.94 668 GLY A N 1
ATOM 4957 C CA . GLY A 1 668 ? -16.406 7.351 38.346 1.00 91.94 668 GLY A CA 1
ATOM 4958 C C . GLY A 1 668 ? -17.773 6.863 38.833 1.00 91.94 668 GLY A C 1
ATOM 4959 O O . GLY A 1 668 ? -17.827 5.960 39.677 1.00 91.94 668 GLY A O 1
ATOM 4960 N N . ASP A 1 669 ? -18.858 7.441 38.324 1.00 94.06 669 ASP A N 1
ATOM 4961 C CA . ASP A 1 669 ? -20.206 7.056 38.752 1.00 94.06 669 ASP A CA 1
ATOM 4962 C C . ASP A 1 669 ? -20.564 5.671 38.208 1.00 94.06 669 ASP A C 1
ATOM 4964 O O . ASP A 1 669 ? -20.373 5.388 37.023 1.00 94.06 669 ASP A O 1
ATOM 4968 N N . ILE A 1 670 ? -21.076 4.792 39.067 1.00 95.44 670 ILE A N 1
ATOM 4969 C CA . ILE A 1 670 ? -21.407 3.416 38.695 1.00 95.44 670 ILE A CA 1
ATOM 4970 C C . ILE A 1 670 ? -22.871 3.137 38.993 1.00 95.44 670 ILE A C 1
ATOM 4972 O O . ILE A 1 670 ? -23.333 3.344 40.112 1.00 95.44 670 ILE A O 1
ATOM 4976 N N . THR A 1 671 ? -23.569 2.587 38.006 1.00 94.56 671 THR A N 1
ATOM 4977 C CA . THR A 1 671 ? -24.892 1.990 38.193 1.00 94.56 671 THR A CA 1
ATOM 4978 C C . THR A 1 671 ? -24.774 0.478 38.080 1.00 94.56 671 THR A C 1
ATOM 4980 O O . THR A 1 671 ? -24.148 -0.032 37.153 1.00 94.56 671 THR A O 1
ATOM 4983 N N . VAL A 1 672 ? -25.358 -0.252 39.021 1.00 93.31 672 VAL A N 1
ATOM 4984 C CA . VAL A 1 672 ? -25.369 -1.712 39.050 1.00 93.31 672 VAL A CA 1
ATOM 4985 C C . VAL A 1 672 ? -26.814 -2.186 38.977 1.00 93.31 672 VAL A C 1
ATOM 4987 O O . VAL A 1 672 ? -27.649 -1.821 39.806 1.00 93.31 672 VAL A O 1
ATOM 4990 N N . SER A 1 673 ? -27.099 -3.001 37.969 1.00 91.44 673 SER A N 1
ATOM 4991 C CA . SER A 1 673 ? -28.361 -3.745 37.842 1.00 91.44 673 SER A CA 1
ATOM 4992 C C . SER A 1 673 ? -28.148 -5.247 38.080 1.00 91.44 673 SER A C 1
ATOM 4994 O O . SER A 1 673 ? -29.097 -5.975 38.345 1.00 91.44 673 SER A O 1
ATOM 4996 N N . ASN A 1 674 ? -26.896 -5.709 38.013 1.00 87.50 674 ASN A N 1
ATOM 4997 C CA . ASN A 1 674 ? -26.462 -7.078 38.298 1.00 87.50 674 ASN A CA 1
ATOM 4998 C C . ASN A 1 674 ? -26.435 -7.386 39.800 1.00 87.50 674 ASN A C 1
ATOM 5000 O O . ASN A 1 674 ? -26.336 -6.492 40.634 1.00 87.50 674 ASN A O 1
ATOM 5004 N N . GLU A 1 675 ? -26.377 -8.670 40.152 1.00 90.06 675 GLU A N 1
ATOM 5005 C CA . GLU A 1 675 ? -25.955 -9.074 41.498 1.00 90.06 675 GLU A CA 1
ATOM 5006 C C . GLU A 1 675 ? -24.422 -9.073 41.574 1.00 90.06 675 GLU A C 1
ATOM 5008 O O . GLU A 1 675 ? -23.763 -9.747 40.778 1.00 90.06 675 GLU A O 1
ATOM 5013 N N . ILE A 1 676 ? -23.843 -8.350 42.535 1.00 91.94 676 ILE A N 1
ATOM 5014 C CA . ILE A 1 676 ? -22.399 -8.392 42.816 1.00 91.94 676 ILE A CA 1
ATOM 5015 C C . ILE A 1 676 ? -22.170 -9.117 44.138 1.00 91.94 676 ILE A C 1
ATOM 5017 O O . ILE A 1 676 ? -22.778 -8.772 45.151 1.00 91.94 676 ILE A O 1
ATOM 5021 N N . GLU A 1 677 ? -21.244 -10.075 44.156 1.00 93.06 677 GLU A N 1
ATOM 5022 C CA . GLU A 1 677 ? -20.804 -10.725 45.391 1.00 93.06 677 GLU A CA 1
ATOM 5023 C C . GLU A 1 677 ? -19.285 -10.868 45.470 1.00 93.06 677 GLU A C 1
ATOM 5025 O O . GLU A 1 677 ? -18.581 -11.010 44.465 1.00 93.06 677 GLU A O 1
ATOM 5030 N N . ARG A 1 678 ? -18.770 -10.858 46.700 1.00 93.75 678 ARG A N 1
ATOM 5031 C CA . ARG A 1 678 ? -17.373 -11.183 46.971 1.00 93.75 678 ARG A CA 1
ATOM 5032 C C . ARG A 1 678 ? -17.244 -12.650 47.361 1.00 93.75 678 ARG A C 1
ATOM 5034 O O . ARG A 1 678 ? -18.023 -13.117 48.178 1.00 93.75 678 ARG A O 1
ATOM 5041 N N . ILE A 1 679 ? -16.246 -13.358 46.848 1.00 93.12 679 ILE A N 1
ATOM 5042 C CA . ILE A 1 679 ? -15.939 -14.761 47.181 1.00 93.12 679 ILE A CA 1
ATOM 5043 C C . ILE A 1 679 ? -14.429 -14.958 47.353 1.00 93.12 679 ILE A C 1
ATOM 5045 O O . ILE A 1 679 ? -13.645 -14.070 47.027 1.00 93.12 679 ILE A O 1
ATOM 5049 N N . LYS A 1 680 ? -13.979 -16.100 47.879 1.00 89.94 680 LYS A N 1
ATOM 5050 C CA . LYS A 1 680 ? -12.539 -16.368 48.062 1.00 89.94 680 LYS A CA 1
ATOM 5051 C C . LYS A 1 680 ? -11.877 -16.873 46.770 1.00 89.94 680 LYS A C 1
ATOM 5053 O O . LYS A 1 680 ? -10.770 -16.444 46.440 1.00 89.94 680 LYS A O 1
ATOM 5058 N N . SER A 1 681 ? -12.566 -17.722 46.018 1.00 89.38 681 SER A N 1
ATOM 5059 C CA . SER A 1 681 ? -12.139 -18.326 44.754 1.00 89.38 681 SER A CA 1
ATOM 5060 C C . SER A 1 681 ? -13.349 -18.657 43.874 1.00 89.38 681 SER A C 1
ATOM 5062 O O . SER A 1 681 ? -14.474 -18.676 44.356 1.00 89.38 681 SER A O 1
ATOM 5064 N N . GLU A 1 682 ? -13.127 -18.911 42.583 1.00 87.12 682 GLU A N 1
ATOM 5065 C CA . GLU A 1 682 ? -14.185 -19.105 41.576 1.00 87.12 682 GLU A CA 1
ATOM 5066 C C . GLU A 1 682 ? -15.201 -20.200 41.929 1.00 87.12 682 GLU A C 1
ATOM 5068 O O . GLU A 1 682 ? -16.387 -20.057 41.631 1.00 87.12 682 GLU A O 1
ATOM 5073 N N . GLN A 1 683 ? -14.739 -21.265 42.591 1.00 87.25 683 GLN A N 1
ATOM 5074 C CA . GLN A 1 683 ? -15.553 -22.425 42.958 1.00 87.25 683 GLN A CA 1
ATOM 5075 C C . GLN A 1 683 ? -16.296 -22.260 44.288 1.00 87.25 683 GLN A C 1
ATOM 5077 O O . GLN A 1 683 ? -17.175 -23.060 44.597 1.00 87.25 683 GLN A O 1
ATOM 5082 N N . ASP A 1 684 ? -15.971 -21.238 45.083 1.00 85.69 684 ASP A N 1
ATOM 5083 C CA . ASP A 1 684 ? -16.641 -21.038 46.365 1.00 85.69 684 ASP A CA 1
ATOM 5084 C C . ASP A 1 684 ? -18.095 -20.631 46.148 1.00 85.69 684 ASP A C 1
ATOM 5086 O O . ASP A 1 684 ? -18.400 -19.877 45.231 1.00 85.69 684 ASP A O 1
ATOM 5090 N N . VAL A 1 685 ? -18.999 -21.088 47.010 1.00 83.81 685 VAL A N 1
ATOM 5091 C CA . VAL A 1 685 ? -20.429 -20.713 46.990 1.00 83.81 685 VAL A CA 1
ATOM 5092 C C . VAL A 1 685 ? -20.788 -19.687 48.070 1.00 83.81 685 VAL A C 1
ATOM 5094 O O . VAL A 1 685 ? -21.853 -19.074 48.025 1.00 83.81 685 VAL A O 1
ATOM 5097 N N . THR A 1 686 ? -19.882 -19.460 49.023 1.00 88.19 686 THR A N 1
ATOM 5098 C CA . THR A 1 686 ? -20.099 -18.572 50.168 1.00 88.19 686 THR A CA 1
ATOM 5099 C C . THR A 1 686 ? -19.702 -17.137 49.840 1.00 88.19 686 THR A C 1
ATOM 5101 O O . THR A 1 686 ? -18.536 -16.849 49.558 1.00 88.19 686 THR A O 1
ATOM 5104 N N . SER A 1 687 ? -20.663 -16.217 49.934 1.00 88.44 687 SER A N 1
ATOM 5105 C CA . SER A 1 687 ? -20.418 -14.784 49.767 1.00 88.44 687 SER A CA 1
ATOM 5106 C C . SER A 1 687 ? -19.722 -14.211 51.013 1.00 88.44 687 SER A C 1
ATOM 5108 O O . SER A 1 687 ? -20.162 -14.413 52.144 1.00 88.44 687 SER A O 1
ATOM 5110 N N . LEU A 1 688 ? -18.633 -13.476 50.820 1.00 91.38 688 LEU A N 1
ATOM 5111 C CA . LEU A 1 688 ? -17.848 -12.810 51.858 1.00 91.38 688 LEU A CA 1
ATOM 5112 C C . LEU A 1 688 ? -18.261 -11.338 52.022 1.00 91.38 688 LEU A C 1
ATOM 5114 O O . LEU A 1 688 ? -18.776 -10.745 51.074 1.00 91.38 688 LEU A O 1
ATOM 5118 N N . PRO A 1 689 ? -17.958 -10.712 53.175 1.00 91.62 689 PRO A N 1
ATOM 5119 C CA . PRO A 1 689 ? -18.139 -9.276 53.382 1.00 91.62 689 PRO A CA 1
ATOM 5120 C C . PRO A 1 689 ? -17.462 -8.432 52.289 1.00 91.62 689 PRO A C 1
ATOM 5122 O O . PRO A 1 689 ? -16.239 -8.502 52.115 1.00 91.62 689 PRO A O 1
ATOM 5125 N N . LEU A 1 690 ? -18.227 -7.618 51.558 1.00 93.38 690 LEU A N 1
ATOM 5126 C CA . LEU A 1 690 ? -17.701 -6.703 50.539 1.00 93.38 690 LEU A CA 1
ATOM 5127 C C . LEU A 1 690 ? -17.585 -5.273 51.078 1.00 93.38 690 LEU A C 1
ATOM 5129 O O . LEU A 1 690 ? -18.523 -4.725 51.648 1.00 93.38 690 LEU A O 1
ATOM 5133 N N . THR A 1 691 ? -16.432 -4.645 50.857 1.00 93.25 691 THR A N 1
ATOM 5134 C CA . THR A 1 691 ? -16.223 -3.214 51.102 1.00 93.25 691 THR A CA 1
ATOM 5135 C C . THR A 1 691 ? -16.287 -2.447 49.787 1.00 93.25 691 THR A C 1
ATOM 5137 O O . THR A 1 691 ? -15.568 -2.786 48.839 1.00 93.25 691 THR A O 1
ATOM 5140 N N . VAL A 1 692 ? -17.096 -1.389 49.761 1.00 95.94 692 VAL A N 1
ATOM 5141 C CA . VAL A 1 692 ? -17.218 -0.431 48.660 1.00 95.94 692 VAL A CA 1
ATOM 5142 C C . VAL A 1 692 ? -16.661 0.924 49.103 1.00 95.94 692 VAL A C 1
ATOM 5144 O O . VAL A 1 692 ? -17.111 1.515 50.086 1.00 95.94 692 VAL A O 1
ATOM 5147 N N . LYS A 1 693 ? -15.679 1.440 48.364 1.00 95.31 693 LYS A N 1
ATOM 5148 C CA . LYS A 1 693 ? -15.159 2.805 48.524 1.00 95.31 693 LYS A CA 1
ATOM 5149 C C . LYS A 1 693 ? -15.742 3.696 47.429 1.00 95.31 693 LYS A C 1
ATOM 5151 O O . LYS A 1 693 ? -15.399 3.511 46.266 1.00 95.31 693 LYS A O 1
ATOM 5156 N N . LEU A 1 694 ? -16.596 4.648 47.794 1.00 94.31 694 LEU A N 1
ATOM 5157 C CA . LEU A 1 694 ? -17.261 5.577 46.872 1.00 94.31 694 LEU A CA 1
ATOM 5158 C C . LEU A 1 694 ? -16.334 6.701 46.389 1.00 94.31 694 LEU A C 1
ATOM 5160 O O . LEU A 1 694 ? -16.533 7.261 45.314 1.00 94.31 694 LEU A O 1
ATOM 5164 N N . SER A 1 695 ? -15.310 7.046 47.176 1.00 91.94 695 SER A N 1
ATOM 5165 C CA . SER A 1 695 ? -14.499 8.249 46.951 1.00 91.94 695 SER A CA 1
ATOM 5166 C C . SER A 1 695 ? -15.392 9.492 46.839 1.00 91.94 695 SER A C 1
ATOM 5168 O O . SER A 1 695 ? -15.996 9.835 47.844 1.00 91.94 695 SER A O 1
ATOM 5170 N N . LYS A 1 696 ? -15.477 10.150 45.677 1.00 92.56 696 LYS A N 1
ATOM 5171 C CA . LYS A 1 696 ? -16.335 11.324 45.418 1.00 92.56 696 LYS A CA 1
ATOM 5172 C C . LYS A 1 696 ? -17.434 11.035 44.382 1.00 92.56 696 LYS A C 1
ATOM 5174 O O . LYS A 1 696 ? -17.875 11.944 43.692 1.00 92.56 696 LYS A O 1
ATOM 5179 N N . TYR A 1 697 ? -17.741 9.756 44.172 1.00 95.75 697 TYR A N 1
ATOM 5180 C CA . TYR A 1 697 ? -18.620 9.278 43.107 1.00 95.75 697 TYR A CA 1
ATOM 5181 C C . TYR A 1 697 ? -19.882 8.654 43.677 1.00 95.75 697 TYR A C 1
ATOM 5183 O O . TYR A 1 697 ? -19.957 8.349 44.873 1.00 95.75 697 TYR A O 1
ATOM 5191 N N . THR A 1 698 ? -20.846 8.425 42.795 1.00 95.31 698 THR A N 1
ATOM 5192 C CA . THR A 1 698 ? -22.125 7.816 43.142 1.00 95.31 698 THR A CA 1
ATOM 5193 C C . THR A 1 698 ? -22.155 6.334 42.776 1.00 95.31 698 THR A C 1
ATOM 5195 O O . THR A 1 698 ? -21.828 5.957 41.648 1.00 95.31 698 THR A O 1
ATOM 5198 N N . LEU A 1 699 ? -22.580 5.489 43.721 1.00 96.38 699 LEU A N 1
ATOM 5199 C CA . LEU A 1 699 ? -23.032 4.122 43.449 1.00 96.38 699 LEU A CA 1
ATOM 5200 C C . LEU A 1 699 ? -24.558 4.104 43.388 1.00 96.38 699 LEU A C 1
ATOM 5202 O O . LEU A 1 699 ? -25.201 4.415 44.385 1.00 96.38 699 LEU A O 1
ATOM 5206 N N . SER A 1 700 ? -25.128 3.674 42.267 1.00 95.25 700 SER A N 1
ATOM 5207 C CA . SER A 1 700 ? -26.571 3.464 42.120 1.00 95.25 700 SER A CA 1
ATOM 5208 C C . SER A 1 700 ? -26.887 1.979 41.972 1.00 95.25 700 SER A C 1
ATOM 5210 O O . SER A 1 700 ? -26.325 1.314 41.105 1.00 95.25 700 SER A O 1
ATOM 5212 N N . LEU A 1 701 ? -27.785 1.450 42.798 1.00 94.00 701 LEU A N 1
ATOM 5213 C CA . LEU A 1 701 ? -28.285 0.074 42.720 1.00 94.00 701 LEU A CA 1
ATOM 5214 C C . LEU A 1 701 ? -29.709 0.120 42.172 1.00 94.00 701 LEU A C 1
ATOM 5216 O O . LEU A 1 701 ? -30.553 0.753 42.789 1.00 94.00 701 LEU A O 1
ATOM 5220 N N . SER A 1 702 ? -29.979 -0.487 41.017 1.00 86.19 702 SER A N 1
ATOM 5221 C CA . SER A 1 702 ? -31.223 -0.212 40.263 1.00 86.19 702 SER A CA 1
ATOM 5222 C C . SER A 1 702 ? -32.159 -1.404 40.061 1.00 86.19 702 SER A C 1
ATOM 5224 O O . SER A 1 702 ? -33.332 -1.192 39.787 1.00 86.19 702 SER A O 1
ATOM 5226 N N . GLN A 1 703 ? -31.674 -2.642 40.194 1.00 82.88 703 GLN A N 1
ATOM 5227 C CA . GLN A 1 703 ? -32.507 -3.848 40.053 1.00 82.88 703 GLN A CA 1
ATOM 5228 C C . GLN A 1 703 ? -32.135 -4.913 41.079 1.00 82.88 703 GLN A C 1
ATOM 5230 O O . GLN A 1 703 ? -32.981 -5.390 41.828 1.00 82.88 703 GLN A O 1
ATOM 5235 N N . ARG A 1 704 ? -30.851 -5.283 41.130 1.00 78.88 704 ARG A N 1
ATOM 5236 C CA . ARG A 1 704 ? -30.311 -6.227 42.111 1.00 78.88 704 ARG A CA 1
ATOM 5237 C C . ARG A 1 704 ? -29.365 -5.506 43.073 1.00 78.88 704 ARG A C 1
ATOM 5239 O O . ARG A 1 704 ? -28.694 -4.541 42.706 1.00 78.88 704 ARG A O 1
ATOM 5246 N N . GLY A 1 705 ? -29.341 -5.975 44.317 1.00 80.06 705 GLY A N 1
ATOM 5247 C CA . GLY A 1 705 ? -28.436 -5.483 45.352 1.00 80.06 705 GLY A CA 1
ATOM 5248 C C . GLY A 1 705 ? -27.043 -6.119 45.289 1.00 80.06 705 GLY A C 1
ATOM 5249 O O . GLY A 1 705 ? -26.768 -7.053 44.533 1.00 80.06 705 GLY A O 1
ATOM 5250 N N . ILE A 1 706 ? -26.154 -5.624 46.143 1.00 91.19 706 ILE A N 1
ATOM 5251 C CA . ILE A 1 706 ? -24.843 -6.205 46.423 1.00 91.19 706 ILE A CA 1
ATOM 5252 C C . ILE A 1 706 ? -24.975 -7.174 47.600 1.00 91.19 706 ILE A C 1
ATOM 5254 O O . ILE A 1 706 ? -25.373 -6.787 48.702 1.00 91.19 706 ILE A O 1
ATOM 5258 N N . LYS A 1 707 ? -24.591 -8.434 47.401 1.00 90.75 707 LYS A N 1
ATOM 5259 C CA . LYS A 1 707 ? -24.695 -9.467 48.434 1.00 90.75 707 LYS A CA 1
ATOM 5260 C C . LYS A 1 707 ? -23.579 -9.331 49.472 1.00 90.75 707 LYS A C 1
ATOM 5262 O O . LYS A 1 707 ? -22.414 -9.151 49.118 1.00 90.75 707 LYS A O 1
ATOM 5267 N N . ASN A 1 708 ? -23.937 -9.455 50.753 1.00 89.75 708 ASN A N 1
ATOM 5268 C CA . ASN A 1 708 ? -23.032 -9.300 51.901 1.00 89.75 708 ASN A CA 1
ATOM 5269 C C . ASN A 1 708 ? -22.211 -7.999 51.849 1.00 89.75 708 ASN A C 1
ATOM 5271 O O . ASN A 1 708 ? -21.019 -7.978 52.174 1.00 89.75 708 ASN A O 1
ATOM 5275 N N . LEU A 1 709 ? -22.844 -6.898 51.429 1.00 92.94 709 LEU A N 1
ATOM 5276 C CA . LEU A 1 709 ? -22.245 -5.573 51.517 1.00 92.94 709 LEU A CA 1
ATOM 5277 C C . LEU A 1 709 ? -21.991 -5.251 52.994 1.00 92.94 709 LEU A C 1
ATOM 5279 O O . LEU A 1 709 ? -22.894 -5.296 53.818 1.00 92.94 709 LEU A O 1
ATOM 5283 N N . SER A 1 710 ? -20.740 -4.981 53.344 1.00 91.75 710 SER A N 1
ATOM 5284 C CA . SER A 1 710 ? -20.316 -4.817 54.734 1.00 91.75 710 SER A CA 1
ATOM 5285 C C . SER A 1 710 ? -19.975 -3.378 55.059 1.00 91.75 710 SER A C 1
ATOM 5287 O O . SER A 1 710 ? -20.431 -2.864 56.066 1.00 91.75 710 SER A O 1
ATOM 5289 N N . ILE A 1 711 ? -19.195 -2.702 54.220 1.00 93.12 711 ILE A N 1
ATOM 5290 C CA . ILE A 1 711 ? -18.778 -1.325 54.494 1.00 93.12 711 ILE A CA 1
ATOM 5291 C C . ILE A 1 711 ? -18.951 -0.503 53.225 1.00 93.12 711 ILE A C 1
ATOM 5293 O O . ILE A 1 711 ? -18.436 -0.889 52.174 1.00 93.12 711 ILE A O 1
ATOM 5297 N N . VAL A 1 712 ? -19.601 0.652 53.341 1.00 94.94 712 VAL A N 1
ATOM 5298 C CA . VAL A 1 712 ? -19.654 1.686 52.304 1.00 94.94 712 VAL A CA 1
ATOM 5299 C C . VAL A 1 712 ? -18.965 2.927 52.851 1.00 94.94 712 VAL A C 1
ATOM 5301 O O . VAL A 1 712 ? -19.345 3.435 53.899 1.00 94.94 712 VAL A O 1
ATOM 5304 N N . THR A 1 713 ? -17.923 3.412 52.175 1.00 93.81 713 THR A N 1
ATOM 5305 C CA . THR A 1 713 ? -17.159 4.586 52.635 1.00 93.81 713 THR A CA 1
ATOM 5306 C C . THR A 1 713 ? -16.928 5.597 51.523 1.00 93.81 713 THR A C 1
ATOM 5308 O O . THR A 1 713 ? -16.380 5.265 50.474 1.00 93.81 713 THR A O 1
ATOM 5311 N N . GLY A 1 714 ? -17.296 6.848 51.775 1.00 90.25 714 GLY A N 1
ATOM 5312 C CA . GLY A 1 714 ? -17.145 7.975 50.862 1.00 90.25 714 GLY A CA 1
ATOM 5313 C C . GLY A 1 714 ? -16.534 9.213 51.522 1.00 90.25 714 GLY A C 1
ATOM 5314 O O . GLY A 1 714 ? -16.340 9.272 52.742 1.00 90.25 714 GLY A O 1
ATOM 5315 N N . VAL A 1 715 ? -16.186 10.189 50.685 1.00 90.25 715 VAL A N 1
ATOM 5316 C CA . VAL A 1 715 ? -15.780 11.551 51.070 1.00 90.25 715 VAL A CA 1
ATOM 5317 C 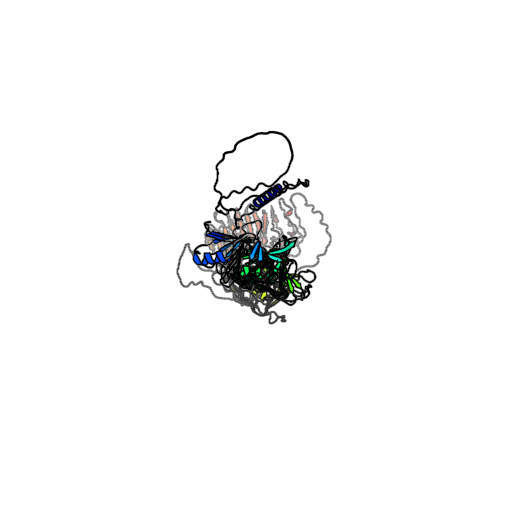C . VAL A 1 715 ? -16.802 12.567 50.538 1.00 90.25 715 VAL A C 1
ATOM 5319 O O . VAL A 1 715 ? -17.809 12.166 49.956 1.00 90.25 715 VAL A O 1
ATOM 5322 N N . ALA A 1 716 ? -16.558 13.867 50.725 1.00 87.31 716 ALA A N 1
ATOM 5323 C CA . ALA A 1 716 ? -17.416 14.919 50.174 1.00 87.31 716 ALA A CA 1
ATOM 5324 C C . ALA A 1 716 ? -17.655 14.721 48.660 1.00 87.31 716 ALA A C 1
ATOM 5326 O O . ALA A 1 716 ? -16.723 14.394 47.913 1.00 87.31 716 ALA A O 1
ATOM 5327 N N . GLY A 1 717 ? -18.904 14.884 48.225 1.00 86.56 717 GLY A N 1
ATOM 5328 C CA . GLY A 1 717 ? -19.395 14.612 46.872 1.00 86.56 717 GLY A CA 1
ATOM 5329 C C . GLY A 1 717 ? -19.762 13.152 46.565 1.00 86.56 717 GLY A C 1
ATOM 5330 O O . GLY A 1 717 ? -20.172 12.871 45.444 1.00 86.56 717 GLY A O 1
ATOM 5331 N N . SER A 1 718 ? -19.602 12.201 47.495 1.00 94.88 718 SER A N 1
ATOM 5332 C CA . SER A 1 718 ? -20.004 10.798 47.262 1.00 94.88 718 SER A CA 1
ATOM 5333 C C . SER A 1 718 ? -21.500 10.549 47.403 1.00 94.88 718 SER A C 1
ATOM 5335 O O . SER A 1 718 ? -22.137 11.081 48.303 1.00 94.88 718 SER A O 1
ATOM 5337 N N . GLY A 1 719 ? -22.040 9.648 46.585 1.00 94.25 719 GLY A N 1
ATOM 5338 C CA . GLY A 1 719 ? -23.452 9.272 46.623 1.00 94.25 719 GLY A CA 1
ATOM 5339 C C . GLY A 1 719 ? -23.674 7.769 46.790 1.00 94.25 719 GLY A C 1
ATOM 5340 O O . GLY A 1 719 ? -22.939 6.955 46.224 1.00 94.25 719 GLY A O 1
ATOM 5341 N N . LEU A 1 720 ? -24.722 7.390 47.518 1.00 95.31 720 LEU A N 1
ATOM 5342 C CA . LEU A 1 720 ? -25.328 6.060 47.439 1.00 95.31 720 LEU A CA 1
ATOM 5343 C C . LEU A 1 720 ? -26.803 6.209 47.059 1.00 95.31 720 LEU A C 1
ATOM 5345 O O . LEU A 1 720 ? -27.553 6.887 47.754 1.00 95.31 720 LEU A O 1
ATOM 5349 N N . THR A 1 721 ? -27.220 5.543 45.989 1.00 93.94 721 THR A N 1
ATOM 5350 C CA . THR A 1 721 ? -28.604 5.533 45.514 1.00 93.94 721 THR A CA 1
ATOM 5351 C C . THR A 1 721 ? -29.136 4.110 45.534 1.00 93.94 721 THR A C 1
ATOM 5353 O O . THR A 1 721 ? -28.572 3.221 44.893 1.00 93.94 721 THR A O 1
ATOM 5356 N N . ILE A 1 722 ? -30.234 3.897 46.253 1.00 92.50 722 ILE A N 1
ATOM 5357 C CA . ILE A 1 722 ? -30.993 2.646 46.250 1.00 92.50 722 ILE A CA 1
ATOM 5358 C C . ILE A 1 722 ? -32.241 2.875 45.405 1.00 92.50 722 ILE A C 1
ATOM 5360 O O . ILE A 1 722 ? -33.078 3.696 45.768 1.00 92.50 722 ILE A O 1
ATOM 5364 N N . GLY A 1 723 ? -32.323 2.201 44.264 1.00 88.75 723 GLY A N 1
ATOM 5365 C CA . GLY A 1 723 ? -33.404 2.312 43.291 1.00 88.75 723 GLY A CA 1
ATOM 5366 C C . GLY A 1 723 ? -34.707 1.666 43.756 1.00 88.75 723 GLY A C 1
ATOM 5367 O O . GLY A 1 723 ? -34.738 0.909 44.727 1.00 88.75 723 GLY A O 1
ATOM 5368 N N . GLU A 1 724 ? -35.784 1.976 43.043 1.00 85.25 724 GLU A N 1
ATOM 5369 C CA . GLU A 1 724 ? -37.123 1.456 43.318 1.00 85.25 724 GLU A CA 1
ATOM 5370 C C . GLU A 1 724 ? -37.160 -0.078 43.253 1.00 85.25 724 GLU A C 1
ATOM 5372 O O . GLU A 1 724 ? -36.543 -0.693 42.383 1.00 85.25 724 GLU A O 1
ATOM 5377 N N . GLY A 1 725 ? -37.842 -0.709 44.212 1.00 82.88 725 GLY A N 1
ATOM 5378 C CA . GLY A 1 725 ? -37.938 -2.171 44.307 1.00 82.88 725 GLY A CA 1
ATOM 5379 C C . GLY A 1 725 ? -36.651 -2.891 44.740 1.00 82.88 725 GLY A C 1
ATOM 5380 O O . GLY A 1 725 ? -36.666 -4.112 44.896 1.00 82.88 725 GLY A O 1
ATOM 5381 N N . VAL A 1 726 ? -35.546 -2.173 44.979 1.00 87.31 726 VAL A N 1
ATOM 5382 C CA . VAL A 1 726 ? -34.289 -2.758 45.469 1.00 87.31 726 VAL A CA 1
ATOM 5383 C C . VAL A 1 726 ? -34.288 -2.806 46.996 1.00 87.31 726 VAL A C 1
ATOM 5385 O O . VAL A 1 726 ? -34.528 -1.799 47.662 1.00 87.31 726 VAL A O 1
ATOM 5388 N N . GLN A 1 727 ? -33.951 -3.970 47.557 1.00 87.62 727 GLN A N 1
ATOM 5389 C CA . GLN A 1 727 ? -33.638 -4.124 48.976 1.00 87.62 727 GLN A CA 1
ATOM 5390 C C . GLN A 1 727 ? -32.134 -4.345 49.155 1.00 87.62 727 GLN A C 1
ATOM 5392 O O . GLN A 1 727 ? -31.561 -5.278 48.588 1.00 87.62 727 GLN A O 1
ATOM 5397 N N . GLN A 1 728 ? -31.491 -3.500 49.960 1.00 92.69 728 GLN A N 1
ATOM 5398 C CA . GLN A 1 728 ? -30.061 -3.586 50.238 1.00 92.69 728 GLN A CA 1
ATOM 5399 C C . GLN A 1 728 ? -29.796 -3.678 51.740 1.00 92.69 728 GLN A C 1
ATOM 5401 O O . GLN A 1 728 ? -30.311 -2.881 52.515 1.00 92.69 728 GLN A O 1
ATOM 5406 N N . ASN A 1 729 ? -28.909 -4.593 52.137 1.00 91.31 729 ASN A N 1
ATOM 5407 C CA . ASN A 1 729 ? -28.436 -4.717 53.516 1.00 91.31 729 ASN A CA 1
ATOM 5408 C C . ASN A 1 729 ? -26.945 -4.355 53.589 1.00 91.31 729 ASN A C 1
ATOM 5410 O O . ASN A 1 729 ? -26.166 -4.796 52.741 1.00 91.31 729 ASN A O 1
ATOM 5414 N N . ILE A 1 730 ? -26.551 -3.563 54.585 1.00 93.00 730 ILE A N 1
ATOM 5415 C CA . ILE A 1 730 ? -25.170 -3.192 54.907 1.00 93.00 730 ILE A CA 1
ATOM 5416 C C . ILE A 1 730 ? -24.856 -3.716 56.313 1.00 93.00 730 ILE A C 1
ATOM 5418 O O . ILE A 1 730 ? -25.391 -3.232 57.305 1.00 93.00 730 ILE A O 1
ATOM 5422 N N . GLU A 1 731 ? -23.980 -4.715 56.411 1.00 89.81 731 GLU A N 1
ATOM 5423 C CA . GLU A 1 731 ? -23.654 -5.390 57.681 1.00 89.81 731 GLU A CA 1
ATOM 5424 C C . GLU A 1 731 ? -22.778 -4.549 58.634 1.00 89.81 731 GLU A C 1
ATOM 5426 O O . GLU A 1 731 ? -22.637 -4.882 59.805 1.00 89.81 731 GLU A O 1
ATOM 5431 N N . GLY A 1 732 ? -22.170 -3.471 58.145 1.00 90.38 732 GLY A N 1
ATOM 5432 C CA . GLY A 1 732 ? -21.291 -2.572 58.894 1.00 90.38 732 GLY A CA 1
ATOM 5433 C C . GLY A 1 732 ? -21.569 -1.109 58.555 1.00 90.38 732 GLY A C 1
ATOM 5434 O O . GLY A 1 732 ? -22.724 -0.714 58.426 1.00 90.38 732 GLY A O 1
ATOM 5435 N N . ASN A 1 733 ? -20.523 -0.286 58.462 1.00 90.19 733 ASN A N 1
ATOM 5436 C CA . ASN A 1 733 ? -20.682 1.171 58.433 1.00 90.19 733 ASN A CA 1
ATOM 5437 C C . ASN A 1 733 ? -21.045 1.710 57.037 1.00 90.19 733 ASN A C 1
ATOM 5439 O O . ASN A 1 733 ? -20.491 1.268 56.024 1.00 90.19 733 ASN A O 1
ATOM 5443 N N . LEU A 1 734 ? -21.905 2.729 57.007 1.00 93.25 734 LEU A N 1
ATOM 5444 C CA . LEU A 1 734 ? -22.250 3.539 55.841 1.00 93.25 734 LEU A CA 1
ATOM 5445 C C . LEU A 1 734 ? -21.730 4.966 56.036 1.00 93.25 734 LEU A C 1
ATOM 5447 O O . LEU A 1 734 ? -22.160 5.670 56.940 1.00 93.25 734 LEU A O 1
ATOM 5451 N N . LYS A 1 735 ? -20.848 5.422 55.148 1.00 93.50 735 LYS A N 1
ATOM 5452 C CA . LYS A 1 735 ? -20.435 6.823 55.042 1.00 93.50 735 LYS A CA 1
ATOM 5453 C C . LYS A 1 735 ? -20.574 7.309 53.603 1.00 93.50 735 LYS A C 1
ATOM 5455 O O . LYS A 1 735 ? -19.903 6.758 52.730 1.00 93.50 735 LYS A O 1
ATOM 5460 N N . ALA A 1 736 ? -21.380 8.338 53.369 1.00 93.25 736 ALA A N 1
ATOM 5461 C CA . ALA A 1 736 ? -21.570 8.979 52.064 1.00 93.25 736 ALA A CA 1
ATOM 5462 C C . ALA A 1 736 ? -21.870 10.477 52.241 1.00 93.25 736 ALA A C 1
ATOM 5464 O O . ALA A 1 736 ? -22.150 10.914 53.350 1.00 93.25 736 ALA A O 1
ATOM 5465 N N . ASP A 1 737 ? -21.794 11.267 51.177 1.00 90.94 737 ASP A N 1
ATOM 5466 C CA . ASP A 1 737 ? -22.223 12.671 51.207 1.00 90.94 737 ASP A CA 1
ATOM 5467 C C . ASP A 1 737 ? -23.739 12.752 51.011 1.00 90.94 737 ASP A C 1
ATOM 5469 O O . ASP A 1 737 ? -24.444 13.291 51.854 1.00 90.94 737 ASP A O 1
ATOM 5473 N N . ALA A 1 738 ? -24.244 12.100 49.963 1.00 91.19 738 ALA A N 1
ATOM 5474 C CA . ALA A 1 738 ? -25.659 12.010 49.631 1.00 91.19 738 ALA A CA 1
ATOM 5475 C C . ALA A 1 738 ? -26.167 10.559 49.688 1.00 91.19 738 ALA A C 1
ATOM 5477 O O . ALA A 1 738 ? -25.520 9.633 49.189 1.00 91.19 738 ALA A O 1
ATOM 5478 N N . LEU A 1 739 ? -27.362 10.364 50.244 1.00 91.56 739 LEU A N 1
ATOM 5479 C CA . LEU A 1 739 ? -28.081 9.091 50.260 1.00 91.56 739 LEU A CA 1
ATOM 5480 C C . LEU A 1 739 ? -29.458 9.255 49.608 1.00 91.56 739 LEU A C 1
ATOM 5482 O O . LEU A 1 739 ? -30.320 9.938 50.149 1.00 91.56 739 LEU A O 1
ATOM 5486 N N . THR A 1 740 ? -29.693 8.602 48.471 1.00 90.56 740 THR A N 1
ATOM 5487 C CA . THR A 1 740 ? -30.997 8.601 47.786 1.00 90.56 740 THR A CA 1
ATOM 5488 C C . THR A 1 740 ? -31.713 7.274 48.014 1.00 90.56 740 THR A C 1
ATOM 5490 O O . THR A 1 740 ? -31.157 6.212 47.726 1.00 90.56 740 THR A O 1
ATOM 5493 N N . LEU A 1 741 ? -32.946 7.327 48.523 1.00 87.38 741 LEU A N 1
ATOM 5494 C CA . LEU A 1 741 ? -33.731 6.151 48.915 1.00 87.38 741 LEU A CA 1
ATOM 5495 C C . LEU A 1 741 ? -35.035 6.072 48.115 1.00 87.38 741 LEU A C 1
ATOM 5497 O O . LEU A 1 741 ? -36.051 6.655 48.500 1.00 87.38 741 LEU A O 1
ATOM 5501 N N . ALA A 1 742 ? -34.994 5.322 47.015 1.00 85.06 742 ALA A N 1
ATOM 5502 C CA . ALA A 1 742 ? -36.171 4.864 46.279 1.00 85.06 742 ALA A CA 1
ATOM 5503 C C . ALA A 1 742 ? -36.573 3.414 46.632 1.00 85.06 742 ALA A C 1
ATOM 5505 O O . ALA A 1 742 ? -37.685 3.007 46.318 1.00 85.06 742 ALA A O 1
ATOM 5506 N N . GLY A 1 743 ? -35.701 2.655 47.307 1.00 84.62 743 GLY A N 1
ATOM 5507 C CA . GLY A 1 743 ? -35.963 1.307 47.829 1.00 84.62 743 GLY A CA 1
ATOM 5508 C C . GLY A 1 743 ? -35.594 1.154 49.311 1.00 84.62 743 GLY A C 1
ATOM 5509 O O . GLY A 1 743 ? -35.229 2.126 49.979 1.00 84.62 743 GLY A O 1
ATOM 5510 N N . ALA A 1 744 ? -35.687 -0.072 49.837 1.00 84.50 744 ALA A N 1
ATOM 5511 C CA . ALA A 1 744 ? -35.425 -0.370 51.248 1.00 84.50 744 ALA A CA 1
ATOM 5512 C C . ALA A 1 744 ? -33.923 -0.554 51.528 1.00 84.50 744 ALA A C 1
ATOM 5514 O O . ALA A 1 744 ? -33.237 -1.317 50.842 1.00 84.50 744 ALA A O 1
ATOM 5515 N N . LEU A 1 745 ? -33.417 0.103 52.575 1.00 90.56 745 LEU A N 1
ATOM 5516 C CA . LEU A 1 745 ? -32.022 -0.003 53.010 1.00 90.56 745 LEU A CA 1
ATOM 5517 C C . LEU A 1 745 ? -31.951 -0.398 54.486 1.00 90.56 745 LEU A C 1
ATOM 5519 O O . LEU A 1 745 ? -32.520 0.287 55.324 1.00 90.56 745 LEU A O 1
ATOM 5523 N N . GLN A 1 746 ? -31.207 -1.453 54.811 1.00 90.38 746 GLN A N 1
ATOM 5524 C CA . GLN A 1 746 ? -30.879 -1.844 56.182 1.00 90.38 746 GLN A CA 1
ATOM 5525 C C . GLN A 1 746 ? -29.389 -1.619 56.457 1.00 90.38 746 GLN A C 1
ATOM 5527 O O . GLN A 1 746 ? -28.557 -2.069 55.673 1.00 90.38 746 GLN A O 1
ATOM 5532 N N . VAL A 1 747 ? -29.027 -0.986 57.575 1.00 89.19 747 VAL A N 1
ATOM 5533 C CA . VAL A 1 747 ? -27.629 -0.770 57.990 1.00 89.19 747 VAL A CA 1
ATOM 5534 C C . VAL A 1 747 ? -27.419 -1.201 59.445 1.00 89.19 747 VAL A C 1
ATOM 5536 O O . VAL A 1 747 ? -28.097 -0.720 60.345 1.00 89.19 747 VAL A O 1
ATOM 5539 N N . LYS A 1 748 ? -26.469 -2.107 59.698 1.00 87.12 748 LYS A N 1
ATOM 5540 C CA . LYS A 1 748 ? -26.171 -2.626 61.050 1.00 87.12 748 LYS A CA 1
ATOM 5541 C C . LYS A 1 748 ? -24.985 -1.950 61.748 1.00 87.12 748 LYS A C 1
ATOM 5543 O O . LYS A 1 748 ? -24.740 -2.221 62.920 1.00 87.12 748 LYS A O 1
ATOM 5548 N N . GLY A 1 749 ? -24.209 -1.131 61.038 1.00 85.88 749 GLY A N 1
ATOM 5549 C CA . GLY A 1 749 ? -23.108 -0.341 61.598 1.00 85.88 749 GLY A CA 1
ATOM 5550 C C . GLY A 1 749 ? -23.435 1.147 61.701 1.00 85.88 749 GLY A C 1
ATOM 5551 O O . GLY A 1 749 ? -24.591 1.549 61.606 1.00 85.88 749 GLY A O 1
ATOM 5552 N N . ASP A 1 750 ? -22.399 1.965 61.888 1.00 83.00 750 ASP A N 1
ATOM 5553 C CA . ASP A 1 750 ? -22.549 3.420 61.987 1.00 83.00 750 ASP A CA 1
ATOM 5554 C C . ASP A 1 750 ? -22.975 4.027 60.641 1.00 83.00 750 ASP A C 1
ATOM 5556 O O . ASP A 1 750 ? -22.443 3.653 59.591 1.00 83.00 750 ASP A O 1
ATOM 5560 N N . ILE A 1 751 ? -23.882 5.003 60.674 1.00 86.62 751 ILE A N 1
ATOM 5561 C CA . ILE A 1 751 ? -24.334 5.766 59.506 1.00 86.62 751 ILE A CA 1
ATOM 5562 C C . ILE A 1 751 ? -23.805 7.196 59.621 1.00 86.62 751 ILE A C 1
ATOM 5564 O O . ILE A 1 751 ? -24.074 7.883 60.598 1.00 86.62 751 ILE A O 1
ATOM 5568 N N . ALA A 1 752 ? -23.088 7.672 58.610 1.00 86.06 752 ALA A N 1
ATOM 5569 C CA . ALA A 1 752 ? -22.616 9.047 58.501 1.00 86.06 752 ALA A CA 1
ATOM 5570 C C . ALA A 1 752 ? -22.932 9.598 57.105 1.00 86.06 752 ALA A C 1
ATOM 5572 O O . ALA A 1 752 ? -22.225 9.294 56.142 1.00 86.06 752 ALA A O 1
ATOM 5573 N N . VAL A 1 753 ? -23.985 10.404 56.995 1.00 85.69 753 VAL A N 1
ATOM 5574 C CA . VAL A 1 753 ? -24.426 11.026 55.737 1.00 85.69 753 VAL A CA 1
ATOM 5575 C C . VAL A 1 753 ? -24.593 12.535 55.897 1.00 85.69 753 VAL A C 1
ATOM 5577 O O . VAL A 1 753 ? -24.819 13.019 57.006 1.00 85.69 753 VAL A O 1
ATOM 5580 N N . ILE A 1 754 ? -24.428 13.305 54.821 1.00 83.44 754 ILE A N 1
ATOM 5581 C CA . ILE A 1 754 ? -24.729 14.741 54.849 1.00 83.44 754 ILE A CA 1
ATOM 5582 C C . ILE A 1 754 ? -26.189 14.925 54.443 1.00 83.44 754 ILE A C 1
ATOM 5584 O O . ILE A 1 754 ? -27.008 15.216 55.308 1.00 83.44 754 ILE A O 1
ATOM 5588 N N . ASP A 1 755 ? -26.538 14.628 53.195 1.00 82.31 755 ASP A N 1
ATOM 5589 C CA . ASP A 1 755 ? -27.889 14.812 52.665 1.00 82.31 755 ASP A CA 1
ATOM 5590 C C . ASP A 1 755 ? -28.622 13.483 52.440 1.00 82.31 755 ASP A C 1
ATOM 5592 O O . ASP A 1 755 ? -28.029 12.487 52.013 1.00 82.31 755 ASP A O 1
ATOM 5596 N N . ILE A 1 756 ? -29.938 13.476 52.677 1.00 85.00 756 ILE A N 1
ATOM 5597 C CA . ILE A 1 756 ? -30.812 12.325 52.396 1.00 85.00 756 ILE A CA 1
ATOM 5598 C C . ILE A 1 756 ? -31.971 12.748 51.489 1.00 85.00 756 ILE A C 1
ATOM 5600 O O . ILE A 1 756 ? -32.668 13.722 51.765 1.00 85.00 756 ILE A O 1
ATOM 5604 N N . TYR A 1 757 ? -32.219 11.966 50.440 1.00 85.00 757 TYR A N 1
ATOM 5605 C CA . TYR A 1 757 ? -33.261 12.182 49.434 1.00 85.00 757 TYR A CA 1
ATOM 5606 C C . TYR A 1 757 ? -34.248 10.996 49.421 1.00 85.00 757 TYR A C 1
ATOM 5608 O O . TYR A 1 757 ? -34.074 10.057 48.635 1.00 85.00 757 TYR A O 1
ATOM 5616 N N . PRO A 1 758 ? -35.255 10.968 50.317 1.00 77.38 758 PRO A N 1
ATOM 5617 C CA . PRO A 1 758 ? -36.272 9.916 50.342 1.00 77.38 758 PRO A CA 1
ATOM 5618 C C . PRO A 1 758 ? -37.357 10.082 49.261 1.00 77.38 758 PRO A C 1
ATOM 5620 O O . PRO A 1 758 ? -37.907 11.167 49.060 1.00 77.38 758 PRO A O 1
ATOM 5623 N N . GLN A 1 759 ? -37.742 8.975 48.620 1.00 76.31 759 GLN A N 1
ATOM 5624 C CA . GLN A 1 759 ? -38.972 8.867 47.818 1.00 76.31 759 GLN A CA 1
ATOM 5625 C C . GLN A 1 759 ? -40.122 8.217 48.622 1.00 76.31 759 GLN A C 1
ATOM 5627 O O . GLN A 1 759 ? -39.889 7.657 49.694 1.00 76.31 759 GLN A O 1
ATOM 5632 N N . ALA A 1 760 ? -41.371 8.346 48.154 1.00 62.50 760 ALA A N 1
ATOM 5633 C CA . ALA A 1 760 ? -42.586 7.973 48.894 1.00 62.50 760 ALA A CA 1
ATOM 5634 C C . ALA A 1 760 ? -42.577 6.514 49.390 1.00 62.50 760 ALA A C 1
ATOM 5636 O O . ALA A 1 760 ? -42.363 5.599 48.604 1.00 62.50 760 ALA A O 1
ATOM 5637 N N . GLY A 1 761 ? -42.867 6.294 50.679 1.00 60.75 761 GLY A N 1
ATOM 5638 C CA . GLY A 1 761 ? -43.070 4.951 51.250 1.00 60.75 761 GLY A CA 1
ATOM 5639 C C . GLY A 1 761 ? -41.795 4.179 51.612 1.00 60.75 761 GLY A C 1
ATOM 5640 O O . GLY A 1 761 ? -41.892 3.038 52.061 1.00 60.75 761 GLY A O 1
ATOM 5641 N N . ASN A 1 762 ? -40.616 4.787 51.464 1.00 69.62 762 ASN A N 1
ATOM 5642 C CA . ASN A 1 762 ? -39.342 4.085 51.616 1.00 69.62 762 ASN A CA 1
ATOM 5643 C C . ASN A 1 762 ? -38.779 4.106 53.043 1.00 69.62 762 ASN A C 1
ATOM 5645 O O . ASN A 1 762 ? -39.015 5.022 53.837 1.00 69.62 762 ASN A O 1
ATOM 5649 N N . ARG A 1 763 ? -38.024 3.048 53.360 1.00 71.00 763 ARG A N 1
ATOM 5650 C CA . ARG A 1 763 ? -37.624 2.667 54.718 1.00 71.00 763 ARG A CA 1
ATOM 5651 C C . ARG A 1 763 ? -36.103 2.557 54.838 1.00 71.00 763 ARG A C 1
ATOM 5653 O O . ARG A 1 763 ? -35.473 1.836 54.063 1.00 71.00 763 ARG A O 1
ATOM 5660 N N . LEU A 1 764 ? -35.542 3.239 55.837 1.00 82.25 764 LEU A N 1
ATOM 5661 C CA . LEU A 1 764 ? -34.175 3.042 56.317 1.00 82.25 764 LEU A CA 1
ATOM 5662 C C . LEU A 1 764 ? -34.237 2.320 57.666 1.00 82.25 764 LEU A C 1
ATOM 5664 O O . LEU A 1 764 ? -34.657 2.891 58.673 1.00 82.25 764 LEU A O 1
ATOM 5668 N N . ASP A 1 765 ? -33.818 1.062 57.667 1.00 82.06 765 ASP A N 1
ATOM 5669 C CA . ASP A 1 765 ? -33.656 0.250 58.864 1.00 82.06 765 ASP A CA 1
ATOM 5670 C C . ASP A 1 765 ? -32.248 0.393 59.432 1.00 82.06 765 ASP A C 1
ATOM 5672 O O . ASP A 1 765 ? -31.267 0.270 58.697 1.00 82.06 765 ASP A O 1
ATOM 5676 N N . TYR A 1 766 ? -32.126 0.601 60.740 1.00 78.19 766 TYR A N 1
ATOM 5677 C CA . TYR A 1 766 ? -30.824 0.809 61.372 1.00 78.19 766 TYR A CA 1
ATOM 5678 C C . TYR A 1 766 ? -30.706 0.181 62.763 1.00 78.19 766 TYR A C 1
ATOM 5680 O O . TYR A 1 766 ? -31.696 -0.046 63.458 1.00 78.19 766 TYR A O 1
ATOM 5688 N N . ASP A 1 767 ? -29.477 -0.107 63.185 1.00 72.50 767 ASP A N 1
ATOM 5689 C CA . ASP A 1 767 ? -29.181 -0.597 64.534 1.00 72.50 767 ASP A CA 1
ATOM 5690 C C . ASP A 1 767 ? -29.055 0.574 65.529 1.00 72.50 767 ASP A C 1
ATOM 5692 O O . ASP A 1 767 ? -28.172 1.419 65.387 1.00 72.50 767 ASP A O 1
ATOM 5696 N N . LEU A 1 768 ? -29.922 0.622 66.552 1.00 60.03 768 LEU A N 1
ATOM 5697 C CA . LEU A 1 768 ? -29.916 1.669 67.591 1.00 60.03 768 LEU A CA 1
ATOM 5698 C C . LEU A 1 768 ? -28.658 1.657 68.477 1.00 60.03 768 LEU A C 1
ATOM 5700 O O . LEU A 1 768 ? -28.363 2.643 69.149 1.00 60.03 768 LEU A O 1
ATOM 5704 N N . THR A 1 769 ? -27.881 0.570 68.474 1.00 63.97 769 THR A N 1
ATOM 5705 C CA . THR A 1 769 ? -26.617 0.498 69.227 1.00 63.97 769 THR A CA 1
ATOM 5706 C C . THR A 1 769 ? -25.456 1.216 68.532 1.00 63.97 769 THR A C 1
ATOM 5708 O O . THR A 1 769 ? -24.344 1.251 69.067 1.00 63.97 769 THR A O 1
ATOM 5711 N N . ARG A 1 770 ? -25.693 1.776 67.339 1.00 75.62 770 ARG A N 1
ATOM 5712 C CA . ARG A 1 770 ? -24.688 2.404 66.477 1.00 75.62 770 ARG A CA 1
ATOM 5713 C C . ARG A 1 770 ? -24.927 3.894 66.313 1.00 75.62 770 ARG A C 1
ATOM 5715 O O . ARG A 1 770 ? -26.033 4.395 66.494 1.00 75.62 770 ARG A O 1
ATOM 5722 N N . ASN A 1 771 ? -23.868 4.609 65.948 1.00 73.81 771 ASN A N 1
ATOM 5723 C CA . ASN A 1 771 ? -23.951 6.047 65.757 1.00 73.81 771 ASN A CA 1
ATOM 5724 C C . ASN A 1 771 ? -24.613 6.366 64.417 1.00 73.81 771 ASN A C 1
ATOM 5726 O O . ASN A 1 771 ? -24.196 5.863 63.373 1.00 73.81 771 ASN A O 1
ATOM 5730 N N . ILE A 1 772 ? -25.595 7.264 64.443 1.00 73.62 772 ILE A N 1
ATOM 5731 C CA . ILE A 1 772 ? -26.158 7.885 63.245 1.00 73.62 772 ILE A CA 1
ATOM 5732 C C . ILE A 1 772 ? -25.812 9.361 63.272 1.00 73.62 772 ILE A C 1
ATOM 5734 O O . ILE A 1 772 ? -26.100 10.065 64.233 1.00 73.62 772 ILE A O 1
ATOM 5738 N N . THR A 1 773 ? -25.178 9.828 62.209 1.00 75.38 773 THR A N 1
ATOM 5739 C CA . THR A 1 773 ? -24.790 11.216 62.011 1.00 75.38 773 THR A CA 1
ATOM 5740 C C . THR A 1 773 ? -25.334 11.673 60.666 1.00 75.38 773 THR A C 1
ATOM 5742 O O . THR A 1 773 ? -24.867 11.226 59.620 1.00 75.38 773 THR A O 1
ATOM 5745 N N . ILE A 1 774 ? -26.319 12.568 60.705 1.00 75.62 774 ILE A N 1
ATOM 5746 C CA . ILE A 1 774 ? -26.877 13.253 59.536 1.00 75.62 774 ILE A CA 1
ATOM 5747 C C . ILE A 1 774 ? -26.562 14.736 59.720 1.00 75.62 774 ILE A C 1
ATOM 5749 O O . ILE A 1 774 ? -27.008 15.321 60.704 1.00 75.62 774 ILE A O 1
ATOM 5753 N N . LYS A 1 775 ? -25.733 15.316 58.846 1.00 68.25 775 LYS A N 1
ATOM 5754 C CA . LYS A 1 775 ? -25.230 16.699 59.016 1.00 68.25 775 LYS A CA 1
ATOM 5755 C C . LYS A 1 775 ? -25.904 17.742 58.126 1.00 68.25 775 LYS A C 1
ATOM 5757 O O . LYS A 1 775 ? -25.788 18.926 58.406 1.00 68.25 775 LYS A O 1
ATOM 5762 N N . GLY A 1 776 ? -26.512 17.311 57.029 1.00 67.25 776 GLY A N 1
ATOM 5763 C CA . GLY A 1 776 ? -27.122 18.161 56.012 1.00 67.25 776 GLY A CA 1
ATOM 5764 C C . GLY A 1 776 ? -28.642 18.068 56.017 1.00 67.25 776 GLY A C 1
ATOM 5765 O O . GLY A 1 776 ? -29.269 17.839 57.053 1.00 67.25 776 GLY A O 1
ATOM 5766 N N . SER A 1 777 ? -29.245 18.298 54.853 1.00 68.94 777 SER A N 1
ATOM 5767 C CA . SER A 1 777 ? -30.696 18.451 54.719 1.00 68.94 777 SER A CA 1
ATOM 5768 C C . SER A 1 777 ? -31.374 17.151 54.270 1.00 68.94 777 SER A C 1
ATOM 5770 O O . SER A 1 777 ? -30.795 16.316 53.572 1.00 68.94 777 SER A O 1
ATOM 5772 N N . VAL A 1 778 ? -32.643 16.989 54.651 1.00 66.31 778 VAL A N 1
ATOM 5773 C CA . VAL A 1 778 ? -33.520 15.925 54.143 1.00 66.31 778 VAL A CA 1
ATOM 5774 C C . VAL A 1 778 ? -34.449 16.530 53.089 1.00 66.31 778 VAL A C 1
ATOM 5776 O O . VAL A 1 778 ? -35.232 17.427 53.399 1.00 66.31 778 VAL A O 1
ATOM 5779 N N . TYR A 1 779 ? -34.365 16.054 51.846 1.00 61.91 779 TYR A N 1
ATOM 5780 C CA . TYR A 1 779 ? -35.062 16.632 50.691 1.00 61.91 779 TYR A CA 1
ATOM 5781 C C . TYR A 1 779 ? -36.154 15.700 50.149 1.00 61.91 779 TYR A C 1
ATOM 5783 O O . TYR A 1 779 ? -35.860 14.612 49.661 1.00 61.91 779 TYR A O 1
ATOM 5791 N N . GLY A 1 780 ? -37.414 16.145 50.149 1.00 55.38 780 GLY A N 1
ATOM 5792 C CA . GLY A 1 780 ? -38.506 15.432 49.477 1.00 55.38 780 GLY A CA 1
ATOM 5793 C C . GLY A 1 780 ? -39.864 16.091 49.699 1.00 55.38 780 GLY A C 1
ATOM 5794 O O . GLY A 1 780 ? -40.373 16.103 50.814 1.00 55.38 780 GLY A O 1
ATOM 5795 N N . ALA A 1 781 ? -40.483 16.621 48.644 1.00 42.06 781 ALA A N 1
ATOM 5796 C CA . ALA A 1 781 ? -41.845 17.137 48.729 1.00 42.06 781 ALA A CA 1
ATOM 5797 C C . ALA A 1 781 ? -42.816 15.957 48.935 1.00 42.06 781 ALA A C 1
ATOM 5799 O O . ALA A 1 781 ? -42.883 15.060 48.099 1.00 42.06 781 ALA A O 1
ATOM 5800 N N . LYS A 1 782 ? -43.566 15.960 50.046 1.00 49.84 782 LYS A N 1
ATOM 5801 C CA . LYS A 1 782 ? -44.661 15.016 50.382 1.00 49.84 782 LYS A CA 1
ATOM 5802 C C . LYS A 1 782 ? -44.297 13.571 50.794 1.00 49.84 782 LYS A C 1
ATOM 5804 O O . LYS A 1 782 ? -45.211 12.797 51.073 1.00 49.84 782 LYS A O 1
ATOM 5809 N N . ASN A 1 783 ? -43.021 13.198 50.934 1.00 50.88 783 ASN A N 1
ATOM 5810 C CA . ASN A 1 783 ? -42.622 11.792 51.156 1.00 50.88 783 ASN A CA 1
ATOM 5811 C C . ASN A 1 783 ? -42.123 11.505 52.581 1.00 50.88 783 ASN A C 1
ATOM 5813 O O . ASN A 1 783 ? -41.064 11.980 52.963 1.00 50.88 783 ASN A O 1
ATOM 5817 N N . LYS A 1 784 ? -42.827 10.685 53.374 1.00 55.69 784 LYS A N 1
ATOM 5818 C CA . LYS A 1 784 ? -42.371 10.290 54.725 1.00 55.69 784 LYS A CA 1
ATOM 5819 C C . LYS A 1 784 ? -41.081 9.453 54.652 1.00 55.69 784 LYS A C 1
ATOM 5821 O O . LYS A 1 784 ? -41.095 8.391 54.039 1.00 55.69 784 LYS A O 1
ATOM 5826 N N . LEU A 1 785 ? -40.008 9.890 55.322 1.00 60.88 785 LEU A N 1
ATOM 5827 C CA . LEU A 1 785 ? -38.847 9.041 55.620 1.00 60.88 785 LEU A CA 1
ATOM 5828 C C . LEU A 1 785 ? -39.171 8.191 56.853 1.00 60.88 785 LEU A C 1
ATOM 5830 O O . LEU A 1 785 ? -39.365 8.734 57.941 1.00 60.88 785 LEU A O 1
ATOM 5834 N N . LEU A 1 786 ? -39.226 6.871 56.681 1.00 62.56 786 LEU A N 1
ATOM 5835 C CA . LEU A 1 786 ? -39.423 5.934 57.784 1.00 62.56 786 LEU A CA 1
ATOM 5836 C C . LEU A 1 786 ? -38.061 5.468 58.306 1.00 62.56 786 LEU A C 1
ATOM 5838 O O . LEU A 1 786 ? -37.353 4.716 57.633 1.00 62.56 786 LEU A O 1
ATOM 5842 N N . LEU A 1 787 ? -37.711 5.936 59.503 1.00 66.00 787 LEU A N 1
ATOM 5843 C CA . LEU A 1 787 ? -36.541 5.501 60.260 1.00 66.00 787 LEU A CA 1
ATOM 5844 C C . LEU A 1 787 ? -36.979 4.397 61.222 1.00 66.00 787 LEU A C 1
ATOM 5846 O O . LEU A 1 787 ? -37.642 4.679 62.219 1.00 66.00 787 LEU A O 1
ATOM 5850 N N . ASN A 1 788 ? -36.621 3.150 60.919 1.00 66.50 788 ASN A N 1
ATOM 5851 C CA . ASN A 1 788 ? -37.055 2.000 61.704 1.00 66.50 788 ASN A CA 1
ATOM 5852 C C . ASN A 1 788 ? -35.877 1.357 62.456 1.00 66.50 788 ASN A C 1
ATOM 5854 O O . ASN A 1 788 ? -34.923 0.876 61.839 1.00 66.50 788 ASN A O 1
ATOM 5858 N N . PRO A 1 789 ? -35.922 1.321 63.795 1.00 65.06 789 PRO A N 1
ATOM 5859 C CA . PRO A 1 789 ? -34.883 0.674 64.574 1.00 65.06 789 PRO A CA 1
ATOM 5860 C C . PRO A 1 789 ? -34.997 -0.855 64.517 1.00 65.06 789 PRO A C 1
ATOM 5862 O O . PRO A 1 789 ? -36.088 -1.419 64.587 1.00 65.06 789 PRO A O 1
ATOM 5865 N N . LEU A 1 790 ? -33.859 -1.549 64.453 1.00 63.19 790 LEU A N 1
ATOM 5866 C CA . LEU A 1 790 ? -33.808 -3.013 64.380 1.00 63.19 790 LEU A CA 1
ATOM 5867 C C . LEU A 1 790 ? -34.034 -3.714 65.736 1.00 63.19 790 LEU A C 1
ATOM 5869 O O . LEU A 1 790 ? -34.480 -4.862 65.730 1.00 63.19 790 LEU A O 1
ATOM 5873 N N . ARG A 1 791 ? -33.753 -3.062 66.884 1.00 55.56 791 ARG A N 1
ATOM 5874 C CA . ARG A 1 791 ? -34.012 -3.544 68.270 1.00 55.56 791 ARG A CA 1
ATOM 5875 C C . ARG A 1 791 ? -34.023 -2.403 69.301 1.00 55.56 791 ARG A C 1
ATOM 5877 O O . ARG A 1 791 ? -33.289 -1.444 69.130 1.00 55.56 791 ARG A O 1
ATOM 5884 N N . ASN A 1 792 ? -34.758 -2.561 70.412 1.00 46.84 792 ASN A N 1
ATOM 5885 C CA . ASN A 1 792 ? -34.827 -1.616 71.543 1.00 46.84 792 ASN A CA 1
ATOM 5886 C C . ASN A 1 792 ? -33.461 -1.395 72.243 1.00 46.84 792 ASN A C 1
ATOM 5888 O O . ASN A 1 792 ? -33.075 -2.207 73.085 1.00 46.84 792 ASN A O 1
ATOM 5892 N N . GLY A 1 793 ? -32.773 -0.277 71.970 1.00 39.25 793 GLY A N 1
ATOM 5893 C CA . GLY A 1 793 ? -31.701 0.239 72.840 1.00 39.25 793 GLY A CA 1
ATOM 5894 C C . GLY A 1 793 ? -30.693 1.222 72.211 1.00 39.25 793 GLY A C 1
ATOM 5895 O O . GLY A 1 793 ? -29.995 0.845 71.281 1.00 39.25 793 GLY A O 1
ATOM 5896 N N . LYS A 1 794 ? -30.545 2.393 72.866 1.00 36.00 794 LYS A N 1
ATOM 5897 C CA . LYS A 1 794 ? -29.564 3.513 72.746 1.00 36.00 794 LYS A CA 1
ATOM 5898 C C . LYS A 1 794 ? -29.727 4.587 71.644 1.00 36.00 794 LYS A C 1
ATOM 5900 O O . LYS A 1 794 ? -30.453 4.430 70.674 1.00 36.00 794 LYS A O 1
ATOM 5905 N N . SER A 1 795 ? -29.158 5.753 71.979 1.00 37.66 795 SER A N 1
ATOM 5906 C CA . SER A 1 795 ? -29.557 7.128 71.638 1.00 37.66 795 SER A CA 1
ATOM 5907 C C . SER A 1 795 ? -29.151 7.623 70.246 1.00 37.66 795 SER A C 1
ATOM 5909 O O . SER A 1 795 ? -28.065 7.325 69.760 1.00 37.66 795 SER A O 1
ATOM 5911 N N . ILE A 1 796 ? -29.995 8.479 69.661 1.00 41.22 796 ILE A N 1
ATOM 5912 C CA . ILE A 1 796 ? -29.701 9.273 68.460 1.00 41.22 796 ILE A CA 1
ATOM 5913 C C . ILE A 1 796 ? -28.915 10.524 68.887 1.00 41.22 796 ILE A C 1
ATOM 5915 O O . ILE A 1 796 ? -29.420 11.313 69.683 1.00 41.22 796 ILE A O 1
ATOM 5919 N N . SER A 1 797 ? -27.711 10.731 68.348 1.00 35.53 797 SER A N 1
ATOM 5920 C CA . SER A 1 797 ? -26.958 11.982 68.525 1.00 35.53 797 SER A CA 1
ATOM 5921 C C . SER A 1 797 ? -27.252 12.930 67.363 1.00 35.53 797 SER A C 1
ATOM 5923 O O . SER A 1 797 ? -26.744 12.750 66.257 1.00 35.53 797 SER A O 1
ATOM 5925 N N . TYR A 1 798 ? -28.083 13.940 67.613 1.00 40.16 798 TYR A N 1
ATOM 5926 C CA . TYR A 1 798 ? -28.289 15.069 66.704 1.00 40.16 798 TYR A CA 1
ATOM 5927 C C . TYR A 1 798 ? -27.107 16.046 66.815 1.00 40.16 798 TYR A C 1
ATOM 5929 O O . TYR A 1 798 ? -26.654 16.328 67.921 1.00 40.16 798 TYR A O 1
ATOM 5937 N N . VAL A 1 799 ? -26.605 16.567 65.690 1.00 29.89 799 VAL A N 1
ATOM 5938 C CA . VAL A 1 799 ? -25.547 17.596 65.669 1.00 29.89 799 VAL A CA 1
ATOM 5939 C C . VAL A 1 799 ? -26.082 18.859 64.976 1.00 29.89 799 VAL A C 1
ATOM 5941 O O . VAL A 1 799 ? -26.220 18.890 63.759 1.00 29.89 799 VAL A O 1
ATOM 5944 N N . GLU A 1 800 ? -26.443 19.830 65.816 1.00 30.42 800 GLU A N 1
ATOM 5945 C CA . GLU A 1 800 ? -26.688 21.290 65.707 1.00 30.42 800 GLU A CA 1
ATOM 5946 C C . GLU A 1 800 ? -27.090 22.052 64.415 1.00 30.42 800 GLU A C 1
ATOM 5948 O O . GLU A 1 800 ? -27.508 23.191 64.572 1.00 30.42 800 GLU A O 1
ATOM 5953 N N . ASP A 1 801 ? -27.115 21.514 63.189 1.00 32.56 801 ASP A N 1
ATOM 5954 C CA . ASP A 1 801 ? -27.358 22.345 61.974 1.00 32.56 801 ASP A CA 1
ATOM 5955 C C . ASP A 1 801 ? -28.379 21.769 60.964 1.00 32.56 801 ASP A C 1
ATOM 5957 O O . ASP A 1 801 ? -28.259 21.931 59.747 1.00 32.56 801 ASP A O 1
ATOM 5961 N N . MET A 1 802 ? -29.432 21.089 61.428 1.00 33.56 802 MET A N 1
ATOM 5962 C CA . MET A 1 802 ? -30.438 20.529 60.513 1.00 33.56 802 MET A CA 1
ATOM 5963 C C . MET A 1 802 ? -31.408 21.618 60.007 1.00 33.56 802 MET A C 1
ATOM 5965 O O . MET A 1 802 ? -32.363 21.994 60.688 1.00 33.56 802 MET A O 1
ATOM 5969 N N . LYS A 1 803 ? -31.198 22.121 58.782 1.00 36.88 803 LYS A N 1
ATOM 5970 C CA . LYS A 1 803 ? -32.179 22.966 58.073 1.00 36.88 803 LYS A CA 1
ATOM 5971 C C . LYS A 1 803 ? -33.320 22.101 57.530 1.00 36.88 803 LYS A C 1
ATOM 5973 O O . LYS A 1 803 ? -33.236 21.549 56.436 1.00 36.88 803 LYS A O 1
ATOM 5978 N N . VAL A 1 804 ? -34.411 22.007 58.284 1.00 38.47 804 VAL A N 1
ATOM 5979 C CA . VAL A 1 804 ? -35.685 21.479 57.775 1.00 38.47 804 VAL A CA 1
ATOM 5980 C C . VAL A 1 804 ? -36.345 22.582 56.943 1.00 38.47 804 VAL A C 1
ATOM 5982 O O . VAL A 1 804 ? -36.692 23.638 57.467 1.00 38.47 804 VAL A O 1
ATOM 5985 N N . LEU A 1 805 ? -36.455 22.379 55.628 1.00 35.12 805 LEU A N 1
ATOM 5986 C CA . LEU A 1 805 ? -37.125 23.329 54.733 1.00 35.12 805 LEU A CA 1
ATOM 5987 C C . LEU A 1 805 ? -38.650 23.307 54.980 1.00 35.12 805 LEU A C 1
ATOM 5989 O O . LEU A 1 805 ? -39.187 22.242 55.279 1.00 35.12 805 LEU A O 1
ATOM 5993 N N . PRO A 1 806 ? -39.363 24.440 54.835 1.00 34.22 806 PRO A N 1
ATOM 5994 C CA . PRO A 1 806 ? -40.777 24.577 55.222 1.00 34.22 806 PRO A CA 1
ATOM 5995 C C . PRO A 1 806 ? -41.773 23.649 54.491 1.00 34.22 806 PRO A C 1
ATOM 5997 O O . PRO A 1 806 ? -42.885 23.478 54.978 1.00 34.22 806 PRO A O 1
ATOM 6000 N N . ASP A 1 807 ? -41.364 22.984 53.403 1.00 37.03 807 ASP A N 1
ATOM 6001 C CA . ASP A 1 807 ? -42.164 21.991 52.657 1.00 37.03 807 ASP A CA 1
ATOM 6002 C C . ASP A 1 807 ? -41.690 20.527 52.850 1.00 37.03 807 ASP A C 1
ATOM 6004 O O . ASP A 1 807 ? -42.052 19.630 52.079 1.00 37.03 807 ASP A O 1
ATOM 6008 N N . ALA A 1 808 ? -40.835 20.267 53.846 1.00 32.91 808 ALA A N 1
ATOM 6009 C CA . ALA A 1 808 ? -40.250 18.949 54.100 1.00 32.91 808 ALA A CA 1
ATOM 6010 C C . ALA A 1 808 ? -41.214 17.988 54.847 1.00 32.91 808 ALA A C 1
ATOM 6012 O O . ALA A 1 808 ? -42.126 18.422 55.554 1.00 32.91 808 ALA A O 1
ATOM 6013 N N . PRO A 1 809 ? -41.037 16.657 54.720 1.00 34.41 809 PRO A N 1
ATOM 6014 C CA . PRO A 1 809 ? -41.932 15.669 55.320 1.00 34.41 809 PRO A CA 1
ATOM 6015 C C . PRO A 1 809 ? -41.822 15.606 56.851 1.00 34.41 809 PRO A C 1
ATOM 6017 O O . PRO A 1 809 ? -40.745 15.785 57.414 1.00 34.41 809 PRO A O 1
ATOM 6020 N N . LYS A 1 810 ? -42.918 15.218 57.526 1.00 35.34 810 LYS A N 1
ATOM 6021 C CA . LYS A 1 810 ? -42.895 14.791 58.939 1.00 35.34 810 LYS A CA 1
ATOM 6022 C C . LYS A 1 810 ? -41.924 13.615 59.107 1.00 35.34 810 LYS A C 1
ATOM 6024 O O . LYS A 1 810 ? -42.224 12.507 58.657 1.00 35.34 810 LYS A O 1
ATOM 6029 N N . VAL A 1 811 ? -40.796 13.839 59.780 1.00 39.03 811 VAL A N 1
ATOM 6030 C CA . VAL A 1 811 ? -39.919 12.765 60.265 1.00 39.03 811 VAL A CA 1
ATOM 6031 C C . VAL A 1 811 ? -40.630 12.095 61.439 1.00 39.03 811 VAL A C 1
ATOM 6033 O O . VAL A 1 811 ? -40.772 12.685 62.506 1.00 39.03 811 VAL A O 1
ATOM 6036 N N . VAL A 1 812 ? -41.133 10.879 61.235 1.00 34.50 812 VAL A N 1
ATOM 6037 C CA . VAL A 1 812 ? -41.724 10.076 62.311 1.00 34.50 812 VAL A CA 1
ATOM 6038 C C . VAL A 1 812 ? -40.616 9.199 62.880 1.00 34.50 812 VAL A C 1
ATOM 6040 O O . VAL A 1 812 ? -40.194 8.239 62.241 1.00 34.50 812 VAL A O 1
ATOM 6043 N N . VAL A 1 813 ? -40.126 9.550 64.069 1.00 36.94 813 VAL A N 1
ATOM 6044 C CA . VAL A 1 813 ? -39.202 8.712 64.842 1.00 36.94 813 VAL A CA 1
ATOM 6045 C C . VAL A 1 813 ? -40.039 7.856 65.789 1.00 36.94 813 VAL A C 1
ATOM 6047 O O . VAL A 1 813 ? -40.588 8.361 66.765 1.00 36.94 813 VAL A O 1
ATOM 6050 N N . SER A 1 814 ? -40.171 6.562 65.506 1.00 30.16 814 SER A N 1
ATOM 6051 C CA . SER A 1 814 ? -40.841 5.607 66.398 1.00 30.16 814 SER A CA 1
ATOM 6052 C C . SER A 1 814 ? -39.809 4.792 67.182 1.00 30.16 814 SER A C 1
ATOM 6054 O O . SER A 1 814 ? -38.971 4.134 66.569 1.00 30.16 814 SER A O 1
ATOM 6056 N N . GLY A 1 815 ? -39.884 4.806 68.523 1.00 30.19 815 GLY A N 1
ATOM 6057 C CA . GLY A 1 815 ? -39.071 3.935 69.394 1.00 30.19 815 GLY A CA 1
ATOM 6058 C C . GLY A 1 815 ? -38.205 4.611 70.470 1.00 30.19 815 GLY A C 1
ATOM 6059 O O . GLY A 1 815 ? -37.195 4.037 70.871 1.00 30.19 815 GLY A O 1
ATOM 6060 N N . LEU A 1 816 ? -38.563 5.799 70.967 1.00 26.42 816 LEU A N 1
ATOM 6061 C CA . LEU A 1 816 ? -37.871 6.412 72.110 1.00 26.42 816 LEU A CA 1
ATOM 6062 C C . LEU A 1 816 ? -38.329 5.781 73.436 1.00 26.42 816 LEU A C 1
ATOM 6064 O O . LEU A 1 816 ? -39.489 5.906 73.821 1.00 26.42 816 LEU A O 1
ATOM 6068 N N . LYS A 1 817 ? -37.403 5.136 74.157 1.00 25.61 817 LYS A N 1
ATOM 6069 C CA . LYS A 1 817 ? -37.565 4.777 75.574 1.00 25.61 817 LYS A CA 1
ATOM 6070 C C . LYS A 1 817 ? -36.712 5.739 76.403 1.00 25.61 817 LYS A C 1
ATOM 6072 O O . LYS A 1 817 ? -35.486 5.683 76.333 1.00 25.61 817 LYS A O 1
ATOM 6077 N N . LEU A 1 818 ? -37.368 6.637 77.138 1.00 25.69 818 LEU A N 1
ATOM 6078 C CA . LEU A 1 818 ? -36.738 7.567 78.078 1.00 25.69 818 LEU A CA 1
ATOM 6079 C C . LEU A 1 818 ? -36.158 6.803 79.278 1.00 25.69 818 LEU A C 1
ATOM 6081 O O . LEU A 1 818 ? -36.841 5.975 79.878 1.00 25.69 818 LEU A O 1
ATOM 6085 N N . VAL A 1 819 ? -34.908 7.109 79.628 1.00 24.61 819 VAL A N 1
ATOM 6086 C CA . VAL A 1 819 ? -34.300 6.789 80.927 1.00 24.61 819 VAL A CA 1
ATOM 6087 C C . VAL A 1 819 ? -33.858 8.119 81.545 1.00 24.61 819 VAL A C 1
ATOM 6089 O O . VAL A 1 819 ? -33.307 8.965 80.849 1.00 24.61 819 VAL A O 1
ATOM 6092 N N . GLN A 1 820 ? -34.220 8.283 82.814 1.00 25.67 820 GLN A N 1
ATOM 6093 C CA . GLN A 1 820 ? -34.338 9.494 83.632 1.00 25.67 820 GLN A CA 1
ATOM 6094 C C . GLN A 1 820 ? -33.156 10.479 83.717 1.00 25.67 820 GLN A C 1
ATOM 6096 O O . GLN A 1 820 ? -31.994 10.106 83.601 1.00 25.67 820 GLN A O 1
ATOM 6101 N N . GLU A 1 821 ? -33.567 11.707 84.076 1.00 30.59 821 GLU A N 1
ATOM 6102 C CA . GLU A 1 821 ? -32.920 12.726 84.926 1.00 30.59 821 GLU A CA 1
ATOM 6103 C C . GLU A 1 821 ? -31.575 13.307 84.475 1.00 30.59 821 GLU A C 1
ATOM 6105 O O . GLU A 1 821 ? -30.503 12.834 84.833 1.00 30.59 821 GLU A O 1
ATOM 6110 N N . THR A 1 822 ? -31.625 14.434 83.763 1.00 26.70 822 THR A N 1
ATOM 6111 C CA . THR A 1 822 ? -31.224 15.758 84.286 1.00 26.70 822 THR A CA 1
ATOM 6112 C C . THR A 1 822 ? -31.457 16.828 83.217 1.00 26.70 822 THR A C 1
ATOM 6114 O O . THR A 1 822 ? -31.502 16.551 82.019 1.00 26.70 822 THR A O 1
ATOM 6117 N N . GLU A 1 823 ? -31.702 18.037 83.704 1.00 26.89 823 GLU A N 1
ATOM 6118 C CA . GLU A 1 823 ? -31.898 19.297 82.994 1.00 26.89 823 GLU A CA 1
ATOM 6119 C C . GLU A 1 823 ? -30.968 19.491 81.785 1.00 26.89 823 GLU A C 1
ATOM 6121 O O . GLU A 1 823 ? -29.786 19.159 81.841 1.00 26.89 823 GLU A O 1
ATOM 6126 N N . TRP A 1 824 ? -31.466 20.153 80.734 1.00 25.91 824 TRP A N 1
ATOM 6127 C CA . TRP A 1 824 ? -30.588 20.888 79.823 1.00 25.91 824 TRP A CA 1
ATOM 6128 C C . TRP A 1 824 ? -30.948 22.367 79.808 1.00 25.91 824 TRP A C 1
ATOM 6130 O O . TRP A 1 824 ? -31.948 22.802 79.239 1.00 25.91 824 TRP A O 1
ATOM 6140 N N . VAL A 1 825 ? -30.055 23.108 80.457 1.00 23.55 825 VAL A N 1
ATOM 6141 C CA . VAL A 1 825 ? -29.774 24.527 80.288 1.00 23.55 825 VAL A CA 1
ATOM 6142 C C . VAL A 1 825 ? -29.036 24.712 78.959 1.00 23.55 825 VAL A C 1
ATOM 6144 O O . VAL A 1 825 ? -28.073 24.001 78.674 1.00 23.55 825 VAL A O 1
ATOM 6147 N N . LEU A 1 826 ? -29.452 25.686 78.151 1.00 24.28 826 LEU A N 1
ATOM 6148 C CA . LEU A 1 826 ? -28.711 26.110 76.964 1.00 24.28 826 LEU A CA 1
ATOM 6149 C C . LEU A 1 826 ? -27.673 27.163 77.393 1.00 24.28 826 LEU A C 1
ATOM 6151 O O . LEU A 1 826 ? -28.030 28.319 77.617 1.00 24.28 826 LEU A O 1
ATOM 6155 N N . TYR A 1 827 ? -26.396 26.781 77.529 1.00 22.48 827 TYR A N 1
ATOM 6156 C CA . TYR A 1 827 ? -25.290 27.738 77.664 1.00 22.48 827 TYR A CA 1
ATOM 6157 C C . TYR A 1 827 ? -24.634 28.008 76.312 1.00 22.48 827 TYR A C 1
ATOM 6159 O O . TYR A 1 827 ? -24.196 27.107 75.602 1.00 22.48 827 TYR A O 1
ATOM 6167 N N . ARG A 1 828 ? -24.520 29.299 76.005 1.00 25.62 828 ARG A N 1
ATOM 6168 C CA . ARG A 1 828 ? -23.610 29.866 75.013 1.00 25.62 828 ARG A CA 1
ATOM 6169 C C . ARG A 1 828 ? -22.309 30.230 75.730 1.00 25.62 828 ARG A C 1
ATOM 6171 O O . ARG A 1 828 ? -22.378 30.955 76.717 1.00 25.62 828 ARG A O 1
ATOM 6178 N N . GLU A 1 829 ? -21.147 29.867 75.186 1.00 23.12 829 GLU A N 1
ATOM 6179 C CA . GLU A 1 829 ? -19.885 30.533 75.537 1.00 23.12 829 GLU A CA 1
ATOM 6180 C C . GLU A 1 829 ? -19.106 31.013 74.305 1.00 23.12 829 GLU A C 1
ATOM 6182 O O . GLU A 1 829 ? -18.721 30.254 73.421 1.00 23.12 829 GLU A O 1
ATOM 6187 N N . SER A 1 830 ? -18.818 32.316 74.350 1.00 27.78 830 SER A N 1
ATOM 6188 C CA . SER A 1 830 ? -17.797 33.076 73.622 1.00 27.78 830 SER A CA 1
ATOM 6189 C C . SER A 1 830 ? -18.040 33.448 72.145 1.00 27.78 830 SER A C 1
ATOM 6191 O O . SER A 1 830 ? -18.152 32.617 71.254 1.00 27.78 830 SER A O 1
ATOM 6193 N N . GLY A 1 831 ? -18.036 34.766 71.889 1.00 25.41 831 GLY A N 1
ATOM 6194 C CA . GLY A 1 831 ? -17.744 35.349 70.571 1.00 25.41 831 GLY A CA 1
ATOM 6195 C C . GLY A 1 831 ? -18.868 36.159 69.916 1.00 25.41 831 GLY A C 1
ATOM 6196 O O . GLY A 1 831 ? -19.734 35.618 69.243 1.00 25.41 831 GLY A O 1
ATOM 6197 N N . ALA A 1 832 ? -18.813 37.478 70.103 1.00 24.02 832 ALA A N 1
ATOM 6198 C CA . ALA A 1 832 ? -19.618 38.563 69.517 1.00 24.02 832 ALA A CA 1
ATOM 6199 C C . ALA A 1 832 ? -19.742 38.536 67.963 1.00 24.02 832 ALA A C 1
ATOM 6201 O O . ALA A 1 832 ? -18.869 37.984 67.313 1.00 24.02 832 ALA A O 1
ATOM 6202 N N . VAL A 1 833 ? -20.667 39.176 67.221 1.00 26.73 833 VAL A N 1
ATOM 6203 C CA . VAL A 1 833 ? -21.866 40.034 67.399 1.00 26.73 833 VAL A CA 1
ATOM 6204 C C . VAL A 1 833 ? -22.401 40.343 65.971 1.00 26.73 833 VAL A C 1
ATOM 6206 O O . VAL A 1 833 ? -21.586 40.549 65.078 1.00 26.73 833 VAL A O 1
ATOM 6209 N N . ARG A 1 834 ? -23.734 40.421 65.757 1.00 21.98 834 ARG A N 1
ATOM 6210 C CA . ARG A 1 834 ? -24.504 41.550 65.132 1.00 21.98 834 ARG A CA 1
ATOM 6211 C C . ARG A 1 834 ? -25.931 41.176 64.669 1.00 21.98 834 ARG A C 1
ATOM 6213 O O . ARG A 1 834 ? -26.158 40.750 63.549 1.00 21.98 834 ARG A O 1
ATOM 6220 N N . LEU A 1 835 ? -26.861 41.401 65.602 1.00 25.62 835 LEU A N 1
ATOM 6221 C CA . LEU A 1 835 ? -28.118 42.180 65.567 1.00 25.62 835 LEU A CA 1
ATOM 6222 C C . LEU A 1 835 ? -28.895 42.468 64.263 1.00 25.62 835 LEU A C 1
ATOM 6224 O O . LEU A 1 835 ? -28.377 43.084 63.336 1.00 25.62 835 LEU A O 1
ATOM 6228 N N . GLY A 1 836 ? -30.225 42.296 64.391 1.00 20.62 836 GLY A N 1
ATOM 6229 C CA . GLY A 1 836 ? -31.262 43.081 63.706 1.00 20.62 836 GLY A CA 1
ATOM 6230 C C . GLY A 1 836 ? -32.714 42.814 64.173 1.00 20.62 836 GLY A C 1
ATOM 6231 O O . GLY A 1 836 ? -33.403 42.047 63.526 1.00 20.62 836 GLY A O 1
ATOM 6232 N N . LYS A 1 837 ? -33.146 43.492 65.260 1.00 23.44 837 LYS A N 1
ATOM 6233 C CA . LYS A 1 837 ? -34.521 43.875 65.717 1.00 23.44 837 LYS A CA 1
ATOM 6234 C C . LYS A 1 837 ? -35.701 42.864 65.679 1.00 23.44 837 LYS A C 1
ATOM 6236 O O . LYS A 1 837 ? -36.296 42.681 64.627 1.00 23.44 837 LYS A O 1
ATOM 6241 N N . ALA A 1 838 ? -36.219 42.453 66.849 1.00 22.70 838 ALA A N 1
ATOM 6242 C CA . ALA A 1 838 ? -37.403 43.035 67.532 1.00 22.70 838 ALA A CA 1
ATOM 6243 C C . ALA A 1 838 ? -37.778 42.250 68.822 1.00 22.70 838 ALA A C 1
ATOM 6245 O O . ALA A 1 838 ? -37.265 41.164 69.053 1.00 22.70 838 ALA A O 1
ATOM 6246 N N . LEU A 1 839 ? -38.599 42.884 69.669 1.00 23.89 839 LEU A N 1
ATOM 6247 C CA . LEU A 1 839 ? -38.817 42.745 71.122 1.00 23.89 839 LEU A CA 1
ATOM 6248 C C . LEU A 1 839 ? -39.019 41.344 71.747 1.00 23.89 839 LEU A C 1
ATOM 6250 O O . LEU A 1 839 ? -39.773 40.513 71.258 1.00 23.89 839 LEU A O 1
ATOM 6254 N N . LEU A 1 840 ? -38.429 41.205 72.941 1.00 23.14 840 LEU A N 1
ATOM 6255 C CA . LEU A 1 840 ? -38.565 40.144 73.941 1.00 23.14 840 LEU A CA 1
ATOM 6256 C C . LEU A 1 840 ? -39.542 40.605 75.047 1.00 23.14 840 LEU A C 1
ATOM 6258 O O . LEU A 1 840 ? -39.407 41.719 75.554 1.00 23.14 840 LEU A O 1
ATOM 6262 N N . THR A 1 841 ? -40.479 39.757 75.474 1.00 25.50 841 THR A N 1
ATOM 6263 C CA . THR A 1 841 ? -41.097 39.824 76.813 1.00 25.50 841 THR A CA 1
ATOM 6264 C C . THR A 1 841 ? -41.086 38.412 77.393 1.00 25.50 841 THR A C 1
ATOM 6266 O O . THR A 1 841 ? -41.482 37.460 76.728 1.00 25.50 841 THR A O 1
ATOM 6269 N N . VAL A 1 842 ? -40.511 38.293 78.586 1.00 24.20 842 VAL A N 1
ATOM 6270 C CA . VAL A 1 842 ? -40.145 37.054 79.284 1.00 24.20 842 VAL A CA 1
ATOM 6271 C C . VAL A 1 842 ? -41.337 36.560 80.113 1.00 24.20 842 VAL A C 1
ATOM 6273 O O . VAL A 1 842 ? -41.932 37.362 80.827 1.00 24.20 842 VAL A O 1
ATOM 6276 N N . PHE A 1 843 ? -41.653 35.261 80.057 1.00 24.39 843 PHE A N 1
ATOM 6277 C CA . PHE A 1 843 ? -42.446 34.567 81.082 1.00 24.39 843 PHE A CA 1
ATOM 6278 C C . PHE A 1 843 ? -41.555 33.529 81.779 1.00 24.39 843 PHE A C 1
ATOM 6280 O O . PHE A 1 843 ? -40.929 32.699 81.120 1.00 24.39 843 PHE A O 1
ATOM 6287 N N . GLU A 1 844 ? -41.479 33.623 83.107 1.00 27.00 844 GLU A N 1
ATOM 6288 C CA . GLU A 1 844 ? -40.767 32.714 84.009 1.00 27.00 844 GLU A CA 1
ATOM 6289 C C . GLU A 1 844 ? -41.696 31.556 84.442 1.00 27.00 844 GLU A C 1
ATOM 6291 O O . GLU A 1 844 ? -42.877 31.775 84.695 1.00 27.00 844 GLU A O 1
ATOM 6296 N N . ASN A 1 845 ? -41.127 30.349 84.571 1.00 29.34 845 ASN A N 1
ATOM 6297 C CA . ASN A 1 845 ? -41.699 29.069 85.042 1.00 29.34 845 ASN A CA 1
ATOM 6298 C C . ASN A 1 845 ? -42.509 28.201 84.050 1.00 29.34 845 ASN A C 1
ATOM 6300 O O . ASN A 1 845 ? -43.588 28.539 83.577 1.00 29.34 845 ASN A O 1
ATOM 6304 N N . THR A 1 846 ? -41.978 26.998 83.793 1.00 30.28 846 THR A N 1
ATOM 6305 C CA . THR A 1 846 ? -42.411 26.008 82.788 1.00 30.28 846 THR A CA 1
ATOM 6306 C C . THR A 1 846 ? -43.189 24.807 83.357 1.00 30.28 846 THR A C 1
ATOM 6308 O O . THR A 1 846 ? -43.353 23.805 82.665 1.00 30.28 846 THR A O 1
ATOM 6311 N N . SER A 1 847 ? -43.730 24.877 84.577 1.00 34.16 847 SER A N 1
ATOM 6312 C CA . SER A 1 847 ? -44.508 23.771 85.176 1.00 34.16 847 SER A CA 1
ATOM 6313 C C . SER A 1 847 ? -46.015 23.763 84.848 1.00 34.16 847 SER A C 1
ATOM 6315 O O . SER A 1 847 ? -46.729 22.912 85.363 1.00 34.16 847 SER A O 1
ATOM 6317 N N . ASP A 1 848 ? -46.519 24.661 83.990 1.00 36.19 848 ASP A N 1
ATOM 6318 C CA . ASP A 1 848 ? -47.969 24.887 83.797 1.00 36.19 848 ASP A CA 1
ATOM 6319 C C . ASP A 1 848 ? -48.531 24.567 82.388 1.00 36.19 848 ASP A C 1
ATOM 6321 O O . ASP A 1 848 ? -49.696 24.847 82.108 1.00 36.19 848 ASP A O 1
ATOM 6325 N N . TYR A 1 849 ? -47.753 23.952 81.487 1.00 32.34 849 TYR A N 1
ATOM 6326 C CA . TYR A 1 849 ? -48.141 23.791 80.068 1.00 32.34 849 TYR A CA 1
ATOM 6327 C C . TYR A 1 849 ? -48.932 22.514 79.708 1.00 32.34 849 TYR A C 1
ATOM 6329 O O . TYR A 1 849 ? -49.330 22.349 78.555 1.00 32.34 849 TYR A O 1
ATOM 6337 N N . SER A 1 850 ? -49.196 21.602 80.649 1.00 35.56 850 SER A N 1
ATOM 6338 C CA . SER A 1 850 ? -49.914 20.342 80.366 1.00 35.56 850 SER A CA 1
ATOM 6339 C C . SER A 1 850 ? -51.443 20.477 80.282 1.00 35.56 850 SER A C 1
ATOM 6341 O O . SER A 1 850 ? -52.098 19.536 79.844 1.00 35.56 850 SER A O 1
ATOM 6343 N N . ALA A 1 851 ? -52.021 21.632 80.636 1.00 41.19 851 ALA A N 1
ATOM 6344 C CA . ALA A 1 851 ? -53.476 21.823 80.716 1.00 41.19 851 ALA A CA 1
ATOM 6345 C C . ALA A 1 851 ? -54.147 22.457 79.478 1.00 41.19 851 ALA A C 1
ATOM 6347 O O . ALA A 1 851 ? -55.337 22.756 79.517 1.00 41.19 851 ALA A O 1
ATOM 6348 N N . VAL A 1 852 ? -53.430 22.653 78.362 1.00 40.62 852 VAL A N 1
ATOM 6349 C CA . VAL A 1 852 ? -53.986 23.281 77.143 1.00 40.62 852 VAL A CA 1
ATOM 6350 C C . VAL A 1 852 ? -53.668 22.457 75.888 1.00 40.62 852 VAL A C 1
ATOM 6352 O O . VAL A 1 852 ? -53.019 22.919 74.955 1.00 40.62 852 VAL A O 1
ATOM 6355 N N . GLN A 1 853 ? -54.112 21.198 75.843 1.00 34.81 853 GLN A N 1
ATOM 6356 C CA . GLN A 1 853 ? -54.106 20.400 74.608 1.00 34.81 853 GLN A CA 1
ATOM 6357 C C . GLN A 1 853 ? -55.482 20.452 73.936 1.00 34.81 853 GLN A C 1
ATOM 6359 O O . GLN A 1 853 ? -56.421 19.807 74.390 1.00 34.81 853 GLN A O 1
ATOM 6364 N N . GLY A 1 854 ? -55.615 21.211 72.842 1.00 41.84 854 GLY A N 1
ATOM 6365 C CA . GLY A 1 854 ? -56.769 21.111 71.930 1.00 41.84 854 GLY A CA 1
ATOM 6366 C C . GLY A 1 854 ? -57.378 22.419 71.412 1.00 41.84 854 GLY A C 1
ATOM 6367 O O . GLY A 1 854 ? -58.283 22.352 70.587 1.00 41.84 854 GLY A O 1
ATOM 6368 N N . ALA A 1 855 ? -56.897 23.591 71.833 1.00 36.69 855 ALA A N 1
ATOM 6369 C CA . ALA A 1 855 ? -57.284 24.874 71.241 1.00 36.69 855 ALA A CA 1
ATOM 6370 C C . ALA A 1 855 ? -56.057 25.534 70.596 1.00 36.69 855 ALA A C 1
ATOM 6372 O O . ALA A 1 855 ? -55.026 25.687 71.247 1.00 36.69 855 ALA A O 1
ATOM 6373 N N . GLU A 1 856 ? -56.150 25.899 69.315 1.00 36.38 856 GLU A N 1
ATOM 6374 C CA . GLU A 1 856 ? -55.166 26.771 68.663 1.00 36.38 856 GLU A CA 1
ATOM 6375 C C . GLU A 1 856 ? -55.127 28.109 69.415 1.00 36.38 856 GLU A C 1
ATOM 6377 O O . GLU A 1 856 ? -56.049 28.919 69.288 1.00 36.38 856 GLU A O 1
ATOM 6382 N N . ILE A 1 857 ? -54.072 28.346 70.200 1.00 43.47 857 ILE A N 1
ATOM 6383 C CA . ILE A 1 857 ? -53.808 29.675 70.750 1.00 43.47 857 ILE A CA 1
ATOM 6384 C C . ILE A 1 857 ? -53.280 30.531 69.601 1.00 43.47 857 ILE A C 1
ATOM 6386 O O . ILE A 1 857 ? -52.189 30.289 69.086 1.00 43.47 857 ILE A O 1
ATOM 6390 N N . LYS A 1 858 ? -54.072 31.513 69.169 1.00 45.50 858 LYS A N 1
ATOM 6391 C CA . LYS A 1 858 ? -53.665 32.475 68.136 1.00 45.50 858 LYS A CA 1
ATOM 6392 C C . LYS A 1 858 ? -52.843 33.596 68.771 1.00 45.50 858 LYS A C 1
ATOM 6394 O O . LYS A 1 858 ? -53.108 33.988 69.909 1.00 45.50 858 LYS A O 1
ATOM 6399 N N . ASP A 1 859 ? -51.879 34.132 68.025 1.00 38.03 859 ASP A N 1
ATOM 6400 C CA . ASP A 1 859 ? -51.078 35.285 68.450 1.00 38.03 859 ASP A CA 1
ATOM 6401 C C . ASP A 1 859 ? -52.004 36.418 68.949 1.00 38.03 859 ASP A C 1
ATOM 6403 O O . ASP A 1 859 ? -52.864 36.883 68.197 1.00 38.03 859 ASP A O 1
ATOM 6407 N N . ASN A 1 860 ? -51.817 36.842 70.213 1.00 46.28 860 ASN A N 1
ATOM 6408 C CA . ASN A 1 860 ? -52.554 37.864 70.999 1.00 46.28 860 ASN A CA 1
ATOM 6409 C C . ASN A 1 860 ? -53.593 37.395 72.049 1.00 46.28 860 ASN A C 1
ATOM 6411 O O . ASN A 1 860 ? -54.215 38.256 72.677 1.00 46.28 860 ASN A O 1
ATOM 6415 N N . GLN A 1 861 ? -53.769 36.095 72.316 1.00 55.84 861 GLN A N 1
ATOM 6416 C CA . GLN A 1 861 ? -54.645 35.648 73.419 1.00 55.84 861 GLN A CA 1
ATOM 6417 C C . GLN A 1 861 ? -53.996 35.824 74.803 1.00 55.84 861 GLN A C 1
ATOM 6419 O O . GLN A 1 861 ? -52.819 35.520 74.998 1.00 55.84 861 GLN A O 1
ATOM 6424 N N . ARG A 1 862 ? -54.771 36.310 75.782 1.00 60.88 862 ARG A N 1
ATOM 6425 C CA . ARG A 1 862 ? -54.320 36.491 77.174 1.00 60.88 862 ARG A CA 1
ATOM 6426 C C . ARG A 1 862 ? -54.710 35.288 78.043 1.00 60.88 862 ARG A C 1
ATOM 6428 O O . ARG A 1 862 ? -55.774 34.703 77.853 1.00 60.88 862 ARG A O 1
ATOM 6435 N N . PHE A 1 863 ? -53.861 34.932 79.008 1.00 67.56 863 PHE A N 1
ATOM 6436 C CA . PHE A 1 863 ? -54.076 33.810 79.932 1.00 67.56 863 PHE A CA 1
ATOM 6437 C C . PHE A 1 863 ? -54.334 34.330 81.353 1.00 67.56 863 PHE A C 1
ATOM 6439 O O . PHE A 1 863 ? -53.562 35.155 81.843 1.00 67.56 863 PHE A O 1
ATOM 6446 N N . ALA A 1 864 ? -55.396 33.856 82.009 1.00 73.00 864 ALA A N 1
ATOM 6447 C CA . ALA A 1 864 ? -55.737 34.212 83.387 1.00 73.00 864 ALA A CA 1
ATOM 6448 C C . ALA A 1 864 ? -55.953 32.952 84.238 1.00 73.00 864 ALA A C 1
ATOM 6450 O O . ALA A 1 864 ? -56.660 32.030 83.828 1.00 73.00 864 ALA A O 1
ATOM 6451 N N . ARG A 1 865 ? -55.355 32.924 85.433 1.00 78.00 865 ARG A N 1
ATOM 6452 C CA . ARG A 1 865 ? -55.649 31.934 86.481 1.00 78.00 865 ARG A CA 1
ATOM 6453 C C . ARG A 1 865 ? -56.588 32.589 87.474 1.00 78.00 865 ARG A C 1
ATOM 6455 O O . ARG A 1 865 ? -56.320 33.715 87.884 1.00 78.00 865 ARG A O 1
ATOM 6462 N N . VAL A 1 866 ? -57.677 31.914 87.810 1.00 78.62 866 VAL A N 1
ATOM 6463 C CA . VAL A 1 866 ? -58.710 32.467 88.687 1.00 78.62 866 VAL A CA 1
ATOM 6464 C C . VAL A 1 866 ? -59.034 31.460 89.779 1.00 78.62 866 VAL A C 1
ATOM 6466 O O . VAL A 1 866 ? -59.230 30.266 89.524 1.00 78.62 866 VAL A O 1
ATOM 6469 N N . SER A 1 867 ? -59.039 31.950 91.010 1.00 80.12 867 SER A N 1
ATOM 6470 C CA . SER A 1 867 ? -59.246 31.161 92.222 1.00 80.12 867 SER A CA 1
ATOM 6471 C C . SER A 1 867 ? -60.500 31.582 92.995 1.00 80.12 867 SER A C 1
ATOM 6473 O O . SER A 1 867 ? -60.966 30.829 93.849 1.00 80.12 867 SER A O 1
ATOM 6475 N N . ASP A 1 868 ? -61.106 32.722 92.645 1.00 80.19 868 ASP A N 1
ATOM 6476 C CA . ASP A 1 868 ? -62.375 33.191 93.201 1.00 80.19 868 ASP A CA 1
ATOM 6477 C C . ASP A 1 868 ? -63.276 33.900 92.165 1.00 80.19 868 ASP A C 1
ATOM 6479 O O . ASP A 1 868 ? -62.926 34.089 90.996 1.00 80.19 868 ASP A O 1
ATOM 6483 N N . ALA A 1 869 ? -64.482 34.277 92.600 1.00 74.25 869 ALA A N 1
ATOM 6484 C CA . ALA A 1 869 ? -65.487 34.916 91.754 1.00 74.25 869 ALA A CA 1
ATOM 6485 C C . ALA A 1 869 ? -65.096 36.323 91.267 1.00 74.25 869 ALA A C 1
ATOM 6487 O O . ALA A 1 869 ? -65.527 36.727 90.187 1.00 74.25 869 ALA A O 1
ATOM 6488 N N . VAL A 1 870 ? -64.302 37.072 92.035 1.00 76.62 870 VAL A N 1
ATOM 6489 C CA . VAL A 1 870 ? -63.884 38.438 91.690 1.00 76.62 870 VAL A CA 1
ATOM 6490 C C . VAL A 1 870 ? -62.803 38.390 90.612 1.00 76.62 870 VAL A C 1
ATOM 6492 O O . VAL A 1 870 ? -62.894 39.102 89.610 1.00 76.62 870 VAL A O 1
ATOM 6495 N N . GLU A 1 871 ? -61.822 37.501 90.765 1.00 79.19 871 GLU A N 1
ATOM 6496 C CA . GLU A 1 871 ? -60.786 37.236 89.761 1.00 79.19 871 GLU A CA 1
ATOM 6497 C C . GLU A 1 871 ? -61.392 36.739 88.445 1.00 79.19 871 GLU A C 1
ATOM 6499 O O . GLU A 1 871 ? -60.983 37.170 87.366 1.00 79.19 871 GLU A O 1
ATOM 6504 N N . TYR A 1 872 ? -62.419 35.891 88.534 1.00 74.00 872 TYR A N 1
ATOM 6505 C CA . TYR A 1 872 ? -63.154 35.392 87.377 1.00 74.00 872 TYR A CA 1
ATOM 6506 C C . TYR A 1 872 ? -63.874 36.508 86.603 1.00 74.00 872 TYR A C 1
ATOM 6508 O O . TYR A 1 872 ? -63.765 36.576 85.378 1.00 74.00 872 TYR A O 1
ATOM 6516 N N . VAL A 1 873 ? -64.581 37.410 87.295 1.00 70.94 873 VAL A N 1
ATOM 6517 C CA . VAL A 1 873 ? -65.278 38.538 86.649 1.00 70.94 873 VAL A CA 1
ATOM 6518 C C . VAL A 1 873 ? -64.278 39.505 86.008 1.00 70.94 873 VAL A C 1
ATOM 6520 O O . VAL A 1 873 ? -64.469 39.897 84.859 1.00 70.94 873 VAL A O 1
ATOM 6523 N N . ASN A 1 874 ? -63.166 39.807 86.684 1.00 72.06 874 ASN A N 1
ATOM 6524 C CA . ASN A 1 874 ? -62.120 40.679 86.140 1.00 72.06 874 ASN A CA 1
ATOM 6525 C C . ASN A 1 874 ? -61.427 40.079 84.905 1.00 72.06 874 ASN A C 1
ATOM 6527 O O . ASN A 1 874 ? -61.078 40.803 83.971 1.00 72.06 874 ASN A O 1
ATOM 6531 N N . ALA A 1 875 ? -61.244 38.757 84.868 1.00 70.44 875 ALA A N 1
ATOM 6532 C CA . ALA A 1 875 ? -60.658 38.073 83.717 1.00 70.44 875 ALA A CA 1
ATOM 6533 C C . ALA A 1 875 ? -61.546 38.149 82.461 1.00 70.44 875 ALA A C 1
ATOM 6535 O O . ALA A 1 875 ? -61.038 38.046 81.344 1.00 70.44 875 ALA A O 1
ATOM 6536 N N . LEU A 1 876 ? -62.857 38.361 82.622 1.00 64.56 876 LEU A N 1
ATOM 6537 C CA . LEU A 1 876 ? -63.808 38.398 81.514 1.00 64.56 876 LEU A CA 1
ATOM 6538 C C . LEU A 1 876 ? -63.893 39.748 80.796 1.00 64.56 876 LEU A C 1
ATOM 6540 O O . LEU A 1 876 ? -64.383 39.767 79.676 1.00 64.56 876 LEU A O 1
ATOM 6544 N N . GLU A 1 877 ? -63.399 40.859 81.347 1.00 63.38 877 GLU A N 1
ATOM 6545 C CA . GLU A 1 877 ? -63.603 42.209 80.780 1.00 63.38 877 GLU A CA 1
ATOM 6546 C C . GLU A 1 877 ? -62.756 42.557 79.525 1.00 63.38 877 GLU A C 1
ATOM 6548 O O . GLU A 1 877 ? -62.650 43.727 79.151 1.00 63.38 877 GLU A O 1
ATOM 6553 N N . GLY A 1 878 ? -62.162 41.589 78.809 1.00 57.91 878 GLY A N 1
ATOM 6554 C CA . GLY A 1 878 ? -61.398 41.875 77.576 1.00 57.91 878 GLY A CA 1
ATOM 6555 C C . GLY A 1 878 ? -61.613 40.910 76.401 1.00 57.91 878 GLY A C 1
ATOM 6556 O O . GLY A 1 878 ? -62.513 40.075 76.405 1.00 57.91 878 GLY A O 1
ATOM 6557 N N . THR A 1 879 ? -60.838 41.097 75.324 1.00 57.88 879 THR A N 1
ATOM 6558 C CA . THR A 1 879 ? -61.300 40.751 73.963 1.00 57.88 879 THR A CA 1
ATOM 6559 C C . THR A 1 879 ? -61.017 39.326 73.460 1.00 57.88 879 THR A C 1
ATOM 6561 O O . THR A 1 879 ? -61.719 38.927 72.539 1.00 57.88 879 THR A O 1
ATOM 6564 N N . ASP A 1 880 ? -60.093 38.548 74.049 1.00 61.06 880 ASP A N 1
ATOM 6565 C CA . ASP A 1 880 ? -59.879 37.101 73.782 1.00 61.06 880 ASP A CA 1
ATOM 6566 C C . ASP A 1 880 ? -59.052 36.448 74.928 1.00 61.06 880 ASP A C 1
ATOM 6568 O O . ASP A 1 880 ? -57.914 36.870 75.169 1.00 61.06 880 ASP A O 1
ATOM 6572 N N . TYR A 1 881 ? -59.584 35.429 75.628 1.00 71.31 881 TYR A N 1
ATOM 6573 C CA . TYR A 1 881 ? -58.959 34.851 76.841 1.00 71.31 881 TYR A CA 1
ATOM 6574 C C . TYR A 1 881 ? -59.013 33.318 76.943 1.00 71.31 881 TYR A C 1
ATOM 6576 O O . TYR A 1 881 ? -59.988 32.683 76.536 1.00 71.31 881 TYR A O 1
ATOM 6584 N N . VAL A 1 882 ? -57.990 32.755 77.599 1.00 74.50 882 VAL A N 1
ATOM 6585 C CA . VAL A 1 882 ? -58.007 31.418 78.218 1.00 74.50 882 VAL A CA 1
ATOM 6586 C C . VAL A 1 882 ? -58.021 31.589 79.742 1.00 74.50 882 VAL A C 1
ATOM 6588 O O . VAL A 1 882 ? -57.089 32.165 80.308 1.00 74.50 882 VAL A O 1
ATOM 6591 N N . ILE A 1 883 ? -59.081 31.111 80.395 1.00 79.00 883 ILE A N 1
ATOM 6592 C CA . ILE A 1 883 ? -59.318 31.210 81.839 1.00 79.00 883 ILE A CA 1
ATOM 6593 C C . ILE A 1 883 ? -59.194 29.815 82.454 1.00 79.00 883 ILE A C 1
ATOM 6595 O O . ILE A 1 883 ? -59.982 28.920 82.142 1.00 79.00 883 ILE A O 1
ATOM 6599 N N . ARG A 1 884 ? -58.224 29.637 83.353 1.00 82.56 884 ARG A N 1
ATOM 6600 C CA . ARG A 1 884 ? -58.031 28.396 84.111 1.00 82.56 884 ARG A CA 1
ATOM 6601 C C . ARG A 1 884 ? -58.580 28.548 85.526 1.00 82.56 884 ARG A C 1
ATOM 6603 O O . ARG A 1 884 ? -58.129 29.425 86.264 1.00 82.56 884 ARG A O 1
ATOM 6610 N N . LEU A 1 885 ? -59.511 27.672 85.901 1.00 80.50 885 LEU A N 1
ATOM 6611 C CA . LEU A 1 885 ? -60.049 27.583 87.257 1.00 80.50 885 LEU A CA 1
ATOM 6612 C C . LEU A 1 885 ? -59.103 26.753 88.130 1.00 80.50 885 LEU A C 1
ATOM 6614 O O . LEU A 1 885 ? -58.956 25.546 87.922 1.00 80.50 885 LEU A O 1
ATOM 6618 N N . ASP A 1 886 ? -58.479 27.386 89.121 1.00 79.81 886 ASP A N 1
ATOM 6619 C CA . ASP A 1 886 ? -57.637 26.675 90.093 1.00 79.81 886 ASP A CA 1
ATOM 6620 C C . ASP A 1 886 ? -58.435 26.210 91.334 1.00 79.81 886 ASP A C 1
ATOM 6622 O O . ASP A 1 886 ? -57.991 25.312 92.052 1.00 79.81 886 ASP A O 1
ATOM 6626 N N . ALA A 1 887 ? -59.651 26.729 91.550 1.00 81.81 887 ALA A N 1
ATOM 6627 C CA . ALA A 1 887 ? -60.565 26.335 92.629 1.00 81.81 887 ALA A CA 1
ATOM 6628 C C . ALA A 1 887 ? -62.035 26.274 92.160 1.00 81.81 887 ALA A C 1
ATOM 6630 O O . ALA A 1 887 ? -62.361 26.732 91.065 1.00 81.81 887 ALA A O 1
ATOM 6631 N N . ASN A 1 888 ? -62.923 25.699 92.985 1.00 82.56 888 ASN A N 1
ATOM 6632 C CA . ASN A 1 888 ? -64.371 25.787 92.761 1.00 82.56 888 ASN A CA 1
ATOM 6633 C C . ASN A 1 888 ? -64.827 27.230 92.994 1.00 82.56 888 ASN A C 1
ATOM 6635 O O . ASN A 1 888 ? -64.506 27.821 94.025 1.00 82.56 888 ASN A O 1
ATOM 6639 N N . ILE A 1 889 ? -65.605 27.779 92.065 1.00 81.62 889 ILE A N 1
ATOM 6640 C CA . ILE A 1 889 ? -66.042 29.176 92.109 1.00 81.62 889 ILE A CA 1
ATOM 6641 C C . ILE A 1 889 ? -67.553 29.215 92.301 1.00 81.62 889 ILE A C 1
ATOM 6643 O O . ILE A 1 889 ? -68.296 28.572 91.568 1.00 81.62 889 ILE A O 1
ATOM 6647 N N . SER A 1 890 ? -68.017 29.991 93.280 1.00 79.56 890 SER A N 1
ATOM 6648 C CA . SER A 1 890 ? -69.439 30.274 93.494 1.00 79.56 890 SER A CA 1
ATOM 6649 C C . SER A 1 890 ? -69.689 31.778 93.410 1.00 79.56 890 SER A C 1
ATOM 6651 O O . SER A 1 890 ? -69.022 32.543 94.102 1.00 79.56 890 SER A O 1
ATOM 6653 N N . SER A 1 891 ? -70.653 32.213 92.598 1.00 73.62 891 SER A N 1
ATOM 6654 C CA . SER A 1 891 ? -71.083 33.616 92.534 1.00 73.62 891 SER A CA 1
ATOM 6655 C C . SER A 1 891 ? -72.605 33.744 92.522 1.00 73.62 891 SER A C 1
ATOM 6657 O O . SER A 1 891 ? -73.331 32.862 92.068 1.00 73.62 891 SER A O 1
ATOM 6659 N N . THR A 1 892 ? -73.103 34.853 93.065 1.00 69.94 892 THR A N 1
ATOM 6660 C CA . THR A 1 892 ? -74.548 35.120 93.133 1.00 69.94 892 THR A CA 1
ATOM 6661 C C . THR A 1 892 ? -75.090 35.866 91.906 1.00 69.94 892 THR A C 1
ATOM 6663 O O . THR A 1 892 ? -76.305 35.925 91.696 1.00 69.94 892 THR A O 1
ATOM 6666 N N . ASP A 1 893 ? -74.204 36.356 91.038 1.00 68.50 893 ASP A N 1
ATOM 6667 C CA . ASP A 1 893 ? -74.561 37.136 89.853 1.00 68.50 893 ASP A CA 1
ATOM 6668 C C . ASP A 1 893 ? -74.728 36.275 88.588 1.00 68.50 893 ASP A C 1
ATOM 6670 O O . ASP A 1 893 ? -74.281 35.129 88.508 1.00 68.50 893 ASP A O 1
ATOM 6674 N N . SER A 1 894 ? -75.416 36.830 87.580 1.00 66.12 894 SER A N 1
ATOM 6675 C CA . SER A 1 894 ? -75.468 36.235 86.234 1.00 66.12 894 SER A CA 1
ATOM 6676 C C . SER A 1 894 ? -74.151 36.470 85.504 1.00 66.12 894 SER A C 1
ATOM 6678 O O . SER A 1 894 ? -73.601 37.569 85.561 1.00 66.12 894 SER A O 1
ATOM 6680 N N . LEU A 1 895 ? -73.691 35.473 84.753 1.00 68.31 895 LEU A N 1
ATOM 6681 C CA . LEU A 1 895 ? -72.510 35.615 83.916 1.00 68.31 895 LEU A CA 1
ATOM 6682 C C . LEU A 1 895 ? -72.894 36.252 82.581 1.00 68.31 895 LEU A C 1
ATOM 6684 O O . LEU A 1 895 ? -73.743 35.713 81.876 1.00 68.31 895 LEU A O 1
ATOM 6688 N N . LYS A 1 896 ? -72.261 37.356 82.192 1.00 67.06 896 LYS A N 1
ATOM 6689 C CA . LYS A 1 896 ? -72.393 37.905 80.835 1.00 67.06 896 LYS A CA 1
ATOM 6690 C C . LYS A 1 896 ? -71.017 38.029 80.204 1.00 67.06 896 LYS A C 1
ATOM 6692 O O . LYS A 1 896 ? -70.137 38.653 80.790 1.00 67.06 896 LYS A O 1
ATOM 6697 N N . THR A 1 897 ? -70.826 37.461 79.016 1.00 65.00 897 THR A N 1
ATOM 6698 C CA . THR A 1 897 ? -69.625 37.756 78.221 1.00 65.00 897 THR A CA 1
ATOM 6699 C C . THR A 1 897 ? -69.711 39.197 77.703 1.00 65.00 897 THR A C 1
ATOM 6701 O O . THR A 1 897 ? -70.800 39.612 77.295 1.00 65.00 897 THR A O 1
ATOM 6704 N N . PRO A 1 898 ? -68.621 39.981 77.667 1.00 60.62 898 PRO A N 1
ATOM 6705 C CA . PRO A 1 898 ? -68.669 41.320 77.088 1.00 60.62 898 PRO A CA 1
ATOM 6706 C C . PRO A 1 898 ? -69.066 41.265 75.609 1.00 60.62 898 PRO A C 1
ATOM 6708 O O . PRO A 1 898 ? -68.595 40.404 74.871 1.00 60.62 898 PRO A O 1
ATOM 6711 N N . ALA A 1 899 ? -69.846 42.243 75.144 1.00 56.06 899 ALA A N 1
ATOM 6712 C CA . ALA A 1 899 ? -70.368 42.334 73.771 1.00 56.06 899 ALA A CA 1
ATOM 6713 C C . ALA A 1 899 ? -69.303 42.472 72.649 1.00 56.06 899 ALA A C 1
ATOM 6715 O O . ALA A 1 899 ? -69.637 42.820 71.522 1.00 56.06 899 ALA A O 1
ATOM 6716 N N . LYS A 1 900 ? -68.007 42.286 72.943 1.00 56.69 900 LYS A N 1
ATOM 6717 C CA . LYS A 1 900 ? -66.886 42.429 71.993 1.00 56.69 900 LYS A CA 1
ATOM 6718 C C . LYS A 1 900 ? -65.887 41.263 72.008 1.00 56.69 900 LYS A C 1
ATOM 6720 O O . LYS A 1 900 ? -64.895 41.333 71.281 1.00 56.69 900 LYS A O 1
ATOM 6725 N N . SER A 1 901 ? -66.095 40.230 72.822 1.00 59.12 901 SER A N 1
ATOM 6726 C CA . SER A 1 901 ? -65.143 39.117 72.954 1.00 59.12 901 SER A CA 1
ATOM 6727 C C . SER A 1 901 ? -65.372 38.079 71.849 1.00 59.12 901 SER A C 1
ATOM 6729 O O . SER A 1 901 ? -66.503 37.649 71.644 1.00 59.12 901 SER A O 1
ATOM 6731 N N . LYS A 1 902 ? -64.325 37.690 71.103 1.00 60.38 902 LYS A N 1
ATOM 6732 C CA . LYS A 1 902 ? -64.484 36.801 69.933 1.00 60.38 902 LYS A CA 1
ATOM 6733 C C . LYS A 1 902 ? -64.310 35.321 70.269 1.00 60.38 902 LYS A C 1
ATOM 6735 O O . LYS A 1 902 ? -65.043 34.520 69.695 1.00 60.38 902 LYS A O 1
ATOM 6740 N N . ASN A 1 903 ? -63.401 34.947 71.176 1.00 71.19 903 ASN A N 1
ATOM 6741 C CA . ASN A 1 903 ? -63.217 33.563 71.633 1.00 71.19 903 ASN A CA 1
ATOM 6742 C C . ASN A 1 903 ? -62.818 33.502 73.122 1.00 71.19 903 ASN A C 1
ATOM 6744 O O . ASN A 1 903 ? -61.796 34.068 73.519 1.00 71.19 903 ASN A O 1
ATOM 6748 N N . VAL A 1 904 ? -63.590 32.776 73.934 1.00 75.69 904 VAL A N 1
ATOM 6749 C CA . VAL A 1 904 ? -63.307 32.539 75.362 1.00 75.69 904 VAL A CA 1
ATOM 6750 C C . VAL A 1 904 ? -63.180 31.039 75.618 1.00 75.69 904 VAL A C 1
ATOM 6752 O O . VAL A 1 904 ? -64.075 30.275 75.261 1.00 75.69 904 VAL A O 1
ATOM 6755 N N . VAL A 1 905 ? -62.085 30.614 76.255 1.00 79.56 905 VAL A N 1
ATOM 6756 C CA . VAL A 1 905 ? -61.880 29.227 76.706 1.00 79.56 905 VAL A CA 1
ATOM 6757 C C . VAL A 1 905 ? -61.849 29.192 78.230 1.00 79.56 905 VAL A C 1
ATOM 6759 O O . VAL A 1 905 ? -61.048 29.900 78.832 1.00 79.56 905 VAL A O 1
ATOM 6762 N N . ILE A 1 906 ? -62.685 28.362 78.851 1.00 81.94 906 ILE A N 1
ATOM 6763 C CA . ILE A 1 906 ? -62.708 28.123 80.297 1.00 81.94 906 ILE A CA 1
ATOM 6764 C C . ILE A 1 906 ? -62.360 26.655 80.541 1.00 81.94 906 ILE A C 1
ATOM 6766 O O . ILE A 1 906 ? -63.030 25.766 80.011 1.00 81.94 906 ILE A O 1
ATOM 6770 N N . CYS A 1 907 ? -61.327 26.396 81.338 1.00 82.12 907 CYS A N 1
ATOM 6771 C CA . CYS A 1 907 ? -60.914 25.038 81.681 1.00 82.12 907 CYS A CA 1
ATOM 6772 C C . CYS A 1 907 ? -60.659 24.849 83.180 1.00 82.12 907 CYS A C 1
ATOM 6774 O O . CYS A 1 907 ? -60.205 25.763 83.874 1.00 82.12 907 CYS A O 1
ATOM 6776 N N . GLY A 1 908 ? -60.939 23.643 83.678 1.00 74.88 908 GLY A N 1
ATOM 6777 C CA . GLY A 1 908 ? -60.458 23.188 84.983 1.00 74.88 908 GLY A CA 1
ATOM 6778 C C . GLY A 1 908 ? -58.946 22.925 84.981 1.00 74.88 908 GLY A C 1
ATOM 6779 O O . GLY A 1 908 ? -58.323 22.741 83.933 1.00 74.88 908 GLY A O 1
ATOM 6780 N N . ALA A 1 909 ? -58.330 22.905 86.163 1.00 69.19 909 ALA A N 1
ATOM 6781 C CA . ALA A 1 909 ? -56.961 22.417 86.313 1.00 69.19 909 ALA A CA 1
ATOM 6782 C C . ALA A 1 909 ? -56.874 20.915 85.962 1.00 69.19 909 ALA A C 1
ATOM 6784 O O . ALA A 1 909 ? -57.745 20.130 86.326 1.00 69.19 909 ALA A O 1
ATOM 6785 N N . THR A 1 910 ? -55.808 20.513 85.261 1.00 60.44 910 THR A N 1
ATOM 6786 C CA . THR A 1 910 ? -55.618 19.150 84.728 1.00 60.44 910 THR A CA 1
ATOM 6787 C C . THR A 1 910 ? -55.910 18.049 85.747 1.00 60.44 910 THR A C 1
ATOM 6789 O O . THR A 1 910 ? -55.205 17.937 86.748 1.00 60.44 910 THR A O 1
ATOM 6792 N N . GLY A 1 911 ? -56.897 17.201 85.437 1.00 59.91 911 GLY A N 1
ATOM 6793 C CA . GLY A 1 911 ? -57.229 15.988 86.190 1.00 59.91 911 GLY A CA 1
ATOM 6794 C C . GLY A 1 911 ? -58.322 16.137 87.255 1.00 59.91 911 GLY A C 1
ATOM 6795 O O . GLY A 1 911 ? -58.739 15.123 87.809 1.00 59.91 911 GLY A O 1
ATOM 6796 N N . GLU A 1 912 ? -58.828 17.346 87.517 1.00 64.44 912 GLU A N 1
ATOM 6797 C CA . GLU A 1 912 ? -59.933 17.574 88.459 1.00 64.44 912 GLU A CA 1
ATOM 6798 C C . GLU A 1 912 ? -61.043 18.421 87.822 1.00 64.44 912 GLU A C 1
ATOM 6800 O O . GLU A 1 912 ? -60.809 19.567 87.436 1.00 64.44 912 GLU A O 1
ATOM 6805 N N . ARG A 1 913 ? -62.278 17.892 87.777 1.00 73.56 913 ARG A N 1
ATOM 6806 C CA . ARG A 1 913 ? -63.451 18.688 87.384 1.00 73.56 913 ARG A CA 1
ATOM 6807 C C . ARG A 1 913 ? -63.703 19.765 88.440 1.00 73.56 913 ARG A C 1
ATOM 6809 O O . ARG A 1 913 ? -63.963 19.437 89.599 1.00 73.56 913 ARG A O 1
ATOM 6816 N N . LYS A 1 914 ? -63.640 21.040 88.050 1.00 82.38 914 LYS A N 1
ATOM 6817 C CA . LYS A 1 914 ? -63.945 22.167 88.949 1.00 82.38 914 LYS A CA 1
ATOM 6818 C C . LYS A 1 914 ? -65.416 22.546 88.850 1.00 82.38 914 LYS A C 1
ATOM 6820 O O . LYS A 1 914 ? -65.999 22.522 87.767 1.00 82.38 914 LYS A O 1
ATOM 6825 N N . GLU A 1 915 ? -66.016 22.879 89.985 1.00 80.44 915 GLU A N 1
ATOM 6826 C CA . GLU A 1 915 ? -67.404 23.329 90.051 1.00 80.44 915 GLU A CA 1
ATOM 6827 C C . GLU A 1 915 ? -67.475 24.845 89.877 1.00 80.44 915 GLU A C 1
ATOM 6829 O O . GLU A 1 915 ? -66.759 25.603 90.537 1.00 80.44 915 GLU A O 1
ATOM 6834 N N . LEU A 1 916 ? -68.359 25.275 88.988 1.00 80.81 916 LEU A N 1
ATOM 6835 C CA . LEU A 1 916 ? -68.630 26.669 88.706 1.00 80.81 916 LEU A CA 1
ATOM 6836 C C . LEU A 1 916 ? -70.125 26.919 88.951 1.00 80.81 916 LEU A C 1
ATOM 6838 O O . LEU A 1 916 ? -70.976 26.552 88.137 1.00 80.81 916 LEU A O 1
ATOM 6842 N N . LYS A 1 917 ? -70.432 27.498 90.117 1.00 78.81 917 LYS A N 1
ATOM 6843 C CA . LYS A 1 917 ? -71.783 27.631 90.661 1.00 78.81 917 LYS A CA 1
ATOM 6844 C C . LYS A 1 917 ? -72.298 29.064 90.578 1.00 78.81 917 LYS A C 1
ATOM 6846 O O . LYS A 1 917 ? -71.701 29.973 91.152 1.00 78.81 917 LYS A O 1
ATOM 6851 N N . PHE A 1 918 ? -73.443 29.270 89.930 1.00 73.56 918 PHE A N 1
ATOM 6852 C CA . PHE A 1 918 ? -74.065 30.596 89.809 1.00 73.56 918 PHE A CA 1
ATOM 6853 C C . PHE A 1 918 ? -75.557 30.571 90.136 1.00 73.56 918 PHE A C 1
ATOM 6855 O O . PHE A 1 918 ? -76.230 29.584 89.863 1.00 73.56 918 PHE A O 1
ATOM 6862 N N . THR A 1 919 ? -76.118 31.652 90.689 1.00 65.69 919 THR A N 1
ATOM 6863 C CA . THR A 1 919 ? -77.586 31.773 90.872 1.00 65.69 919 THR A CA 1
ATOM 6864 C C . THR A 1 919 ? -78.305 32.494 89.723 1.00 65.69 919 THR A C 1
ATOM 6866 O O . THR A 1 919 ? -79.541 32.560 89.714 1.00 65.69 919 THR A O 1
ATOM 6869 N N . GLY A 1 920 ? -77.549 33.026 88.754 1.00 66.50 920 GLY A N 1
ATOM 6870 C CA . GLY A 1 920 ? -78.029 33.677 87.529 1.00 66.50 920 GLY A CA 1
ATOM 6871 C C . GLY A 1 920 ? -77.841 32.839 86.252 1.00 66.50 920 GLY A C 1
ATOM 6872 O O . GLY A 1 920 ? -77.416 31.689 86.319 1.00 66.50 920 GLY A O 1
ATOM 6873 N N . ASN A 1 921 ? -78.169 33.406 85.083 1.00 67.50 921 ASN A N 1
ATOM 6874 C CA . ASN A 1 921 ? -77.949 32.756 83.777 1.00 67.50 921 ASN A CA 1
ATOM 6875 C C . ASN A 1 921 ? -76.542 33.063 83.239 1.00 67.50 921 ASN A C 1
ATOM 6877 O O . ASN A 1 921 ? -75.991 34.120 83.547 1.00 67.50 921 ASN A O 1
ATOM 6881 N N . ILE A 1 922 ? -75.996 32.182 82.393 1.00 70.31 922 ILE A N 1
ATOM 6882 C CA . ILE A 1 922 ? -74.811 32.483 81.573 1.00 70.31 922 ILE A CA 1
ATOM 6883 C C . ILE A 1 922 ? -75.314 32.992 80.223 1.00 70.31 922 ILE A C 1
ATOM 6885 O O . ILE A 1 922 ? -75.986 32.244 79.517 1.00 70.31 922 ILE A O 1
ATOM 6889 N N . VAL A 1 923 ? -75.027 34.248 79.881 1.00 71.38 923 VAL A N 1
ATOM 6890 C CA . VAL A 1 923 ? -75.449 34.887 78.627 1.00 71.38 923 VAL A CA 1
ATOM 6891 C C . VAL A 1 923 ? -74.240 35.125 77.727 1.00 71.38 923 VAL A C 1
ATOM 6893 O O . VAL A 1 923 ? -73.291 35.800 78.135 1.00 71.38 923 VAL A O 1
ATOM 6896 N N . VAL A 1 924 ? -74.294 34.584 76.507 1.00 70.44 924 VAL A N 1
ATOM 6897 C CA . VAL A 1 924 ? -73.277 34.793 75.463 1.00 70.44 924 VAL A CA 1
ATOM 6898 C C . VAL A 1 924 ? -73.901 35.557 74.302 1.00 70.44 924 VAL A C 1
ATOM 6900 O O . VAL A 1 924 ? -74.718 34.987 73.582 1.00 70.44 924 VAL A O 1
ATOM 6903 N N . ASP A 1 925 ? -73.549 36.835 74.141 1.00 64.12 925 ASP A N 1
ATOM 6904 C CA . ASP A 1 925 ? -74.224 37.732 73.189 1.00 64.12 925 ASP A CA 1
ATOM 6905 C C . ASP A 1 925 ? -73.622 37.737 71.767 1.00 64.12 925 ASP A C 1
ATOM 6907 O O . ASP A 1 925 ? -74.382 37.936 70.830 1.00 64.12 925 ASP A O 1
ATOM 6911 N N . GLU A 1 926 ? -72.311 37.495 71.584 1.00 65.88 926 GLU A N 1
ATOM 6912 C CA . GLU A 1 926 ? -71.622 37.265 70.289 1.00 65.88 926 GLU A CA 1
ATOM 6913 C C . GLU A 1 926 ? -70.276 36.527 70.537 1.00 65.88 926 GLU A C 1
ATOM 6915 O O . GLU A 1 926 ? -69.645 36.767 71.565 1.00 65.88 926 GLU A O 1
ATOM 6920 N N . GLY A 1 927 ? -69.812 35.642 69.633 1.00 72.56 927 GLY A N 1
ATOM 6921 C CA . GLY A 1 927 ? -68.475 34.999 69.706 1.00 72.56 927 GLY A CA 1
ATOM 6922 C C . GLY A 1 927 ? -68.463 33.463 69.810 1.00 72.56 927 GLY A C 1
ATOM 6923 O O . GLY A 1 927 ? -69.444 32.806 69.458 1.00 72.56 927 GLY A O 1
ATOM 6924 N N . SER A 1 928 ? -67.342 32.874 70.253 1.00 74.88 928 SER A N 1
ATOM 6925 C CA . SER A 1 928 ? -67.238 31.447 70.599 1.00 74.88 928 SER A CA 1
ATOM 6926 C C . SER A 1 928 ? -66.888 31.232 72.078 1.00 74.88 928 SER A C 1
ATOM 6928 O O . SER A 1 928 ? -66.037 31.929 72.636 1.00 74.88 928 SER A O 1
ATOM 6930 N N . LEU A 1 929 ? -67.550 30.266 72.721 1.00 81.06 929 LEU A N 1
ATOM 6931 C CA . LEU A 1 929 ? -67.296 29.865 74.108 1.00 81.06 929 LEU A CA 1
ATOM 6932 C C . LEU A 1 929 ? -66.943 28.379 74.171 1.00 81.06 929 LEU A C 1
ATOM 6934 O O . LEU A 1 929 ? -67.728 27.524 73.764 1.00 81.06 929 LEU A O 1
ATOM 6938 N N . HIS A 1 930 ? -65.764 28.075 74.701 1.00 83.38 930 HIS A N 1
ATOM 6939 C CA . HIS A 1 930 ? -65.259 26.720 74.870 1.00 83.38 930 HIS A CA 1
ATOM 6940 C C . HIS A 1 930 ? -65.161 26.411 76.367 1.00 83.38 930 HIS A C 1
ATOM 6942 O O . HIS A 1 930 ? -64.429 27.095 77.077 1.00 83.38 930 HIS A O 1
ATOM 6948 N N . ILE A 1 931 ? -65.875 25.395 76.849 1.00 83.19 931 ILE A N 1
ATOM 6949 C CA . ILE A 1 931 ? -65.846 24.964 78.256 1.00 83.19 931 ILE A CA 1
ATOM 6950 C C . ILE A 1 931 ? -65.331 23.531 78.312 1.00 83.19 931 ILE A C 1
ATOM 6952 O O . ILE A 1 931 ? -65.847 22.664 77.602 1.00 83.19 931 ILE A O 1
ATOM 6956 N N . ARG A 1 932 ? -64.330 23.284 79.161 1.00 83.00 932 ARG A N 1
ATOM 6957 C CA . ARG A 1 932 ? -63.744 21.957 79.344 1.00 83.00 932 ARG A CA 1
ATOM 6958 C C . ARG A 1 932 ? -63.512 21.608 80.815 1.00 83.00 932 ARG A C 1
ATOM 6960 O O . ARG A 1 932 ? -63.059 22.463 81.570 1.00 83.00 932 ARG A O 1
ATOM 6967 N N . ASP A 1 933 ? -63.764 20.352 81.189 1.00 80.06 933 ASP A N 1
ATOM 6968 C CA . ASP A 1 933 ? -63.469 19.790 82.521 1.00 80.06 933 ASP A CA 1
ATOM 6969 C C . ASP A 1 933 ? -64.148 20.555 83.683 1.00 80.06 933 ASP A C 1
ATOM 6971 O O . ASP A 1 933 ? -63.546 20.799 84.733 1.00 80.06 933 ASP A O 1
ATOM 6975 N N . ILE A 1 934 ? -65.407 20.976 83.501 1.00 80.25 934 ILE A N 1
ATOM 6976 C CA . ILE A 1 934 ? -66.151 21.812 84.465 1.00 80.25 934 ILE A CA 1
ATOM 6977 C C . ILE A 1 934 ? -67.535 21.224 84.771 1.00 80.25 934 ILE A C 1
ATOM 6979 O O . ILE A 1 934 ? -68.236 20.736 83.885 1.00 80.25 934 ILE A O 1
ATOM 6983 N N . VAL A 1 935 ? -67.957 21.322 86.035 1.00 80.75 935 VAL A N 1
ATOM 6984 C CA . VAL A 1 935 ? -69.341 21.083 86.477 1.00 80.75 935 VAL A CA 1
ATOM 6985 C C . VAL A 1 935 ? -70.045 22.429 86.638 1.00 80.75 935 VAL A C 1
ATOM 6987 O O . VAL A 1 935 ? -69.639 23.246 87.462 1.00 80.75 935 VAL A O 1
ATOM 6990 N N . LEU A 1 936 ? -71.095 22.667 85.852 1.00 78.25 936 LEU A N 1
ATOM 6991 C CA . LEU A 1 936 ? -71.914 23.878 85.915 1.00 78.25 936 LEU A CA 1
ATOM 6992 C C . LEU A 1 936 ? -73.148 23.624 86.788 1.00 78.25 936 LEU A C 1
ATOM 6994 O O . LEU A 1 936 ? -74.115 23.006 86.335 1.00 78.25 936 LEU A O 1
ATOM 6998 N N . ASP A 1 937 ? -73.127 24.130 88.023 1.00 71.12 937 ASP A N 1
ATOM 6999 C CA . ASP A 1 937 ? -74.278 24.074 88.930 1.00 71.12 937 ASP A CA 1
ATOM 7000 C C . ASP A 1 937 ? -75.005 25.426 88.961 1.00 71.12 937 ASP A C 1
ATOM 7002 O O . ASP A 1 937 ? -74.409 26.484 89.177 1.00 71.12 937 ASP A O 1
ATOM 7006 N N . ASN A 1 938 ? -76.323 25.411 88.770 1.00 65.06 938 ASN A N 1
ATOM 7007 C CA . ASN A 1 938 ? -77.135 26.582 89.063 1.00 65.06 938 ASN A CA 1
ATOM 7008 C C . ASN A 1 938 ? -77.761 26.371 90.433 1.00 65.06 938 ASN A C 1
ATOM 7010 O O . ASN A 1 938 ? -78.654 25.540 90.573 1.00 65.06 938 ASN A O 1
ATOM 7014 N N . GLY A 1 939 ? -77.320 27.131 91.438 1.00 58.59 939 GLY A N 1
ATOM 7015 C CA . GLY A 1 939 ? -77.671 26.938 92.851 1.00 58.59 939 GLY A CA 1
ATOM 7016 C C . GLY A 1 939 ? -79.162 27.064 93.219 1.00 58.59 939 GLY A C 1
ATOM 7017 O O . GLY A 1 939 ? -79.485 27.166 94.401 1.00 58.59 939 GLY A O 1
ATOM 7018 N N . LYS A 1 940 ? -80.086 27.067 92.250 1.00 56.72 940 LYS A N 1
ATOM 7019 C CA . LYS A 1 940 ? -81.534 26.964 92.445 1.00 56.72 940 LYS A CA 1
ATOM 7020 C C . LYS A 1 940 ? -82.000 25.528 92.221 1.00 56.72 940 LYS A C 1
ATOM 7022 O O . LYS A 1 940 ? -82.175 25.095 91.088 1.00 56.72 940 LYS A O 1
ATOM 7027 N N . ALA A 1 941 ? -82.341 24.847 93.313 1.00 48.47 941 ALA A N 1
ATOM 7028 C CA . ALA A 1 941 ? -82.779 23.449 93.326 1.00 48.47 941 ALA A CA 1
ATOM 7029 C C . ALA A 1 941 ? -84.025 23.114 92.469 1.00 48.47 941 ALA A C 1
ATOM 7031 O O . ALA A 1 941 ? -84.341 21.941 92.360 1.00 48.47 941 ALA A O 1
ATOM 7032 N N . ASN A 1 942 ? -84.731 24.093 91.879 1.00 48.53 942 ASN A N 1
ATOM 7033 C CA . ASN A 1 942 ? -85.873 23.892 90.964 1.00 48.53 942 ASN A CA 1
ATOM 7034 C C . ASN A 1 942 ? -86.124 25.097 90.017 1.00 48.53 942 ASN A C 1
ATOM 7036 O O . ASN A 1 942 ? -87.257 25.353 89.610 1.00 48.53 942 ASN A O 1
ATOM 7040 N N . GLY A 1 943 ? -85.094 25.887 89.689 1.00 50.78 943 GLY A N 1
ATOM 7041 C CA . GLY A 1 943 ? -85.198 27.000 88.730 1.00 50.78 943 GLY A CA 1
ATOM 7042 C C . GLY A 1 943 ? -84.417 26.694 87.449 1.00 50.78 943 GLY A C 1
ATOM 7043 O O . GLY A 1 943 ? -83.402 26.008 87.541 1.00 50.78 943 GLY A O 1
ATOM 7044 N N . PRO A 1 944 ? -84.842 27.171 86.261 1.00 47.53 944 PRO A N 1
ATOM 7045 C CA . PRO A 1 944 ? -84.120 26.894 85.027 1.00 47.53 944 PRO A CA 1
ATOM 7046 C C . PRO A 1 944 ? -82.748 27.570 85.102 1.00 47.53 944 PRO A C 1
ATOM 7048 O O . PRO A 1 944 ? -82.643 28.794 85.046 1.00 47.53 944 PRO A O 1
ATOM 7051 N N . GLY A 1 945 ? -81.702 26.768 85.281 1.00 52.41 945 GLY A N 1
ATOM 7052 C CA . GLY A 1 945 ? -80.331 27.216 85.132 1.00 52.41 945 GLY A CA 1
ATOM 7053 C C . GLY A 1 945 ? -79.960 27.158 83.669 1.00 52.41 945 GLY A C 1
ATOM 7054 O O . GLY A 1 945 ? -79.650 26.084 83.160 1.00 52.41 945 GLY A O 1
ATOM 7055 N N . VAL A 1 946 ? -80.084 28.296 82.992 1.00 58.84 946 VAL A N 1
ATOM 7056 C CA . VAL A 1 946 ? -80.021 28.365 81.535 1.00 58.84 946 VAL A CA 1
ATOM 7057 C C . VAL A 1 946 ? -78.681 28.946 81.100 1.00 58.84 946 VAL A C 1
ATOM 7059 O O . VAL A 1 946 ? -78.347 30.079 81.457 1.00 58.84 946 VAL A O 1
ATOM 7062 N N . ILE A 1 947 ? -77.940 28.207 80.269 1.00 66.31 947 ILE A N 1
ATOM 7063 C CA . ILE A 1 947 ? -77.019 28.853 79.326 1.00 66.31 947 ILE A CA 1
ATOM 7064 C C . ILE A 1 947 ? -77.894 29.467 78.230 1.00 66.31 947 ILE A C 1
ATOM 7066 O O . ILE A 1 947 ? -78.486 28.736 77.433 1.00 66.31 947 ILE A O 1
ATOM 7070 N N . LEU A 1 948 ? -78.036 30.793 78.246 1.00 66.12 948 LEU A N 1
ATOM 7071 C CA . LEU A 1 948 ? -78.730 31.575 77.227 1.00 66.12 948 LEU A CA 1
ATOM 7072 C C . LEU A 1 948 ? -77.708 32.020 76.188 1.00 66.12 948 LEU A C 1
ATOM 7074 O O . LEU A 1 948 ? -76.796 32.790 76.479 1.00 66.12 948 LEU A O 1
ATOM 7078 N N . ILE A 1 949 ? -77.868 31.549 74.962 1.00 68.00 949 ILE A N 1
ATOM 7079 C CA . ILE A 1 949 ? -76.965 31.902 73.869 1.00 68.00 949 ILE A CA 1
ATOM 7080 C C . ILE A 1 949 ? -77.707 32.862 72.949 1.00 68.00 949 ILE A C 1
ATOM 7082 O O . ILE A 1 949 ? -78.828 32.569 72.573 1.00 68.00 949 ILE A O 1
ATOM 7086 N N . ASN A 1 950 ? -77.118 33.978 72.546 1.00 65.25 950 ASN A N 1
ATOM 7087 C CA . ASN A 1 950 ? -77.652 34.837 71.494 1.00 65.25 950 ASN A CA 1
ATOM 7088 C C . ASN A 1 950 ? -76.639 34.834 70.338 1.00 65.25 950 ASN A C 1
ATOM 7090 O O . ASN A 1 950 ? -75.699 35.602 70.337 1.00 65.25 950 ASN A O 1
ATOM 7094 N N . GLY A 1 951 ? -76.775 33.937 69.354 1.00 60.62 951 GLY A N 1
ATOM 7095 C CA . GLY A 1 951 ? -75.988 34.018 68.106 1.00 60.62 951 GLY A CA 1
ATOM 7096 C C . GLY A 1 951 ? -74.499 33.613 68.159 1.00 60.62 951 GLY A C 1
ATOM 7097 O O . GLY A 1 951 ? -73.769 33.919 67.219 1.00 60.62 951 GLY A O 1
ATOM 7098 N N . ALA A 1 952 ? -74.047 32.911 69.204 1.00 66.44 952 ALA A N 1
ATOM 7099 C CA . ALA A 1 952 ? -72.658 32.459 69.391 1.00 66.44 952 ALA A CA 1
ATOM 7100 C C . ALA A 1 952 ? -72.421 30.963 69.050 1.00 66.44 952 ALA A C 1
ATOM 7102 O O . ALA A 1 952 ? -73.368 30.191 68.901 1.00 66.44 952 ALA A O 1
ATOM 7103 N N . GLN A 1 953 ? -71.157 30.527 68.942 1.00 76.94 953 GLN A N 1
ATOM 7104 C CA . GLN A 1 953 ? -70.782 29.102 68.872 1.00 76.94 953 GLN A CA 1
ATOM 7105 C C . GLN A 1 953 ? -70.380 28.585 70.259 1.00 76.94 953 GLN A C 1
ATOM 7107 O O . GLN A 1 953 ? -69.588 29.232 70.941 1.00 76.94 953 GLN A O 1
ATOM 7112 N N . ILE A 1 954 ? -70.873 27.416 70.678 1.00 81.44 954 ILE A N 1
ATOM 7113 C CA . ILE A 1 954 ? -70.457 26.793 71.947 1.00 81.44 954 ILE A CA 1
ATOM 7114 C C . ILE A 1 954 ? -69.795 25.446 71.699 1.00 81.44 954 ILE A C 1
ATOM 7116 O O . ILE A 1 954 ? -70.304 24.641 70.922 1.00 81.44 954 ILE A O 1
ATOM 7120 N N . HIS A 1 955 ? -68.691 25.194 72.398 1.00 84.00 955 HIS A N 1
ATOM 7121 C CA . HIS A 1 955 ? -68.010 23.907 72.433 1.00 84.00 955 HIS A CA 1
ATOM 7122 C C . HIS A 1 955 ? -67.896 23.409 73.881 1.00 84.00 955 HIS A C 1
ATOM 7124 O O . HIS A 1 955 ? -67.249 24.057 74.702 1.00 84.00 955 HIS A O 1
ATOM 7130 N N . LEU A 1 956 ? -68.531 22.278 74.200 1.00 84.06 956 LEU A N 1
ATOM 7131 C CA . LEU A 1 956 ? -68.470 21.648 75.525 1.00 84.06 956 LEU A CA 1
ATOM 7132 C C . LEU A 1 956 ? -67.674 20.344 75.445 1.00 84.06 956 LEU A C 1
ATOM 7134 O O . LEU A 1 956 ? -67.963 19.509 74.588 1.00 84.06 956 LEU A O 1
ATOM 7138 N N . CYS A 1 957 ? -66.696 20.182 76.338 1.00 82.19 957 CYS A N 1
ATOM 7139 C CA . CYS A 1 957 ? -65.835 19.005 76.420 1.00 82.19 957 CYS A CA 1
ATOM 7140 C C . CYS A 1 957 ? -65.775 18.479 77.860 1.00 82.19 957 CYS A C 1
ATOM 7142 O O . CYS A 1 957 ? -65.251 19.175 78.725 1.00 82.19 957 CYS A O 1
ATOM 7144 N N . ASP A 1 958 ? -66.301 17.285 78.132 1.00 77.81 958 ASP A N 1
ATOM 7145 C CA . ASP A 1 958 ? -66.287 16.690 79.483 1.00 77.81 958 ASP A CA 1
ATOM 7146 C C . ASP A 1 958 ? -66.972 17.569 80.563 1.00 77.81 958 ASP A C 1
ATOM 7148 O O . ASP A 1 958 ? -66.400 17.870 81.617 1.00 77.81 958 ASP A O 1
ATOM 7152 N N . VAL A 1 959 ? -68.200 18.030 80.278 1.00 78.12 959 VAL A N 1
ATOM 7153 C CA . VAL A 1 959 ? -68.953 19.026 81.074 1.00 78.12 959 VAL A CA 1
ATOM 7154 C C . VAL A 1 959 ? -70.276 18.466 81.600 1.00 78.12 959 VAL A C 1
ATOM 7156 O O . VAL A 1 959 ? -71.035 17.871 80.842 1.00 78.12 959 VAL A O 1
ATOM 7159 N N . ASN A 1 960 ? -70.625 18.778 82.854 1.00 77.12 960 ASN A N 1
ATOM 7160 C CA . ASN A 1 960 ? -71.978 18.550 83.385 1.00 77.12 960 ASN A CA 1
ATOM 7161 C C . ASN A 1 960 ? -72.756 19.870 83.434 1.00 77.12 960 ASN A C 1
ATOM 7163 O O . ASN A 1 960 ? -72.281 20.840 84.023 1.00 77.12 960 ASN A O 1
ATOM 7167 N N . VAL A 1 961 ? -73.949 19.915 82.838 1.00 76.94 961 VAL A N 1
ATOM 7168 C CA . VAL A 1 961 ? -74.792 21.120 82.751 1.00 76.94 961 VAL A CA 1
ATOM 7169 C C . VAL A 1 961 ? -76.265 20.777 82.976 1.00 76.94 961 VAL A C 1
ATOM 7171 O O . VAL A 1 961 ? -76.706 19.674 82.686 1.00 76.94 961 VAL A O 1
ATOM 7174 N N . ASN A 1 962 ? -77.062 21.710 83.499 1.00 68.56 962 ASN A N 1
ATOM 7175 C CA . ASN A 1 962 ? -78.477 21.444 83.770 1.00 68.56 962 ASN A CA 1
ATOM 7176 C C . ASN A 1 962 ? -79.393 21.754 82.564 1.00 68.56 962 ASN A C 1
ATOM 7178 O O . ASN A 1 962 ? -80.145 20.897 82.129 1.00 68.56 962 ASN A O 1
ATOM 7182 N N . THR A 1 963 ? -79.381 22.952 81.967 1.00 71.88 963 THR A N 1
ATOM 7183 C CA . THR A 1 963 ? -80.251 23.278 80.807 1.00 71.88 963 THR A CA 1
ATOM 7184 C C . THR A 1 963 ? -79.557 24.232 79.830 1.00 71.88 963 THR A C 1
ATOM 7186 O O . THR A 1 963 ? -78.894 25.186 80.241 1.00 71.88 963 THR A O 1
ATOM 7189 N N . ILE A 1 964 ? -79.733 23.998 78.523 1.00 73.94 964 ILE A N 1
ATOM 7190 C CA . ILE A 1 964 ? -79.195 24.846 77.443 1.00 73.94 964 ILE A CA 1
ATOM 7191 C C . ILE A 1 964 ? -80.362 25.410 76.625 1.00 73.94 964 ILE A C 1
ATOM 7193 O O . ILE A 1 964 ? -81.177 24.649 76.103 1.00 73.94 964 ILE A O 1
ATOM 7197 N N . THR A 1 965 ? -80.425 26.732 76.454 1.00 73.06 965 THR A N 1
ATOM 7198 C CA . THR A 1 965 ? -81.428 27.377 75.590 1.00 73.06 965 THR A CA 1
ATOM 7199 C C . THR A 1 965 ? -80.732 28.187 74.502 1.00 73.06 965 THR A C 1
ATOM 7201 O O . THR A 1 965 ? -79.999 29.134 74.792 1.00 73.06 965 THR A O 1
ATOM 7204 N N . ALA A 1 966 ? -80.976 27.822 73.241 1.00 71.62 966 ALA A N 1
ATOM 7205 C CA . ALA A 1 966 ? -80.268 28.365 72.084 1.00 71.62 966 ALA A CA 1
ATOM 7206 C C . ALA A 1 966 ? -81.249 28.767 70.955 1.00 71.62 966 ALA A C 1
ATOM 7208 O O . ALA A 1 966 ? -81.996 27.920 70.468 1.00 71.62 966 ALA A O 1
ATOM 7209 N N . PRO A 1 967 ? -81.279 30.030 70.496 1.00 68.44 967 PRO A N 1
ATOM 7210 C CA . PRO A 1 967 ? -82.158 30.499 69.432 1.00 68.44 967 PRO A CA 1
ATOM 7211 C C . PRO A 1 967 ? -81.749 29.946 68.059 1.00 68.44 967 PRO A C 1
ATOM 7213 O O . PRO A 1 967 ? -80.648 29.419 67.865 1.00 68.44 967 PRO A O 1
ATOM 7216 N N . ALA A 1 968 ? -82.650 30.100 67.084 1.00 60.75 968 ALA A N 1
ATOM 7217 C CA . ALA A 1 968 ? -82.391 29.754 65.690 1.00 60.75 968 ALA A CA 1
ATOM 7218 C C . ALA A 1 968 ? -81.147 30.501 65.175 1.00 60.75 968 ALA A C 1
ATOM 7220 O O . ALA A 1 968 ? -81.128 31.727 65.266 1.00 60.75 968 ALA A O 1
ATOM 7221 N N . LYS A 1 969 ? -80.161 29.771 64.615 1.00 64.75 969 LYS A N 1
ATOM 7222 C CA . LYS A 1 969 ? -78.815 30.209 64.134 1.00 64.75 969 LYS A CA 1
ATOM 7223 C C . LYS A 1 969 ? -77.622 30.003 65.085 1.00 64.75 969 LYS A C 1
ATOM 7225 O O . LYS A 1 969 ? -76.524 30.455 64.778 1.00 64.75 969 LYS A O 1
ATOM 7230 N N . THR A 1 970 ? -77.804 29.309 66.200 1.00 71.44 970 THR A N 1
ATOM 7231 C CA . THR A 1 970 ? -76.708 28.978 67.133 1.00 71.44 970 THR A CA 1
ATOM 7232 C C . THR A 1 970 ? -76.128 27.594 66.809 1.00 71.44 970 THR A C 1
ATOM 7234 O O . THR A 1 970 ? -76.910 26.695 66.494 1.00 71.44 970 THR A O 1
ATOM 7237 N N . SER A 1 971 ? -74.806 27.385 66.914 1.00 75.12 971 SER A N 1
ATOM 7238 C CA . SER A 1 971 ? -74.187 26.053 66.745 1.00 75.12 971 SER A CA 1
ATOM 7239 C C . SER A 1 971 ? -73.581 25.528 68.048 1.00 75.12 971 SER A C 1
ATOM 7241 O O . SER A 1 971 ? -72.757 26.213 68.661 1.00 75.12 971 SER A O 1
ATOM 7243 N N . VAL A 1 972 ? -73.940 24.305 68.443 1.00 79.62 972 VAL A N 1
ATOM 7244 C CA . VAL A 1 972 ? -73.440 23.641 69.659 1.00 79.62 972 VAL A CA 1
ATOM 7245 C C . VAL A 1 972 ? -72.599 22.427 69.273 1.00 79.62 972 VAL A C 1
ATOM 7247 O O . VAL A 1 972 ? -73.091 21.527 68.600 1.00 79.62 972 VAL A O 1
ATOM 7250 N N . THR A 1 973 ? -71.341 22.385 69.705 1.00 81.56 973 THR A N 1
ATOM 7251 C CA . THR A 1 973 ? -70.434 21.244 69.524 1.00 81.56 973 THR A CA 1
ATOM 7252 C C . THR A 1 973 ? -70.210 20.547 70.860 1.00 81.56 973 THR A C 1
ATOM 7254 O O . THR A 1 973 ? -69.912 21.218 71.848 1.00 81.56 973 THR A O 1
ATOM 7257 N N . LEU A 1 974 ? -70.331 19.220 70.893 1.00 80.94 974 LEU A N 1
ATOM 7258 C CA . LEU A 1 974 ? -70.113 18.401 72.089 1.00 80.94 974 LEU A CA 1
ATOM 7259 C C . LEU A 1 974 ? -69.021 17.352 71.823 1.00 80.94 974 LEU A C 1
ATOM 7261 O O . LEU A 1 974 ? -69.037 16.677 70.788 1.00 80.94 974 LEU A O 1
ATOM 7265 N N . GLU A 1 975 ? -68.084 17.226 72.759 1.00 78.31 975 GLU A N 1
ATOM 7266 C CA . GLU A 1 975 ? -66.920 16.329 72.724 1.00 78.31 975 GLU A CA 1
ATOM 7267 C C . GLU A 1 975 ? -66.765 15.671 74.119 1.00 78.31 975 GLU A C 1
ATOM 7269 O O . GLU A 1 975 ? -67.062 16.305 75.129 1.00 78.31 975 GLU A O 1
ATOM 7274 N N . GLY A 1 976 ? -66.367 14.398 74.215 1.00 76.38 976 GLY A N 1
ATOM 7275 C CA . GLY A 1 976 ? -66.226 13.713 75.519 1.00 76.38 976 GLY A CA 1
ATOM 7276 C C . GLY A 1 976 ? -67.541 13.450 76.291 1.00 76.38 976 GLY A C 1
ATOM 7277 O O . GLY A 1 976 ? -68.631 13.428 75.718 1.00 76.38 976 GLY A O 1
ATOM 7278 N N . GLU A 1 977 ? -67.474 13.205 77.604 1.00 73.56 977 GLU A N 1
ATOM 7279 C CA . GLU A 1 977 ? -68.665 12.879 78.418 1.00 73.56 977 GLU A CA 1
ATOM 7280 C C . GLU A 1 977 ? -69.418 14.156 78.837 1.00 73.56 977 GLU A C 1
ATOM 7282 O O . GLU A 1 977 ? -68.954 14.898 79.702 1.00 73.56 977 GLU A O 1
ATOM 7287 N N . VAL A 1 978 ? -70.587 14.419 78.237 1.00 74.06 978 VAL A N 1
ATOM 7288 C CA . VAL A 1 978 ? -71.395 15.617 78.520 1.00 74.06 978 VAL A CA 1
ATOM 7289 C C . VAL A 1 978 ? -72.753 15.229 79.113 1.00 74.06 978 VAL A C 1
ATOM 7291 O O . VAL A 1 978 ? -73.674 14.844 78.390 1.00 74.06 978 VAL A O 1
ATOM 7294 N N . ASP A 1 979 ? -72.920 15.378 80.428 1.00 72.31 979 ASP A N 1
ATOM 7295 C CA . ASP A 1 979 ? -74.201 15.110 81.095 1.00 72.31 979 ASP A CA 1
ATOM 7296 C C . ASP A 1 979 ? -75.083 16.372 81.131 1.00 72.31 979 ASP A C 1
ATOM 7298 O O . ASP A 1 979 ? -74.671 17.426 81.623 1.00 72.31 979 ASP A O 1
ATOM 7302 N N . ILE A 1 980 ? -76.316 16.268 80.623 1.00 73.12 980 ILE A N 1
ATOM 7303 C CA . ILE A 1 980 ? -77.301 17.354 80.556 1.00 73.12 980 ILE A CA 1
ATOM 7304 C C . ILE A 1 980 ? -78.521 16.995 81.412 1.00 73.12 980 ILE A C 1
ATOM 7306 O O . ILE A 1 980 ? -79.477 16.392 80.941 1.00 73.12 980 ILE A O 1
ATOM 7310 N N . ASN A 1 981 ? -78.557 17.417 82.671 1.00 64.69 981 ASN A N 1
ATOM 7311 C CA . ASN A 1 981 ? -79.589 16.976 83.629 1.00 64.69 981 ASN A CA 1
ATOM 7312 C C . ASN A 1 981 ? -80.997 17.595 83.408 1.00 64.69 981 ASN A C 1
ATOM 7314 O O . ASN A 1 981 ? -81.909 17.412 84.210 1.00 64.69 981 ASN A O 1
ATOM 7318 N N . GLY A 1 982 ? -81.214 18.331 82.317 1.00 68.38 982 GLY A N 1
ATOM 7319 C CA . GLY A 1 982 ? -82.457 19.048 82.011 1.00 68.38 982 GLY A CA 1
ATOM 7320 C C . GLY A 1 982 ? -82.779 19.060 80.515 1.00 68.38 982 GLY A C 1
ATOM 7321 O O . GLY A 1 982 ? -82.758 18.011 79.877 1.00 68.38 982 GLY A O 1
ATOM 7322 N N . SER A 1 983 ? -83.179 20.208 79.949 1.00 64.06 983 SER A N 1
ATOM 7323 C CA . SER A 1 983 ? -83.641 20.295 78.542 1.00 64.06 983 SER A CA 1
ATOM 7324 C C . SER A 1 983 ? -82.651 21.033 77.631 1.00 64.06 983 SER A C 1
ATOM 7326 O O . SER A 1 983 ? -81.923 21.917 78.085 1.00 64.06 983 SER A O 1
ATOM 7328 N N . ILE A 1 984 ? -82.681 20.725 76.328 1.00 68.31 984 ILE A N 1
ATOM 7329 C CA . ILE A 1 984 ? -82.124 21.593 75.277 1.00 68.31 984 ILE A CA 1
ATOM 7330 C C . ILE A 1 984 ? -83.294 22.167 74.482 1.00 68.31 984 ILE A C 1
ATOM 7332 O O . ILE A 1 984 ? -84.025 21.417 73.824 1.00 68.31 984 ILE A O 1
ATOM 7336 N N . ALA A 1 985 ? -83.487 23.482 74.561 1.00 61.91 985 ALA A N 1
ATOM 7337 C CA . ALA A 1 985 ? -84.616 24.165 73.941 1.00 61.91 985 ALA A CA 1
ATOM 7338 C C . ALA A 1 985 ? -84.157 25.208 72.910 1.00 61.91 985 ALA A C 1
ATOM 7340 O O . ALA A 1 985 ? -83.469 26.172 73.244 1.00 61.91 985 ALA A O 1
ATOM 7341 N N . GLY A 1 986 ? -84.602 25.036 71.662 1.00 62.91 986 GLY A N 1
ATOM 7342 C CA . GLY A 1 986 ? -84.500 26.027 70.589 1.00 62.91 986 GLY A CA 1
ATOM 7343 C C . GLY A 1 986 ? -83.825 25.498 69.318 1.00 62.91 986 GLY A C 1
ATOM 7344 O O . GLY A 1 986 ? -83.187 24.451 69.314 1.00 62.91 986 GLY A O 1
ATOM 7345 N N . ALA A 1 987 ? -84.058 26.169 68.188 1.00 59.91 987 ALA A N 1
ATOM 7346 C CA . ALA A 1 987 ? -83.721 25.670 66.852 1.00 59.91 987 ALA A CA 1
ATOM 7347 C C . ALA A 1 987 ? -82.223 25.831 66.494 1.00 59.91 987 ALA A C 1
ATOM 7349 O O . ALA A 1 987 ? -81.886 26.465 65.494 1.00 59.91 987 ALA A O 1
ATOM 7350 N N . CYS A 1 988 ? -81.323 25.254 67.290 1.00 69.62 988 CYS A N 1
ATOM 7351 C CA . CYS A 1 988 ? -79.879 25.254 67.036 1.00 69.62 988 CYS A CA 1
ATOM 7352 C C . CYS A 1 988 ? -79.409 24.057 66.187 1.00 69.62 988 CYS A C 1
ATOM 7354 O O . CYS A 1 988 ? -80.085 23.026 66.114 1.0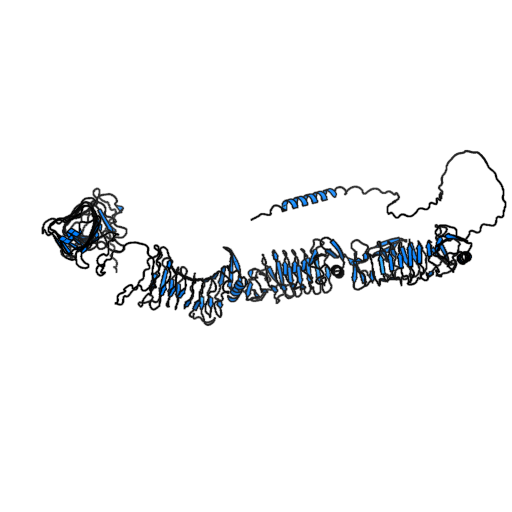0 69.62 988 CYS A O 1
ATOM 7356 N N . ASP A 1 989 ? -78.237 24.202 65.563 1.00 74.75 989 ASP A N 1
ATOM 7357 C CA . ASP A 1 989 ? -77.542 23.125 64.851 1.00 74.75 989 ASP A CA 1
ATOM 7358 C C . ASP A 1 989 ? -76.508 22.473 65.787 1.00 74.75 989 ASP A C 1
ATOM 7360 O O . ASP A 1 989 ? -75.744 23.169 66.461 1.00 74.75 989 ASP A O 1
ATOM 7364 N N . MET A 1 990 ? -76.479 21.140 65.859 1.00 77.25 990 MET A N 1
ATOM 7365 C CA . MET A 1 990 ? -75.640 20.399 66.812 1.00 77.25 990 MET A CA 1
ATOM 7366 C C . MET A 1 990 ? -74.576 19.548 66.111 1.00 77.25 990 MET A C 1
ATOM 7368 O O . MET A 1 990 ? -74.893 18.813 65.181 1.00 77.25 990 MET A O 1
ATOM 7372 N N . THR A 1 991 ? -73.328 19.597 66.588 1.00 77.25 991 THR A N 1
ATOM 7373 C CA . THR A 1 991 ? -72.226 18.733 66.131 1.00 77.25 991 THR A CA 1
ATOM 7374 C C . THR A 1 991 ? -71.733 17.829 67.260 1.00 77.25 991 THR A C 1
ATOM 7376 O O . THR A 1 991 ? -71.324 18.328 68.306 1.00 77.25 991 THR A O 1
ATOM 7379 N N . LEU A 1 992 ? -71.734 16.509 67.056 1.00 72.69 992 LEU A N 1
ATOM 7380 C CA . LEU A 1 992 ? -71.166 15.542 68.011 1.00 72.69 992 LEU A CA 1
ATOM 7381 C C . LEU A 1 992 ? -69.841 14.989 67.480 1.00 72.69 992 LEU A C 1
ATOM 7383 O O . LEU A 1 992 ? -69.764 14.583 66.316 1.00 72.69 992 LEU A O 1
ATOM 7387 N N . LYS A 1 993 ? -68.816 14.963 68.334 1.00 71.56 993 LYS A N 1
ATOM 7388 C CA . LYS A 1 993 ? -67.488 14.406 68.034 1.00 71.56 993 LYS A CA 1
ATOM 7389 C C . LYS A 1 993 ? -67.250 13.062 68.738 1.00 71.56 993 LYS A C 1
ATOM 7391 O O . LYS A 1 993 ? -68.106 12.562 69.463 1.00 71.56 993 LYS A O 1
ATOM 7396 N N . GLU A 1 994 ? -66.099 12.451 68.469 1.00 62.19 994 GLU A N 1
ATOM 7397 C CA . GLU A 1 994 ? -65.711 11.115 68.940 1.00 62.19 994 GLU A CA 1
ATOM 7398 C C . GLU A 1 994 ? -65.882 10.943 70.465 1.00 62.19 994 GLU A C 1
ATOM 7400 O O . GLU A 1 994 ? -65.525 11.826 71.243 1.00 62.19 994 GLU A O 1
ATOM 7405 N N . ASN A 1 995 ? -66.461 9.809 70.886 1.00 58.84 995 ASN A N 1
ATOM 7406 C CA . ASN A 1 995 ? -66.796 9.472 72.281 1.00 58.84 995 ASN A CA 1
ATOM 7407 C C . ASN A 1 995 ? -67.761 10.430 73.007 1.00 58.84 995 ASN A C 1
ATOM 7409 O O . ASN A 1 995 ? -67.888 10.337 74.227 1.00 58.84 995 ASN A O 1
ATOM 7413 N N . ALA A 1 996 ? -68.480 11.301 72.286 1.00 61.00 996 ALA A N 1
ATOM 7414 C CA . ALA A 1 996 ? -69.519 12.122 72.897 1.00 61.00 996 ALA A CA 1
ATOM 7415 C C . ALA A 1 996 ? -70.630 11.241 73.490 1.00 61.00 996 ALA A C 1
ATOM 7417 O O . ALA A 1 996 ? -71.273 10.502 72.745 1.00 61.00 996 ALA A O 1
ATOM 7418 N N . VAL A 1 997 ? -70.870 11.335 74.802 1.00 61.84 997 VAL A N 1
ATOM 7419 C CA . VAL A 1 997 ? -72.023 10.717 75.480 1.00 61.84 997 VAL A CA 1
ATOM 7420 C C . VAL A 1 997 ? -72.892 11.840 76.016 1.00 61.84 997 VAL A C 1
ATOM 7422 O O . VAL A 1 997 ? -72.456 12.571 76.895 1.00 61.84 997 VAL A O 1
ATOM 7425 N N . ILE A 1 998 ? -74.115 11.966 75.497 1.00 65.69 998 ILE A N 1
ATOM 7426 C CA . ILE A 1 998 ? -75.131 12.848 76.082 1.00 65.69 998 ILE A CA 1
ATOM 7427 C C . ILE A 1 998 ? -76.021 11.998 76.973 1.00 65.69 998 ILE A C 1
ATOM 7429 O O . ILE A 1 998 ? -76.519 10.974 76.510 1.00 65.69 998 ILE A O 1
ATOM 7433 N N . ARG A 1 999 ? -76.258 12.438 78.208 1.00 64.81 999 ARG A N 1
ATOM 7434 C CA . ARG A 1 999 ? -77.366 11.962 79.048 1.00 64.81 999 ARG A CA 1
ATOM 7435 C C . ARG A 1 999 ? -78.331 13.122 79.242 1.00 64.81 999 ARG A C 1
ATOM 7437 O O . ARG A 1 999 ? -77.892 14.183 79.660 1.00 64.81 999 ARG A O 1
ATOM 7444 N N . ALA A 1 1000 ? -79.603 12.946 78.890 1.00 62.75 1000 ALA A N 1
ATOM 7445 C CA . ALA A 1 1000 ? -80.615 13.988 79.035 1.00 62.75 1000 ALA A CA 1
ATOM 7446 C C . ALA A 1 1000 ? -81.846 13.496 79.792 1.00 62.75 1000 ALA A C 1
ATOM 7448 O O . ALA A 1 1000 ? -82.429 12.475 79.423 1.00 62.75 1000 ALA A O 1
ATOM 7449 N N . ASP A 1 1001 ? -82.265 14.259 80.802 1.00 57.91 1001 ASP A N 1
ATOM 7450 C CA . ASP A 1 1001 ? -83.375 13.887 81.689 1.00 57.91 1001 ASP A CA 1
ATOM 7451 C C . ASP A 1 1001 ? -84.742 14.441 81.214 1.00 57.91 1001 ASP A C 1
ATOM 7453 O O . ASP A 1 1001 ? -85.787 14.127 81.795 1.00 57.91 1001 ASP A O 1
ATOM 7457 N N . ASN A 1 1002 ? -84.784 15.258 80.146 1.00 61.84 1002 ASN A N 1
ATOM 7458 C CA . ASN A 1 1002 ? -86.005 15.857 79.574 1.00 61.84 1002 ASN A CA 1
ATOM 7459 C C . ASN A 1 1002 ? -85.989 15.976 78.026 1.00 61.84 1002 ASN A C 1
ATOM 7461 O O . ASN A 1 1002 ? -85.121 15.431 77.352 1.00 61.84 1002 ASN A O 1
ATOM 7465 N N . THR A 1 1003 ? -87.009 16.626 77.444 1.00 63.97 1003 THR A N 1
ATOM 7466 C CA . THR A 1 1003 ? -87.210 16.773 75.985 1.00 63.97 1003 THR A CA 1
ATOM 7467 C C . THR A 1 1003 ? -86.061 17.539 75.313 1.00 63.97 1003 THR A C 1
ATOM 7469 O O . THR A 1 1003 ? -85.735 18.652 75.724 1.00 63.97 1003 THR A O 1
ATOM 7472 N N . ILE A 1 1004 ? -85.513 16.989 74.222 1.00 67.31 1004 ILE A N 1
ATOM 7473 C CA . ILE A 1 1004 ? -84.523 17.656 73.357 1.00 67.31 1004 ILE A CA 1
ATOM 7474 C C . ILE A 1 1004 ? -85.209 18.080 72.056 1.00 67.31 1004 ILE A C 1
ATOM 7476 O O . ILE A 1 1004 ? -85.781 17.245 71.354 1.00 67.31 1004 ILE A O 1
ATOM 7480 N N . THR A 1 1005 ? -85.140 19.363 71.701 1.00 64.31 1005 THR A N 1
ATOM 7481 C CA . THR A 1 1005 ? -85.559 19.844 70.371 1.00 64.31 1005 THR A CA 1
ATOM 7482 C C . THR A 1 1005 ? -84.397 20.561 69.703 1.00 64.31 1005 THR A C 1
ATOM 7484 O O . THR A 1 1005 ? -83.914 21.546 70.251 1.00 64.31 1005 THR A O 1
ATOM 7487 N N . ILE A 1 1006 ? -83.968 20.085 68.531 1.00 69.88 1006 ILE A N 1
ATOM 7488 C CA . ILE A 1 1006 ? -82.868 20.672 67.748 1.00 69.88 1006 ILE A CA 1
ATOM 7489 C C . ILE A 1 1006 ? -83.274 20.863 66.281 1.00 69.88 1006 ILE A C 1
ATOM 7491 O O . ILE A 1 1006 ? -84.225 20.246 65.795 1.00 69.88 1006 ILE A O 1
ATOM 7495 N N . ASN A 1 1007 ? -82.569 21.738 65.564 1.00 66.88 1007 ASN A N 1
ATOM 7496 C CA . ASN A 1 1007 ? -82.881 22.078 64.179 1.00 66.88 1007 ASN A CA 1
ATOM 7497 C C . ASN A 1 1007 ? -82.220 21.119 63.187 1.00 66.88 1007 ASN A C 1
ATOM 7499 O O . ASN A 1 1007 ? -82.928 20.488 62.413 1.00 66.88 1007 ASN A O 1
ATOM 7503 N N . SER A 1 1008 ? -80.898 20.958 63.233 1.00 65.19 1008 SER A N 1
ATOM 7504 C CA . SER A 1 1008 ? -80.162 19.954 62.450 1.00 65.19 1008 SER A CA 1
ATOM 7505 C C . SER A 1 1008 ? -79.025 19.337 63.273 1.00 65.19 1008 SER A C 1
ATOM 7507 O O . SER A 1 1008 ? -78.614 19.902 64.290 1.00 65.19 1008 SER A O 1
ATOM 7509 N N . MET A 1 1009 ? -78.546 18.154 62.875 1.00 70.50 1009 MET A N 1
ATOM 7510 C CA . MET A 1 1009 ? -77.460 17.446 63.564 1.00 70.50 1009 MET A CA 1
ATOM 7511 C C . MET A 1 1009 ? -76.394 16.952 62.576 1.00 70.50 1009 MET A C 1
ATOM 7513 O O . MET A 1 1009 ? -76.717 16.354 61.551 1.00 70.50 1009 MET A O 1
ATOM 7517 N N . THR A 1 1010 ? -75.121 17.126 62.923 1.00 66.25 1010 THR A N 1
ATOM 7518 C CA . THR A 1 1010 ? -73.971 16.612 62.166 1.00 66.25 1010 THR A CA 1
ATOM 7519 C C . THR A 1 1010 ? -73.088 15.758 63.074 1.00 66.25 1010 THR A C 1
ATOM 7521 O O . THR A 1 1010 ? -72.741 16.162 64.182 1.00 66.25 1010 THR A O 1
ATOM 7524 N N . LEU A 1 1011 ? -72.702 14.568 62.617 1.00 61.94 1011 LEU A N 1
ATOM 7525 C CA . LEU A 1 1011 ? -71.830 13.655 63.366 1.00 61.94 1011 LEU A CA 1
ATOM 7526 C C . LEU A 1 1011 ? -70.430 13.659 62.744 1.00 61.94 1011 LEU A C 1
ATOM 7528 O O . LEU A 1 1011 ? -70.299 13.372 61.562 1.00 61.94 1011 LEU A O 1
ATOM 7532 N N . HIS A 1 1012 ? -69.382 13.959 63.512 1.00 62.38 1012 HIS A N 1
ATOM 7533 C CA . HIS A 1 1012 ? -67.988 13.877 63.058 1.00 62.38 1012 HIS A CA 1
ATOM 7534 C C . HIS A 1 1012 ? -67.298 12.670 63.710 1.00 62.38 1012 HIS A C 1
ATOM 7536 O O . HIS A 1 1012 ? -66.845 12.750 64.851 1.00 62.38 1012 HIS A O 1
ATOM 7542 N N . GLY A 1 1013 ? -67.210 11.551 62.984 1.00 52.50 1013 GLY A N 1
ATOM 7543 C CA . GLY A 1 1013 ? -66.415 10.385 63.382 1.00 52.50 1013 GLY A CA 1
ATOM 7544 C C . GLY A 1 1013 ? -65.038 10.408 62.720 1.00 52.50 1013 GLY A C 1
ATOM 7545 O O . GLY A 1 1013 ? -64.946 10.506 61.496 1.00 52.50 1013 GLY A O 1
ATOM 7546 N N . ALA A 1 1014 ? -63.963 10.320 63.505 1.00 42.69 1014 ALA A N 1
ATOM 7547 C CA . ALA A 1 1014 ? -62.668 9.914 62.973 1.00 42.69 1014 ALA A CA 1
ATOM 7548 C C . ALA A 1 1014 ? -62.709 8.406 62.674 1.00 42.69 1014 ALA A C 1
ATOM 7550 O O . ALA A 1 1014 ? -63.444 7.647 63.302 1.00 42.69 1014 ALA A O 1
ATOM 7551 N N . SER A 1 1015 ? -61.933 7.986 61.682 1.00 47.19 1015 SER A N 1
ATOM 7552 C CA . SER A 1 1015 ? -62.111 6.802 60.834 1.00 47.19 1015 SER A CA 1
ATOM 7553 C C . SER A 1 1015 ? -62.171 5.406 61.482 1.00 47.19 1015 SER A C 1
ATOM 7555 O O . SER A 1 1015 ? -62.136 4.443 60.724 1.00 47.19 1015 SER A O 1
ATOM 7557 N N . LYS A 1 1016 ? -62.287 5.244 62.812 1.00 47.91 1016 LYS A N 1
ATOM 7558 C CA . LYS A 1 1016 ? -62.568 3.955 63.495 1.00 47.91 1016 LYS A CA 1
ATOM 7559 C C . LYS A 1 1016 ? -63.309 4.064 64.856 1.00 47.91 1016 LYS A C 1
ATOM 7561 O O . LYS A 1 1016 ? -63.330 3.073 65.583 1.00 47.91 1016 LYS A O 1
ATOM 7566 N N . GLY A 1 1017 ? -63.913 5.204 65.221 1.00 48.44 1017 GLY A N 1
ATOM 7567 C CA . GLY A 1 1017 ? -64.591 5.401 66.522 1.00 48.44 1017 GLY A CA 1
ATOM 7568 C C . GLY A 1 1017 ? -66.114 5.607 66.429 1.00 48.44 1017 GLY A C 1
ATOM 7569 O O . GLY A 1 1017 ? -66.597 6.340 65.569 1.00 48.44 1017 GLY A O 1
ATOM 7570 N N . THR A 1 1018 ? -66.894 4.976 67.318 1.00 52.34 1018 THR A N 1
ATOM 7571 C CA . THR A 1 1018 ? -68.361 5.150 67.442 1.00 52.34 1018 THR A CA 1
ATOM 7572 C C . THR A 1 1018 ? -68.722 6.412 68.231 1.00 52.34 1018 THR A C 1
ATOM 7574 O O . THR A 1 1018 ? -68.344 6.527 69.395 1.00 52.34 1018 THR A O 1
ATOM 7577 N N . ALA A 1 1019 ? -69.528 7.315 67.664 1.00 52.59 1019 ALA A N 1
ATOM 7578 C CA . ALA A 1 1019 ? -70.254 8.319 68.451 1.00 52.59 1019 ALA A CA 1
ATOM 7579 C C . ALA A 1 1019 ? -71.543 7.681 69.015 1.00 52.59 1019 ALA A C 1
ATOM 7581 O O . ALA A 1 1019 ? -72.301 7.070 68.261 1.00 52.59 1019 ALA A O 1
ATOM 7582 N N . GLN A 1 1020 ? -71.802 7.784 70.326 1.00 57.28 1020 GLN A N 1
ATOM 7583 C CA . GLN A 1 1020 ? -72.953 7.133 70.977 1.00 57.28 1020 GLN A CA 1
ATOM 7584 C C . GLN A 1 1020 ? -73.895 8.153 71.627 1.00 57.28 1020 GLN A C 1
ATOM 7586 O O . GLN A 1 1020 ? -73.519 8.833 72.574 1.00 57.28 1020 GLN A O 1
ATOM 7591 N N . LEU A 1 1021 ? -75.164 8.187 71.210 1.00 58.88 1021 LEU A N 1
ATOM 7592 C CA . LEU A 1 1021 ? -76.195 8.970 71.894 1.00 58.88 1021 LEU A CA 1
ATOM 7593 C C . LEU A 1 1021 ? -76.997 8.062 72.841 1.00 58.88 1021 LEU A C 1
ATOM 7595 O O . LEU A 1 1021 ? -77.607 7.085 72.403 1.00 58.88 1021 LEU A O 1
ATOM 7599 N N . ARG A 1 1022 ? -77.035 8.374 74.141 1.00 60.19 1022 ARG A N 1
ATOM 7600 C CA . ARG A 1 1022 ? -77.801 7.597 75.132 1.00 60.19 1022 ARG A CA 1
ATOM 7601 C C . ARG A 1 1022 ? -78.973 8.423 75.659 1.00 60.19 1022 ARG A C 1
ATOM 7603 O O . ARG A 1 1022 ? -78.784 9.490 76.223 1.00 60.19 1022 ARG A O 1
ATOM 7610 N N . LEU A 1 1023 ? -80.200 7.937 75.492 1.00 56.09 1023 LEU A N 1
ATOM 7611 C CA . LEU A 1 1023 ? -81.397 8.631 75.981 1.00 56.09 1023 LEU A CA 1
ATOM 7612 C C . LEU A 1 1023 ? -81.986 7.868 77.173 1.00 56.09 1023 LEU A C 1
ATOM 7614 O O . LEU A 1 1023 ? -82.132 6.643 77.124 1.00 56.09 1023 LEU A O 1
ATOM 7618 N N . GLN A 1 1024 ? -82.341 8.589 78.239 1.00 54.59 1024 GLN A N 1
ATOM 7619 C CA . GLN A 1 1024 ? -83.101 8.006 79.345 1.00 54.59 1024 GLN A CA 1
ATOM 7620 C C . GLN A 1 1024 ? -84.573 7.777 78.954 1.00 54.59 1024 GLN A C 1
ATOM 7622 O O . GLN A 1 1024 ? -85.118 8.407 78.045 1.00 54.59 1024 GLN A O 1
ATOM 7627 N N . VAL A 1 1025 ? -85.206 6.829 79.646 1.00 48.03 1025 VAL A N 1
ATOM 7628 C CA . VAL A 1 1025 ? -86.567 6.320 79.405 1.00 48.03 1025 VAL A CA 1
ATOM 7629 C C . VAL A 1 1025 ? -87.661 7.415 79.466 1.00 48.03 1025 VAL A C 1
ATOM 7631 O O . VAL A 1 1025 ? -87.611 8.303 80.311 1.00 48.03 1025 VAL A O 1
ATOM 7634 N N . ASP A 1 1026 ? -88.676 7.313 78.591 1.00 50.00 1026 ASP A N 1
ATOM 7635 C CA . ASP A 1 1026 ? -89.920 8.120 78.536 1.00 50.00 1026 ASP A CA 1
ATOM 7636 C C . ASP A 1 1026 ? -89.807 9.596 78.092 1.00 50.00 1026 ASP A C 1
ATOM 7638 O O . ASP A 1 1026 ? -90.687 10.412 78.381 1.00 50.00 1026 ASP A O 1
ATOM 7642 N N . LYS A 1 1027 ? -88.760 9.960 77.337 1.00 57.09 1027 LYS A N 1
ATOM 7643 C CA . LYS A 1 1027 ? -88.533 11.339 76.853 1.00 57.09 1027 LYS A CA 1
ATOM 7644 C C . LYS A 1 1027 ? -88.556 11.458 75.325 1.00 57.09 1027 LYS A C 1
ATOM 7646 O O . LYS A 1 1027 ? -88.270 10.509 74.600 1.00 57.09 1027 LYS A O 1
ATOM 7651 N N . LYS A 1 1028 ? -88.918 12.649 74.825 1.00 59.72 1028 LYS A N 1
ATOM 7652 C CA . LYS A 1 1028 ? -89.075 12.949 73.390 1.00 59.72 1028 LYS A CA 1
ATOM 7653 C C . LYS A 1 1028 ? -87.857 13.704 72.848 1.00 59.72 1028 LYS A C 1
ATOM 7655 O O . LYS A 1 1028 ? -87.461 14.720 73.414 1.00 59.72 1028 LYS A O 1
ATOM 7660 N N . MET A 1 1029 ? -87.322 13.262 71.711 1.00 66.00 1029 MET A N 1
ATOM 7661 C CA . MET A 1 1029 ? -86.377 14.036 70.902 1.00 66.00 1029 MET A CA 1
ATOM 7662 C C . MET A 1 1029 ? -87.054 14.455 69.595 1.00 66.00 1029 MET A C 1
ATOM 7664 O O . MET A 1 1029 ? -87.685 13.631 68.938 1.00 66.00 1029 MET A O 1
ATOM 7668 N N . THR A 1 1030 ? -86.943 15.728 69.218 1.00 61.75 1030 THR A N 1
ATOM 7669 C CA . THR A 1 1030 ? -87.438 16.242 67.930 1.00 61.75 1030 THR A CA 1
ATOM 7670 C C . THR A 1 1030 ? -86.278 16.881 67.167 1.00 61.75 1030 THR A C 1
ATOM 7672 O O . THR A 1 1030 ? -85.616 17.771 67.699 1.00 61.75 1030 THR A O 1
ATOM 7675 N N . ILE A 1 1031 ? -86.027 16.425 65.936 1.00 64.94 1031 ILE A N 1
ATOM 7676 C CA . ILE A 1 1031 ? -85.042 17.013 65.016 1.00 64.94 1031 ILE A CA 1
ATOM 7677 C C . ILE A 1 1031 ? -85.823 17.587 63.842 1.00 64.94 1031 ILE A C 1
ATOM 7679 O O . ILE A 1 1031 ? -86.462 16.843 63.103 1.00 64.94 1031 ILE A O 1
ATOM 7683 N N . ASN A 1 1032 ? -85.823 18.907 63.693 1.00 57.56 1032 ASN A N 1
ATOM 7684 C CA . ASN A 1 1032 ? -86.732 19.547 62.744 1.00 57.56 1032 ASN A CA 1
ATOM 7685 C C . ASN A 1 1032 ? -86.289 19.366 61.273 1.00 57.56 1032 ASN A C 1
ATOM 7687 O O . ASN A 1 1032 ? -87.152 19.206 60.409 1.00 57.56 1032 ASN A O 1
ATOM 7691 N N . ASN A 1 1033 ? -84.979 19.315 60.996 1.00 63.06 1033 ASN A N 1
ATOM 7692 C CA . ASN A 1 1033 ? -84.370 19.197 59.660 1.00 63.06 1033 ASN A CA 1
ATOM 7693 C C . ASN A 1 1033 ? -83.407 17.981 59.563 1.00 63.06 1033 ASN A C 1
ATOM 7695 O O . ASN A 1 1033 ? -83.653 16.938 60.165 1.00 63.06 1033 ASN A O 1
ATOM 7699 N N . ALA A 1 1034 ? -82.335 18.076 58.762 1.00 60.22 1034 ALA A N 1
ATOM 7700 C CA . ALA A 1 1034 ? -81.467 16.954 58.392 1.00 60.22 1034 ALA A CA 1
ATOM 7701 C C . ALA A 1 1034 ? -80.506 16.478 59.505 1.00 60.22 1034 ALA A C 1
ATOM 7703 O O . ALA A 1 1034 ? -80.016 17.269 60.315 1.00 60.22 1034 ALA A O 1
ATOM 7704 N N . VAL A 1 1035 ? -80.188 15.176 59.474 1.00 58.66 1035 VAL A N 1
ATOM 7705 C CA . VAL A 1 1035 ? -79.067 14.548 60.195 1.00 58.66 1035 VAL A CA 1
ATOM 7706 C C . VAL A 1 1035 ? -78.029 14.115 59.156 1.00 58.66 1035 VAL A C 1
ATOM 7708 O O . VAL A 1 1035 ? -78.389 13.403 58.220 1.00 58.66 1035 VAL A O 1
ATOM 7711 N N . SER A 1 1036 ? -76.766 14.533 59.282 1.00 59.31 1036 SER A N 1
ATOM 7712 C CA . SER A 1 1036 ? -75.705 14.213 58.308 1.00 59.31 1036 SER A CA 1
ATOM 7713 C C . SER A 1 1036 ? -74.508 13.485 58.939 1.00 59.31 1036 SER A C 1
ATOM 7715 O O . SER A 1 1036 ? -74.102 13.791 60.062 1.00 59.31 1036 SER A O 1
ATOM 7717 N N . THR A 1 1037 ? -73.949 12.503 58.215 1.00 55.09 1037 THR A N 1
ATOM 7718 C CA . THR A 1 1037 ? -72.765 11.717 58.623 1.00 55.09 1037 THR A CA 1
ATOM 7719 C C . THR A 1 1037 ? -71.751 11.629 57.471 1.00 55.09 1037 THR A C 1
ATOM 7721 O O . THR A 1 1037 ? -72.166 11.375 56.338 1.00 55.09 1037 THR A O 1
ATOM 7724 N N . PRO A 1 1038 ? -70.442 11.833 57.709 1.00 54.41 1038 PRO A N 1
ATOM 7725 C CA . PRO A 1 1038 ? -69.395 11.593 56.727 1.00 54.41 1038 PRO A CA 1
ATOM 7726 C C . PRO A 1 1038 ? -69.038 10.095 56.676 1.00 54.41 1038 PRO A C 1
ATOM 7728 O O . PRO A 1 1038 ? -68.437 9.536 57.588 1.00 54.41 1038 PRO A O 1
ATOM 7731 N N . GLU A 1 1039 ? -69.495 9.478 55.590 1.00 49.69 1039 GLU A N 1
ATOM 7732 C CA . GLU A 1 1039 ? -69.137 8.217 54.913 1.00 49.69 1039 GLU A CA 1
ATOM 7733 C C . GLU A 1 1039 ? -68.946 6.885 55.676 1.00 49.69 1039 GLU A C 1
ATOM 7735 O O . GLU A 1 1039 ? -69.257 5.872 55.059 1.00 49.69 1039 GLU A O 1
ATOM 7740 N N . GLU A 1 1040 ? -68.591 6.799 56.966 1.00 50.84 1040 GLU A N 1
ATOM 7741 C CA . GLU A 1 1040 ? -68.410 5.485 57.647 1.00 50.84 1040 GLU A CA 1
ATOM 7742 C C . GLU A 1 1040 ? -68.777 5.443 59.157 1.00 50.84 1040 GLU A C 1
ATOM 7744 O O . GLU A 1 1040 ? -68.441 4.490 59.859 1.00 50.84 1040 GLU A O 1
ATOM 7749 N N . GLY A 1 1041 ? -69.494 6.439 59.695 1.00 46.69 1041 GLY A N 1
ATOM 7750 C CA . GLY A 1 1041 ? -69.877 6.484 61.120 1.00 46.69 1041 GLY A CA 1
ATOM 7751 C C . GLY A 1 1041 ? -71.146 5.688 61.480 1.00 46.69 1041 GLY A C 1
ATOM 7752 O O . GLY A 1 1041 ? -72.160 5.782 60.789 1.00 46.69 1041 GLY A O 1
ATOM 7753 N N . GLN A 1 1042 ? -71.122 4.952 62.599 1.00 50.53 1042 GLN A N 1
ATOM 7754 C CA . GLN A 1 1042 ? -72.304 4.301 63.192 1.00 50.53 1042 GLN A CA 1
ATOM 7755 C C . GLN A 1 1042 ? -73.017 5.240 64.178 1.00 50.53 1042 GLN A C 1
ATOM 7757 O O . GLN A 1 1042 ? -72.360 5.869 65.009 1.00 50.53 1042 GLN A O 1
ATOM 7762 N N . PHE A 1 1043 ? -74.354 5.303 64.120 1.00 50.09 1043 PHE A N 1
ATOM 7763 C CA . PHE A 1 1043 ? -75.187 6.043 65.073 1.00 50.09 1043 PHE A CA 1
ATOM 7764 C C . PHE A 1 1043 ? -76.038 5.067 65.891 1.00 50.09 1043 PHE A C 1
ATOM 7766 O O . PHE A 1 1043 ? -76.912 4.384 65.359 1.00 50.09 1043 PHE A O 1
ATOM 7773 N N . ILE A 1 1044 ? -75.774 4.995 67.196 1.00 53.34 1044 ILE A N 1
ATOM 7774 C CA . ILE A 1 1044 ? -76.475 4.092 68.116 1.00 53.34 1044 ILE A CA 1
ATOM 7775 C C . ILE A 1 1044 ? -77.337 4.935 69.059 1.00 53.34 1044 ILE A C 1
ATOM 7777 O O . ILE A 1 1044 ? -76.801 5.779 69.778 1.00 53.34 1044 ILE A O 1
ATOM 7781 N N . ILE A 1 1045 ? -78.652 4.684 69.071 1.00 54.47 1045 ILE A N 1
ATOM 7782 C CA . ILE A 1 1045 ? -79.573 5.175 70.107 1.00 54.47 1045 ILE A CA 1
ATOM 7783 C C . ILE A 1 1045 ? -79.861 4.013 71.056 1.00 54.47 1045 ILE A C 1
ATOM 7785 O O . ILE A 1 1045 ? -80.551 3.063 70.686 1.00 54.47 1045 ILE A O 1
ATOM 7789 N N . ASN A 1 1046 ? -79.386 4.118 72.295 1.00 51.69 1046 ASN A N 1
ATOM 7790 C CA . ASN A 1 1046 ? -79.697 3.149 73.346 1.00 51.69 1046 ASN A CA 1
ATOM 7791 C C . ASN A 1 1046 ? -80.645 3.759 74.387 1.00 51.69 1046 ASN A C 1
ATOM 7793 O O . ASN A 1 1046 ? -80.423 4.883 74.847 1.00 51.69 1046 ASN A O 1
ATOM 7797 N N . ARG A 1 1047 ? -81.681 2.998 74.772 1.00 48.09 1047 ARG A N 1
ATOM 7798 C CA . ARG A 1 1047 ? -82.512 3.272 75.955 1.00 48.09 1047 ARG A CA 1
ATOM 7799 C C . ARG A 1 1047 ? -81.728 2.844 77.190 1.00 48.09 1047 ARG A C 1
ATOM 7801 O O . ARG A 1 1047 ? -81.245 1.716 77.237 1.00 48.09 1047 ARG A O 1
ATOM 7808 N N . VAL A 1 1048 ? -81.616 3.726 78.176 1.00 50.22 1048 VAL A N 1
ATOM 7809 C CA . VAL A 1 1048 ? -80.939 3.429 79.446 1.00 50.22 1048 VAL A CA 1
ATOM 7810 C C . VAL A 1 1048 ? -81.934 3.630 80.587 1.00 50.22 1048 VAL A C 1
ATOM 7812 O O . VAL A 1 1048 ? -82.479 4.724 80.735 1.00 50.22 1048 VAL A O 1
ATOM 7815 N N . ASP A 1 1049 ? -82.212 2.573 81.353 1.00 49.03 1049 ASP A N 1
ATOM 7816 C CA . ASP A 1 1049 ? -82.915 2.664 82.643 1.00 49.03 1049 ASP A CA 1
ATOM 7817 C C . ASP A 1 1049 ? -82.075 3.517 83.614 1.00 49.03 1049 ASP A C 1
ATOM 7819 O O . ASP A 1 1049 ? -80.845 3.470 83.567 1.00 49.03 1049 ASP A O 1
ATOM 7823 N N . LYS A 1 1050 ? -82.721 4.265 84.517 1.00 48.69 1050 LYS A N 1
ATOM 7824 C CA . LYS A 1 1050 ? -82.085 4.996 85.629 1.00 48.69 1050 LYS A CA 1
ATOM 7825 C C . LYS A 1 1050 ? -81.052 4.165 86.411 1.00 48.69 1050 LYS A C 1
ATOM 7827 O O . LYS A 1 1050 ? -80.157 4.756 87.008 1.00 48.69 1050 LYS A O 1
ATOM 7832 N N . ASN A 1 1051 ? -81.148 2.834 86.376 1.00 49.59 1051 ASN A N 1
ATOM 7833 C CA . ASN A 1 1051 ? -80.248 1.910 87.072 1.00 49.59 1051 ASN A CA 1
ATOM 7834 C C . ASN A 1 1051 ? -79.215 1.197 86.173 1.00 49.59 1051 ASN A C 1
ATOM 7836 O O . ASN A 1 1051 ? -78.463 0.363 86.666 1.00 49.59 1051 ASN A O 1
ATOM 7840 N N . ASN A 1 1052 ? -79.119 1.541 84.882 1.00 48.03 1052 ASN A N 1
ATOM 7841 C CA . ASN A 1 1052 ? -78.089 1.039 83.955 1.00 48.03 1052 ASN A CA 1
ATOM 7842 C C . ASN A 1 1052 ? -78.091 -0.497 83.707 1.00 48.03 1052 ASN A C 1
ATOM 7844 O O . ASN A 1 1052 ? -77.106 -1.032 83.196 1.00 48.03 1052 ASN A O 1
ATOM 7848 N N . GLU A 1 1053 ? -79.184 -1.210 84.012 1.00 41.47 1053 GLU A N 1
ATOM 7849 C CA . GLU A 1 1053 ? -79.347 -2.652 83.748 1.00 41.47 1053 GLU A CA 1
ATOM 7850 C C . GLU A 1 1053 ? -80.170 -2.898 82.462 1.00 41.47 1053 GLU A C 1
ATOM 7852 O O . GLU A 1 1053 ? -81.234 -2.318 82.261 1.00 41.47 1053 GLU A O 1
ATOM 7857 N N . LEU A 1 1054 ? -79.667 -3.750 81.558 1.00 42.94 1054 LEU A N 1
ATOM 7858 C CA . LEU A 1 1054 ? -80.210 -4.002 80.206 1.00 42.94 1054 LEU A CA 1
ATOM 7859 C C . LEU A 1 1054 ? -81.238 -5.159 80.130 1.00 42.94 1054 LEU A C 1
ATOM 7861 O O . LEU A 1 1054 ? -81.461 -5.712 79.052 1.00 42.94 1054 LEU A O 1
ATOM 7865 N N . ALA A 1 1055 ? -81.864 -5.555 81.242 1.00 33.97 1055 ALA A N 1
ATOM 7866 C CA . ALA A 1 1055 ? -82.734 -6.734 81.296 1.00 33.97 1055 ALA A CA 1
ATOM 7867 C C . ALA A 1 1055 ? -84.236 -6.404 81.121 1.00 33.97 1055 ALA A C 1
ATOM 7869 O O . ALA A 1 1055 ? -84.797 -5.592 81.846 1.00 33.97 1055 ALA A O 1
ATOM 7870 N N . GLU A 1 1056 ? -84.861 -7.077 80.146 1.00 39.91 1056 GLU A N 1
ATOM 7871 C CA . GLU A 1 1056 ? -86.308 -7.265 79.908 1.00 39.91 1056 GLU A CA 1
ATOM 7872 C C . GLU A 1 1056 ? -87.240 -6.036 80.007 1.00 39.91 1056 GLU A C 1
ATOM 7874 O O . GLU A 1 1056 ? -87.912 -5.799 81.007 1.00 39.91 1056 GLU A O 1
ATOM 7879 N N . LEU A 1 1057 ? -87.401 -5.308 78.892 1.00 38.06 1057 LEU A N 1
ATOM 7880 C CA . LEU A 1 1057 ? -88.336 -4.180 78.791 1.00 38.06 1057 LEU A CA 1
ATOM 7881 C C . LEU A 1 1057 ? -89.429 -4.431 77.741 1.00 38.06 1057 LEU A C 1
ATOM 7883 O O . LEU A 1 1057 ? -89.173 -4.495 76.537 1.00 38.06 1057 LEU A O 1
ATOM 7887 N N . SER A 1 1058 ? -90.681 -4.530 78.199 1.00 36.06 1058 SER A N 1
ATOM 7888 C CA . SER A 1 1058 ? -91.874 -4.594 77.350 1.00 36.06 1058 SER A CA 1
ATOM 7889 C C . SER A 1 1058 ? -92.540 -3.212 77.252 1.00 36.06 1058 SER A C 1
ATOM 7891 O O . SER A 1 1058 ? -93.080 -2.695 78.221 1.00 36.06 1058 SER A O 1
ATOM 7893 N N . LYS A 1 1059 ? -92.519 -2.650 76.034 1.00 36.62 1059 LYS A N 1
ATOM 7894 C CA . LYS A 1 1059 ? -93.195 -1.420 75.558 1.00 36.62 1059 LYS A CA 1
ATOM 7895 C C . LYS A 1 1059 ? -92.514 -0.074 75.889 1.00 36.62 1059 LYS A C 1
ATOM 7897 O O . LYS A 1 1059 ? -92.166 0.246 77.020 1.00 36.62 1059 LYS A O 1
ATOM 7902 N N . GLY A 1 1060 ? -92.312 0.718 74.836 1.00 35.97 1060 GLY A N 1
ATOM 7903 C CA . GLY A 1 1060 ? -91.777 2.083 74.826 1.00 35.97 1060 GLY A CA 1
ATOM 7904 C C . GLY A 1 1060 ? -91.445 2.476 73.383 1.00 35.97 1060 GLY A C 1
ATOM 7905 O O . GLY A 1 1060 ? -90.695 1.758 72.727 1.00 35.97 1060 GLY A O 1
ATOM 7906 N N . THR A 1 1061 ? -92.036 3.562 72.879 1.00 37.97 1061 THR A N 1
ATOM 7907 C CA . THR A 1 1061 ? -91.984 3.953 71.457 1.00 37.97 1061 THR A CA 1
ATOM 7908 C C . THR A 1 1061 ? -91.019 5.121 71.251 1.00 37.97 1061 THR A C 1
ATOM 7910 O O . THR A 1 1061 ? -91.196 6.174 71.859 1.00 37.97 1061 THR A O 1
ATOM 7913 N N . VAL A 1 1062 ? -90.028 4.971 70.368 1.00 41.38 1062 VAL A N 1
ATOM 7914 C CA . VAL A 1 1062 ? -89.188 6.086 69.890 1.00 41.38 1062 VAL A CA 1
ATOM 7915 C C . VAL A 1 1062 ? -89.789 6.619 68.588 1.00 41.38 1062 VAL A C 1
ATOM 7917 O O . VAL A 1 1062 ? -89.971 5.864 67.637 1.00 41.38 1062 VAL A O 1
ATOM 7920 N N . MET A 1 1063 ? -90.111 7.915 68.543 1.00 40.66 1063 MET A N 1
ATOM 7921 C CA . MET A 1 1063 ? -90.698 8.580 67.373 1.00 40.66 1063 MET A CA 1
ATOM 7922 C C . MET A 1 1063 ? -89.674 9.545 66.760 1.00 40.66 1063 MET A C 1
ATOM 7924 O O . MET A 1 1063 ? -89.406 10.604 67.324 1.00 40.66 1063 MET A O 1
ATOM 7928 N N . LEU A 1 1064 ? -89.112 9.195 65.601 1.00 45.56 1064 LEU A N 1
ATOM 7929 C CA . LEU A 1 1064 ? -88.245 10.075 64.808 1.00 45.56 1064 LEU A CA 1
ATOM 7930 C C . LEU A 1 1064 ? -89.089 10.717 63.701 1.00 45.56 1064 LEU A C 1
ATOM 7932 O O . LEU A 1 1064 ? -89.611 10.019 62.836 1.00 45.56 1064 LEU A O 1
ATOM 7936 N N . THR A 1 1065 ? -89.247 12.042 63.734 1.00 42.50 1065 THR A N 1
ATOM 7937 C CA . THR A 1 1065 ? -89.979 12.797 62.699 1.00 42.50 1065 THR A CA 1
ATOM 7938 C C . THR A 1 1065 ? -88.988 13.736 62.017 1.00 42.50 1065 THR A C 1
ATOM 7940 O O . THR A 1 1065 ? -88.515 14.657 62.667 1.00 42.50 1065 THR A O 1
ATOM 7943 N N . ALA A 1 1066 ? -88.644 13.497 60.748 1.00 41.72 1066 ALA A N 1
ATOM 7944 C CA . ALA A 1 1066 ? -87.745 14.360 59.972 1.00 41.72 1066 ALA A CA 1
ATOM 7945 C C . ALA A 1 1066 ? -88.539 15.088 58.877 1.00 41.72 1066 ALA A C 1
ATOM 7947 O O . ALA A 1 1066 ? -89.279 14.451 58.119 1.00 41.72 1066 ALA A O 1
ATOM 7948 N N . SER A 1 1067 ? -88.402 16.414 58.785 1.00 37.34 1067 SER A N 1
ATOM 7949 C CA . SER A 1 1067 ? -89.073 17.220 57.762 1.00 37.34 1067 SER A CA 1
ATOM 7950 C C . SER A 1 1067 ? -88.084 17.668 56.667 1.00 37.34 1067 SER A C 1
ATOM 7952 O O . SER A 1 1067 ? -87.055 18.267 56.946 1.00 37.34 1067 SER A O 1
ATOM 7954 N N . CYS A 1 1068 ? -88.432 17.348 55.413 1.00 36.44 1068 CYS A N 1
ATOM 7955 C CA . CYS A 1 1068 ? -87.835 17.736 54.119 1.00 36.44 1068 CYS A CA 1
ATOM 7956 C C . CYS A 1 1068 ? -86.685 16.899 53.470 1.00 36.44 1068 CYS A C 1
ATOM 7958 O O . CYS A 1 1068 ? -85.558 16.798 53.933 1.00 36.44 1068 CYS A O 1
ATOM 7960 N N . ALA A 1 1069 ? -87.058 16.317 52.316 1.00 36.81 1069 ALA A N 1
ATOM 7961 C CA . ALA A 1 1069 ? -86.398 16.323 51.002 1.00 36.81 1069 ALA A CA 1
ATOM 7962 C C . ALA A 1 1069 ? -84.924 15.887 50.823 1.00 36.81 1069 ALA A C 1
ATOM 7964 O O . ALA A 1 1069 ? -84.156 16.669 50.297 1.00 36.81 1069 ALA A O 1
ATOM 7965 N N . GLN A 1 1070 ? -84.563 14.629 51.111 1.00 38.59 1070 GLN A N 1
ATOM 7966 C CA . GLN A 1 1070 ? -83.830 13.697 50.212 1.00 38.59 1070 GLN A CA 1
ATOM 7967 C C . GLN A 1 1070 ? -83.767 12.318 50.902 1.00 38.59 1070 GLN A C 1
ATOM 7969 O O . GLN A 1 1070 ? -83.017 12.113 51.850 1.00 38.59 1070 GLN A O 1
ATOM 7974 N N . ALA A 1 1071 ? -84.579 11.354 50.454 1.00 40.22 1071 ALA A N 1
ATOM 7975 C CA . ALA A 1 1071 ? -84.683 10.030 51.087 1.00 40.22 1071 ALA A CA 1
ATOM 7976 C C . ALA A 1 1071 ? -83.407 9.164 50.953 1.00 40.22 1071 ALA A C 1
ATOM 7978 O O . ALA A 1 1071 ? -83.276 8.158 51.638 1.00 40.22 1071 ALA A O 1
ATOM 7979 N N . SER A 1 1072 ? -82.455 9.557 50.101 1.00 41.56 1072 SER A N 1
ATOM 7980 C CA . SER A 1 1072 ? -81.213 8.824 49.819 1.00 41.56 1072 SER A CA 1
ATOM 7981 C C . SER A 1 1072 ? -80.129 8.953 50.898 1.00 41.56 1072 SER A C 1
ATOM 7983 O O . SER A 1 1072 ? -79.145 8.217 50.844 1.00 41.56 1072 SER A O 1
ATOM 7985 N N . GLN A 1 1073 ? -80.284 9.857 51.872 1.00 41.97 1073 GLN A N 1
ATOM 7986 C CA . GLN A 1 1073 ? -79.288 10.084 52.930 1.00 41.97 1073 GLN A CA 1
ATOM 7987 C C . GLN A 1 1073 ? -79.596 9.359 54.252 1.00 41.97 1073 GLN A C 1
ATOM 7989 O O . GLN A 1 1073 ? -78.719 9.258 55.105 1.00 41.97 1073 GLN A O 1
ATOM 7994 N N . PHE A 1 1074 ? -80.787 8.771 54.404 1.00 39.41 1074 PHE A N 1
ATOM 7995 C CA . PHE A 1 1074 ? -81.100 7.866 55.514 1.00 39.41 1074 PHE A CA 1
ATOM 7996 C C . PHE A 1 1074 ? -80.888 6.414 55.069 1.00 39.41 1074 PHE A C 1
ATOM 7998 O O . PHE A 1 1074 ? -81.817 5.748 54.618 1.00 39.41 1074 PHE A O 1
ATOM 8005 N N . LYS A 1 1075 ? -79.656 5.902 55.179 1.00 44.78 1075 LYS A N 1
ATOM 8006 C CA . LYS A 1 1075 ? -79.420 4.454 55.075 1.00 44.78 1075 LYS A CA 1
ATOM 8007 C C . LYS A 1 1075 ? -79.850 3.808 56.393 1.00 44.78 1075 LYS A C 1
ATOM 8009 O O . LYS A 1 1075 ? -79.226 4.049 57.423 1.00 44.78 1075 LYS A O 1
ATOM 8014 N N . THR A 1 1076 ? -80.882 2.965 56.361 1.00 44.03 1076 THR A N 1
ATOM 8015 C CA . THR A 1 1076 ? -81.360 2.180 57.519 1.00 44.03 1076 THR A CA 1
ATOM 8016 C C . THR A 1 1076 ? -80.247 1.362 58.179 1.00 44.03 1076 THR A C 1
ATOM 8018 O O . THR A 1 1076 ? -80.281 1.129 59.377 1.00 44.03 1076 THR A O 1
ATOM 8021 N N . ASN A 1 1077 ? -79.213 1.003 57.416 1.00 43.22 1077 ASN A N 1
ATOM 8022 C CA . ASN A 1 1077 ? -78.088 0.176 57.855 1.00 43.22 1077 ASN A CA 1
ATOM 8023 C C . ASN A 1 1077 ? -77.144 0.890 58.846 1.00 43.22 1077 ASN A C 1
ATOM 8025 O O . ASN A 1 1077 ? -76.322 0.228 59.470 1.00 43.22 1077 ASN A O 1
ATOM 8029 N N . ASN A 1 1078 ? -77.256 2.217 59.000 1.00 38.62 1078 ASN A N 1
ATOM 8030 C CA . ASN A 1 1078 ? -76.441 3.006 59.936 1.00 38.62 1078 ASN A CA 1
ATOM 8031 C C . ASN A 1 1078 ? -77.161 3.299 61.266 1.00 38.62 1078 ASN A C 1
ATOM 8033 O O . ASN A 1 1078 ? -76.571 3.930 62.144 1.00 38.62 1078 ASN A O 1
ATOM 8037 N N . ILE A 1 1079 ? -78.415 2.853 61.412 1.00 44.78 1079 ILE A N 1
ATOM 8038 C CA . ILE A 1 1079 ? -79.193 2.917 62.651 1.00 44.78 1079 ILE A CA 1
ATOM 8039 C C . ILE A 1 1079 ? -79.395 1.476 63.114 1.00 44.78 1079 ILE A C 1
ATOM 8041 O O . ILE A 1 1079 ? -80.243 0.765 62.583 1.00 44.78 1079 ILE A O 1
ATOM 8045 N N . MET A 1 1080 ? -78.623 1.034 64.105 1.00 41.84 1080 MET A N 1
ATOM 8046 C CA . MET A 1 1080 ? -78.938 -0.211 64.804 1.00 41.84 1080 MET A CA 1
ATOM 8047 C C . MET A 1 1080 ? -79.942 0.107 65.915 1.00 41.84 1080 MET A C 1
ATOM 8049 O O . MET A 1 1080 ? -79.612 0.895 66.807 1.00 41.84 1080 MET A O 1
ATOM 8053 N N . PRO A 1 1081 ? -81.159 -0.465 65.902 1.00 45.75 1081 PRO A N 1
ATOM 8054 C CA . PRO A 1 1081 ? -82.003 -0.424 67.080 1.00 45.75 1081 PRO A CA 1
ATOM 8055 C C . PRO A 1 1081 ? -81.263 -1.148 68.210 1.00 45.75 1081 PRO A C 1
ATOM 8057 O O . PRO A 1 1081 ? -80.887 -2.311 68.059 1.00 45.75 1081 PRO A O 1
ATOM 8060 N N . GLY A 1 1082 ? -81.085 -0.488 69.357 1.00 49.69 1082 GLY A N 1
ATOM 8061 C CA . GLY A 1 1082 ? -80.930 -1.210 70.623 1.00 49.69 1082 GLY A CA 1
ATOM 8062 C C . GLY A 1 1082 ? -82.172 -2.072 70.902 1.00 49.69 1082 GLY A C 1
ATOM 8063 O O . GLY A 1 1082 ? -83.069 -2.139 70.070 1.00 49.69 1082 GLY A O 1
ATOM 8064 N N . THR A 1 1083 ? -82.259 -2.725 72.061 1.00 42.62 1083 THR A N 1
ATOM 8065 C CA . THR A 1 1083 ? -83.302 -3.693 72.488 1.00 42.62 1083 THR A CA 1
ATOM 8066 C C . THR A 1 1083 ? -84.764 -3.172 72.493 1.00 42.62 1083 THR A C 1
ATOM 8068 O O . THR A 1 1083 ? -85.467 -3.216 73.501 1.00 42.62 1083 THR A O 1
ATOM 8071 N N . PHE A 1 1084 ? -85.274 -2.699 71.357 1.00 44.47 1084 PHE A N 1
ATOM 8072 C CA . PHE A 1 1084 ? -86.638 -2.231 71.128 1.00 44.47 1084 PHE A CA 1
ATOM 8073 C C . PHE A 1 1084 ? -87.412 -3.302 70.347 1.00 44.47 1084 PHE A C 1
ATOM 8075 O O . PHE A 1 1084 ? -86.948 -3.774 69.313 1.00 44.47 1084 PHE A O 1
ATOM 8082 N N . ARG A 1 1085 ? -88.610 -3.683 70.815 1.00 39.78 1085 ARG A N 1
ATOM 8083 C CA . ARG A 1 1085 ? -89.475 -4.649 70.104 1.00 39.78 1085 ARG A CA 1
ATOM 8084 C C . ARG A 1 1085 ? -90.202 -4.057 68.889 1.00 39.78 1085 ARG A C 1
ATOM 8086 O O . ARG A 1 1085 ? -90.537 -4.811 67.988 1.00 39.78 1085 ARG A O 1
ATOM 8093 N N . GLU A 1 1086 ? -90.449 -2.746 68.859 1.00 40.62 1086 GLU A N 1
ATOM 8094 C CA . GLU A 1 1086 ? -91.168 -2.059 67.775 1.00 40.62 1086 GLU A CA 1
ATOM 8095 C C . GLU A 1 1086 ? -90.585 -0.654 67.554 1.00 40.62 1086 GLU A C 1
ATOM 8097 O O . GLU A 1 1086 ? -90.299 0.065 68.514 1.00 40.62 1086 GLU A O 1
ATOM 8102 N N . TRP A 1 1087 ? -90.427 -0.249 66.293 1.00 41.69 1087 TRP A N 1
ATOM 8103 C CA . TRP A 1 1087 ? -90.060 1.111 65.893 1.00 41.69 1087 TRP A CA 1
ATOM 8104 C C . TRP A 1 1087 ? -90.897 1.534 64.681 1.00 41.69 1087 TRP A C 1
ATOM 8106 O O . TRP A 1 1087 ? -91.231 0.709 63.834 1.00 41.69 1087 TRP A O 1
ATOM 8116 N N . PHE A 1 1088 ? -91.237 2.823 64.597 1.00 41.16 1088 PHE A N 1
ATOM 8117 C CA . PHE A 1 1088 ? -92.011 3.389 63.490 1.00 41.16 1088 PHE A CA 1
ATOM 8118 C C . PHE A 1 1088 ? -91.253 4.577 62.897 1.00 41.16 1088 PHE A C 1
ATOM 8120 O O . PHE A 1 1088 ? -90.948 5.540 63.602 1.00 41.16 1088 PHE A O 1
ATOM 8127 N N . LEU A 1 1089 ? -90.966 4.526 61.595 1.00 44.28 1089 LEU A N 1
ATOM 8128 C CA . LEU A 1 1089 ? -90.439 5.660 60.840 1.00 44.28 1089 LEU A CA 1
ATOM 8129 C C . LEU A 1 1089 ? -91.600 6.300 60.069 1.00 44.28 1089 LEU A C 1
ATOM 8131 O O . LEU A 1 1089 ? -92.032 5.776 59.045 1.00 44.28 1089 LEU A O 1
ATOM 8135 N N . ILE A 1 1090 ? -92.135 7.414 60.569 1.00 40.56 1090 ILE A N 1
ATOM 8136 C CA . ILE A 1 1090 ? -93.289 8.082 59.951 1.00 40.56 1090 ILE A CA 1
ATOM 8137 C C . ILE A 1 1090 ? -92.791 9.311 59.189 1.00 40.56 1090 ILE A C 1
ATOM 8139 O O . ILE A 1 1090 ? -92.378 10.307 59.786 1.00 40.56 1090 ILE A O 1
ATOM 8143 N N . LYS A 1 1091 ? -92.838 9.254 57.854 1.00 40.69 1091 LYS A N 1
ATOM 8144 C CA . LYS A 1 1091 ? -92.636 10.432 57.004 1.00 40.69 1091 LYS A CA 1
ATOM 8145 C C . LYS A 1 1091 ? -93.947 11.211 56.934 1.00 40.69 1091 LYS A C 1
ATOM 8147 O O . LYS A 1 1091 ? -94.995 10.643 56.644 1.00 40.69 1091 LYS A O 1
ATOM 8152 N N . ASN A 1 1092 ? -93.890 12.517 57.184 1.00 36.88 1092 ASN A N 1
ATOM 8153 C CA . ASN A 1 1092 ? -95.067 13.378 57.095 1.00 36.88 1092 ASN A CA 1
ATOM 8154 C C . ASN A 1 1092 ? -95.584 13.413 55.640 1.00 36.88 1092 ASN A C 1
ATOM 8156 O O . ASN A 1 1092 ? -94.961 14.033 54.778 1.00 36.88 1092 ASN A O 1
ATOM 8160 N N . GLY A 1 1093 ? -96.709 12.734 55.388 1.00 43.22 1093 GLY A N 1
ATOM 8161 C CA . GLY A 1 1093 ? -97.412 12.674 54.103 1.00 43.22 1093 GLY A CA 1
ATOM 8162 C C . GLY A 1 1093 ? -96.967 11.521 53.192 1.00 43.22 1093 GLY A C 1
ATOM 8163 O O . GLY A 1 1093 ? -95.908 11.600 52.572 1.00 43.22 1093 GLY A O 1
ATOM 8164 N N . SER A 1 1094 ? -97.844 10.517 53.046 1.00 33.59 1094 SER A N 1
ATOM 8165 C CA . SER A 1 1094 ? -97.778 9.271 52.242 1.00 33.59 1094 SER A CA 1
ATOM 8166 C C . SER A 1 1094 ? -96.910 8.120 52.785 1.00 33.59 1094 SER A C 1
ATOM 8168 O O . SER A 1 1094 ? -95.700 8.258 52.967 1.00 33.59 1094 SER A O 1
ATOM 8170 N N . ASP A 1 1095 ? -97.572 6.977 53.021 1.00 35.19 1095 ASP A N 1
ATOM 8171 C CA . ASP A 1 1095 ? -97.003 5.696 53.453 1.00 35.19 1095 ASP A CA 1
ATOM 8172 C C . ASP A 1 1095 ? -95.879 5.236 52.516 1.00 35.19 1095 ASP A C 1
ATOM 8174 O O . ASP A 1 1095 ? -96.037 5.181 51.294 1.00 35.19 1095 ASP A O 1
ATOM 8178 N N . ILE A 1 1096 ? -94.730 4.877 53.090 1.00 35.28 1096 ILE A N 1
ATOM 8179 C CA . ILE A 1 1096 ? -93.627 4.277 52.340 1.00 35.28 1096 ILE A CA 1
ATOM 8180 C C . ILE A 1 1096 ? -93.970 2.800 52.117 1.00 35.28 1096 ILE A C 1
ATOM 8182 O O . ILE A 1 1096 ? -93.801 1.972 53.009 1.00 35.28 1096 ILE A O 1
ATOM 8186 N N . GLN A 1 1097 ? -94.428 2.465 50.908 1.00 33.28 1097 GLN A N 1
ATOM 8187 C CA . GLN A 1 1097 ? -94.411 1.089 50.416 1.00 33.28 1097 GLN A CA 1
ATOM 8188 C C . GLN A 1 1097 ? -92.952 0.648 50.241 1.00 33.28 1097 GLN A C 1
ATOM 8190 O O . GLN A 1 1097 ? -92.293 1.009 49.267 1.00 33.28 1097 GLN A O 1
ATOM 8195 N N . THR A 1 1098 ? -92.439 -0.130 51.192 1.00 37.84 1098 THR A N 1
ATOM 8196 C CA . THR A 1 1098 ? -91.290 -1.005 50.943 1.00 37.84 1098 THR A CA 1
ATOM 8197 C C . THR A 1 1098 ? -91.844 -2.302 50.366 1.00 37.84 1098 THR A C 1
ATOM 8199 O O . THR A 1 1098 ? -92.528 -3.067 51.042 1.00 37.84 1098 THR A O 1
ATOM 8202 N N . ALA A 1 1099 ? -91.641 -2.497 49.065 1.00 28.80 1099 ALA A N 1
ATOM 8203 C CA . ALA A 1 1099 ? -91.907 -3.773 48.425 1.00 28.80 1099 ALA A CA 1
ATOM 8204 C C . ALA A 1 1099 ? -90.940 -4.824 49.000 1.00 28.80 1099 ALA A C 1
ATOM 8206 O O . ALA A 1 1099 ? -89.741 -4.572 49.090 1.00 28.80 1099 ALA A O 1
ATOM 8207 N N . GLU A 1 1100 ? -91.500 -5.975 49.379 1.00 30.53 1100 GLU A N 1
ATOM 8208 C CA . GLU A 1 1100 ? -90.808 -7.223 49.735 1.00 30.53 1100 GLU A CA 1
ATOM 8209 C C . GLU A 1 1100 ? -90.020 -7.236 51.059 1.00 30.53 1100 GLU A C 1
ATOM 8211 O O . GLU A 1 1100 ? -88.834 -7.546 51.115 1.00 30.53 1100 GLU A O 1
ATOM 8216 N N . ALA A 1 1101 ? -90.728 -7.027 52.172 1.00 28.09 1101 ALA A N 1
ATOM 8217 C CA . ALA A 1 1101 ? -90.394 -7.703 53.425 1.00 28.09 1101 ALA A CA 1
ATOM 8218 C C . ALA A 1 1101 ? -91.137 -9.051 53.476 1.00 28.09 1101 ALA A C 1
ATOM 8220 O O . ALA A 1 1101 ? -92.237 -9.146 54.020 1.00 28.09 1101 ALA A O 1
ATOM 8221 N N . THR A 1 1102 ? -90.557 -10.099 52.889 1.00 29.08 1102 THR A N 1
ATOM 8222 C CA . THR A 1 1102 ? -90.951 -11.481 53.200 1.00 29.08 1102 THR A CA 1
ATOM 8223 C C . THR A 1 1102 ? -90.122 -11.987 54.369 1.00 29.08 1102 THR A C 1
ATOM 8225 O O . THR A 1 1102 ? -88.912 -12.163 54.279 1.00 29.08 1102 THR A O 1
ATOM 8228 N N . GLN A 1 1103 ? -90.826 -12.215 55.470 1.00 33.84 1103 GLN A N 1
ATOM 8229 C CA . GLN A 1 1103 ? -90.461 -13.086 56.576 1.00 33.84 1103 GLN A CA 1
ATOM 8230 C C . GLN A 1 1103 ? -90.024 -14.457 56.016 1.00 33.84 1103 GLN A C 1
ATOM 8232 O O . GLN A 1 1103 ? -90.812 -15.113 55.337 1.00 33.84 1103 GLN A O 1
ATOM 8237 N N . GLY A 1 1104 ? -88.775 -14.869 56.247 1.00 25.94 1104 GLY A N 1
ATOM 8238 C CA . GLY A 1 1104 ? -88.248 -16.141 55.747 1.00 25.94 1104 GLY A CA 1
ATOM 8239 C C . GLY A 1 1104 ? -86.885 -16.485 56.338 1.00 25.94 1104 GLY A C 1
ATOM 8240 O O . GLY A 1 1104 ? -85.925 -15.741 56.167 1.00 25.94 1104 GLY A O 1
ATOM 8241 N N . ASP A 1 1105 ? -86.863 -17.603 57.053 1.00 33.53 1105 ASP A N 1
ATOM 8242 C CA . ASP A 1 1105 ? -85.791 -18.183 57.858 1.00 33.53 1105 ASP A CA 1
ATOM 8243 C C . ASP A 1 1105 ? -84.417 -18.303 57.173 1.00 33.53 1105 ASP A C 1
ATOM 8245 O O . ASP A 1 1105 ? -84.297 -18.711 56.019 1.00 33.53 1105 ASP A O 1
ATOM 8249 N N . GLY A 1 1106 ? -83.358 -18.025 57.937 1.00 26.30 1106 GLY A N 1
ATOM 8250 C CA . GLY A 1 1106 ? -81.972 -18.235 57.525 1.00 26.30 1106 GLY A CA 1
ATOM 8251 C C . GLY A 1 1106 ? -81.009 -17.958 58.676 1.00 26.30 1106 GLY A C 1
ATOM 8252 O O . GLY A 1 1106 ? -80.727 -16.810 58.994 1.00 26.30 1106 GLY A O 1
ATOM 8253 N N . GLU A 1 1107 ? -80.592 -19.045 59.317 1.00 26.55 1107 GLU A N 1
ATOM 8254 C CA . GLU A 1 1107 ? -79.616 -19.229 60.395 1.00 26.55 1107 GLU A CA 1
ATOM 8255 C C . GLU A 1 1107 ? -78.597 -18.102 60.651 1.00 26.55 1107 GLU A C 1
ATOM 8257 O O . GLU A 1 1107 ? -77.860 -17.659 59.771 1.00 26.55 1107 GLU A O 1
ATOM 8262 N N . TRP A 1 1108 ? -78.459 -17.744 61.932 1.00 36.84 1108 TRP A N 1
ATOM 8263 C CA . TRP A 1 1108 ? -77.230 -17.151 62.449 1.00 36.84 1108 TRP A CA 1
ATOM 8264 C C . TRP A 1 1108 ? -76.122 -18.206 62.385 1.00 36.84 1108 TRP A C 1
ATOM 8266 O O . TRP A 1 1108 ? -76.145 -19.171 63.149 1.00 36.84 1108 TRP A O 1
ATOM 8276 N N . SER A 1 1109 ? -75.140 -18.024 61.503 1.00 30.00 1109 SER A N 1
ATOM 8277 C CA . SER A 1 1109 ? -73.904 -18.804 61.536 1.00 30.00 1109 SER A CA 1
ATOM 8278 C C . SER A 1 1109 ? -72.732 -17.937 61.994 1.00 30.00 1109 SER A C 1
ATOM 8280 O O . SER A 1 1109 ? -72.201 -17.144 61.220 1.00 30.00 1109 SER A O 1
ATOM 8282 N N . GLY A 1 1110 ? -72.319 -18.156 63.242 1.00 27.55 1110 GLY A N 1
ATOM 8283 C CA . GLY A 1 1110 ? -70.909 -18.190 63.632 1.00 27.55 1110 GLY A CA 1
ATOM 8284 C C . GLY A 1 1110 ? -70.141 -16.876 63.589 1.00 27.55 1110 GLY A C 1
ATOM 8285 O O . GLY A 1 1110 ? -69.251 -16.703 62.761 1.00 27.55 1110 GLY A O 1
ATOM 8286 N N . ASP A 1 1111 ? -70.463 -15.999 64.533 1.00 28.72 1111 ASP A N 1
ATOM 8287 C CA . ASP A 1 1111 ? -69.543 -15.415 65.513 1.00 28.72 1111 ASP A CA 1
ATOM 8288 C C . ASP A 1 1111 ? -68.047 -15.701 65.307 1.00 28.72 1111 ASP A C 1
ATOM 8290 O O . ASP A 1 1111 ? -67.622 -16.855 65.279 1.00 28.72 1111 ASP A O 1
ATOM 8294 N N . PHE A 1 1112 ? -67.192 -14.700 65.070 1.00 30.47 1112 PHE A N 1
ATOM 8295 C CA . PHE A 1 1112 ? -66.919 -13.419 65.768 1.00 30.47 1112 PHE A CA 1
ATOM 8296 C C . PHE A 1 1112 ? -65.601 -13.567 66.538 1.00 30.47 1112 PHE A C 1
ATOM 8298 O O . PHE A 1 1112 ? -65.462 -14.494 67.333 1.00 30.47 1112 PHE A O 1
ATOM 8305 N N . LEU A 1 1113 ? -64.669 -12.633 66.317 1.00 36.22 1113 LEU A N 1
ATOM 8306 C CA . LEU A 1 1113 ? -63.861 -11.969 67.354 1.00 36.22 1113 LEU A CA 1
ATOM 8307 C C . LEU A 1 1113 ? -62.985 -10.875 66.737 1.00 36.22 1113 LEU A C 1
ATOM 8309 O O . LEU A 1 1113 ? -62.086 -11.210 65.931 1.00 36.22 1113 LEU A O 1
#

Secondary structure (DSSP, 8-state):
-----STHHHHHHHHHHHHHHHHTTTTTSS-------------------------------PPP-------------------------------SEEEEETTS-EEEEESSHHHHHHHHHHH--TT-EEEEEE-TT-EE-SS---SSSEEEEEESSTTS-EEEESSSEEE-SS-EEEE-SEEEETTT-PBPEEE-TT--EEEES--BB--EE--TT-EEEEESEEEESS-EEEEEEEEESSEEEESS-EEEEEEEEESS-EEEPPTT-EEEEEEEEESS--EEEEESSSSPPEEEE-S-EES-EEEEEEEEETTEEEEEPPPTT-EEEEESS--GGGEEESSTTEEEEEETTEEEEEE--EEEEETTEEEEEES-HHHHHHHHHHH--TT-EEEEEESS-EEESS-EEPSPTTS-SEEEEEESSSS-EEEEESSEEE-SSEEEE-TTEEEEESEEEETTS-EEE-TT-EEEESS-EEEEEEEE-TT-EEEESS-EEEEEEEEE-SSEEEEEETT--EEEEEE--SSPEEEEEE-TTS-B-PPPTT-EEEEE-SS--GGGEEEE-TTSPEEPEEEETTEEEE--TT--PEEEEEEETTEEEEEEEESSHHHHHHHHHHH--TT-EEEEEE-S-EEESSS--PPPTTS-SEEEEEES-EEESS-EE-SSEEEE-S-EEE-SSTT--PPBPEEEEEETSEEEE-SS-BTTEEEEEE-TT-EEEE-TT-EEEESS-EE-SEEEESSEEEE-S-EEESEEEEPTT-EEEE-TTS-EEE-S-B--SS---EEEESSS-------S-----TT----EE----------------S----------------S-GGG--SS---TT-EEEEESSHHHHHHHHSSSSEEEEESS-EEESSPEE--TT--EEEEEEPTTSPEEEEESS-EEE-SSEEEEESEEEEES-TTS--EEEESS-EEEEES-EESEEE--TT-EEEEESEEEESS-EESS-EEEE-TT-EEEESS-EEESEEEE---TT--EEEEEETT--EEE-S-EE--SS--EEEEEE-TT-----------EE---SS-GGG--GGGEEE-S-S--EE--SSS----S--------------

Radius of gyration: 67.38 Å; chains: 1; bounding box: 155×68×195 Å